Protein 9CSJ (pdb70)

Nearest PDB structures (foldseek):
  3zi1-assembly1_A  TM=9.817E-01  e=5.615E-55  Homo sapiens
  6bnz-assembly1_A  TM=8.229E-01  e=6.406E-22  Zea mays
  3ghj-assembly1_A-2  TM=7.816E-01  e=6.507E-08  uncultured bacterium
  4mtr-assembly1_B  TM=8.608E-01  e=1.188E-07  Pseudomonas aeruginosa PAO1
  3rri-assembly1_A  TM=7.477E-01  e=1.579E-06  Alicyclobacillus acidocaldarius subsp. acidocaldarius DSM 446

Radius of gyration: 31.57 Å; Cα contacts (8 Å, |Δi|>4): 2028; chains: 3; bounding box: 85×88×78 Å

B-factor: mean 51.47, std 21.89, range [19.71, 145.74]

GO terms:
  GO:0005739 mitochondrion (C, HTP)
  GO:0045296 cadherin binding (F, HDA)
  GO:0070062 extracellular exosome (C, HDA)

Sequence (868 aa):
MAARRALHFVFKVGNRFFQTARFYRDVLGMKVLRHEEFEEGCKAACNGPYDGKWSKTMVGFGPEDDHFVAELTYNYGVGDYKLGNDFMGITLASSQAVSNARKLEWPLTEVAEGVFETEAPGGYKFYLQNRSLPQSDPVLKVTLAVSDLQQKSLNYWCNLLGMKIYEKDEEKQRALLGYADNQCKLELQGVKGGVDHAAAFGRIAFSCPQKELPDLEDLMKRENQKILTPLVSLDTPGKATVQVVILADPDGHEICFVGDEAFRELSKMMDPEGSKLLDDAMAADKSDEWFAKHNKPKASGAARRALHFVFKVGNRFFQTARFYRDVLGMKVLRHEEFEEEGCKAACNGPYDGKWSKTMVGFGPEDDHFVAELTYNYGVGDYKLGNDFMGITLASSQAVSNARKLEWPLTEVAEGVFETEAPGGYKFYLQNRSLPQSDPVLKVTLAVSDLQKSLNYWCNLLGMKIYEKDEEKQRALLGYADNQCKLELQGVKGGVDHAAAFGRIAFSCPQKELPDLEDLMKRENQKILTPLVSLDTPGKATVQVVILADPDGHEICFVGDEAFRELSKMMDPEGSKLLDDAMAADKSDEWFAKHNKPKASGRRALHFVFKVGNRFQTARFYRDVLGMKVLRHEEFEWSKTMVGFGPEDDHFVAELTYNYGVGDYKLGNDFMGITLASSQAVSNARKLEWPLTEVAEGVFETEAPGGYKFYLQNRSLPQSDPVLKVTLAVSDLQKSLNYWCNLLGMKIYEKDEEKQRALLGYADNQCKLELQGVKGGVDHAAAFGRIAFSCPQKELPDLEDLMKRENQKILTPLVSLDTPGKATVQVVILADPDGHEICFVGDEAFRELSKMDPEGSKLLDDAMAADKWFAKHNK

Foldseek 3Di:
DFQKAFQEWEWEAQDLVQLQCCLCQQVVKAWQAKFWDAPDDPPHQDDPQRRIKMWTWIFRDFSVQEYTYTYIYRLQARAFQAWQFWVAWEFEDLPSVVSCVVVVQDWDCPDVQWTWGAGVRRHIYIYRNHHHDPGGRTAETEGEDQQLVLQCCCCCVQVNWDWPDDDVPQSWTWTHRDPSHHTYIYGHDPDATDRGGRQIETEMEGAPVCQQVSVVSCVVVVFAWPDHWDWDDTPPFFIWIWTWGARPSGRIYIYIHPVRVSRRRRRDPCRRVVSVVVSVVSCSVVVCVVVVHGRHYD/DLKAFQEKEWEAQDLVQLQCLLCQQVVKAWQAKFWDAPDDPPDDDDPQVRIKMWTWIFHDFSVQEYTYTYIYRLQARAEQAWPFWVAWEFEDLPSVVSCVVVVQDWDCPDVQWTWGAGPRRHIYIYRNHHHDPGGRTAETEGEDQQLVLQCCCCPVQVNWDWPDDDVPQSWTWTHPDPSHYTYIYGYDPDATDRGGRQIETEMEGAPVCQQVSVVSCVVVVFAWPDHWDWDDTPPFFIWIWTWGAGPSGRIYIYIHPVRVSRRRRRDPCRRVVSVVVSVVSCSVVVCVVVVHGRHYD/DAFQEKEWEAQDLVQLQCCLCQQVVWAWQAWFDPCWIWTWTFNDFSVQEYTYTYTYDLPHRAFDAFPFWPEWEFEQLPNVVSCVVVVQDWDCPDVQWTWGARPRRHIYIYRNHHPPPAGRTAETEGEDQQLVLQCCCCPVQVNWDWPDDDPPQSKTWTHPDPRHHIYIYGYDPDATDCGGRQIETEDEDAPVCLVVSVVSCVVVVFAWPDHWDWDDTPPFFIWIWTWGAGPRGRIYIYIHPVRVSRRRRRDPCRRVVSVVCSVVSDPCVVVVD

Solvent-accessible surface area: 40974 Å² total; per-residue (Å²): 190,36,57,41,24,9,3,10,6,10,2,48,5,18,80,16,118,52,6,6,100,3,3,61,65,3,2,38,10,102,8,0,0,9,9,73,19,127,118,39,40,227,82,101,74,110,26,71,34,60,20,56,55,0,34,3,0,2,0,42,4,64,3,39,112,40,5,4,3,13,10,35,7,52,20,15,24,33,80,30,157,57,19,60,4,13,60,1,5,12,0,0,1,39,95,0,1,55,11,0,135,146,87,157,58,109,43,83,93,78,58,168,25,31,16,31,2,86,5,30,50,21,8,73,0,47,0,40,64,114,86,90,43,195,85,20,8,8,56,49,0,14,3,0,0,69,71,8,90,118,0,6,65,3,0,16,80,31,1,44,5,30,12,35,81,75,41,101,170,146,76,52,0,24,0,0,18,18,89,139,26,8,29,2,13,0,41,16,32,195,88,38,33,88,39,39,16,2,67,11,75,4,1,1,0,0,20,89,105,37,0,60,73,4,37,77,44,0,150,168,87,139,54,123,38,68,48,79,61,58,65,90,107,11,87,86,63,29,63,11,63,7,0,16,0,8,6,39,26,33,10,33,0,14,0,4,2,22,83,29,8,88,50,6,3,73,52,32,120,99,0,47,112,66,3,64,72,15,32,76,78,28,116,0,96,90,51,24,70,169,90,141,91,118,26,61,79,58,71,59,42,24,8,2,9,6,12,2,46,5,18,68,12,83,64,6,5,140,2,2,60,69,3,1,38,11,106,9,0,1,9,8,74,18,128,119,30,40,226,82,96,84,115,30,73,34,52,21,67,59,0,31,3,0,2,0,43,4,65,2,33,113,38,5,3,2,16,10,32,6,51,22,15,24,32,84,28,159,58,18,64,5,12,60,0,5,11,0,0,1,39,94,0,1,56,11,0,137,144,85,158,61,108,43,84,95,80,57,174,23,33,17,31,2,83,4,23,50,22,7,74,0,47,0,40,62,112,87,89,43,195,85,20,8,8,57,49,0,15,4,0,0,67,72,7,98,120,1,6,65,4,0,21,116,31,0,48,7,116,73,66,80,92,44,103,167,140,66,49,0,23,0,0,10,16,74,142,26,10,29,2,14,0,44,17,27,194,88,36,32,86,39,42,16,3,65,11,74,3,1,2,0,0,34,88,159,37,0,60,87,3,38,75,45,0,149,168,83,139,52,125,37,71,48,79,62,58,65,89,108,10,88,90,66,28,64,10,61,7,0,15,0,7,6,39,27,32,10,33,0,13,0,5,2,20,84,29,8,84,66,6,2,22,57,28,105,114,0,48,134,72,2,59,72,15,28,74,77,12,112,0,83,94,54,24,70,166,89,140,108,117,26,62,83,61,166,23,8,4,12,6,1,1,43,6,22,70,8,96,74,10,5,98,0,2,66,62,0,1,39,10,98,8,0,6,8,10,64,26,210,100,0,32,2,2,4,0,49,3,60,4,76,94,31,4,3,1,8,10,13,20,43,77,59,60,62,126,34,153,60,21,47,6,8,43,0,4,11,0,0,11,40,116,0,1,57,11,0,134,142,52,159,40,106,30,15,25,45,58,105,28,31,16,18,2,76,3,58,50,15,11,53,0,37,0,29,66,114,78,54,107,191,63,25,19,7,45,44,0,12,2,0,0,56,68,5,115,58,0,11,67,0,0,20,113,22,13,47,5,147,92,82,80,69,43,107,106,135,75,49,0,20,0,0,45,32,119,143,30,9,28,2,14,0,36,21,28,167,80,23,34,81,110,28,41,3,63,8,60,3,0,1,2,3,45,63,165,83,0,57,90,20,31,92,35,0,164,185,68,133,50,133,55,83,49,86,60,56,58,86,108,16,87,88,63,33,62,8,44,7,0,26,0,4,2,36,34,41,14,45,0,13,2,4,0,23,89,29,7,94,95,12,6,132,68,30,120,114,0,46,138,80,3,61,73,15,27,95,73,32,183,192,92,84,178,81,142,193

Structure (mmCIF, N/CA/C/O backbone):
data_9CSJ
#
_entry.id   9CSJ
#
_cell.length_a   85.960
_cell.length_b   85.960
_cell.length_c   135.900
_cell.angle_alpha   90.00
_cell.angle_beta   90.00
_cell.angle_gamma   90.00
#
_symmetry.space_group_name_H-M   'P 41'
#
loop_
_entity.id
_entity.type
_entity.pdbx_description
1 polymer 'Isoform 2 of Glyoxalase domain-containing protein 4'
2 non-polymer 'MAGNESIUM ION'
3 non-polymer 'ZINC ION'
4 non-polymer 'CHLORIDE ION'
5 non-polymer DI(HYDROXYETHYL)ETHER
6 non-polymer '4-(2-HYDROXYETHYL)-1-PIPERAZINE ETHANESULFONIC ACID'
7 water water
#
loop_
_atom_site.group_PDB
_atom_site.id
_atom_site.type_symbol
_atom_site.label_atom_id
_atom_site.label_alt_id
_atom_site.label_comp_id
_atom_site.label_asym_id
_atom_site.label_entity_id
_atom_site.label_seq_id
_atom_site.pdbx_PDB_ins_code
_atom_site.Cartn_x
_atom_site.Cartn_y
_atom_site.Cartn_z
_atom_site.occupancy
_atom_site.B_iso_or_equiv
_atom_site.auth_seq_id
_atom_site.auth_comp_id
_atom_site.auth_asym_id
_atom_site.auth_atom_id
_atom_site.pdbx_PDB_model_num
ATOM 1 N N . MET A 1 2 ? 41.974 6.433 -38.024 1.00 90.93 1 MET A N 1
ATOM 2 C CA . MET A 1 2 ? 41.322 7.574 -38.754 1.00 91.27 1 MET A CA 1
ATOM 3 C C . MET A 1 2 ? 42.409 8.543 -39.247 1.00 89.10 1 MET A C 1
ATOM 4 O O . MET A 1 2 ? 43.572 8.099 -39.436 1.00 89.81 1 MET A O 1
ATOM 9 N N . ALA A 1 3 ? 42.034 9.803 -39.498 1.00 81.95 2 ALA A N 1
ATOM 10 C CA . ALA A 1 3 ? 42.946 10.967 -39.634 1.00 70.31 2 ALA A CA 1
ATOM 11 C C . ALA A 1 3 ? 42.478 12.067 -38.690 1.00 63.01 2 ALA A C 1
ATOM 12 O O . ALA A 1 3 ? 41.272 12.320 -38.624 1.00 70.51 2 ALA A O 1
ATOM 14 N N . ALA A 1 4 ? 43.395 12.693 -37.976 1.00 57.10 3 ALA A N 1
ATOM 15 C CA . ALA A 1 4 ? 43.173 14.040 -37.425 1.00 53.55 3 ALA A CA 1
ATOM 16 C C . ALA A 1 4 ? 42.495 14.883 -38.537 1.00 47.66 3 ALA A C 1
ATOM 17 O O . ALA A 1 4 ? 41.313 15.258 -38.381 1.00 49.74 3 ALA A O 1
ATOM 19 N N . ARG A 1 5 ? 43.140 15.110 -39.674 1.00 38.97 4 ARG A N 1
ATOM 20 C CA . ARG A 1 5 ? 42.737 16.251 -40.544 1.00 37.11 4 ARG A CA 1
ATOM 21 C C . ARG A 1 5 ? 41.778 15.796 -41.650 1.00 34.61 4 ARG A C 1
ATOM 22 O O . ARG A 1 5 ? 41.873 14.662 -42.122 1.00 33.84 4 ARG A O 1
ATOM 30 N N . ARG A 1 6 ? 40.776 16.619 -41.948 1.00 33.85 5 ARG A N 1
ATOM 31 C CA . ARG A 1 6 ? 39.650 16.224 -42.848 1.00 33.12 5 ARG A CA 1
ATOM 32 C C . ARG A 1 6 ? 39.336 17.337 -43.852 1.00 30.87 5 ARG A C 1
ATOM 33 O O . ARG A 1 6 ? 39.097 18.475 -43.418 1.00 29.36 5 ARG A O 1
ATOM 41 N N . ALA A 1 7 ? 39.363 17.020 -45.146 1.00 30.66 6 ALA A N 1
ATOM 42 C CA . ALA A 1 7 ? 38.871 17.901 -46.234 1.00 29.51 6 ALA A CA 1
ATOM 43 C C . ALA A 1 7 ? 37.364 18.146 -46.033 1.00 28.10 6 ALA A C 1
ATOM 44 O O . ALA A 1 7 ? 36.619 17.150 -45.988 1.00 27.83 6 ALA A O 1
ATOM 46 N N . LEU A 1 8 ? 36.943 19.408 -45.966 1.00 26.58 7 LEU A N 1
ATOM 47 C CA . LEU A 1 8 ? 35.539 19.812 -45.670 1.00 26.55 7 LEU A CA 1
ATOM 48 C C . LEU A 1 8 ? 34.844 20.340 -46.928 1.00 26.97 7 LEU A C 1
ATOM 49 O O . LEU A 1 8 ? 33.799 19.776 -47.323 1.00 26.98 7 LEU A O 1
ATOM 54 N N . HIS A 1 9 ? 35.329 21.451 -47.483 1.00 26.90 8 HIS A N 1
ATOM 55 C CA . HIS A 1 9 ? 34.601 22.144 -48.555 1.00 27.00 8 HIS A CA 1
ATOM 56 C C . HIS A 1 9 ? 35.507 23.064 -49.353 1.00 27.85 8 HIS A C 1
ATOM 57 O O . HIS A 1 9 ? 36.682 23.328 -48.955 1.00 25.95 8 HIS A O 1
ATOM 64 N N . PHE A 1 10 ? 34.956 23.484 -50.493 1.00 28.24 9 PHE A N 1
ATOM 65 C CA . PHE A 1 10 ? 35.521 24.543 -51.352 1.00 29.65 9 PHE A CA 1
ATOM 66 C C . PHE A 1 10 ? 34.557 25.737 -51.380 1.00 28.17 9 PHE A C 1
ATOM 67 O O . PHE A 1 10 ? 33.355 25.551 -51.587 1.00 27.37 9 PHE A O 1
ATOM 75 N N . VAL A 1 11 ? 35.090 26.926 -51.125 1.00 28.03 10 VAL A N 1
ATOM 76 C CA . VAL A 1 11 ? 34.326 28.204 -51.148 1.00 28.85 10 VAL A CA 1
ATOM 77 C C . VAL A 1 11 ? 34.214 28.645 -52.610 1.00 28.93 10 VAL A C 1
ATOM 78 O O . VAL A 1 11 ? 35.248 28.737 -53.293 1.00 31.66 10 VAL A O 1
ATOM 82 N N . PHE A 1 12 ? 32.986 28.839 -53.074 1.00 28.44 11 PHE A N 1
ATOM 83 C CA . PHE A 1 12 ? 32.649 29.373 -54.408 1.00 29.50 11 PHE A CA 1
ATOM 84 C C . PHE A 1 12 ? 32.021 30.759 -54.226 1.00 30.42 11 PHE A C 1
ATOM 85 O O . PHE A 1 12 ? 31.041 30.870 -53.453 1.00 29.47 11 PHE A O 1
ATOM 93 N N . LYS A 1 13 ? 32.601 31.791 -54.861 1.00 30.01 12 LYS A N 1
ATOM 94 C CA . LYS A 1 13 ? 32.028 33.160 -54.874 1.00 31.44 12 LYS A CA 1
ATOM 95 C C . LYS A 1 13 ? 30.878 33.163 -55.889 1.00 32.87 12 LYS A C 1
ATOM 96 O O . LYS A 1 13 ? 31.103 32.787 -57.077 1.00 33.42 12 LYS A O 1
ATOM 102 N N . VAL A 1 14 ? 29.678 33.506 -55.431 1.00 32.57 13 VAL A N 1
ATOM 103 C CA . VAL A 1 14 ? 28.417 33.397 -56.214 1.00 32.72 13 VAL A CA 1
ATOM 104 C C . VAL A 1 14 ? 27.915 34.789 -56.585 1.00 32.17 13 VAL A C 1
ATOM 105 O O . VAL A 1 14 ? 27.658 35.579 -55.668 1.00 32.54 13 VAL A O 1
ATOM 109 N N . GLY A 1 15 ? 27.831 35.084 -57.884 1.00 32.59 14 GLY A N 1
ATOM 110 C CA . GLY A 1 15 ? 27.243 36.335 -58.408 1.00 33.21 14 GLY A CA 1
ATOM 111 C C . GLY A 1 15 ? 25.731 36.248 -58.388 1.00 34.35 14 GLY A C 1
ATOM 112 O O . GLY A 1 15 ? 25.085 37.162 -57.825 1.00 38.11 14 GLY A O 1
ATOM 113 N N . ASN A 1 16 ? 25.199 35.174 -58.970 1.00 35.02 15 ASN A N 1
ATOM 114 C CA . ASN A 1 16 ? 23.758 34.909 -59.184 1.00 36.56 15 ASN A CA 1
ATOM 115 C C . ASN A 1 16 ? 23.397 33.635 -58.431 1.00 35.65 15 ASN A C 1
ATOM 116 O O . ASN A 1 16 ? 23.760 32.556 -58.893 1.00 36.14 15 ASN A O 1
ATOM 121 N N . ARG A 1 17 ? 22.704 33.800 -57.307 1.00 35.83 16 ARG A N 1
ATOM 122 C CA . ARG A 1 17 ? 22.370 32.739 -56.338 1.00 34.48 16 ARG A CA 1
ATOM 123 C C . ARG A 1 17 ? 21.280 31.837 -56.925 1.00 34.52 16 ARG A C 1
ATOM 124 O O . ARG A 1 17 ? 21.389 30.617 -56.764 1.00 32.99 16 ARG A O 1
ATOM 132 N N A PHE A 1 18 ? 20.258 32.410 -57.567 0.50 35.78 17 PHE A N 1
ATOM 133 N N B PHE A 1 18 ? 20.255 32.417 -57.562 0.50 34.60 17 PHE A N 1
ATOM 134 C CA A PHE A 1 18 ? 19.144 31.634 -58.169 0.50 38.27 17 PHE A CA 1
ATOM 135 C CA B PHE A 1 18 ? 19.127 31.675 -58.189 0.50 36.28 17 PHE A CA 1
ATOM 136 C C A PHE A 1 18 ? 19.730 30.619 -59.151 0.50 38.66 17 PHE A C 1
ATOM 137 C C B PHE A 1 18 ? 19.723 30.631 -59.149 0.50 37.47 17 PHE A C 1
ATOM 138 O O A PHE A 1 18 ? 19.491 29.406 -58.975 0.50 37.87 17 PHE A O 1
ATOM 139 O O B PHE A 1 18 ? 19.489 29.411 -58.969 0.50 36.77 17 PHE A O 1
ATOM 154 N N . GLN A 1 19 ? 20.515 31.112 -60.113 1.00 38.28 18 GLN A N 1
ATOM 155 C CA . GLN A 1 19 ? 21.123 30.291 -61.194 1.00 40.17 18 GLN A CA 1
ATOM 156 C C . GLN A 1 19 ? 22.114 29.305 -60.568 1.00 36.91 18 GLN A C 1
ATOM 157 O O . GLN A 1 19 ? 22.169 28.182 -61.020 1.00 35.13 18 GLN A O 1
ATOM 163 N N . THR A 1 20 ? 22.871 29.701 -59.539 1.00 35.08 19 THR A N 1
ATOM 164 C CA . THR A 1 20 ? 23.843 28.788 -58.885 1.00 33.32 19 THR A CA 1
ATOM 165 C C . THR A 1 20 ? 23.071 27.655 -58.204 1.00 31.45 19 THR A C 1
ATOM 166 O O . THR A 1 20 ? 23.406 26.514 -58.467 1.00 31.41 19 THR A O 1
ATOM 170 N N . ALA A 1 21 ? 22.038 27.962 -57.418 1.00 32.72 20 ALA A N 1
ATOM 171 C CA . ALA A 1 21 ? 21.211 26.973 -56.677 1.00 33.25 20 ALA A CA 1
ATOM 172 C C . ALA A 1 21 ? 20.619 25.960 -57.667 1.00 33.92 20 ALA A C 1
ATOM 173 O O . ALA A 1 21 ? 20.672 24.754 -57.422 1.00 32.80 20 ALA A O 1
ATOM 175 N N . ARG A 1 22 ? 20.109 26.456 -58.787 1.00 37.15 21 ARG A N 1
ATOM 176 C CA . ARG A 1 22 ? 19.477 25.627 -59.832 1.00 39.39 21 ARG A CA 1
ATOM 177 C C . ARG A 1 22 ? 20.521 24.679 -60.441 1.00 37.83 21 ARG A C 1
ATOM 178 O O . ARG A 1 22 ? 20.237 23.466 -60.572 1.00 39.19 21 ARG A O 1
ATOM 186 N N . PHE A 1 23 ? 21.725 25.150 -60.739 1.00 33.51 22 PHE A N 1
ATOM 187 C CA . PHE A 1 23 ? 22.766 24.275 -61.329 1.00 33.67 22 PHE A CA 1
ATOM 188 C C . PHE A 1 23 ? 23.086 23.145 -60.337 1.00 33.90 22 PHE A C 1
ATOM 189 O O . PHE A 1 23 ? 23.079 21.964 -60.752 1.00 33.37 22 PHE A O 1
ATOM 197 N N . TYR A 1 24 ? 23.348 23.494 -59.070 1.00 32.85 23 TYR A N 1
ATOM 198 C CA . TYR A 1 24 ? 23.762 22.513 -58.030 1.00 34.26 23 TYR A CA 1
ATOM 199 C C . TYR A 1 24 ? 22.635 21.508 -57.749 1.00 33.51 23 TYR A C 1
ATOM 200 O O . TYR A 1 24 ? 22.947 20.321 -57.569 1.00 33.96 23 TYR A O 1
ATOM 209 N N . ARG A 1 25 ? 21.373 21.949 -57.730 1.00 33.58 24 ARG A N 1
ATOM 210 C CA . ARG A 1 25 ? 20.210 21.050 -57.508 1.00 34.06 24 ARG A CA 1
ATOM 211 C C . ARG A 1 25 ? 19.890 20.256 -58.767 1.00 33.91 24 ARG A C 1
ATOM 212 O O . ARG A 1 25 ? 19.846 19.040 -58.680 1.00 37.20 24 ARG A O 1
ATOM 220 N N . ASP A 1 26 ? 19.702 20.919 -59.903 1.00 35.69 25 ASP A N 1
ATOM 221 C CA . ASP A 1 26 ? 19.013 20.348 -61.095 1.00 35.93 25 ASP A CA 1
ATOM 222 C C . ASP A 1 26 ? 20.020 19.706 -62.052 1.00 36.05 25 ASP A C 1
ATOM 223 O O . ASP A 1 26 ? 19.616 18.780 -62.803 1.00 37.43 25 ASP A O 1
ATOM 228 N N . VAL A 1 27 ? 21.281 20.132 -62.038 1.00 34.48 26 VAL A N 1
ATOM 229 C CA . VAL A 1 27 ? 22.305 19.463 -62.883 1.00 35.29 26 VAL A CA 1
ATOM 230 C C . VAL A 1 27 ? 23.111 18.486 -62.020 1.00 34.88 26 VAL A C 1
ATOM 231 O O . VAL A 1 27 ? 23.039 17.279 -62.303 1.00 38.34 26 VAL A O 1
ATOM 235 N N . LEU A 1 28 ? 23.815 18.956 -60.988 1.00 32.83 27 LEU A N 1
ATOM 236 C CA . LEU A 1 28 ? 24.759 18.085 -60.232 1.00 32.54 27 LEU A CA 1
ATOM 237 C C . LEU A 1 28 ? 23.968 17.093 -59.362 1.00 32.06 27 LEU A C 1
ATOM 238 O O . LEU A 1 28 ? 24.494 15.991 -59.089 1.00 30.73 27 LEU A O 1
ATOM 243 N N . GLY A 1 29 ? 22.728 17.436 -59.021 1.00 31.41 28 GLY A N 1
ATOM 244 C CA . GLY A 1 29 ? 21.853 16.587 -58.198 1.00 32.40 28 GLY A CA 1
ATOM 245 C C . GLY A 1 29 ? 22.254 16.638 -56.737 1.00 31.97 28 GLY A C 1
ATOM 246 O O . GLY A 1 29 ? 21.930 15.691 -56.002 1.00 30.51 28 GLY A O 1
ATOM 247 N N . MET A 1 30 ? 22.970 17.696 -56.334 1.00 32.37 29 MET A N 1
ATOM 248 C CA . MET A 1 30 ? 23.387 17.926 -54.930 1.00 31.44 29 MET A CA 1
ATOM 249 C C . MET A 1 30 ? 22.181 18.499 -54.169 1.00 31.97 29 MET A C 1
ATOM 250 O O . MET A 1 30 ? 21.175 18.815 -54.822 1.00 30.61 29 MET A O 1
ATOM 255 N N . LYS A 1 31 ? 22.258 18.614 -52.844 1.00 32.25 30 LYS A N 1
ATOM 256 C CA . LYS A 1 31 ? 21.150 19.192 -52.041 1.00 34.65 30 LYS A CA 1
ATOM 257 C C . LYS A 1 31 ? 21.695 20.305 -51.136 1.00 33.00 30 LYS A C 1
ATOM 258 O O . LYS A 1 31 ? 22.935 20.370 -50.912 1.00 31.22 30 LYS A O 1
ATOM 264 N N . VAL A 1 32 ? 20.795 21.162 -50.659 1.00 31.78 31 VAL A N 1
ATOM 265 C CA . VAL A 1 32 ? 21.112 22.152 -49.596 1.00 31.64 31 VAL A CA 1
ATOM 266 C C . VAL A 1 32 ? 21.248 21.428 -48.257 1.00 30.30 31 VAL A C 1
ATOM 267 O O . VAL A 1 32 ? 20.339 20.691 -47.903 1.00 29.89 31 VAL A O 1
ATOM 271 N N . LEU A 1 33 ? 22.384 21.629 -47.580 1.00 29.66 32 LEU A N 1
ATOM 272 C CA . LEU A 1 33 ? 22.710 21.029 -46.264 1.00 28.80 32 LEU A CA 1
ATOM 273 C C . LEU A 1 33 ? 22.454 22.059 -45.161 1.00 29.36 32 LEU A C 1
ATOM 274 O O . LEU A 1 33 ? 21.906 21.708 -44.088 1.00 31.49 32 LEU A O 1
ATOM 279 N N . ARG A 1 34 ? 22.877 23.280 -45.401 1.00 29.47 33 ARG A N 1
ATOM 280 C CA . ARG A 1 34 ? 22.719 24.421 -44.477 1.00 30.62 33 ARG A CA 1
ATOM 281 C C . ARG A 1 34 ? 22.526 25.690 -45.290 1.00 29.39 33 ARG A C 1
ATOM 282 O O . ARG A 1 34 ? 23.102 25.730 -46.386 1.00 30.17 33 ARG A O 1
ATOM 290 N N . HIS A 1 35 ? 21.793 26.660 -44.750 1.00 28.85 34 HIS A N 1
ATOM 291 C CA . HIS A 1 35 ? 21.681 28.020 -45.322 1.00 29.94 34 HIS A CA 1
ATOM 292 C C . HIS A 1 35 ? 21.685 29.056 -44.202 1.00 31.12 34 HIS A C 1
ATOM 293 O O . HIS A 1 35 ? 20.827 28.936 -43.300 1.00 33.56 34 HIS A O 1
ATOM 300 N N . GLU A 1 36 ? 22.590 30.037 -44.266 1.00 32.10 35 GLU A N 1
ATOM 301 C CA . GLU A 1 36 ? 22.810 31.036 -43.181 1.00 34.15 35 GLU A CA 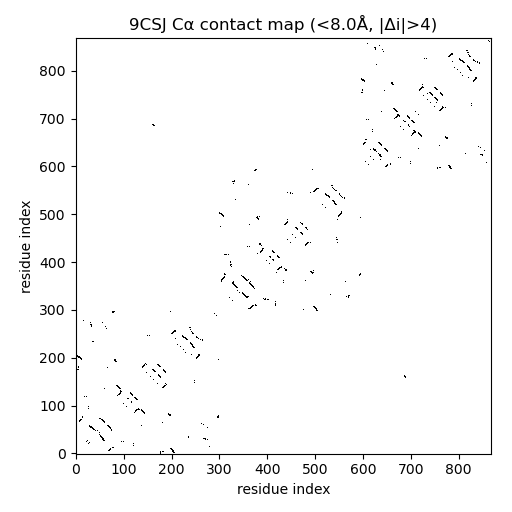1
ATOM 302 C C . GLU A 1 36 ? 22.833 32.442 -43.795 1.00 34.45 35 GLU A C 1
ATOM 303 O O . GLU A 1 36 ? 23.558 32.641 -44.755 1.00 34.94 35 GLU A O 1
ATOM 309 N N . GLU A 1 37 ? 22.048 33.376 -43.267 1.00 35.76 36 GLU A N 1
ATOM 310 C CA . GLU A 1 37 ? 22.004 34.798 -43.716 1.00 35.44 36 GLU A CA 1
ATOM 311 C C . GLU A 1 37 ? 22.805 35.621 -42.703 1.00 35.69 36 GLU A C 1
ATOM 312 O O . GLU A 1 37 ? 22.558 35.462 -41.526 1.00 35.15 36 GLU A O 1
ATOM 318 N N . PHE A 1 38 ? 23.764 36.423 -43.164 1.00 36.26 37 PHE A N 1
ATOM 319 C CA . PHE A 1 38 ? 24.695 37.211 -42.328 1.00 37.32 37 PHE A CA 1
ATOM 320 C C . PHE A 1 38 ? 24.494 38.704 -42.563 1.00 38.35 37 PHE A C 1
ATOM 321 O O . PHE A 1 38 ? 24.238 39.111 -43.689 1.00 35.86 37 PHE A O 1
ATOM 329 N N . GLU A 1 39 ? 24.694 39.488 -41.507 1.00 44.60 38 GLU A N 1
ATOM 330 C CA . GLU A 1 39 ? 24.694 40.973 -41.513 1.00 51.18 38 GLU A CA 1
ATOM 331 C C . GLU A 1 39 ? 25.936 41.441 -40.756 1.00 51.88 38 GLU A C 1
ATOM 332 O O . GLU A 1 39 ? 25.955 41.245 -39.543 1.00 54.81 38 GLU A O 1
ATOM 338 N N . GLU A 1 40 ? 26.919 42.022 -41.452 1.00 55.67 39 GLU A N 1
ATOM 339 C CA . GLU A 1 40 ? 28.220 42.475 -40.884 1.00 60.36 39 GLU A CA 1
ATOM 340 C C . GLU A 1 40 ? 28.125 43.895 -40.310 1.00 63.93 39 GLU A C 1
ATOM 341 O O . GLU A 1 40 ? 29.078 44.319 -39.645 1.00 64.76 39 GLU A O 1
ATOM 347 N N . GLY A 1 41 ? 27.057 44.631 -40.594 1.00 69.15 40 GLY A N 1
ATOM 348 C CA . GLY A 1 41 ? 27.050 46.086 -40.380 1.00 73.58 40 GLY A CA 1
ATOM 349 C C . GLY A 1 41 ? 28.111 46.753 -41.245 1.00 77.51 40 GLY A C 1
ATOM 350 O O . GLY A 1 41 ? 28.655 46.124 -42.178 1.00 73.45 40 GLY A O 1
ATOM 351 N N . CYS A 1 42 ? 28.416 48.005 -40.940 1.00 84.78 41 CYS A N 1
ATOM 352 C CA . CYS A 1 42 ? 29.177 48.916 -41.821 1.00 89.72 41 CYS A CA 1
ATOM 353 C C . CYS A 1 42 ? 30.220 49.622 -40.958 1.00 94.19 41 CYS A C 1
ATOM 354 O O . CYS A 1 42 ? 29.896 49.893 -39.787 1.00 101.69 41 CYS A O 1
ATOM 357 N N . LYS A 1 43 ? 31.429 49.850 -41.480 1.00 97.89 42 LYS A N 1
ATOM 358 C CA . LYS A 1 43 ? 32.480 50.646 -40.787 1.00 104.59 42 LYS A CA 1
ATOM 359 C C . LYS A 1 43 ? 31.923 52.068 -40.596 1.00 107.54 42 LYS A C 1
ATOM 360 O O . LYS A 1 43 ? 31.708 52.469 -39.431 1.00 109.18 42 LYS A O 1
ATOM 366 N N . ALA A 1 44 ? 31.637 52.769 -41.701 1.00 107.98 43 ALA A N 1
ATOM 367 C CA . ALA A 1 44 ? 30.904 54.062 -41.744 1.00 110.33 43 ALA A CA 1
ATOM 368 C C . ALA A 1 44 ? 29.426 53.795 -42.074 1.00 105.29 43 ALA A C 1
ATOM 369 O O . ALA A 1 44 ? 29.065 52.632 -42.268 1.00 107.75 43 ALA A O 1
ATOM 371 N N . ALA A 1 45 ? 28.604 54.844 -42.172 1.00 100.84 44 ALA A N 1
ATOM 372 C CA . ALA A 1 45 ? 27.134 54.763 -42.359 1.00 97.35 44 ALA A CA 1
ATOM 373 C C . ALA A 1 45 ? 26.790 53.736 -43.450 1.00 93.85 44 ALA A C 1
ATOM 374 O O . ALA A 1 45 ? 27.327 53.839 -44.574 1.00 92.92 44 ALA A O 1
ATOM 376 N N . CYS A 1 46 ? 25.930 52.768 -43.118 1.00 89.95 45 CYS A N 1
ATOM 377 C CA . CYS A 1 46 ? 25.477 51.680 -44.030 1.00 86.72 45 CYS A CA 1
ATOM 378 C C . CYS A 1 46 ? 24.870 52.271 -45.310 1.00 83.64 45 CYS A C 1
ATOM 379 O O . CYS A 1 46 ? 23.728 52.774 -45.250 1.00 83.97 45 CYS A O 1
ATOM 382 N N . ASN A 1 47 ? 25.607 52.164 -46.422 1.00 78.87 46 ASN A N 1
ATOM 383 C CA . ASN A 1 47 ? 25.237 52.649 -47.780 1.00 75.21 46 ASN A CA 1
ATOM 384 C C . ASN A 1 47 ? 24.396 51.601 -48.542 1.00 66.10 46 ASN A C 1
ATOM 385 O O . ASN A 1 47 ? 24.975 50.617 -49.052 1.00 68.52 46 ASN A O 1
ATOM 390 N N . GLY A 1 48 ? 23.081 51.815 -48.634 1.00 56.74 47 GLY A N 1
ATOM 391 C CA . GLY A 1 48 ? 22.099 50.883 -49.227 1.00 51.27 47 GLY A CA 1
ATOM 392 C C . GLY A 1 48 ? 21.717 49.765 -48.256 1.00 46.65 47 GLY A C 1
ATOM 393 O O . GLY A 1 48 ? 22.442 49.456 -47.315 1.00 44.17 47 GLY A O 1
ATOM 394 N N . PRO A 1 49 ? 20.576 49.089 -48.466 1.00 43.57 48 PRO A N 1
ATOM 395 C CA . PRO A 1 49 ? 20.117 48.050 -47.544 1.00 43.53 48 PRO A CA 1
ATOM 396 C C . PRO A 1 49 ? 20.850 46.706 -47.668 1.00 41.08 48 PRO A C 1
ATOM 397 O O . PRO A 1 49 ? 20.513 45.820 -46.914 1.00 42.70 48 PRO A O 1
ATOM 401 N N . TYR A 1 50 ? 21.840 46.606 -48.564 1.00 39.27 49 TYR A N 1
ATOM 402 C CA . TYR A 1 50 ? 22.590 45.368 -48.876 1.00 38.78 49 TYR A CA 1
ATOM 403 C C . TYR A 1 50 ? 24.031 45.465 -48.369 1.00 43.40 49 TYR A C 1
ATOM 404 O O . TYR A 1 50 ? 24.753 44.438 -48.451 1.00 45.46 49 TYR A O 1
ATOM 413 N N . ASP A 1 51 ? 24.460 46.620 -47.857 1.00 45.46 50 ASP A N 1
ATOM 414 C CA . ASP A 1 51 ? 25.855 46.775 -47.374 1.00 48.81 50 ASP A CA 1
ATOM 415 C C . ASP A 1 51 ? 26.078 45.842 -46.173 1.00 46.71 50 ASP A C 1
ATOM 416 O O . ASP A 1 51 ? 25.301 45.891 -45.204 1.00 45.54 50 ASP A O 1
ATOM 421 N N . GLY A 1 52 ? 27.107 45.000 -46.261 1.00 45.08 51 GLY A N 1
ATOM 422 C CA . GLY A 1 52 ? 27.484 44.026 -45.222 1.00 43.98 51 GLY A CA 1
ATOM 423 C C . GLY A 1 52 ? 26.574 42.806 -45.176 1.00 42.63 51 GLY A C 1
ATOM 424 O O . GLY A 1 52 ? 26.731 42.029 -44.239 1.00 44.09 51 GLY A O 1
ATOM 425 N N . LYS A 1 53 ? 25.641 42.633 -46.114 1.00 42.68 52 LYS A N 1
ATOM 426 C CA . LYS A 1 53 ? 24.657 41.512 -46.105 1.00 41.76 52 LYS A CA 1
ATOM 427 C C . LYS A 1 53 ? 25.148 40.413 -47.051 1.00 39.57 52 LYS A C 1
ATOM 428 O O . LYS A 1 53 ? 25.465 40.709 -48.221 1.00 39.39 52 LYS A O 1
ATOM 434 N N . TRP A 1 54 ? 25.239 39.191 -46.551 1.00 37.94 53 TRP A N 1
ATOM 435 C CA . TRP A 1 54 ? 25.757 38.045 -47.337 1.00 36.36 53 TRP A CA 1
ATOM 436 C C . TRP A 1 54 ? 25.183 36.725 -46.815 1.00 34.14 53 TRP A C 1
ATOM 437 O O . TRP A 1 54 ? 24.616 36.701 -45.720 1.00 33.62 53 TRP A O 1
ATOM 448 N N . SER A 1 55 ? 25.234 35.675 -47.624 1.00 33.53 54 SER A N 1
ATOM 449 C CA . SER A 1 55 ? 24.692 34.350 -47.227 1.00 32.86 54 SER A CA 1
ATOM 450 C C . SER A 1 55 ? 25.748 33.277 -47.476 1.00 32.86 54 SER A C 1
ATOM 451 O O . SER A 1 55 ? 26.644 33.467 -48.325 1.00 32.60 54 SER A O 1
ATOM 454 N N . LYS A 1 56 ? 25.611 32.174 -46.762 1.00 31.96 55 LYS A N 1
ATOM 455 C CA . LYS A 1 56 ? 26.447 30.985 -46.934 1.00 30.95 55 LYS A CA 1
ATOM 456 C C . LYS A 1 56 ? 25.492 29.819 -47.051 1.00 29.40 55 LYS A C 1
ATOM 457 O O . LYS A 1 56 ? 24.668 29.633 -46.113 1.00 28.60 55 LYS A O 1
ATOM 463 N N . THR A 1 57 ? 25.588 29.089 -48.171 1.00 28.26 56 THR A N 1
ATOM 464 C CA . THR A 1 57 ? 24.812 27.861 -48.399 1.00 28.19 56 THR A CA 1
ATOM 465 C C . THR A 1 57 ? 25.804 26.732 -48.627 1.00 28.28 56 THR A C 1
ATOM 466 O O . THR A 1 57 ? 26.598 26.823 -49.586 1.00 29.28 56 THR A O 1
ATOM 470 N N . MET A 1 58 ? 25.709 25.675 -47.829 1.00 27.99 57 MET A N 1
ATOM 471 C CA . MET A 1 58 ? 26.490 24.432 -48.026 1.00 27.95 57 MET A CA 1
ATOM 472 C C . MET A 1 58 ? 25.662 23.495 -48.896 1.00 28.57 57 MET A C 1
ATOM 473 O O . MET A 1 58 ? 24.493 23.195 -48.533 1.00 31.45 57 MET A O 1
ATOM 478 N N . VAL A 1 59 ? 26.223 23.070 -50.019 1.00 28.40 58 VAL A N 1
ATOM 479 C CA . VAL A 1 59 ? 25.555 22.149 -50.982 1.00 29.83 58 VAL A CA 1
ATOM 480 C C . VAL A 1 59 ? 26.497 20.983 -51.255 1.00 29.91 58 VAL A C 1
ATOM 481 O O . VAL A 1 59 ? 27.710 21.213 -51.380 1.00 28.29 58 VAL A O 1
ATOM 485 N N . GLY A 1 60 ? 25.948 19.770 -51.380 1.00 30.89 59 GLY A N 1
ATOM 486 C CA . GLY A 1 60 ? 26.724 18.529 -51.561 1.00 30.51 59 GLY A CA 1
ATOM 487 C C . GLY A 1 60 ? 25.793 17.351 -51.504 1.00 31.86 59 GLY A C 1
ATOM 488 O O . GLY A 1 60 ? 24.578 17.586 -51.490 1.00 31.05 59 GLY A O 1
ATOM 489 N N . PHE A 1 61 ? 26.326 16.134 -51.425 1.00 27.52 60 PHE A N 1
ATOM 490 C CA . PHE A 1 61 ? 25.517 14.896 -51.577 1.00 28.12 60 PHE A CA 1
ATOM 491 C C . PHE A 1 61 ? 25.109 14.329 -50.206 1.00 27.69 60 PHE A C 1
ATOM 492 O O . PHE A 1 61 ? 24.311 13.380 -50.176 1.00 28.63 60 PHE A O 1
ATOM 500 N N . GLY A 1 62 ? 25.587 14.898 -49.091 1.00 27.81 61 GLY A N 1
ATOM 501 C CA . GLY A 1 62 ? 25.188 14.423 -47.753 1.00 27.13 61 GLY A CA 1
ATOM 502 C C . GLY A 1 62 ? 25.814 15.241 -46.644 1.00 26.83 61 GLY A C 1
ATOM 503 O O . GLY A 1 62 ? 26.530 16.205 -46.917 1.00 26.89 61 GLY A O 1
ATOM 504 N N . PRO A 1 63 ? 25.539 14.874 -45.371 1.00 27.28 62 PRO A N 1
ATOM 505 C CA . PRO A 1 63 ? 26.043 15.599 -44.213 1.00 28.17 62 PRO A CA 1
ATOM 506 C C . PRO A 1 63 ? 27.553 15.865 -44.271 1.00 28.42 62 PRO A C 1
ATOM 507 O O . PRO A 1 63 ? 28.303 14.978 -44.663 1.00 28.37 62 PRO A O 1
ATOM 511 N N . GLU A 1 64 ? 27.943 17.067 -43.854 1.00 27.50 63 GLU A N 1
ATOM 512 C CA . GLU A 1 64 ? 29.326 17.570 -43.975 1.00 28.33 63 GLU A CA 1
ATOM 513 C C . GLU A 1 64 ? 30.299 16.665 -43.214 1.00 29.13 63 GLU A C 1
ATOM 514 O O . GLU A 1 64 ? 31.484 16.645 -43.599 1.00 28.87 63 GLU A O 1
ATOM 520 N N . ASP A 1 65 ? 29.831 15.937 -42.198 1.00 29.66 64 ASP A N 1
ATOM 521 C CA . ASP A 1 65 ? 30.682 14.976 -41.446 1.00 30.87 64 ASP A CA 1
ATOM 522 C C . ASP A 1 65 ? 31.354 13.975 -42.389 1.00 30.65 64 ASP A C 1
ATOM 523 O O . ASP A 1 65 ? 32.466 13.595 -42.068 1.00 32.07 64 ASP A O 1
ATOM 528 N N . ASP A 1 66 ? 30.716 13.564 -43.488 1.00 30.79 65 ASP A N 1
ATOM 529 C CA . ASP A 1 66 ? 31.126 12.376 -44.277 1.00 31.70 65 ASP A CA 1
ATOM 530 C C . ASP A 1 66 ? 31.154 12.683 -45.783 1.00 30.47 65 ASP A C 1
ATOM 531 O O . ASP A 1 66 ? 31.187 11.717 -46.580 1.00 30.75 65 ASP A O 1
ATOM 536 N N . HIS A 1 67 ? 31.182 13.961 -46.148 1.00 28.63 66 HIS A N 1
ATOM 537 C CA . HIS A 1 67 ? 31.097 14.462 -47.540 1.00 28.78 66 HIS A CA 1
ATOM 538 C C . HIS A 1 67 ? 31.979 15.703 -47.688 1.00 27.86 66 HIS A C 1
ATOM 539 O O . HIS A 1 67 ? 32.196 16.419 -46.672 1.00 27.77 66 HIS A O 1
ATOM 546 N N . PHE A 1 68 ? 32.459 15.936 -48.912 1.00 27.12 67 PHE A N 1
ATOM 547 C CA . PHE A 1 68 ? 33.128 17.195 -49.325 1.00 26.89 67 PHE A CA 1
ATOM 548 C C . PHE A 1 68 ? 32.101 17.965 -50.151 1.00 27.61 67 PHE A C 1
ATOM 549 O O . PHE A 1 68 ? 31.411 17.362 -51.044 1.00 27.81 67 PHE A O 1
ATOM 557 N N . VAL A 1 69 ? 31.922 19.248 -49.809 1.00 27.70 68 VAL A N 1
ATOM 558 C CA . VAL A 1 69 ? 30.728 20.028 -50.216 1.00 27.06 68 VAL A CA 1
ATOM 559 C C . VAL A 1 69 ? 31.176 21.396 -50.719 1.00 28.33 68 VAL A C 1
ATOM 560 O O . VAL A 1 69 ? 32.375 21.711 -50.644 1.00 27.40 68 VAL A O 1
ATOM 564 N N . ALA A 1 70 ? 30.227 22.157 -51.262 1.00 28.29 69 ALA A N 1
ATOM 565 C CA . ALA A 1 70 ? 30.467 23.499 -51.799 1.00 29.58 69 ALA A CA 1
ATOM 566 C C . ALA A 1 70 ? 29.926 24.513 -50.790 1.00 29.77 69 ALA A C 1
ATOM 567 O O . ALA A 1 70 ? 28.766 24.331 -50.387 1.00 28.30 69 ALA A O 1
ATOM 569 N N . GLU A 1 71 ? 30.765 25.488 -50.403 1.00 30.03 70 GLU A N 1
ATOM 570 C CA . GLU A 1 71 ? 30.411 26.675 -49.574 1.00 30.37 70 GLU A CA 1
ATOM 571 C C . GLU A 1 71 ? 30.096 27.833 -50.528 1.00 30.18 70 GLU A C 1
ATOM 572 O O . GLU A 1 71 ? 31.026 28.552 -50.943 1.00 29.30 70 GLU A O 1
ATOM 578 N N . LEU A 1 72 ? 28.812 27.985 -50.865 1.00 29.51 71 LEU A N 1
ATOM 579 C CA . LEU A 1 72 ? 28.308 29.024 -51.786 1.00 28.81 71 LEU A CA 1
ATOM 580 C C . LEU A 1 72 ? 28.218 30.322 -50.990 1.00 29.84 71 LEU A C 1
ATOM 581 O O . LEU A 1 72 ? 27.311 30.448 -50.131 1.00 29.78 71 LEU A O 1
ATOM 586 N N . THR A 1 73 ? 29.123 31.254 -51.296 1.00 30.39 72 THR A N 1
ATOM 587 C CA . THR A 1 73 ? 29.261 32.555 -50.616 1.00 32.36 72 THR A CA 1
ATOM 588 C C . THR A 1 73 ? 28.698 33.647 -51.523 1.00 31.94 72 THR A C 1
ATOM 589 O O . THR A 1 73 ? 29.286 33.875 -52.621 1.00 32.01 72 THR A O 1
ATOM 593 N N . TYR A 1 74 ? 27.598 34.258 -51.080 1.00 30.27 73 TYR A N 1
ATOM 594 C CA . TYR A 1 74 ? 26.816 35.252 -51.844 1.00 32.27 73 TYR A CA 1
ATOM 595 C C . TYR A 1 74 ? 26.818 36.573 -51.065 1.00 32.89 73 TYR A C 1
ATOM 596 O O . TYR A 1 74 ? 26.370 36.608 -49.885 1.00 35.19 73 TYR A O 1
ATOM 605 N N . ASN A 1 75 ? 27.310 37.623 -51.706 1.00 32.70 74 ASN A N 1
ATOM 606 C CA . ASN A 1 75 ? 27.266 39.005 -51.176 1.00 34.71 74 ASN A CA 1
ATOM 607 C C . ASN A 1 75 ? 26.202 39.731 -51.994 1.00 34.49 74 ASN A C 1
ATOM 608 O O . ASN A 1 75 ? 26.365 39.765 -53.233 1.00 38.92 74 ASN A O 1
ATOM 613 N N . TYR A 1 76 ? 25.131 40.207 -51.350 1.00 32.91 75 TYR A N 1
ATOM 614 C CA . TYR A 1 76 ? 23.922 40.782 -52.010 1.00 32.43 75 TYR A CA 1
ATOM 615 C C . TYR A 1 76 ? 24.300 41.994 -52.885 1.00 32.14 75 TYR A C 1
ATOM 616 O O . TYR A 1 76 ? 23.479 42.347 -53.772 1.00 31.74 75 TYR A O 1
ATOM 625 N N . GLY A 1 77 ? 25.464 42.613 -52.623 1.00 31.14 76 GLY A N 1
ATOM 626 C CA . GLY A 1 77 ? 25.969 43.804 -53.331 1.00 31.99 76 GLY A CA 1
ATOM 627 C C . GLY A 1 77 ? 27.042 43.475 -54.365 1.00 32.68 76 GLY A C 1
ATOM 628 O O . GLY A 1 77 ? 27.605 44.403 -54.904 1.00 31.88 76 GLY A O 1
ATOM 629 N N . VAL A 1 78 ? 27.309 42.190 -54.659 1.00 32.38 77 VAL A N 1
ATOM 630 C CA . VAL A 1 78 ? 28.385 41.788 -55.617 1.00 33.00 77 VAL A CA 1
ATOM 631 C C . VAL A 1 78 ? 27.823 40.789 -56.643 1.00 31.85 77 VAL A C 1
ATOM 632 O O . VAL A 1 78 ? 27.451 39.676 -56.249 1.00 32.11 77 VAL A O 1
ATOM 636 N N . GLY A 1 79 ? 27.804 41.172 -57.920 1.00 32.73 78 GLY A N 1
ATOM 637 C CA . GLY A 1 79 ? 27.089 40.457 -59.002 1.00 33.38 78 GLY A CA 1
ATOM 638 C C . GLY A 1 79 ? 27.991 39.668 -59.936 1.00 33.92 78 GLY A C 1
ATOM 639 O O . GLY A 1 79 ? 27.447 38.856 -60.670 1.00 35.95 78 GLY A O 1
ATOM 640 N N . ASP A 1 80 ? 29.307 39.856 -59.894 1.00 36.12 79 ASP A N 1
ATOM 641 C CA . ASP A 1 80 ? 30.258 39.205 -60.829 1.00 38.84 79 ASP A CA 1
ATOM 642 C C . ASP A 1 80 ? 31.637 39.020 -60.186 1.00 37.33 79 ASP A C 1
ATOM 643 O O . ASP A 1 80 ? 32.080 39.913 -59.435 1.00 36.24 79 ASP A O 1
ATOM 648 N N . TYR A 1 81 ? 32.289 37.901 -60.508 1.00 36.59 80 TYR A N 1
ATOM 649 C CA . TYR A 1 81 ? 33.688 37.564 -60.141 1.00 36.27 80 TYR A CA 1
ATOM 650 C C . TYR A 1 81 ? 34.410 37.032 -61.376 1.00 36.71 80 TYR A C 1
ATOM 651 O O . TYR A 1 81 ? 34.059 35.948 -61.864 1.00 36.46 80 TYR A O 1
ATOM 660 N N . LYS A 1 82 ? 35.421 37.750 -61.835 1.00 39.09 81 LYS A N 1
ATOM 661 C CA . LYS A 1 82 ? 36.303 37.289 -62.934 1.00 41.43 81 LYS A CA 1
ATOM 662 C C . LYS A 1 82 ? 37.059 36.043 -62.446 1.00 38.46 81 LYS A C 1
ATOM 663 O O . LYS A 1 82 ? 37.748 36.127 -61.421 1.00 36.85 81 LYS A O 1
ATOM 669 N N . LEU A 1 83 ? 36.933 34.934 -63.166 1.00 37.73 82 LEU A N 1
ATOM 670 C CA . LEU A 1 83 ? 37.554 33.627 -62.839 1.00 38.04 82 LEU A CA 1
ATOM 671 C C . LEU A 1 83 ? 38.958 33.598 -63.428 1.00 39.18 82 LEU A C 1
ATOM 672 O O . LEU A 1 83 ? 39.086 33.892 -64.607 1.00 39.67 82 LEU A O 1
ATOM 677 N N . GLY A 1 84 ? 39.971 33.320 -62.605 1.00 40.75 83 GLY A N 1
ATOM 678 C CA . GLY A 1 84 ? 41.360 33.146 -63.059 1.00 42.34 83 GLY A CA 1
ATOM 679 C C . GLY A 1 84 ? 41.581 31.708 -63.479 1.00 43.41 83 GLY A C 1
ATOM 680 O O . GLY A 1 84 ? 40.600 31.068 -63.889 1.00 43.93 83 GLY A O 1
ATOM 681 N N . ASN A 1 85 ? 42.804 31.204 -63.322 1.00 44.27 84 ASN A N 1
ATOM 682 C CA . ASN A 1 85 ? 43.163 29.813 -63.698 1.00 45.55 84 ASN A CA 1
ATOM 683 C C . ASN A 1 85 ? 43.588 29.045 -62.439 1.00 44.21 84 ASN A C 1
ATOM 684 O O . ASN A 1 85 ? 44.295 28.060 -62.566 1.00 45.58 84 ASN A O 1
ATOM 689 N N . ASP A 1 86 ? 43.172 29.486 -61.258 1.00 43.31 85 ASP A N 1
ATOM 690 C CA . ASP A 1 86 ? 43.709 28.932 -59.993 1.00 43.02 85 ASP A CA 1
ATOM 691 C C . ASP A 1 86 ? 42.936 27.655 -59.691 1.00 41.29 85 ASP A C 1
ATOM 692 O O . ASP A 1 86 ? 43.593 26.639 -59.447 1.00 43.92 85 ASP A O 1
ATOM 697 N N . PHE A 1 87 ? 41.606 27.705 -59.761 1.00 39.59 86 PHE A N 1
ATOM 698 C CA . PHE A 1 87 ? 40.702 26.554 -59.528 1.00 39.08 86 PHE A CA 1
ATOM 699 C C . PHE A 1 87 ? 40.430 25.828 -60.853 1.00 38.36 86 PHE A C 1
ATOM 700 O O . PHE A 1 87 ? 39.796 26.388 -61.723 1.00 38.13 86 PHE A O 1
ATOM 708 N N . MET A 1 88 ? 40.886 24.587 -60.979 1.00 39.36 87 MET A N 1
ATOM 709 C CA . MET A 1 88 ? 40.823 23.817 -62.248 1.00 39.72 87 MET A CA 1
ATOM 710 C C . MET A 1 88 ? 39.628 22.861 -62.221 1.00 38.40 87 MET A C 1
ATOM 711 O O . MET A 1 88 ? 39.376 22.263 -63.250 1.00 42.46 87 MET A O 1
ATOM 716 N N . GLY A 1 89 ? 38.933 22.706 -61.097 1.00 35.15 88 GLY A N 1
ATOM 717 C CA . GLY A 1 89 ? 37.656 21.981 -61.067 1.00 34.48 88 GLY A CA 1
ATOM 718 C C . GLY A 1 89 ? 37.532 20.963 -59.945 1.00 34.91 88 GLY A C 1
ATOM 719 O O . GLY A 1 89 ? 38.522 20.637 -59.270 1.00 36.93 88 GLY A O 1
ATOM 720 N N . ILE A 1 90 ? 36.305 20.489 -59.754 1.00 34.10 89 ILE A N 1
ATOM 721 C CA . ILE A 1 90 ? 35.937 19.346 -58.881 1.00 33.15 89 ILE A CA 1
ATOM 722 C C . ILE A 1 90 ? 35.529 18.185 -59.776 1.00 31.20 89 ILE A C 1
ATOM 723 O O . ILE A 1 90 ? 34.816 18.423 -60.756 1.00 32.33 89 ILE A O 1
ATOM 728 N N . THR A 1 91 ? 35.998 16.983 -59.464 1.00 30.87 90 THR A N 1
ATOM 729 C CA . THR A 1 91 ? 35.669 15.749 -60.208 1.00 31.02 90 THR A CA 1
ATOM 730 C C . THR A 1 91 ? 34.733 14.937 -59.332 1.00 31.28 90 THR A C 1
ATOM 731 O O . THR A 1 91 ? 35.010 14.838 -58.141 1.00 30.71 90 THR A O 1
ATOM 735 N N . LEU A 1 92 ? 33.636 14.440 -59.898 1.00 33.34 91 LEU A N 1
ATOM 736 C CA . LEU A 1 92 ? 32.655 13.628 -59.140 1.00 33.80 91 LEU A CA 1
ATOM 737 C C . LEU A 1 92 ? 32.081 12.551 -60.065 1.00 34.44 91 LEU A C 1
ATOM 738 O O . LEU A 1 92 ? 32.092 12.768 -61.286 1.00 33.70 91 LEU A O 1
ATOM 743 N N . ALA A 1 93 ? 31.674 11.418 -59.485 1.00 33.89 92 ALA A N 1
ATOM 744 C CA . ALA A 1 93 ? 31.111 10.243 -60.182 1.00 33.96 92 ALA A CA 1
ATOM 745 C C . ALA A 1 93 ? 29.580 10.289 -60.121 1.00 34.64 92 ALA A C 1
ATOM 746 O O . ALA A 1 93 ? 29.054 10.067 -59.002 1.00 34.67 92 ALA A O 1
ATOM 748 N N . SER A 1 94 ? 28.896 10.607 -61.235 1.00 33.82 93 SER A N 1
ATOM 749 C CA . SER A 1 94 ? 27.414 10.610 -61.311 1.00 35.56 93 SER A CA 1
ATOM 750 C C . SER A 1 94 ? 26.903 10.585 -62.763 1.00 36.76 93 SER A C 1
ATOM 751 O O . SER A 1 94 ? 26.866 11.663 -63.397 1.00 35.25 93 SER A O 1
ATOM 754 N N . SER A 1 95 ? 26.472 9.412 -63.243 1.00 35.25 94 SER A N 1
ATOM 755 C CA . SER A 1 95 ? 25.661 9.269 -64.475 1.00 37.31 94 SER A CA 1
ATOM 756 C C . SER A 1 95 ? 24.356 10.060 -64.330 1.00 37.37 94 SER A C 1
ATOM 757 O O . SER A 1 95 ? 23.847 10.542 -65.355 1.00 41.75 94 SER A O 1
ATOM 760 N N . GLN A 1 96 ? 23.842 10.230 -63.114 1.00 38.29 95 GLN A N 1
ATOM 761 C CA . GLN A 1 96 ? 22.616 11.038 -62.839 1.00 38.54 95 GLN A CA 1
ATOM 762 C C . GLN A 1 96 ? 22.865 12.502 -63.267 1.00 36.69 95 GLN A C 1
ATOM 763 O O . GLN A 1 96 ? 22.010 13.049 -64.015 1.00 37.57 95 GLN A O 1
ATOM 769 N N . ALA A 1 97 ? 23.994 13.089 -62.863 1.00 33.62 96 ALA A N 1
ATOM 770 C CA . ALA A 1 97 ? 24.395 14.470 -63.208 1.00 34.41 96 ALA A CA 1
ATOM 771 C C . ALA A 1 97 ? 24.541 14.607 -64.736 1.00 35.24 96 ALA A C 1
ATOM 772 O O . ALA A 1 97 ? 24.157 15.664 -65.312 1.00 32.51 96 ALA A O 1
ATOM 774 N N . VAL A 1 98 ? 25.099 13.576 -65.376 1.00 35.62 97 VAL A N 1
ATOM 775 C CA . VAL A 1 98 ? 25.312 13.564 -66.844 1.00 36.07 97 VAL A CA 1
ATOM 776 C C . VAL A 1 98 ? 23.941 13.628 -67.532 1.00 37.32 97 VAL A C 1
ATOM 777 O O . VAL A 1 98 ? 23.781 14.500 -68.394 1.00 36.09 97 VAL A O 1
ATOM 781 N N . SER A 1 99 ? 22.988 12.776 -67.132 1.00 39.35 98 SER A N 1
ATOM 782 C CA . SER A 1 99 ? 21.580 12.750 -67.636 1.00 39.56 98 SER A CA 1
ATOM 783 C C . SER A 1 99 ? 20.912 14.095 -67.417 1.00 38.74 98 SER A C 1
ATOM 784 O O . SER A 1 99 ? 20.203 14.550 -68.320 1.00 40.79 98 SER A O 1
ATOM 787 N N . ASN A 1 100 ? 21.047 14.640 -66.208 1.00 39.53 99 ASN A N 1
ATOM 788 C CA . ASN A 1 100 ? 20.438 15.946 -65.822 1.00 37.23 99 ASN A CA 1
ATOM 789 C C . ASN A 1 100 ? 20.912 17.007 -66.816 1.00 35.97 99 ASN A C 1
ATOM 790 O O . ASN A 1 100 ? 20.069 17.679 -67.408 1.00 36.49 99 ASN A O 1
ATOM 795 N N . ALA A 1 101 ? 22.228 17.122 -66.993 1.00 35.02 100 ALA A N 1
ATOM 796 C CA . ALA A 1 101 ? 22.835 18.076 -67.939 1.00 37.46 100 ALA A CA 1
ATOM 797 C C . ALA A 1 101 ? 22.170 17.882 -69.310 1.00 37.82 100 ALA A C 1
ATOM 798 O O . ALA A 1 101 ? 21.721 18.881 -69.899 1.00 36.89 100 ALA A O 1
ATOM 800 N N . ARG A 1 102 ? 22.089 16.636 -69.777 1.00 39.99 101 ARG A N 1
ATOM 801 C CA . ARG A 1 102 ? 21.572 16.289 -71.134 1.00 43.13 101 ARG A CA 1
ATOM 802 C C . ARG A 1 102 ? 20.102 16.692 -71.225 1.00 43.91 101 ARG A C 1
ATOM 803 O O . ARG A 1 102 ? 19.750 17.394 -72.175 1.00 45.93 101 ARG A O 1
ATOM 811 N N . LYS A 1 103 ? 19.292 16.309 -70.249 1.00 45.53 102 LYS A N 1
ATOM 812 C CA . LYS A 1 103 ? 17.833 16.576 -70.283 1.00 50.74 102 LYS A CA 1
ATOM 813 C C . LYS A 1 103 ? 17.599 18.085 -70.236 1.00 49.35 102 LYS A C 1
ATOM 814 O O . LYS A 1 103 ? 16.639 18.524 -70.894 1.00 50.81 102 LYS A O 1
ATOM 820 N N . LEU A 1 104 ? 18.464 18.845 -69.551 1.00 47.17 103 LEU A N 1
ATOM 821 C CA . LEU A 1 104 ? 18.308 20.311 -69.346 1.00 47.18 103 LEU A CA 1
ATOM 822 C C . LEU A 1 104 ? 19.087 21.089 -70.415 1.00 47.60 103 LEU A C 1
ATOM 823 O O . LEU A 1 104 ? 19.064 22.330 -70.387 1.00 46.15 103 LEU A O 1
ATOM 828 N N . GLU A 1 105 ? 19.761 20.384 -71.323 1.00 49.19 104 GLU A N 1
ATOM 829 C CA . GLU A 1 105 ? 20.542 20.982 -72.438 1.00 49.12 104 GLU A CA 1
ATOM 830 C C . GLU A 1 105 ? 21.547 21.953 -71.834 1.00 45.13 104 GLU A C 1
ATOM 831 O O . GLU A 1 105 ? 21.785 22.986 -72.437 1.00 48.37 104 GLU A O 1
ATOM 837 N N . TRP A 1 106 ? 22.100 21.612 -70.675 1.00 41.73 105 TRP A N 1
ATOM 838 C CA . TRP A 1 106 ? 23.246 22.321 -70.059 1.00 38.07 105 TRP A CA 1
ATOM 839 C C . TRP A 1 106 ? 24.505 21.774 -70.720 1.00 36.66 105 TRP A C 1
ATOM 840 O O . TRP A 1 106 ? 24.722 20.567 -70.698 1.00 35.77 105 TRP A O 1
ATOM 851 N N . PRO A 1 107 ? 25.336 22.608 -71.376 1.00 37.76 106 PRO A N 1
ATOM 852 C CA . PRO A 1 107 ? 26.418 22.100 -72.227 1.00 38.58 106 PRO A CA 1
ATOM 853 C C . PRO A 1 107 ? 27.383 21.186 -71.462 1.00 39.36 106 PRO A C 1
ATOM 854 O O . PRO A 1 107 ? 27.679 21.501 -70.336 1.00 40.55 106 PRO A O 1
ATOM 858 N N . LEU A 1 108 ? 27.794 20.087 -72.094 1.00 42.03 107 LEU A N 1
ATOM 859 C CA . LEU A 1 108 ? 28.720 19.030 -71.612 1.00 43.32 107 LEU A CA 1
ATOM 860 C C . LEU A 1 108 ? 29.754 18.778 -72.703 1.00 45.31 107 LEU A C 1
ATOM 861 O O . LEU A 1 108 ? 29.337 18.627 -73.872 1.00 48.37 107 LEU A O 1
ATOM 866 N N . THR A 1 109 ? 31.026 18.635 -72.348 1.00 45.27 108 THR A N 1
ATOM 867 C CA . THR A 1 109 ? 32.105 18.288 -73.302 1.00 46.15 108 THR A CA 1
ATOM 868 C C . THR A 1 109 ? 32.843 17.045 -72.789 1.00 47.72 108 THR A C 1
ATOM 869 O O . THR A 1 109 ? 33.476 17.142 -71.710 1.00 44.82 108 THR A O 1
ATOM 873 N N . GLU A 1 110 ? 32.805 15.942 -73.545 1.00 47.74 109 GLU A N 1
ATOM 874 C CA . GLU A 1 110 ? 33.543 14.707 -73.190 1.00 48.59 109 GLU A CA 1
ATOM 875 C C . GLU A 1 110 ? 35.030 14.947 -73.413 1.00 47.20 109 GLU A C 1
ATOM 876 O O . GLU A 1 110 ? 35.399 15.038 -74.551 1.00 48.74 109 GLU A O 1
ATOM 882 N N . VAL A 1 111 ? 35.819 15.028 -72.335 1.00 48.38 110 VAL A N 1
ATOM 883 C CA . VAL A 1 111 ? 37.275 15.372 -72.320 1.00 48.61 110 VAL A CA 1
ATOM 884 C C . VAL A 1 111 ? 38.129 14.106 -72.167 1.00 48.95 110 VAL A C 1
ATOM 885 O O . VAL A 1 111 ? 39.323 14.189 -72.441 1.00 50.41 110 VAL A O 1
ATOM 889 N N . ALA A 1 112 ? 37.563 13.002 -71.674 1.00 50.92 111 ALA A N 1
ATOM 890 C CA . ALA A 1 112 ? 38.125 11.629 -71.770 1.00 47.80 111 ALA A CA 1
ATOM 891 C C . ALA A 1 112 ? 36.959 10.649 -71.838 1.00 48.14 111 ALA A C 1
ATOM 892 O O . ALA A 1 112 ? 35.821 11.104 -71.736 1.00 47.92 111 ALA A O 1
ATOM 894 N N . GLU A 1 113 ? 37.226 9.370 -72.095 1.00 49.16 112 GLU A N 1
ATOM 895 C CA . GLU A 1 113 ? 36.192 8.315 -72.175 1.00 51.33 112 GLU A CA 1
ATOM 896 C C . GLU A 1 113 ? 35.354 8.391 -70.895 1.00 49.18 112 GLU A C 1
ATOM 897 O O . GLU A 1 113 ? 35.931 8.183 -69.809 1.00 45.54 112 GLU A O 1
ATOM 903 N N . GLY A 1 114 ? 34.064 8.701 -71.039 1.00 46.57 113 GLY A N 1
ATOM 904 C CA . GLY A 1 114 ? 33.063 8.758 -69.961 1.00 45.30 113 GLY A CA 1
ATOM 905 C C . GLY A 1 114 ? 33.328 9.852 -68.937 1.00 42.01 113 GLY A C 1
ATOM 906 O O . GLY A 1 114 ? 32.872 9.668 -67.801 1.00 39.69 113 GLY A O 1
ATOM 907 N N . VAL A 1 115 ? 34.036 10.927 -69.304 1.00 39.08 114 VAL A N 1
ATOM 908 C CA . VAL A 1 115 ? 34.273 12.094 -68.405 1.00 39.37 114 VAL A CA 1
ATOM 909 C C . VAL A 1 115 ? 33.862 13.365 -69.146 1.00 39.23 114 VAL A C 1
ATOM 910 O O . VAL A 1 115 ? 34.482 13.697 -70.163 1.00 39.84 114 VAL A O 1
ATOM 914 N N . PHE A 1 116 ? 32.889 14.069 -68.571 1.00 39.77 115 PHE A N 1
ATOM 915 C CA . PHE A 1 116 ? 32.190 15.227 -69.162 1.00 39.69 115 PHE A CA 1
ATOM 916 C C . PHE A 1 116 ? 32.514 16.480 -68.349 1.00 40.31 115 PHE A C 1
ATOM 917 O O . PHE A 1 116 ? 32.252 16.519 -67.126 1.00 41.80 115 PHE A O 1
ATOM 925 N N . GLU A 1 117 ? 33.145 17.456 -69.004 1.00 40.81 116 GLU A N 1
ATOM 926 C CA . GLU A 1 117 ? 33.440 18.790 -68.421 1.00 41.59 116 GLU A CA 1
ATOM 927 C C . GLU A 1 117 ? 32.161 19.611 -68.530 1.00 39.13 116 GLU A C 1
ATOM 928 O O . GLU A 1 117 ? 31.519 19.558 -69.591 1.00 36.76 116 GLU A O 1
ATOM 934 N N . THR A 1 118 ? 31.793 20.283 -67.438 1.00 37.14 117 THR A N 1
ATOM 935 C CA . THR A 1 118 ? 30.683 21.247 -67.397 1.00 36.26 117 THR A CA 1
ATOM 936 C C . THR A 1 118 ? 31.117 22.479 -66.590 1.00 36.66 117 THR A C 1
ATOM 937 O O . THR A 1 118 ? 32.097 22.380 -65.819 1.00 35.53 117 THR A O 1
ATOM 941 N N . GLU A 1 119 ? 30.394 23.586 -66.746 1.00 35.97 118 GLU A N 1
ATOM 942 C CA . GLU A 1 119 ? 30.673 24.855 -66.031 1.00 36.11 118 GLU A CA 1
ATOM 943 C C . GLU A 1 119 ? 29.448 25.244 -65.215 1.00 33.72 118 GLU A C 1
ATOM 944 O O . GLU A 1 119 ? 28.357 25.313 -65.793 1.00 34.22 118 GLU A O 1
ATOM 950 N N . ALA A 1 120 ? 29.633 25.497 -63.920 1.00 32.38 119 ALA A N 1
ATOM 951 C CA . ALA A 1 120 ? 28.616 26.161 -63.081 1.00 33.17 119 ALA A CA 1
ATOM 952 C C . ALA A 1 120 ? 28.516 27.604 -63.534 1.00 33.59 119 ALA A C 1
ATOM 953 O O . ALA A 1 120 ? 29.412 28.092 -64.228 1.00 31.97 119 ALA A O 1
ATOM 955 N N . PRO A 1 121 ? 27.442 28.320 -63.139 1.00 34.50 120 PRO A N 1
ATOM 956 C CA . PRO A 1 121 ? 27.419 29.779 -63.208 1.00 35.11 120 PRO A CA 1
ATOM 957 C C . PRO A 1 121 ? 28.685 30.322 -62.541 1.00 34.12 120 PRO A C 1
ATOM 958 O O . PRO A 1 121 ? 29.037 29.798 -61.507 1.00 32.98 120 PRO A O 1
ATOM 962 N N . GLY A 1 122 ? 29.355 31.275 -63.191 1.00 33.48 121 GLY A N 1
ATOM 963 C CA . GLY A 1 122 ? 30.646 31.829 -62.745 1.00 33.88 121 GLY A CA 1
ATOM 964 C C . GLY A 1 122 ? 31.818 31.207 -63.492 1.00 34.82 121 GLY A C 1
ATOM 965 O O . GLY A 1 122 ? 32.928 31.755 -63.408 1.00 33.89 121 GLY A O 1
ATOM 966 N N . GLY A 1 123 ? 31.603 30.090 -64.185 1.00 34.64 122 GLY A N 1
ATOM 967 C CA . GLY A 1 123 ? 32.630 29.434 -65.013 1.00 35.55 122 GLY A CA 1
ATOM 968 C C . GLY A 1 123 ? 33.377 28.352 -64.250 1.00 35.16 122 GLY A C 1
ATOM 969 O O . GLY A 1 123 ? 34.271 27.755 -64.864 1.00 35.66 122 GLY A O 1
ATOM 970 N N . TYR A 1 124 ? 33.020 28.076 -62.981 1.00 33.22 123 TYR A N 1
ATOM 971 C CA . TYR A 1 124 ? 33.696 27.038 -62.160 1.00 32.33 123 TYR A CA 1
ATOM 972 C C . TYR A 1 124 ? 33.494 25.664 -62.803 1.00 31.46 123 TYR A C 1
ATOM 973 O O . TYR A 1 124 ? 32.335 25.263 -63.062 1.00 29.87 123 TYR A O 1
ATOM 982 N N . LYS A 1 125 ? 34.579 24.928 -63.026 1.00 32.97 124 LYS A N 1
ATOM 983 C CA . LYS A 1 125 ? 34.501 23.645 -63.776 1.00 34.41 124 LYS A CA 1
ATOM 984 C C . LYS A 1 125 ? 34.162 22.468 -62.864 1.00 33.13 124 LYS A C 1
ATOM 985 O O . LYS A 1 125 ? 34.741 22.347 -61.775 1.00 32.32 124 LYS A O 1
ATOM 991 N N . PHE A 1 126 ? 33.254 21.614 -63.325 1.00 33.46 125 PHE A N 1
ATOM 992 C CA . PHE A 1 126 ? 32.956 20.294 -62.713 1.00 33.28 125 PHE A CA 1
ATOM 993 C C . PHE A 1 126 ? 33.185 19.195 -63.757 1.00 35.40 125 PHE A C 1
ATOM 994 O O . PHE A 1 126 ? 32.809 19.361 -64.945 1.00 39.05 125 PHE A O 1
ATOM 1002 N N . TYR A 1 127 ? 33.814 18.101 -63.321 1.00 34.45 126 TYR A N 1
ATOM 1003 C CA . TYR A 1 127 ? 34.153 16.934 -64.165 1.00 34.03 126 TYR A CA 1
ATOM 1004 C C . TYR A 1 127 ? 33.318 15.749 -63.702 1.00 33.26 126 TYR A C 1
ATOM 1005 O O . TYR A 1 127 ? 33.503 15.325 -62.552 1.00 35.13 126 TYR A O 1
ATOM 1014 N N . LEU A 1 128 ? 32.401 15.305 -64.564 1.00 33.13 127 LEU A N 1
ATOM 1015 C CA . LEU A 1 128 ? 31.363 14.287 -64.279 1.00 33.60 127 LEU A CA 1
ATOM 1016 C C . LEU A 1 128 ? 31.783 12.964 -64.918 1.00 35.21 127 LEU A C 1
ATOM 1017 O O . LEU A 1 128 ? 31.772 12.879 -66.171 1.00 36.82 127 LEU A O 1
ATOM 1022 N N . GLN A 1 129 ? 32.108 11.979 -64.087 1.00 33.79 128 GLN A N 1
ATOM 1023 C CA . GLN A 1 129 ? 32.339 10.580 -64.514 1.00 35.39 128 GLN A CA 1
ATOM 1024 C C . GLN A 1 129 ? 30.967 9.955 -64.783 1.00 36.15 128 GLN A C 1
ATOM 1025 O O . GLN A 1 129 ? 30.099 10.008 -63.865 1.00 35.59 128 GLN A O 1
ATOM 1031 N N . ASN A 1 130 ? 30.753 9.447 -65.999 1.00 36.20 129 ASN A N 1
ATOM 1032 C CA . ASN A 1 130 ? 29.456 8.842 -66.405 1.00 37.85 129 ASN A CA 1
ATOM 1033 C C . ASN A 1 130 ? 29.387 7.412 -65.860 1.00 40.30 129 ASN A C 1
ATOM 1034 O O . ASN A 1 130 ? 29.347 6.474 -66.672 1.00 42.17 129 ASN A O 1
ATOM 1039 N N . ARG A 1 131 ? 29.395 7.258 -64.532 1.00 41.62 130 ARG A N 1
ATOM 1040 C CA . ARG A 1 131 ? 29.190 5.952 -63.857 1.00 42.00 130 ARG A CA 1
ATOM 1041 C C . ARG A 1 131 ? 28.241 6.141 -62.674 1.00 42.63 130 ARG A C 1
ATOM 1042 O O . ARG A 1 131 ? 28.078 7.295 -62.223 1.00 43.81 130 ARG A O 1
ATOM 1050 N N . SER A 1 132 ? 27.582 5.064 -62.260 1.00 40.80 131 SER A N 1
ATOM 1051 C CA . SER A 1 132 ? 26.616 5.018 -61.140 1.00 40.96 131 SER A CA 1
ATOM 1052 C C . SER A 1 132 ? 27.176 5.797 -59.945 1.00 39.96 131 SER A C 1
ATOM 1053 O O . SER A 1 132 ? 28.377 5.636 -59.635 1.00 37.11 131 SER A O 1
ATOM 1056 N N . LEU A 1 133 ? 26.335 6.634 -59.335 1.00 39.14 132 LEU A N 1
ATOM 1057 C CA . LEU A 1 133 ? 26.542 7.168 -57.973 1.00 37.39 132 LEU A CA 1
ATOM 1058 C C . LEU A 1 133 ? 27.187 6.060 -57.154 1.00 38.45 132 LEU A C 1
ATOM 1059 O O . LEU A 1 133 ? 26.609 4.978 -57.009 1.00 37.94 132 LEU A O 1
ATOM 1064 N N . PRO A 1 134 ? 28.437 6.237 -56.675 1.00 37.45 133 PRO A N 1
ATOM 1065 C CA . PRO A 1 134 ? 29.084 5.219 -55.852 1.00 37.77 133 PRO A CA 1
ATOM 1066 C C . PRO A 1 134 ? 28.390 5.061 -54.489 1.00 39.17 133 PRO A C 1
ATOM 1067 O O . PRO A 1 134 ? 27.488 5.796 -54.161 1.00 37.98 133 PRO A O 1
ATOM 1071 N N . GLN A 1 135 ? 28.848 4.094 -53.718 1.00 41.24 134 GLN A N 1
ATOM 1072 C CA . GLN A 1 135 ? 28.275 3.773 -52.393 1.00 42.28 134 GLN A CA 1
ATOM 1073 C C . GLN A 1 135 ? 28.842 4.720 -51.339 1.00 41.10 134 GLN A C 1
ATOM 1074 O O . GLN A 1 135 ? 28.769 4.371 -50.153 1.00 48.57 134 GLN A O 1
ATOM 1080 N N . SER A 1 136 ? 29.370 5.875 -51.742 1.00 38.49 135 SER A N 1
ATOM 1081 C CA . SER A 1 136 ? 29.823 6.954 -50.832 1.00 37.05 135 SER A CA 1
ATOM 1082 C C . SER A 1 136 ? 29.831 8.276 -51.606 1.00 35.16 135 SER A C 1
ATOM 1083 O O . SER A 1 136 ? 29.176 8.346 -52.669 1.00 35.56 135 SER A O 1
ATOM 1086 N N . ASP A 1 137 ? 30.546 9.275 -51.096 1.00 32.46 136 ASP A N 1
ATOM 1087 C CA . ASP A 1 137 ? 30.484 10.671 -51.570 1.00 30.49 136 ASP A CA 1
ATOM 1088 C C . ASP A 1 137 ? 30.922 10.682 -53.027 1.00 30.25 136 ASP A C 1
ATOM 1089 O O . ASP A 1 137 ? 32.049 10.324 -53.327 1.00 29.53 136 ASP A O 1
ATOM 1094 N N . PRO A 1 138 ? 30.046 11.101 -53.967 1.00 29.82 137 PRO A N 1
ATOM 1095 C CA . PRO A 1 138 ? 30.420 11.193 -55.375 1.00 30.59 137 PRO A CA 1
ATOM 1096 C C . PRO A 1 138 ? 31.636 12.092 -55.653 1.00 31.72 137 PRO A C 1
ATOM 1097 O O . PRO A 1 138 ? 32.270 11.870 -56.672 1.00 29.94 137 PRO A O 1
ATOM 1101 N N . VAL A 1 139 ? 31.921 13.076 -54.776 1.00 31.74 138 VAL A N 1
ATOM 1102 C CA . VAL A 1 139 ? 33.056 14.029 -54.965 1.00 31.52 138 VAL A CA 1
ATOM 1103 C C . VAL A 1 139 ? 34.366 13.273 -54.726 1.00 32.15 138 VAL A C 1
ATOM 1104 O O . VAL A 1 139 ? 34.501 12.685 -53.637 1.00 34.59 138 VAL A O 1
ATOM 1108 N N . LEU A 1 140 ? 35.284 13.289 -55.699 1.00 32.00 139 LEU A N 1
ATOM 1109 C CA . LEU A 1 140 ? 36.573 12.544 -55.655 1.00 33.16 139 LEU A CA 1
ATOM 1110 C C . LEU A 1 140 ? 37.743 13.507 -55.409 1.00 32.20 139 LEU A C 1
ATOM 1111 O O . LEU A 1 140 ? 38.635 13.167 -54.620 1.00 35.22 139 LEU A O 1
ATOM 1116 N N . LYS A 1 141 ? 37.787 14.650 -56.086 1.00 31.21 140 LYS A N 1
ATOM 1117 C CA . LYS A 1 141 ? 38.928 15.574 -55.922 1.00 32.03 140 LYS A CA 1
ATOM 1118 C C . LYS A 1 141 ? 38.598 16.991 -56.367 1.00 31.36 140 LYS A C 1
ATOM 1119 O O . LYS A 1 141 ? 37.686 17.197 -57.172 1.00 31.85 140 LYS A O 1
ATOM 1125 N N . VAL A 1 142 ? 39.378 17.904 -55.823 1.00 33.22 141 VAL A N 1
ATOM 1126 C CA . VAL A 1 142 ? 39.546 19.320 -56.227 1.00 33.05 141 VAL A CA 1
ATOM 1127 C C . VAL A 1 142 ? 40.943 19.417 -56.831 1.00 32.86 141 VAL A C 1
ATOM 1128 O O . VAL A 1 142 ? 41.886 18.829 -56.266 1.00 33.21 141 VAL A O 1
ATOM 1132 N N . THR A 1 143 ? 41.052 20.103 -57.960 1.00 33.08 142 THR A N 1
ATOM 1133 C CA . THR A 1 143 ? 42.316 20.296 -58.694 1.00 33.44 142 THR A CA 1
ATOM 1134 C C . THR A 1 143 ? 42.624 21.784 -58.627 1.00 34.46 142 THR A C 1
ATOM 1135 O O . THR A 1 143 ? 41.716 22.584 -58.961 1.00 34.76 142 THR A O 1
ATOM 1139 N N . LEU A 1 144 ? 43.833 22.119 -58.173 1.00 34.30 143 LEU A N 1
ATOM 1140 C CA . LEU A 1 144 ? 44.363 23.497 -58.096 1.00 35.17 143 LEU A CA 1
ATOM 1141 C C . LEU A 1 144 ? 45.651 23.572 -58.925 1.00 35.32 143 LEU A C 1
ATOM 1142 O O . LEU A 1 144 ? 46.449 22.631 -58.903 1.00 36.38 143 LEU A O 1
ATOM 1147 N N . ALA A 1 145 ? 45.822 24.668 -59.649 1.00 38.15 144 ALA A N 1
ATOM 1148 C CA . ALA A 1 145 ? 47.015 25.023 -60.453 1.00 38.93 144 ALA A CA 1
ATOM 1149 C C . ALA A 1 145 ? 48.153 25.448 -59.526 1.00 38.41 144 ALA A C 1
ATOM 1150 O O . ALA A 1 145 ? 47.886 26.238 -58.625 1.00 37.61 144 ALA A O 1
ATOM 1152 N N . VAL A 1 146 ? 49.381 24.994 -59.781 1.00 39.71 145 VAL A N 1
ATOM 1153 C CA . VAL A 1 146 ? 50.592 25.446 -59.033 1.00 39.05 145 VAL A CA 1
ATOM 1154 C C . VAL A 1 146 ? 51.682 25.840 -60.034 1.00 42.12 145 VAL A C 1
ATOM 1155 O O . VAL A 1 146 ? 51.695 25.305 -61.166 1.00 41.78 145 VAL A O 1
ATOM 1159 N N . SER A 1 147 ? 52.561 26.760 -59.637 1.00 45.27 146 SER A N 1
ATOM 1160 C CA . SER A 1 147 ? 53.661 27.290 -60.482 1.00 46.71 146 SER A CA 1
ATOM 1161 C C . SER A 1 147 ? 54.879 26.373 -60.367 1.00 47.70 146 SER A C 1
ATOM 1162 O O . SER A 1 147 ? 55.562 26.189 -61.394 1.00 54.30 146 SER A O 1
ATOM 1165 N N . ASP A 1 148 ? 55.110 25.805 -59.174 1.00 49.37 147 ASP A N 1
ATOM 1166 C CA . ASP A 1 148 ? 56.327 25.030 -58.793 1.00 49.15 147 ASP A CA 1
ATOM 1167 C C . ASP A 1 148 ? 55.911 23.812 -57.968 1.00 47.39 147 ASP A C 1
ATOM 1168 O O . ASP A 1 148 ? 55.733 23.979 -56.732 1.00 52.50 147 ASP A O 1
ATOM 1173 N N . LEU A 1 149 ? 55.776 22.644 -58.602 1.00 42.76 148 LEU A N 1
ATOM 1174 C CA . LEU A 1 149 ? 55.223 21.435 -57.953 1.00 44.13 148 LEU A CA 1
ATOM 1175 C C . LEU A 1 149 ? 55.984 21.083 -56.655 1.00 44.65 148 LEU A C 1
ATOM 1176 O O . LEU A 1 149 ? 55.320 20.873 -55.629 1.00 38.36 148 LEU A O 1
ATOM 1181 N N A GLN A 1 150 ? 57.319 21.001 -56.694 0.50 44.72 149 GLN A N 1
ATOM 1182 N N B GLN A 1 150 ? 57.319 21.000 -56.693 0.50 45.44 149 GLN A N 1
ATOM 1183 C CA A GLN A 1 150 ? 58.126 20.574 -55.513 0.50 45.48 149 GLN A CA 1
ATOM 1184 C CA B GLN A 1 150 ? 58.123 20.568 -55.512 0.50 46.67 149 GLN A CA 1
ATOM 1185 C C A GLN A 1 150 ? 57.938 21.555 -54.348 0.50 45.35 149 GLN A C 1
ATOM 1186 C C B GLN A 1 150 ? 57.938 21.554 -54.349 0.50 46.04 149 GLN A C 1
ATOM 1187 O O A GLN A 1 150 ? 57.765 21.089 -53.195 0.50 44.74 149 GLN A O 1
ATOM 1188 O O B GLN A 1 150 ? 57.765 21.089 -53.195 0.50 45.38 149 GLN A O 1
ATOM 1199 N N . LYS A 1 151 ? 57.954 22.857 -54.629 1.00 45.85 150 LYS A N 1
ATOM 1200 C CA . LYS A 1 151 ? 57.637 23.899 -53.615 1.00 47.39 150 LYS A CA 1
ATOM 1201 C C . LYS A 1 151 ? 56.273 23.602 -52.975 1.00 46.52 150 LYS A C 1
ATOM 1202 O O . LYS A 1 151 ? 56.171 23.731 -51.721 1.00 48.15 150 LYS A O 1
ATOM 1208 N N . SER A 1 152 ? 55.266 23.207 -53.774 1.00 42.96 151 SER A N 1
ATOM 1209 C CA . SER A 1 152 ? 53.877 22.965 -53.300 1.00 41.16 151 SER A CA 1
ATOM 1210 C C . SER A 1 152 ? 53.825 21.687 -52.459 1.00 40.77 151 SER A C 1
ATOM 1211 O O . SER A 1 152 ? 53.152 21.702 -51.427 1.00 40.41 151 SER A O 1
ATOM 1214 N N . LEU A 1 153 ? 54.535 20.633 -52.853 1.00 40.35 152 LEU A N 1
ATOM 1215 C CA . LEU A 1 153 ? 54.580 19.356 -52.094 1.00 39.58 152 LEU A CA 1
ATOM 1216 C C . LEU A 1 153 ? 55.278 19.580 -50.747 1.00 39.61 152 LEU A C 1
ATOM 1217 O O . LEU A 1 153 ? 54.813 18.997 -49.745 1.00 38.28 152 LEU A O 1
ATOM 1222 N N . ASN A 1 154 ? 56.330 20.396 -50.707 1.00 40.01 153 ASN A N 1
ATOM 1223 C CA . ASN A 1 154 ? 57.046 20.716 -49.444 1.00 42.96 153 ASN A CA 1
ATOM 1224 C C . ASN A 1 154 ? 56.055 21.385 -48.480 1.00 41.35 153 ASN A C 1
ATOM 1225 O O . ASN A 1 154 ? 56.052 21.054 -47.287 1.00 43.22 153 ASN A O 1
ATOM 1230 N N . TYR A 1 155 ? 55.200 22.261 -48.988 1.00 39.37 154 TYR A N 1
ATOM 1231 C CA . TYR A 1 155 ? 54.187 22.966 -48.172 1.00 38.35 154 TYR A CA 1
ATOM 1232 C C . TYR A 1 155 ? 53.101 21.981 -47.727 1.00 38.55 154 TYR A C 1
ATOM 1233 O O . TYR A 1 155 ? 52.921 21.763 -46.518 1.00 37.59 154 TYR A O 1
ATOM 1242 N N . TRP A 1 156 ? 52.406 21.397 -48.700 1.00 39.43 155 TRP A N 1
ATOM 1243 C CA . TRP A 1 156 ? 51.174 20.588 -48.499 1.00 39.01 155 TRP A CA 1
ATOM 1244 C C . TRP A 1 156 ? 51.500 19.281 -47.771 1.00 39.85 155 TRP A C 1
ATOM 1245 O O . TRP A 1 156 ? 50.634 18.825 -47.003 1.00 39.20 155 TRP A O 1
ATOM 1256 N N . CYS A 1 157 ? 52.681 18.690 -48.010 1.00 41.34 156 CYS A N 1
ATOM 1257 C CA . CYS A 1 157 ? 53.085 17.380 -47.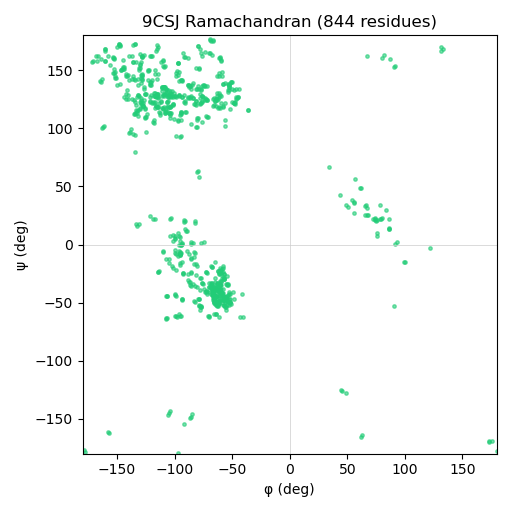409 1.00 42.56 156 CYS A CA 1
ATOM 1258 C C . CYS A 1 157 ? 53.930 17.582 -46.151 1.00 42.64 156 CYS A C 1
ATOM 1259 O O . CYS A 1 157 ? 53.477 17.161 -45.082 1.00 45.55 156 CYS A O 1
ATOM 1262 N N . ASN A 1 158 ? 55.082 18.248 -46.254 1.00 44.54 157 ASN A N 1
ATOM 1263 C CA . ASN A 1 158 ? 56.028 18.401 -45.118 1.00 46.95 157 ASN A CA 1
ATOM 1264 C C . ASN A 1 158 ? 55.432 19.300 -44.032 1.00 44.07 157 ASN A C 1
ATOM 1265 O O . ASN A 1 158 ? 55.677 18.992 -42.875 1.00 48.35 157 ASN A O 1
ATOM 1270 N N . LEU A 1 159 ? 54.681 20.350 -44.367 1.00 40.80 158 LEU A N 1
ATOM 1271 C CA . LEU A 1 159 ? 54.141 21.290 -43.343 1.00 39.60 158 LEU A CA 1
ATOM 1272 C C . LEU A 1 159 ? 52.736 20.852 -42.931 1.00 37.78 158 LEU A C 1
ATOM 1273 O O . LEU A 1 159 ? 52.499 20.789 -41.719 1.00 39.14 158 LEU A O 1
ATOM 1278 N N . LEU A 1 160 ? 51.842 20.541 -43.868 1.00 36.78 159 LEU A N 1
ATOM 1279 C CA . LEU A 1 160 ? 50.407 20.313 -43.528 1.00 35.65 159 LEU A CA 1
ATOM 1280 C C . LEU A 1 160 ? 50.130 18.811 -43.367 1.00 36.08 159 LEU A C 1
ATOM 1281 O O . LEU A 1 160 ? 49.003 18.472 -42.943 1.00 32.51 159 LEU A O 1
ATOM 1286 N N . GLY A 1 161 ? 51.084 17.943 -43.732 1.00 36.66 160 GLY A N 1
ATOM 1287 C CA . GLY A 1 161 ? 51.018 16.502 -43.420 1.00 37.01 160 GLY A CA 1
ATOM 1288 C C . GLY A 1 161 ? 50.118 15.720 -44.357 1.00 38.22 160 GLY A C 1
ATOM 1289 O O . GLY A 1 161 ? 49.693 14.606 -43.959 1.00 41.57 160 GLY A O 1
ATOM 1290 N N . MET A 1 162 ? 49.850 16.213 -45.566 1.00 38.56 161 MET A N 1
ATOM 1291 C CA . MET A 1 162 ? 49.051 15.441 -46.557 1.00 40.49 161 MET A CA 1
ATOM 1292 C C . MET A 1 162 ? 49.903 14.303 -47.133 1.00 40.69 161 MET A C 1
ATOM 1293 O O . MET A 1 162 ? 51.086 14.543 -47.454 1.00 40.79 161 MET A O 1
ATOM 1298 N N . LYS A 1 163 ? 49.307 13.121 -47.273 1.00 43.69 162 LYS A N 1
ATOM 1299 C CA . LYS A 1 163 ? 49.933 11.948 -47.934 1.00 44.20 162 LYS A CA 1
ATOM 1300 C C . LYS A 1 163 ? 49.852 12.104 -49.459 1.00 42.21 162 LYS A C 1
ATOM 1301 O O . LYS A 1 163 ? 48.898 12.734 -49.967 1.00 39.56 162 LYS A O 1
ATOM 1307 N N . ILE A 1 164 ? 50.826 11.523 -50.161 1.00 41.56 163 ILE A N 1
ATOM 1308 C CA . ILE A 1 164 ? 50.884 11.438 -51.644 1.00 42.05 163 ILE A CA 1
ATOM 1309 C C . ILE A 1 164 ? 50.289 10.090 -52.045 1.00 43.62 163 ILE A C 1
ATOM 1310 O O . ILE A 1 164 ? 50.905 9.069 -51.707 1.00 47.09 163 ILE A O 1
ATOM 1315 N N . TYR A 1 165 ? 49.136 10.102 -52.719 1.00 42.93 164 TYR A N 1
ATOM 1316 C CA . TYR A 1 165 ? 48.479 8.913 -53.325 1.00 42.27 164 TYR A CA 1
ATOM 1317 C C . TYR A 1 165 ? 49.030 8.693 -54.735 1.00 44.16 164 TYR A C 1
ATOM 1318 O O . TYR A 1 165 ? 49.082 7.531 -55.185 1.00 46.67 164 TYR A O 1
ATOM 1327 N N . GLU A 1 166 ? 49.398 9.772 -55.429 1.00 44.62 165 GLU A N 1
ATOM 1328 C CA . GLU A 1 166 ? 49.962 9.695 -56.802 1.00 45.76 165 GLU A CA 1
ATOM 1329 C C . GLU A 1 166 ? 50.921 10.861 -57.009 1.00 46.52 165 GLU A C 1
ATOM 1330 O O . GLU A 1 166 ? 50.614 11.968 -56.546 1.00 46.49 165 GLU A O 1
ATOM 1336 N N . LYS A 1 167 ? 52.071 10.614 -57.622 1.00 49.07 166 LYS A N 1
ATOM 1337 C CA . LYS A 1 167 ? 53.018 11.710 -57.947 1.00 52.47 166 LYS A CA 1
ATOM 1338 C C . LYS A 1 167 ? 53.623 11.435 -59.321 1.00 52.19 166 LYS A C 1
ATOM 1339 O O . LYS A 1 167 ? 54.051 10.293 -59.546 1.00 50.86 166 LYS A O 1
ATOM 1345 N N . ASP A 1 168 ? 53.574 12.420 -60.212 1.00 52.65 167 ASP A N 1
ATOM 1346 C CA . ASP A 1 168 ? 54.146 12.307 -61.578 1.00 52.77 167 ASP A CA 1
ATOM 1347 C C . ASP A 1 168 ? 54.932 13.589 -61.865 1.00 50.47 167 ASP A C 1
ATOM 1348 O O . ASP A 1 168 ? 54.296 14.586 -62.280 1.00 47.02 167 ASP A O 1
ATOM 1353 N N . GLU A 1 169 ? 56.245 13.560 -61.611 1.00 51.06 168 GLU A N 1
ATOM 1354 C CA . GLU A 1 169 ? 57.183 14.685 -61.889 1.00 57.50 168 GLU A CA 1
ATOM 1355 C C . GLU A 1 169 ? 57.057 15.092 -63.366 1.00 54.73 168 GLU A C 1
ATOM 1356 O O . GLU A 1 169 ? 56.951 16.300 -63.642 1.00 55.49 168 GLU A O 1
ATOM 1362 N N . GLU A 1 170 ? 57.012 14.115 -64.270 1.00 55.30 169 GLU A N 1
ATOM 1363 C CA . GLU A 1 170 ? 56.990 14.355 -65.740 1.00 55.93 169 GLU A CA 1
ATOM 1364 C C . GLU A 1 170 ? 55.691 15.061 -66.143 1.00 49.73 169 GLU A C 1
ATOM 1365 O O . GLU A 1 170 ? 55.766 15.954 -66.974 1.00 48.72 169 GLU A O 1
ATOM 1371 N N . LYS A 1 171 ? 54.549 14.691 -65.570 1.00 49.31 170 LYS A N 1
ATOM 1372 C CA . LYS A 1 171 ? 53.234 15.337 -65.875 1.00 51.70 170 LYS A CA 1
ATOM 1373 C C . LYS A 1 171 ? 52.989 16.535 -64.941 1.00 48.73 170 LYS A C 1
ATOM 1374 O O . LYS A 1 171 ? 51.977 17.263 -65.140 1.00 47.27 170 LYS A O 1
ATOM 1380 N N . GLN A 1 172 ? 53.872 16.756 -63.962 1.00 47.93 171 GLN A N 1
ATOM 1381 C CA . GLN A 1 172 ? 53.799 17.911 -63.030 1.00 45.72 171 GLN A CA 1
ATOM 1382 C C . GLN A 1 172 ? 52.493 17.844 -62.240 1.00 42.54 171 GLN A C 1
ATOM 1383 O O . GLN A 1 172 ? 51.831 18.874 -62.116 1.00 40.04 171 GLN A O 1
ATOM 1389 N N . ARG A 1 173 ? 52.170 16.687 -61.670 1.00 44.41 172 ARG A N 1
ATOM 1390 C CA . ARG A 1 173 ? 50.885 16.447 -60.960 1.00 44.79 172 ARG A CA 1
ATOM 1391 C C . ARG A 1 173 ? 51.132 15.568 -59.720 1.00 44.18 172 ARG A C 1
ATOM 1392 O O . ARG A 1 173 ? 52.073 14.697 -59.746 1.00 43.26 172 ARG A O 1
ATOM 1400 N N . ALA A 1 174 ? 50.370 15.822 -58.649 1.00 40.21 173 ALA A N 1
ATOM 1401 C CA . ALA A 1 174 ? 50.307 15.003 -57.416 1.00 39.14 173 ALA A CA 1
ATOM 1402 C C . ALA A 1 174 ? 48.859 14.913 -56.942 1.00 37.97 173 ALA A C 1
ATOM 1403 O O . ALA A 1 174 ? 48.118 15.897 -57.098 1.00 39.14 173 ALA A O 1
ATOM 1405 N N . LEU A 1 175 ? 48.459 13.753 -56.447 1.00 37.03 174 LEU A N 1
ATOM 1406 C CA . LEU A 1 175 ? 47.144 13.548 -55.784 1.00 39.21 174 LEU A CA 1
ATOM 1407 C C . LEU A 1 175 ? 47.444 13.362 -54.295 1.00 38.81 174 LEU A C 1
ATOM 1408 O O . LEU A 1 175 ? 48.183 12.411 -53.964 1.00 40.70 174 LEU A O 1
ATOM 1413 N N . LEU A 1 176 ? 46.983 14.309 -53.476 1.00 38.81 175 LEU A N 1
ATOM 1414 C CA . LEU A 1 176 ? 47.210 14.378 -52.006 1.00 38.79 175 LEU A CA 1
ATOM 1415 C C . LEU A 1 176 ? 45.893 14.090 -51.275 1.00 36.84 175 LEU A C 1
ATOM 1416 O O . LEU A 1 176 ? 44.779 14.344 -51.825 1.00 34.82 175 LEU A O 1
ATOM 1421 N N . GLY A 1 177 ? 46.008 13.593 -50.057 1.00 36.13 176 GLY A N 1
ATOM 1422 C CA . GLY A 1 177 ? 44.841 13.361 -49.199 1.00 35.50 176 GLY A CA 1
ATOM 1423 C C . GLY A 1 177 ? 45.276 13.073 -47.781 1.00 36.50 176 GLY A C 1
ATOM 1424 O O . GLY A 1 177 ? 46.457 12.774 -47.546 1.00 35.36 176 GLY A O 1
ATOM 1425 N N . TYR A 1 178 ? 44.335 13.206 -46.860 1.00 36.41 177 TYR A N 1
ATOM 1426 C CA . TYR A 1 178 ? 44.537 12.920 -45.429 1.00 35.71 177 TYR A CA 1
ATOM 1427 C C . TYR A 1 178 ? 44.063 11.490 -45.147 1.00 36.58 177 TYR A C 1
ATOM 1428 O O . TYR A 1 178 ? 44.443 10.973 -44.096 1.00 37.16 177 TYR A O 1
ATOM 1437 N N . ALA A 1 179 ? 43.286 10.877 -46.052 1.00 37.18 178 ALA A N 1
ATOM 1438 C CA . ALA A 1 179 ? 42.707 9.520 -45.881 1.00 37.19 178 ALA A CA 1
ATOM 1439 C C . ALA A 1 179 ? 42.045 9.028 -47.179 1.00 37.86 178 ALA A C 1
ATOM 1440 O O . ALA A 1 179 ? 41.614 9.865 -48.018 1.00 36.83 178 ALA A O 1
ATOM 1442 N N . ASP A 1 180 ? 41.914 7.712 -47.320 1.00 38.81 179 ASP A N 1
ATOM 1443 C CA . ASP A 1 180 ? 41.333 7.059 -48.524 1.00 40.29 179 ASP A CA 1
ATOM 1444 C C . ASP A 1 180 ? 39.893 7.542 -48.740 1.00 39.30 179 ASP A C 1
ATOM 1445 O O . ASP A 1 180 ? 39.505 7.791 -49.917 1.00 42.51 179 ASP A O 1
ATOM 1450 N N . ASN A 1 181 ? 39.139 7.721 -47.658 1.00 37.33 180 ASN A N 1
ATOM 1451 C CA . ASN A 1 181 ? 37.674 7.971 -47.698 1.00 36.95 180 ASN A CA 1
ATOM 1452 C C . ASN A 1 181 ? 37.366 9.474 -47.791 1.00 35.85 180 ASN A C 1
ATOM 1453 O O . ASN A 1 181 ? 36.188 9.829 -47.643 1.00 37.17 180 ASN A O 1
ATOM 1458 N N . GLN A 1 182 ? 38.361 10.320 -48.056 1.00 33.98 181 GLN A N 1
ATOM 1459 C CA . GLN A 1 182 ? 38.164 11.786 -48.177 1.00 33.97 181 GLN A CA 1
ATOM 1460 C C . GLN A 1 182 ? 38.347 12.239 -49.628 1.00 34.70 181 GLN A C 1
ATOM 1461 O O . GLN A 1 182 ? 39.080 11.571 -50.425 1.00 33.70 181 GLN A O 1
ATOM 1467 N N . CYS A 1 183 ? 37.784 13.402 -49.921 1.00 33.82 182 CYS A N 1
ATOM 1468 C CA . CYS A 1 183 ? 38.083 14.161 -51.149 1.00 33.92 182 CYS A CA 1
ATOM 1469 C C . CYS A 1 183 ? 39.596 14.341 -51.220 1.00 33.13 182 CYS A C 1
ATOM 1470 O O . CYS A 1 183 ? 40.183 14.584 -50.148 1.00 31.81 182 CYS A O 1
ATOM 1473 N N . LYS A 1 184 ? 40.191 14.180 -52.409 1.00 32.78 183 LYS A N 1
ATOM 1474 C CA . LYS A 1 184 ? 41.655 14.365 -52.598 1.00 34.32 183 LYS A CA 1
ATOM 1475 C C . LYS A 1 184 ? 41.899 15.781 -53.136 1.00 33.42 183 LYS A C 1
ATOM 1476 O O . LYS A 1 184 ? 40.969 16.366 -53.708 1.00 32.21 183 LYS A O 1
ATOM 1482 N N . LEU A 1 185 ? 43.102 16.311 -52.918 1.00 33.80 184 LEU A N 1
ATOM 1483 C CA . LEU A 1 185 ? 43.583 17.589 -53.494 1.00 34.08 184 LEU A CA 1
ATOM 1484 C C . LEU A 1 185 ? 44.550 17.225 -54.615 1.00 35.59 184 LEU A C 1
ATOM 1485 O O . LEU A 1 185 ? 45.548 16.528 -54.328 1.00 37.77 184 LEU A O 1
ATOM 1490 N N . GLU A 1 186 ? 44.242 17.614 -55.852 1.00 36.52 185 GLU A N 1
ATOM 1491 C CA . GLU A 1 186 ? 45.138 17.401 -57.013 1.00 36.89 185 GLU A CA 1
ATOM 1492 C C . GLU A 1 186 ? 45.848 18.716 -57.311 1.00 35.68 185 GLU A C 1
ATOM 1493 O O . GLU A 1 186 ? 45.165 19.705 -57.556 1.00 32.78 185 GLU A O 1
ATOM 1499 N N . LEU A 1 187 ? 47.173 18.703 -57.254 1.00 37.42 186 LEU A N 1
ATOM 1500 C CA . LEU A 1 187 ? 48.039 19.842 -57.664 1.00 38.07 186 LEU A CA 1
ATOM 1501 C C . LEU A 1 187 ? 48.502 19.593 -59.099 1.00 37.99 186 LEU A C 1
ATOM 1502 O O . LEU A 1 187 ? 48.970 18.499 -59.376 1.00 39.09 186 LEU A O 1
ATOM 1507 N N . GLN A 1 188 ? 48.306 20.569 -59.971 1.00 37.84 187 GLN A N 1
ATOM 1508 C CA . GLN A 1 188 ? 48.654 20.498 -61.412 1.00 37.83 187 GLN A CA 1
ATOM 1509 C C . GLN A 1 188 ? 49.546 21.705 -61.755 1.00 36.74 187 GLN A C 1
ATOM 1510 O O . GLN A 1 188 ? 49.058 22.850 -61.702 1.00 34.44 187 GLN A O 1
ATOM 1516 N N . GLY A 1 189 ? 50.832 21.457 -62.007 1.00 37.76 188 GLY A N 1
ATOM 1517 C CA . GLY A 1 189 ? 51.722 22.437 -62.661 1.00 41.77 188 GLY A CA 1
ATOM 1518 C C . GLY A 1 189 ? 51.062 23.009 -63.914 1.00 43.56 188 GLY A C 1
ATOM 1519 O O . GLY A 1 189 ? 50.695 22.184 -64.775 1.00 44.15 188 GLY A O 1
ATOM 1520 N N . VAL A 1 190 ? 50.875 24.329 -63.997 1.00 46.41 189 VAL A N 1
ATOM 1521 C CA . VAL A 1 190 ? 50.257 24.992 -65.181 1.00 54.02 189 VAL A CA 1
ATOM 1522 C C . VAL A 1 190 ? 51.236 25.931 -65.881 1.00 60.53 189 VAL A C 1
ATOM 1523 O O . VAL A 1 190 ? 52.236 26.341 -65.295 1.00 62.18 189 VAL A O 1
ATOM 1527 N N . LYS A 1 191 ? 50.832 26.324 -67.080 1.00 70.34 190 LYS A N 1
ATOM 1528 C CA . LYS A 1 191 ? 51.593 27.222 -67.980 1.00 75.08 190 LYS A CA 1
ATOM 1529 C C . LYS A 1 191 ? 51.263 28.682 -67.611 1.00 72.29 190 LYS A C 1
ATOM 1530 O O . LYS A 1 191 ? 50.065 28.983 -67.416 1.00 74.64 190 LYS A O 1
ATOM 1536 N N . GLY A 1 192 ? 52.277 29.543 -67.494 1.00 68.75 191 GLY A N 1
ATOM 1537 C CA . GLY A 1 192 ? 52.116 31.007 -67.526 1.00 69.69 191 GLY A CA 1
ATOM 1538 C C . GLY A 1 192 ? 51.798 31.626 -66.183 1.00 68.24 191 GLY A C 1
ATOM 1539 O O . GLY A 1 192 ? 51.290 32.746 -66.198 1.00 71.18 191 GLY A O 1
ATOM 1540 N N . GLY A 1 193 ? 52.109 30.973 -65.055 1.00 66.60 192 GLY A N 1
ATOM 1541 C CA . GLY A 1 193 ? 51.823 31.486 -63.696 1.00 63.93 192 GLY A CA 1
ATOM 1542 C C . GLY A 1 193 ? 50.397 31.224 -63.250 1.00 59.66 192 GLY A C 1
ATOM 1543 O O . GLY A 1 193 ? 49.557 30.932 -64.122 1.00 60.12 192 GLY A O 1
ATOM 1544 N N . VAL A 1 194 ? 50.145 31.331 -61.950 1.00 55.50 193 VAL A N 1
ATOM 1545 C CA . VAL A 1 194 ? 48.786 31.229 -61.338 1.00 52.13 193 VAL A CA 1
ATOM 1546 C C . VAL A 1 194 ? 48.209 32.645 -61.214 1.00 49.43 193 VAL A C 1
ATOM 1547 O O . VAL A 1 194 ? 48.888 33.499 -60.649 1.00 47.83 193 VAL A O 1
ATOM 1551 N N . ASP A 1 195 ? 47.002 32.865 -61.736 1.00 49.07 194 ASP A N 1
ATOM 1552 C CA . ASP A 1 195 ? 46.236 34.135 -61.628 1.00 48.32 194 ASP A CA 1
ATOM 1553 C C . ASP A 1 195 ? 44.943 33.854 -60.832 1.00 46.04 194 ASP A C 1
ATOM 1554 O O . ASP A 1 195 ? 44.114 33.031 -61.272 1.00 42.77 194 ASP A O 1
ATOM 1559 N N . HIS A 1 196 ? 44.767 34.520 -59.692 1.00 44.31 195 HIS A N 1
ATOM 1560 C CA . HIS A 1 196 ? 43.607 34.328 -58.784 1.00 41.78 195 HIS A CA 1
ATOM 1561 C C . HIS A 1 196 ? 42.446 35.215 -59.251 1.00 40.98 195 HIS A C 1
ATOM 1562 O O . HIS A 1 196 ? 41.284 34.871 -58.945 1.00 39.88 195 HIS A O 1
ATOM 1569 N N . ALA A 1 197 ? 42.745 36.307 -59.967 1.00 38.88 196 ALA A N 1
ATOM 1570 C CA . ALA A 1 197 ? 41.739 37.277 -60.463 1.00 37.56 196 ALA A CA 1
ATOM 1571 C C . ALA A 1 197 ? 40.819 37.654 -59.290 1.00 36.61 196 ALA A C 1
ATOM 1572 O O . ALA A 1 197 ? 41.348 38.015 -58.237 1.00 35.72 196 ALA A O 1
ATOM 1574 N N . ALA A 1 198 ? 39.493 37.547 -59.452 1.00 36.80 197 ALA A N 1
ATOM 1575 C CA . ALA A 1 198 ? 38.476 37.929 -58.444 1.00 34.48 197 ALA A CA 1
ATOM 1576 C C . ALA A 1 198 ? 37.692 36.708 -57.922 1.00 34.46 197 ALA A C 1
ATOM 1577 O O . ALA A 1 198 ? 37.193 36.814 -56.789 1.00 37.76 197 ALA A O 1
ATOM 1579 N N . ALA A 1 199 ? 37.592 35.591 -58.642 1.00 33.55 198 ALA A N 1
ATOM 1580 C CA . ALA A 1 199 ? 36.726 34.443 -58.256 1.00 34.79 198 ALA A CA 1
ATOM 1581 C C . ALA A 1 199 ? 37.451 33.481 -57.296 1.00 35.86 198 ALA A C 1
ATOM 1582 O O . ALA A 1 199 ? 36.818 32.466 -56.927 1.00 39.38 198 ALA A O 1
ATOM 1584 N N . PHE A 1 200 ? 38.705 33.766 -56.919 1.00 34.90 199 PHE A N 1
ATOM 1585 C CA . PHE A 1 200 ? 39.554 32.854 -56.111 1.00 34.47 199 PHE A CA 1
ATOM 1586 C C . PHE A 1 200 ? 38.766 32.460 -54.849 1.00 35.02 199 PHE A C 1
ATOM 1587 O O . PHE A 1 200 ? 38.136 33.335 -54.195 1.00 32.89 199 PHE A O 1
ATOM 1595 N N . GLY A 1 201 ? 38.758 31.162 -54.561 1.00 34.10 200 GLY A N 1
ATOM 1596 C CA . GLY A 1 201 ? 38.080 30.591 -53.392 1.00 34.84 200 GLY A CA 1
ATOM 1597 C C . GLY A 1 201 ? 39.081 30.213 -52.309 1.00 34.21 200 GLY A C 1
ATOM 1598 O O . GLY A 1 201 ? 40.101 30.922 -52.105 1.00 34.12 200 GLY A O 1
ATOM 1599 N N . ARG A 1 202 ? 38.783 29.112 -51.641 1.00 32.91 201 ARG A N 1
ATOM 1600 C CA . ARG A 1 202 ? 39.450 28.676 -50.402 1.00 31.66 201 ARG A CA 1
ATOM 1601 C C . ARG A 1 202 ? 39.072 27.223 -50.187 1.00 29.67 201 ARG A C 1
ATOM 1602 O O . ARG A 1 202 ? 37.934 26.877 -50.437 1.00 29.68 201 ARG A O 1
ATOM 1610 N N . ILE A 1 203 ? 40.021 26.423 -49.740 1.00 29.45 202 ILE A N 1
ATOM 1611 C CA . ILE A 1 203 ? 39.785 25.007 -49.361 1.00 29.37 202 ILE A CA 1
ATOM 1612 C C . ILE A 1 203 ? 39.862 24.941 -47.838 1.00 28.75 202 ILE A C 1
ATOM 1613 O O . ILE A 1 203 ? 40.790 25.504 -47.249 1.00 31.00 202 ILE A O 1
ATOM 1618 N N . ALA A 1 204 ? 38.865 24.326 -47.229 1.00 28.71 203 ALA A N 1
ATOM 1619 C CA . ALA A 1 204 ? 38.677 24.252 -45.771 1.00 28.81 203 ALA A CA 1
ATOM 1620 C C . ALA A 1 204 ? 39.033 22.837 -45.348 1.00 29.59 203 ALA A C 1
ATOM 1621 O O . ALA A 1 204 ? 38.500 21.888 -45.972 1.00 30.29 203 ALA A O 1
ATOM 1623 N N . PHE A 1 205 ? 39.838 22.719 -44.295 1.00 28.88 204 PHE A N 1
ATOM 1624 C CA . PHE A 1 205 ? 40.075 21.453 -43.570 1.00 28.90 204 PHE A CA 1
ATOM 1625 C C . PHE A 1 205 ? 39.711 21.661 -42.095 1.00 30.12 204 PHE A C 1
ATOM 1626 O O . PHE A 1 205 ? 39.849 22.806 -41.580 1.00 28.23 204 PHE A O 1
ATOM 1634 N N . SER A 1 206 ? 39.271 20.589 -41.428 1.00 29.64 205 SER A N 1
ATOM 1635 C CA . SER A 1 206 ? 39.215 20.474 -39.952 1.00 30.02 205 SER A CA 1
ATOM 1636 C C . SER A 1 206 ? 40.492 19.797 -39.422 1.00 30.73 205 SER A C 1
ATOM 1637 O O . SER A 1 206 ? 41.005 18.907 -40.100 1.00 30.80 205 SER A O 1
ATOM 1640 N N . CYS A 1 207 ? 40.996 20.266 -38.283 1.00 31.52 206 CYS A N 1
ATOM 1641 C CA . CYS A 1 207 ? 41.932 19.554 -37.374 1.00 33.72 206 CYS A CA 1
ATOM 1642 C C . CYS A 1 207 ? 41.362 19.585 -35.957 1.00 33.46 206 CYS A C 1
ATOM 1643 O O . CYS A 1 207 ? 40.492 20.398 -35.672 1.00 32.37 206 CYS A O 1
ATOM 1646 N N . PRO A 1 208 ? 41.832 18.712 -35.032 1.00 33.56 207 PRO A N 1
ATOM 1647 C CA . PRO A 1 208 ? 41.541 18.871 -33.609 1.00 33.87 207 PRO A CA 1
ATOM 1648 C C . PRO A 1 208 ? 41.938 20.296 -33.188 1.00 34.34 207 PRO A C 1
ATOM 1649 O O . PRO A 1 208 ? 42.961 20.770 -33.614 1.00 34.85 207 PRO A O 1
ATOM 1653 N N . GLN A 1 209 ? 41.086 20.969 -32.414 1.00 34.68 208 GLN A N 1
ATOM 1654 C CA . GLN A 1 209 ? 41.265 22.401 -32.072 1.00 34.79 208 GLN A CA 1
ATOM 1655 C C . GLN A 1 209 ? 42.628 22.608 -31.408 1.00 36.53 208 GLN A C 1
ATOM 1656 O O . GLN A 1 209 ? 43.170 23.714 -31.582 1.00 36.23 208 GLN A O 1
ATOM 1662 N N . LYS A 1 210 ? 43.167 21.618 -30.689 1.00 38.33 209 LYS A N 1
ATOM 1663 C CA . LYS A 1 210 ? 44.487 21.747 -30.009 1.00 42.09 209 LYS A CA 1
ATOM 1664 C C . LYS A 1 210 ? 45.595 22.007 -31.042 1.00 41.65 209 LYS A C 1
ATOM 1665 O O . LYS A 1 210 ? 46.623 22.561 -30.658 1.00 43.61 209 LYS A O 1
ATOM 1671 N N . GLU A 1 211 ? 45.409 21.604 -32.299 1.00 40.55 210 GLU A N 1
ATOM 1672 C CA . GLU A 1 211 ? 46.452 21.727 -33.353 1.00 38.86 210 GLU A CA 1
ATOM 1673 C C . GLU A 1 211 ? 46.455 23.156 -33.919 1.00 37.64 210 GLU A C 1
ATOM 1674 O O . GLU A 1 211 ? 47.441 23.511 -34.543 1.00 39.32 210 GLU A O 1
ATOM 1680 N N . LEU A 1 212 ? 45.408 23.956 -33.717 1.00 35.04 211 LEU A N 1
ATOM 1681 C CA . LEU A 1 212 ? 45.266 25.251 -34.413 1.00 34.86 211 LEU A CA 1
ATOM 1682 C C . LEU A 1 212 ? 46.396 26.198 -34.014 1.00 34.91 211 LEU A C 1
ATOM 1683 O O . LEU A 1 212 ? 47.035 26.763 -34.886 1.00 33.48 211 LEU A O 1
ATOM 1688 N N . PRO A 1 213 ? 46.666 26.444 -32.709 1.00 34.76 212 PRO A N 1
ATOM 1689 C CA . PRO A 1 213 ? 47.741 27.358 -32.325 1.00 35.08 212 PRO A CA 1
ATOM 1690 C C . PRO A 1 213 ? 49.134 26.881 -32.761 1.00 35.16 212 PRO A C 1
ATOM 1691 O O . PRO A 1 213 ? 49.955 27.746 -33.072 1.00 33.58 212 PRO A O 1
ATOM 1695 N N . ASP A 1 214 ? 49.364 25.564 -32.792 1.00 37.44 213 ASP A N 1
ATOM 1696 C CA . ASP A 1 214 ? 50.672 24.978 -33.195 1.00 40.62 213 ASP A CA 1
ATOM 1697 C C . ASP A 1 214 ? 50.794 25.062 -34.731 1.00 39.65 213 ASP A C 1
ATOM 1698 O O . ASP A 1 214 ? 51.920 25.267 -35.238 1.00 40.03 213 ASP A O 1
ATOM 1703 N N . LEU A 1 215 ? 49.682 24.946 -35.468 1.00 38.19 214 LEU A N 1
ATOM 1704 C CA . LEU A 1 215 ? 49.684 25.081 -36.945 1.00 37.67 214 LEU A CA 1
ATOM 1705 C C . LEU A 1 215 ? 50.056 26.528 -37.271 1.00 37.76 214 LEU A C 1
ATOM 1706 O O . LEU A 1 215 ? 50.960 26.749 -38.094 1.00 36.54 214 LEU A O 1
ATOM 1711 N N . GLU A 1 216 ? 49.438 27.484 -36.587 1.00 37.87 215 GLU A N 1
ATOM 1712 C CA . GLU A 1 216 ? 49.794 28.911 -36.752 1.00 38.68 215 GLU A CA 1
ATOM 1713 C C . GLU A 1 216 ? 51.283 29.118 -36.466 1.00 38.13 215 GLU A C 1
ATOM 1714 O O . GLU A 1 216 ? 51.918 29.835 -37.227 1.00 37.63 215 GLU A O 1
ATOM 1720 N N . ASP A 1 217 ? 51.811 28.545 -35.381 1.00 37.31 216 ASP A N 1
ATOM 1721 C CA . ASP A 1 217 ? 53.214 28.774 -34.954 1.00 37.57 216 ASP A CA 1
ATOM 1722 C C . ASP A 1 217 ? 54.169 28.173 -35.991 1.00 38.14 216 ASP A C 1
ATOM 1723 O O . ASP A 1 217 ? 55.149 28.854 -36.329 1.00 38.80 216 ASP A O 1
ATOM 1728 N N . LEU A 1 218 ? 53.891 26.963 -36.475 1.00 36.21 217 LEU A N 1
ATOM 1729 C CA . LEU A 1 218 ? 54.782 26.258 -37.420 1.00 36.92 217 LEU A CA 1
ATOM 1730 C C . LEU A 1 218 ? 54.952 27.142 -38.663 1.00 37.05 217 LEU A C 1
ATOM 1731 O O . LEU A 1 218 ? 56.104 27.364 -39.094 1.00 36.59 217 LEU A O 1
ATOM 1736 N N . MET A 1 219 ? 53.850 27.705 -39.153 1.00 36.09 218 MET A N 1
ATOM 1737 C CA . MET A 1 219 ? 53.837 28.536 -40.376 1.00 36.37 218 MET A CA 1
ATOM 1738 C C . MET A 1 219 ? 54.620 29.850 -40.158 1.00 34.72 218 MET A C 1
ATOM 1739 O O . MET A 1 219 ? 55.318 30.294 -41.108 1.00 31.70 218 MET A O 1
ATOM 1744 N N . LYS A 1 220 ? 54.562 30.426 -38.958 1.00 35.14 219 LYS A N 1
ATOM 1745 C CA . LYS A 1 220 ? 55.377 31.608 -38.587 1.00 37.51 219 LYS A CA 1
ATOM 1746 C C . LYS A 1 220 ? 56.859 31.215 -38.644 1.00 36.37 219 LYS A C 1
ATOM 1747 O O . LYS A 1 220 ? 57.630 31.878 -39.359 1.00 36.01 219 LYS A O 1
ATOM 1753 N N . ARG A 1 221 ? 57.211 30.105 -38.013 1.00 36.61 220 ARG A N 1
ATOM 1754 C CA . ARG A 1 221 ? 58.614 29.628 -37.866 1.00 38.59 220 ARG A CA 1
ATOM 1755 C C . ARG A 1 221 ? 59.236 29.381 -39.245 1.00 39.74 220 ARG A C 1
ATOM 1756 O O . ARG A 1 221 ? 60.456 29.613 -39.374 1.00 40.75 220 ARG A O 1
ATOM 1764 N N . GLU A 1 222 ? 58.413 28.904 -40.198 1.00 41.01 221 GLU A N 1
ATOM 1765 C CA . GLU A 1 222 ? 58.803 28.452 -41.564 1.00 40.27 221 GLU A CA 1
ATOM 1766 C C . GLU A 1 222 ? 58.647 29.607 -42.554 1.00 40.76 221 GLU A C 1
ATOM 1767 O O . GLU A 1 222 ? 58.879 29.383 -43.756 1.00 42.17 221 GLU A O 1
ATOM 1773 N N . ASN A 1 223 ? 58.236 30.785 -42.085 1.00 42.40 222 ASN A N 1
ATOM 1774 C CA . ASN A 1 223 ? 58.099 32.007 -42.933 1.00 43.65 222 ASN A CA 1
ATOM 1775 C C . ASN A 1 223 ? 57.004 31.839 -43.998 1.00 39.37 222 ASN A C 1
ATOM 1776 O O . ASN A 1 223 ? 57.126 32.444 -45.020 1.00 39.51 222 ASN A O 1
ATOM 1781 N N . GLN A 1 224 ? 55.929 31.109 -43.721 1.00 39.27 223 GLN A N 1
ATOM 1782 C CA . GLN A 1 224 ? 54.772 30.973 -44.643 1.00 39.01 223 GLN A CA 1
ATOM 1783 C C . GLN A 1 224 ? 53.736 32.067 -44.327 1.00 38.80 223 GLN A C 1
ATOM 1784 O O . GLN A 1 224 ? 53.782 32.656 -43.252 1.00 39.85 223 GLN A O 1
ATOM 1790 N N . LYS A 1 225 ? 52.841 32.340 -45.264 1.00 39.64 224 LYS A N 1
ATOM 1791 C CA . LYS A 1 225 ? 51.836 33.417 -45.160 1.00 40.37 224 LYS A CA 1
ATOM 1792 C C . LYS A 1 225 ? 50.714 32.979 -44.213 1.00 37.05 224 LYS A C 1
ATOM 1793 O O . LYS A 1 225 ? 50.126 31.898 -44.413 1.00 35.23 224 LYS A O 1
ATOM 1799 N N . ILE A 1 226 ? 50.425 33.829 -43.241 1.00 33.69 225 ILE A N 1
ATOM 1800 C CA . ILE A 1 226 ? 49.218 33.736 -42.397 1.00 34.84 225 ILE A CA 1
ATOM 1801 C C . ILE A 1 226 ? 48.284 34.878 -42.799 1.00 34.09 225 ILE A C 1
ATOM 1802 O O . ILE A 1 226 ? 48.649 36.031 -42.609 1.00 34.28 225 ILE A O 1
ATOM 1807 N N . LEU A 1 227 ? 47.139 34.551 -43.386 1.00 35.30 226 LEU A N 1
ATOM 1808 C CA . LEU A 1 227 ? 46.141 35.552 -43.833 1.00 37.05 226 LEU A CA 1
ATOM 1809 C C . LEU A 1 227 ? 45.330 36.013 -42.623 1.00 36.70 226 LEU A C 1
ATOM 1810 O O . LEU A 1 227 ? 45.134 37.205 -42.478 1.00 37.44 226 LEU A O 1
ATOM 1815 N N . THR A 1 228 ? 44.855 35.087 -41.801 1.00 38.24 227 THR A N 1
ATOM 1816 C CA . THR A 1 228 ? 44.061 35.396 -40.583 1.00 40.53 227 THR A CA 1
ATOM 1817 C C . THR A 1 228 ? 44.584 34.574 -39.421 1.00 40.81 227 THR A C 1
ATOM 1818 O O . THR A 1 228 ? 44.466 33.354 -39.428 1.00 40.53 227 THR A O 1
ATOM 1822 N N . PRO A 1 229 ? 45.189 35.218 -38.398 1.00 43.53 228 PRO A N 1
ATOM 1823 C CA . PRO A 1 229 ? 45.556 34.521 -37.162 1.00 43.91 228 PRO A CA 1
ATOM 1824 C C . PRO A 1 229 ? 44.327 33.925 -36.449 1.00 42.08 228 PRO A C 1
ATOM 1825 O O . PRO A 1 229 ? 43.226 34.350 -36.730 1.00 43.26 228 PRO A O 1
ATOM 1829 N N . LEU A 1 230 ? 44.546 32.966 -35.548 1.00 41.14 229 LEU A N 1
ATOM 1830 C CA . LEU A 1 230 ? 43.477 32.188 -34.855 1.00 43.20 229 LEU A CA 1
ATOM 1831 C C . LEU A 1 230 ? 42.390 33.149 -34.353 1.00 42.75 229 LEU A C 1
ATOM 1832 O O . LEU A 1 230 ? 42.721 34.102 -33.643 1.00 45.73 229 LEU A O 1
ATOM 1837 N N . VAL A 1 231 ? 41.134 32.902 -34.700 1.00 41.71 230 VAL A N 1
ATOM 1838 C CA . VAL A 1 231 ? 40.004 33.834 -34.413 1.00 41.95 230 VAL A CA 1
ATOM 1839 C C . VAL A 1 231 ? 38.720 33.018 -34.311 1.00 41.66 230 VAL A C 1
ATOM 1840 O O . VAL A 1 231 ? 38.593 31.986 -34.991 1.00 41.00 230 VAL A O 1
ATOM 1844 N N . SER A 1 232 ? 37.812 33.483 -33.461 1.00 42.77 231 SER A N 1
ATOM 1845 C CA . SER A 1 232 ? 36.459 32.923 -33.251 1.00 41.43 231 SER A CA 1
ATOM 1846 C C . SER A 1 232 ? 35.501 33.542 -34.259 1.00 42.25 231 SER A C 1
ATOM 1847 O O . SER A 1 232 ? 35.447 34.792 -34.336 1.00 45.55 231 SER A O 1
ATOM 1850 N N . LEU A 1 233 ? 34.783 32.706 -34.996 1.00 41.54 232 LEU A N 1
ATOM 1851 C CA . LEU A 1 233 ? 33.785 33.166 -35.992 1.00 44.40 232 LEU A CA 1
ATOM 1852 C C . LEU A 1 233 ? 32.405 32.675 -35.558 1.00 45.65 232 LEU A C 1
ATOM 1853 O O . LEU A 1 233 ? 32.247 31.485 -35.264 1.00 45.92 232 LEU A O 1
ATOM 1858 N N . ASP A 1 234 ? 31.447 33.593 -35.492 1.00 48.85 233 ASP A N 1
ATOM 1859 C CA . ASP A 1 234 ? 30.062 33.341 -35.030 1.00 48.45 233 ASP A CA 1
ATOM 1860 C C . ASP A 1 234 ? 29.172 33.128 -36.255 1.00 48.40 233 ASP A C 1
ATOM 1861 O O . ASP A 1 234 ? 29.464 33.692 -37.326 1.00 48.04 233 ASP A O 1
ATOM 1866 N N . THR A 1 235 ? 28.142 32.308 -36.085 1.00 46.82 234 THR A N 1
ATOM 1867 C CA . THR A 1 235 ? 27.067 32.030 -37.070 1.00 45.55 234 THR A CA 1
ATOM 1868 C C . THR A 1 235 ? 25.762 32.220 -36.306 1.00 44.58 234 THR A C 1
ATOM 1869 O O . THR A 1 235 ? 25.604 31.625 -35.243 1.00 43.68 234 THR A O 1
ATOM 1873 N N . PRO A 1 236 ? 24.812 33.063 -36.785 1.00 45.01 235 PRO A N 1
ATOM 1874 C CA . PRO A 1 236 ? 23.548 33.285 -36.071 1.00 43.93 235 PRO A CA 1
ATOM 1875 C C . PRO A 1 236 ? 22.859 31.973 -35.647 1.00 42.58 235 PRO A C 1
ATOM 1876 O O . PRO A 1 236 ? 22.600 31.134 -36.493 1.00 40.30 235 PRO A O 1
ATOM 1880 N N . GLY A 1 237 ? 22.626 31.828 -34.335 1.00 41.00 236 GLY A N 1
ATOM 1881 C CA . GLY A 1 237 ? 21.833 30.748 -33.727 1.00 40.42 236 GLY A CA 1
ATOM 1882 C C . GLY A 1 237 ? 22.559 29.408 -33.727 1.00 40.04 236 GLY A C 1
ATOM 1883 O O . GLY A 1 237 ? 21.883 28.367 -33.581 1.00 39.81 236 GLY A O 1
ATOM 1884 N N . LYS A 1 238 ? 23.890 29.411 -33.836 1.00 39.76 237 LYS A N 1
ATOM 1885 C CA . LYS A 1 238 ? 24.692 28.174 -34.056 1.00 39.32 237 LYS A CA 1
ATOM 1886 C C . LYS A 1 238 ? 26.072 28.316 -33.421 1.00 37.68 237 LYS A C 1
ATOM 1887 O O . LYS A 1 238 ? 26.434 29.422 -33.000 1.00 37.99 237 LYS A O 1
ATOM 1893 N N . ALA A 1 239 ? 26.806 27.213 -33.369 1.00 37.33 238 ALA A N 1
ATOM 1894 C CA . ALA A 1 239 ? 28.099 27.064 -32.663 1.00 37.45 238 ALA A CA 1
ATOM 1895 C C . ALA A 1 239 ? 29.162 28.012 -33.244 1.00 39.50 238 ALA A C 1
ATOM 1896 O O . ALA A 1 239 ? 29.201 28.260 -34.493 1.00 38.80 238 ALA A O 1
ATOM 1898 N N . THR A 1 240 ? 30.029 28.501 -32.353 1.00 39.47 239 THR A N 1
ATOM 1899 C CA . THR A 1 240 ? 31.211 29.321 -32.698 1.00 38.97 239 THR A CA 1
ATOM 1900 C C . THR A 1 240 ? 32.345 28.344 -32.963 1.00 37.23 239 THR A C 1
ATOM 1901 O O . THR A 1 240 ? 32.463 27.348 -32.216 1.00 37.14 239 THR A O 1
ATOM 1905 N N . VAL A 1 241 ? 33.115 28.606 -34.014 1.00 36.47 240 VAL A N 1
ATOM 1906 C CA . VAL A 1 241 ? 34.277 27.772 -34.403 1.00 35.22 240 VAL A CA 1
ATOM 1907 C C . VAL A 1 241 ? 35.494 28.673 -34.364 1.00 35.14 240 VAL A C 1
ATOM 1908 O O . VAL A 1 241 ? 35.313 29.910 -34.355 1.00 35.48 240 VAL A O 1
ATOM 1912 N N . GLN A 1 242 ? 36.672 28.054 -34.324 1.00 34.56 241 GLN A N 1
ATOM 1913 C CA . GLN A 1 242 ? 37.972 28.749 -34.449 1.00 34.76 241 GLN A CA 1
ATOM 1914 C C . GLN A 1 242 ? 38.586 28.395 -35.794 1.00 33.47 241 GLN A C 1
ATOM 1915 O O . GLN A 1 242 ? 38.603 27.185 -36.130 1.00 33.21 241 GLN A O 1
ATOM 1921 N N . VAL A 1 243 ? 39.112 29.412 -36.477 1.00 33.10 242 VAL A N 1
ATOM 1922 C CA . VAL A 1 243 ? 39.817 29.260 -37.778 1.00 33.89 242 VAL A CA 1
ATOM 1923 C C . VAL A 1 243 ? 41.183 29.951 -37.730 1.00 33.99 242 VAL A C 1
ATOM 1924 O O . VAL A 1 243 ? 41.334 30.993 -37.066 1.00 34.33 242 VAL A O 1
ATOM 1928 N N . VAL A 1 244 ? 42.119 29.356 -38.459 1.00 32.32 243 VAL A N 1
ATOM 1929 C CA . VAL A 1 244 ? 43.339 29.998 -39.005 1.00 31.70 243 VAL A CA 1
ATOM 1930 C C . VAL A 1 244 ? 43.210 29.961 -40.530 1.00 30.48 243 VAL A C 1
ATOM 1931 O O . VAL A 1 244 ? 42.879 28.883 -41.048 1.00 30.94 243 VAL A O 1
ATOM 1935 N N . ILE A 1 245 ? 43.391 31.086 -41.217 1.00 30.23 244 ILE A N 1
ATOM 1936 C CA . ILE A 1 245 ? 43.382 31.169 -42.711 1.00 31.05 244 ILE A CA 1
ATOM 1937 C C . ILE A 1 245 ? 44.832 31.381 -43.164 1.00 31.55 244 ILE A C 1
ATOM 1938 O O . ILE A 1 245 ? 45.476 32.339 -42.677 1.00 33.72 244 ILE A O 1
ATOM 1943 N N . LEU A 1 246 ? 45.325 30.480 -44.016 1.00 31.59 245 LEU A N 1
ATOM 1944 C CA . LEU A 1 246 ? 46.719 30.433 -44.545 1.00 32.82 245 LEU A CA 1
ATOM 1945 C C . LEU A 1 246 ? 46.708 30.670 -46.076 1.00 33.16 245 LEU A C 1
ATOM 1946 O O . LEU A 1 246 ? 45.622 30.618 -46.701 1.00 33.89 245 LEU A O 1
ATOM 1951 N N . ALA A 1 247 ? 47.885 30.833 -46.666 1.00 31.57 246 ALA A N 1
ATOM 1952 C CA . ALA A 1 247 ? 48.096 31.017 -48.111 1.00 32.57 246 ALA A CA 1
ATOM 1953 C C . ALA A 1 247 ? 49.236 30.091 -48.534 1.00 33.84 246 ALA A C 1
ATOM 1954 O O . ALA A 1 247 ? 50.340 30.215 -47.959 1.00 36.26 246 ALA A O 1
ATOM 1956 N N . ASP A 1 248 ? 48.972 29.166 -49.460 1.00 33.53 247 ASP A N 1
ATOM 1957 C CA . ASP A 1 248 ? 49.993 28.212 -49.955 1.00 33.22 247 ASP A CA 1
ATOM 1958 C C . ASP A 1 248 ? 50.991 29.023 -50.763 1.00 33.22 247 ASP A C 1
ATOM 1959 O O . ASP A 1 248 ? 50.842 30.238 -50.886 1.00 33.05 247 ASP A O 1
ATOM 1964 N N . PRO A 1 249 ? 52.080 28.398 -51.254 1.00 35.29 248 PRO A N 1
ATOM 1965 C CA . PRO A 1 249 ? 53.127 29.130 -51.977 1.00 36.18 248 PRO A CA 1
ATOM 1966 C C . PRO A 1 249 ? 52.682 29.873 -53.255 1.00 40.02 248 PRO A C 1
ATOM 1967 O O . PRO A 1 249 ? 53.371 30.793 -53.634 1.00 44.74 248 PRO A O 1
ATOM 1971 N N . ASP A 1 250 ? 51.571 29.482 -53.889 1.00 40.22 249 ASP A N 1
ATOM 1972 C CA . ASP A 1 250 ? 50.970 30.200 -55.049 1.00 40.35 249 ASP A CA 1
ATOM 1973 C C . ASP A 1 250 ? 49.792 31.078 -54.609 1.00 38.34 249 ASP A C 1
ATOM 1974 O O . ASP A 1 250 ? 49.125 31.650 -55.488 1.00 39.52 249 ASP A O 1
ATOM 1979 N N . GLY A 1 251 ? 49.548 31.208 -53.299 1.00 38.01 250 GLY A N 1
ATOM 1980 C CA . GLY A 1 251 ? 48.549 32.145 -52.740 1.00 34.50 250 GLY A CA 1
ATOM 1981 C C . GLY A 1 251 ? 47.144 31.568 -52.685 1.00 33.74 250 GLY A C 1
ATOM 1982 O O . GLY A 1 251 ? 46.203 32.363 -52.487 1.00 33.39 250 GLY A O 1
ATOM 1983 N N . HIS A 1 252 ? 46.972 30.247 -52.861 1.00 32.61 251 HIS A N 1
ATOM 1984 C CA . HIS A 1 252 ? 45.673 29.555 -52.661 1.00 31.99 251 HIS A CA 1
ATOM 1985 C C . HIS A 1 252 ? 45.308 29.715 -51.191 1.00 32.27 251 HIS A C 1
ATOM 1986 O O . HIS A 1 252 ? 46.172 29.403 -50.347 1.00 32.68 251 HIS A O 1
ATOM 1993 N N . GLU A 1 253 ? 44.086 30.146 -50.894 1.00 31.71 252 GLU A N 1
ATOM 1994 C CA . GLU A 1 253 ? 43.612 30.335 -49.499 1.00 31.34 252 GLU A CA 1
ATOM 1995 C C . GLU A 1 253 ? 43.218 28.986 -48.884 1.00 33.02 252 GLU A C 1
ATOM 1996 O O . GLU A 1 253 ? 42.501 28.197 -49.555 1.00 32.35 252 GLU A O 1
ATOM 2002 N N . ILE A 1 254 ? 43.669 28.738 -47.651 1.00 32.83 253 ILE A N 1
ATOM 2003 C CA . ILE A 1 254 ? 43.385 27.496 -46.889 1.00 31.86 253 ILE A CA 1
ATOM 2004 C C . ILE A 1 254 ? 42.782 27.907 -45.548 1.00 31.17 253 ILE A C 1
ATOM 2005 O O . ILE A 1 254 ? 43.360 28.760 -44.842 1.00 30.65 253 ILE A O 1
ATOM 2010 N N . CYS A 1 255 ? 41.658 27.318 -45.204 1.00 30.77 254 CYS A N 1
ATOM 2011 C CA . CYS A 1 255 ? 41.027 27.479 -43.879 1.00 31.33 254 CYS A CA 1
ATOM 2012 C C . CYS A 1 255 ? 41.266 26.199 -43.077 1.00 30.44 254 CYS A C 1
ATOM 2013 O O . CYS A 1 255 ? 40.958 25.100 -43.624 1.00 29.84 254 CYS A O 1
ATOM 2016 N N . PHE A 1 256 ? 41.812 26.340 -41.859 1.00 28.88 255 PHE A N 1
ATOM 2017 C CA . PHE A 1 256 ? 41.797 25.282 -40.830 1.00 29.11 255 PHE A CA 1
ATOM 2018 C C . PHE A 1 256 ? 40.841 25.722 -39.735 1.00 29.44 255 PHE A C 1
ATOM 2019 O O . PHE A 1 256 ? 40.928 26.868 -39.253 1.00 30.78 255 PHE A O 1
ATOM 2027 N N . VAL A 1 257 ? 39.930 24.823 -39.382 1.00 28.54 256 VAL A N 1
ATOM 2028 C CA . VAL A 1 257 ? 38.860 25.041 -38.373 1.00 28.87 256 VAL A CA 1
ATOM 2029 C C . VAL A 1 257 ? 38.901 23.879 -37.376 1.00 28.36 256 VAL A C 1
ATOM 2030 O O . VAL A 1 257 ? 39.199 22.743 -37.810 1.00 28.28 256 VAL A O 1
ATOM 2034 N N . GLY A 1 258 ? 38.646 24.151 -36.094 1.00 28.23 257 GLY A N 1
ATOM 2035 C CA . GLY A 1 258 ? 38.588 23.112 -35.057 1.00 27.19 257 GLY A CA 1
ATOM 2036 C C . GLY A 1 258 ? 37.402 22.188 -35.320 1.00 28.53 257 GLY A C 1
ATOM 2037 O O . GLY A 1 258 ? 36.230 22.670 -35.290 1.00 27.60 257 GLY A O 1
ATOM 2038 N N . ASP A 1 259 ? 37.694 20.894 -35.506 1.00 29.29 258 ASP A N 1
ATOM 2039 C CA . ASP A 1 259 ? 36.738 19.831 -35.897 1.00 30.09 258 ASP A CA 1
ATOM 2040 C C . ASP A 1 259 ? 35.626 19.655 -34.860 1.00 30.04 258 ASP A C 1
ATOM 2041 O O . ASP A 1 259 ? 34.479 19.385 -35.268 1.00 29.71 258 ASP A O 1
ATOM 2046 N N . GLU A 1 260 ? 35.938 19.758 -33.566 1.00 30.56 259 GLU A N 1
ATOM 2047 C CA . GLU A 1 260 ? 34.974 19.375 -32.496 1.00 31.40 259 GLU A CA 1
ATOM 2048 C C . GLU A 1 260 ? 33.800 20.356 -32.510 1.00 30.51 259 GLU A C 1
ATOM 2049 O O . GLU A 1 260 ? 32.663 19.891 -32.474 1.00 31.96 259 GLU A O 1
ATOM 2055 N N . ALA A 1 261 ? 34.057 21.658 -32.646 1.00 30.67 260 ALA A N 1
ATOM 2056 C CA . ALA A 1 261 ? 33.013 22.716 -32.678 1.00 29.82 260 ALA A CA 1
ATOM 2057 C C . ALA A 1 261 ? 32.445 22.810 -34.085 1.00 29.52 260 ALA A C 1
ATOM 2058 O O . ALA A 1 261 ? 31.240 23.085 -34.212 1.00 32.20 260 ALA A O 1
ATOM 2060 N N . PHE A 1 262 ? 33.270 22.615 -35.112 1.00 28.00 261 PHE A N 1
ATOM 2061 C CA . PHE A 1 262 ? 32.787 22.632 -36.510 1.00 28.38 261 PHE A CA 1
ATOM 2062 C C . PHE A 1 262 ? 31.697 21.556 -36.701 1.00 28.16 261 PHE A C 1
ATOM 2063 O O . PHE A 1 262 ? 30.740 21.820 -37.410 1.00 28.06 261 PHE A O 1
ATOM 2071 N N . ARG A 1 263 ? 31.875 20.360 -36.145 1.00 28.91 262 ARG A N 1
ATOM 2072 C CA . ARG A 1 263 ? 30.870 19.263 -36.198 1.00 29.31 262 ARG A CA 1
ATOM 2073 C C . ARG A 1 263 ? 29.557 19.726 -35.538 1.00 28.79 262 ARG A C 1
ATOM 2074 O O . ARG A 1 263 ? 28.504 19.317 -35.999 1.00 29.43 262 ARG A O 1
ATOM 2082 N N . GLU A 1 264 ? 29.584 20.598 -34.546 1.00 28.68 263 GLU A N 1
ATOM 2083 C CA . GLU A 1 264 ? 28.332 21.179 -33.972 1.00 30.42 263 GLU A CA 1
ATOM 2084 C C . GLU A 1 264 ? 27.735 22.207 -34.954 1.00 30.64 263 GLU A C 1
ATOM 2085 O O . GLU A 1 264 ? 26.513 22.215 -35.114 1.00 31.46 263 GLU A O 1
ATOM 2091 N N . LEU A 1 265 ? 28.550 23.043 -35.593 1.00 29.67 264 LEU A N 1
ATOM 2092 C CA . LEU A 1 265 ? 28.078 24.068 -36.572 1.00 29.98 264 LEU A CA 1
ATOM 2093 C C . LEU A 1 265 ? 27.450 23.371 -37.791 1.00 29.35 264 LEU A C 1
ATOM 2094 O O . LEU A 1 265 ? 26.357 23.803 -38.227 1.00 29.79 264 LEU A O 1
ATOM 2099 N N . SER A 1 266 ? 28.098 22.326 -38.301 1.00 30.18 265 SER A N 1
ATOM 2100 C CA . SER A 1 266 ? 27.836 21.724 -39.631 1.00 30.92 265 SER A CA 1
ATOM 2101 C C . SER A 1 266 ? 26.811 20.594 -39.570 1.00 32.34 265 SER A C 1
ATOM 2102 O O . SER A 1 266 ? 26.797 19.800 -40.517 1.00 34.27 265 SER A O 1
ATOM 2105 N N . LYS A 1 267 ? 25.985 20.511 -38.532 1.00 35.51 266 LYS A N 1
ATOM 2106 C CA . LYS A 1 267 ? 24.804 19.605 -38.514 1.00 38.92 266 LYS A CA 1
ATOM 2107 C C . LYS A 1 267 ? 23.966 19.928 -39.753 1.00 38.04 266 LYS A C 1
ATOM 2108 O O . LYS A 1 267 ? 23.631 21.109 -39.938 1.00 36.49 266 LYS A O 1
ATOM 2114 N N A MET A 1 268 ? 23.655 18.924 -40.576 0.50 38.30 267 MET A N 1
ATOM 2115 N N B MET A 1 268 ? 23.656 18.926 -40.576 0.50 38.17 267 MET A N 1
ATOM 2116 C CA A MET A 1 268 ? 22.708 19.071 -41.706 0.50 38.43 267 MET A CA 1
ATOM 2117 C CA B MET A 1 268 ? 22.709 19.071 -41.706 0.50 38.23 267 MET A CA 1
ATOM 2118 C C A MET A 1 268 ? 21.363 19.574 -41.157 0.50 38.42 267 MET A C 1
ATOM 2119 C C B MET A 1 268 ? 21.363 19.572 -41.159 0.50 38.30 267 MET A C 1
ATOM 2120 O O A MET A 1 268 ? 20.801 18.931 -40.254 0.50 39.10 267 MET A O 1
ATOM 2121 O O B MET A 1 268 ? 20.801 18.929 -40.256 0.50 38.99 267 MET A O 1
ATOM 2130 N N . ASP A 1 269 ? 20.910 20.722 -41.661 1.00 38.55 268 ASP A N 1
ATOM 2131 C CA . ASP A 1 269 ? 19.661 21.400 -41.255 1.00 38.31 268 ASP A CA 1
ATOM 2132 C C . ASP A 1 269 ? 18.541 21.014 -42.224 1.00 40.08 268 ASP A C 1
ATOM 2133 O O . ASP A 1 269 ? 18.544 21.420 -43.380 1.00 41.13 268 ASP A O 1
ATOM 2138 N N . PRO A 1 270 ? 17.510 20.265 -41.785 1.00 41.00 269 PRO A N 1
ATOM 2139 C CA . PRO A 1 270 ? 16.431 19.852 -42.692 1.00 40.78 269 PRO A CA 1
ATOM 2140 C C . PRO A 1 270 ? 15.630 21.018 -43.289 1.00 39.88 269 PRO A C 1
ATOM 2141 O O . PRO A 1 270 ? 15.019 20.820 -44.305 1.00 38.56 269 PRO A O 1
ATOM 2145 N N . GLU A 1 271 ? 15.633 22.180 -42.625 1.00 42.18 270 GLU A N 1
ATOM 2146 C CA . GLU A 1 271 ? 14.971 23.435 -43.085 1.00 42.86 270 GLU A CA 1
ATOM 2147 C C . GLU A 1 271 ? 15.830 24.221 -44.087 1.00 39.22 270 GLU A C 1
ATOM 2148 O O . GLU A 1 271 ? 15.330 25.236 -44.585 1.00 39.70 270 GLU A O 1
ATOM 2154 N N . GLY A 1 272 ? 17.078 23.813 -44.331 1.00 38.27 271 GLY A N 1
ATOM 2155 C CA . GLY A 1 272 ? 18.074 24.568 -45.125 1.00 36.81 271 GLY A CA 1
ATOM 2156 C C . GLY A 1 272 ? 17.552 24.930 -46.510 1.00 36.89 271 GLY A C 1
ATOM 2157 O O . GLY A 1 272 ? 17.653 26.084 -46.942 1.00 35.12 271 GLY A O 1
ATOM 2158 N N . SER A 1 273 ? 16.995 23.947 -47.190 1.00 38.30 272 SER A N 1
ATOM 2159 C CA . SER A 1 273 ? 16.453 24.066 -48.561 1.00 39.49 272 SER A CA 1
ATOM 2160 C C . SER A 1 273 ? 15.373 25.163 -48.589 1.00 39.58 272 SER A C 1
ATOM 2161 O O . SER A 1 273 ? 15.433 26.050 -49.462 1.00 36.91 272 SER A O 1
ATOM 2164 N N . LYS A 1 274 ? 14.444 25.125 -47.638 1.00 39.73 273 LYS A N 1
ATOM 2165 C CA . LYS A 1 274 ? 13.316 26.079 -47.537 1.00 41.65 273 LYS A CA 1
ATOM 2166 C C . LYS A 1 274 ? 13.826 27.476 -47.120 1.00 38.27 273 LYS A C 1
ATOM 2167 O O . LYS A 1 274 ? 13.262 28.497 -47.619 1.00 39.06 273 LYS A O 1
ATOM 2173 N N . LEU A 1 275 ? 14.835 27.536 -46.244 1.00 33.98 274 LEU A N 1
ATOM 2174 C CA . LEU A 1 275 ? 15.460 28.817 -45.828 1.00 34.06 274 LEU A CA 1
ATOM 2175 C C . LEU A 1 275 ? 16.121 29.479 -47.055 1.00 34.88 274 LEU A C 1
ATOM 2176 O O . LEU A 1 275 ? 16.007 30.712 -47.203 1.00 34.86 274 LEU A O 1
ATOM 2181 N N . LEU A 1 276 ? 16.761 28.692 -47.925 1.00 34.07 275 LEU A N 1
ATOM 2182 C CA . LEU A 1 276 ? 17.369 29.200 -49.172 1.00 33.93 275 LEU A CA 1
ATOM 2183 C C . LEU A 1 276 ? 16.266 29.742 -50.073 1.00 34.45 275 LEU A C 1
ATOM 2184 O O . LEU A 1 276 ? 16.420 30.882 -50.537 1.00 34.87 275 LEU A O 1
ATOM 2189 N N . ASP A 1 277 ? 15.223 28.950 -50.325 1.00 34.17 276 ASP A N 1
ATOM 2190 C CA . ASP A 1 277 ? 14.141 29.310 -51.279 1.00 36.89 276 ASP A CA 1
ATOM 2191 C C . ASP A 1 277 ? 13.450 30.582 -50.782 1.00 35.05 276 ASP A C 1
ATOM 2192 O O . ASP A 1 277 ? 13.218 31.439 -51.613 1.00 36.39 276 ASP A O 1
ATOM 2197 N N . ASP A 1 278 ? 13.214 30.715 -49.474 1.00 35.55 277 ASP A N 1
ATOM 2198 C CA . ASP A 1 278 ? 12.557 31.902 -48.858 1.00 35.31 277 ASP A CA 1
ATOM 2199 C C . ASP A 1 278 ? 13.473 33.117 -49.021 1.00 33.85 277 ASP A C 1
ATOM 2200 O O . ASP A 1 278 ? 12.976 34.200 -49.300 1.00 34.44 277 ASP A O 1
ATOM 2205 N N . ALA A 1 279 ? 14.781 32.959 -48.817 1.00 32.40 278 ALA A N 1
ATOM 2206 C CA . ALA A 1 279 ? 15.744 34.072 -48.927 1.00 31.82 278 ALA A CA 1
ATOM 2207 C C . ALA A 1 279 ? 15.830 34.516 -50.397 1.00 32.37 278 ALA A C 1
ATOM 2208 O O . ALA A 1 279 ? 15.834 35.745 -50.650 1.00 32.48 278 ALA A O 1
ATOM 2210 N N . MET A 1 280 ? 15.806 33.575 -51.345 1.00 31.32 279 MET A N 1
ATOM 2211 C CA . MET A 1 280 ? 15.842 33.894 -52.790 1.00 31.68 279 MET A CA 1
ATOM 2212 C C . MET A 1 280 ? 14.534 34.613 -53.173 1.00 33.01 279 MET A C 1
ATOM 2213 O O . MET A 1 280 ? 14.611 35.702 -53.802 1.00 31.66 279 MET A O 1
ATOM 2218 N N . ALA A 1 281 ? 13.377 34.093 -52.754 1.00 32.60 280 ALA A N 1
ATOM 2219 C CA . ALA A 1 281 ? 12.067 34.747 -52.977 1.00 34.28 280 ALA A CA 1
ATOM 2220 C C . ALA A 1 281 ? 12.097 36.193 -52.445 1.00 35.47 280 ALA A C 1
ATOM 2221 O O . ALA A 1 281 ? 11.474 37.049 -53.082 1.00 38.31 280 ALA A O 1
ATOM 2223 N N . ALA A 1 282 ? 12.829 36.471 -51.357 1.00 33.77 281 ALA A N 1
ATOM 2224 C CA . ALA A 1 282 ? 12.838 37.775 -50.658 1.00 33.91 281 ALA A CA 1
ATOM 2225 C C . ALA A 1 282 ? 13.990 38.679 -51.127 1.00 33.67 281 ALA A C 1
ATOM 2226 O O . ALA A 1 282 ? 14.064 39.840 -50.686 1.00 33.02 281 ALA A O 1
ATOM 2228 N N . ASP A 1 283 ? 14.917 38.170 -51.930 1.00 33.87 282 ASP A N 1
ATOM 2229 C CA . ASP A 1 283 ? 16.097 38.944 -52.395 1.00 32.48 282 ASP A CA 1
ATOM 2230 C C . ASP A 1 283 ? 15.676 39.848 -53.564 1.00 32.49 282 ASP A C 1
ATOM 2231 O O . ASP A 1 283 ? 15.527 39.357 -54.698 1.00 32.00 282 ASP A O 1
ATOM 2236 N N . LYS A 1 284 ? 15.466 41.132 -53.315 1.00 31.40 283 LYS A N 1
ATOM 2237 C CA . LYS A 1 284 ? 15.112 42.094 -54.387 1.00 30.40 283 LYS A CA 1
ATOM 2238 C C . LYS A 1 284 ? 16.330 42.953 -54.728 1.00 29.52 283 LYS A C 1
ATOM 2239 O O . LYS A 1 284 ? 16.119 44.046 -55.230 1.00 31.69 283 LYS A O 1
ATOM 2245 N N . SER A 1 285 ? 17.553 42.502 -54.439 1.00 28.66 284 SER A N 1
ATOM 2246 C CA . SER A 1 285 ? 18.804 43.263 -54.687 1.00 28.43 284 SER A CA 1
ATOM 2247 C C . SER A 1 285 ? 18.891 43.684 -56.153 1.00 28.61 284 SER A C 1
ATOM 2248 O O . SER A 1 285 ? 19.149 44.863 -56.391 1.00 30.31 284 SER A O 1
ATOM 2251 N N . ASP A 1 286 ? 18.638 42.783 -57.095 1.00 29.88 285 ASP A N 1
ATOM 2252 C CA . ASP A 1 286 ? 18.722 43.086 -58.562 1.00 30.98 285 ASP A CA 1
ATOM 2253 C C . ASP A 1 286 ? 17.790 44.266 -58.906 1.00 30.79 285 ASP A C 1
ATOM 2254 O O . ASP A 1 286 ? 18.228 45.167 -59.620 1.00 31.37 285 ASP A O 1
ATOM 2259 N N . GLU A 1 287 ? 16.547 44.249 -58.441 1.00 30.70 286 GLU A N 1
ATOM 2260 C CA . GLU A 1 287 ? 15.562 45.338 -58.642 1.00 32.90 286 GLU A CA 1
ATOM 2261 C C . GLU A 1 287 ? 16.087 46.617 -57.954 1.00 31.60 286 GLU A C 1
ATOM 2262 O O . GLU A 1 287 ? 15.902 47.691 -58.513 1.00 31.16 286 GLU A O 1
ATOM 2268 N N . TRP A 1 288 ? 16.753 46.506 -56.801 1.00 30.28 287 TRP A N 1
ATOM 2269 C CA . TRP A 1 288 ? 17.281 47.678 -56.064 1.00 30.90 287 TRP A CA 1
ATOM 2270 C C . TRP A 1 288 ? 18.359 48.386 -56.899 1.00 29.72 287 TRP A C 1
ATOM 2271 O O . TRP A 1 288 ? 18.206 49.564 -57.160 1.00 28.23 287 TRP A O 1
ATOM 2282 N N . PHE A 1 289 ? 19.437 47.696 -57.253 1.00 29.62 288 PHE A N 1
ATOM 2283 C CA . PHE A 1 289 ? 20.519 48.230 -58.121 1.00 30.31 288 PHE A CA 1
ATOM 2284 C C . PHE A 1 289 ? 19.941 48.793 -59.431 1.00 30.04 288 PHE A C 1
ATOM 2285 O O . PHE A 1 289 ? 20.413 49.895 -59.853 1.00 28.92 288 PHE A O 1
ATOM 2293 N N . ALA A 1 290 ? 18.960 48.119 -60.044 1.00 29.24 289 ALA A N 1
ATOM 2294 C CA . ALA A 1 290 ? 18.331 48.580 -61.310 1.00 30.37 289 ALA A CA 1
ATOM 2295 C C . ALA A 1 290 ? 17.743 49.991 -61.123 1.00 30.51 289 ALA A C 1
ATOM 2296 O O . ALA A 1 290 ? 18.097 50.897 -61.920 1.00 28.75 289 ALA A O 1
ATOM 2298 N N . LYS A 1 291 ? 16.918 50.187 -60.080 1.00 31.26 290 LYS A N 1
ATOM 2299 C CA . LYS A 1 291 ? 16.256 51.480 -59.778 1.00 32.09 290 LYS A CA 1
ATOM 2300 C C . LYS A 1 291 ? 17.282 52.532 -59.351 1.00 30.80 290 LYS A C 1
ATOM 2301 O O . LYS A 1 291 ? 16.952 53.728 -59.430 1.00 31.62 290 LYS A O 1
ATOM 2307 N N . HIS A 1 292 ? 18.475 52.120 -58.929 1.00 30.04 291 HIS A N 1
ATOM 2308 C CA . HIS A 1 292 ? 19.579 53.047 -58.567 1.00 31.00 291 HIS A CA 1
ATOM 2309 C C . HIS A 1 292 ? 20.542 53.237 -59.761 1.00 31.62 291 HIS A C 1
ATOM 2310 O O . HIS A 1 292 ? 21.542 53.959 -59.613 1.00 29.92 291 HIS A O 1
ATOM 2317 N N . ASN A 1 293 ? 20.187 52.697 -60.937 1.00 31.46 292 ASN A N 1
ATOM 2318 C CA . ASN A 1 293 ? 20.910 52.855 -62.230 1.00 32.76 292 ASN A CA 1
ATOM 2319 C C . ASN A 1 293 ? 22.406 52.541 -62.077 1.00 33.13 292 ASN A C 1
ATOM 2320 O O . ASN A 1 293 ? 23.194 53.141 -62.790 1.00 33.27 292 ASN A O 1
ATOM 2325 N N . LYS A 1 294 ? 22.795 51.631 -61.194 1.00 33.69 293 LYS A N 1
ATOM 2326 C CA . LYS A 1 294 ? 24.225 51.305 -60.960 1.00 35.51 293 LYS A CA 1
ATOM 2327 C C . LYS A 1 294 ? 24.345 49.794 -60.765 1.00 34.00 293 LYS A C 1
ATOM 2328 O O . LYS A 1 294 ? 23.418 49.151 -60.280 1.00 31.55 293 LYS A O 1
ATOM 2334 N N . PRO A 1 295 ? 25.456 49.181 -61.224 1.00 33.00 294 PRO A N 1
ATOM 2335 C CA . PRO A 1 295 ? 25.636 47.738 -61.110 1.00 32.66 294 PRO A CA 1
ATOM 2336 C C . PRO A 1 295 ? 26.002 47.305 -59.690 1.00 32.30 294 PRO A C 1
ATOM 2337 O O . PRO A 1 295 ? 26.380 48.127 -58.955 1.00 31.64 294 PRO A O 1
ATOM 2341 N N . LYS A 1 296 ? 25.839 46.017 -59.368 1.00 33.10 295 LYS A N 1
ATOM 2342 C CA . LYS A 1 296 ? 26.516 45.380 -58.210 1.00 33.03 295 LYS A CA 1
ATOM 2343 C C . LYS A 1 296 ? 28.028 45.534 -58.426 1.00 33.38 295 LYS A C 1
ATOM 2344 O O . LYS A 1 296 ? 28.458 45.619 -59.551 1.00 32.63 295 LYS A O 1
ATOM 2350 N N . ALA A 1 297 ? 28.825 45.660 -57.385 1.00 34.71 296 ALA A N 1
ATOM 2351 C CA . ALA A 1 297 ? 30.300 45.692 -57.538 1.00 36.14 296 ALA A CA 1
ATOM 2352 C C . ALA A 1 297 ? 30.748 44.385 -58.203 1.00 36.94 296 ALA A C 1
ATOM 2353 O O . ALA A 1 297 ? 29.959 43.391 -58.173 1.00 37.29 296 ALA A O 1
ATOM 2355 N N . SER A 1 298 ? 31.935 44.399 -58.802 1.00 38.76 297 SER A N 1
ATOM 2356 C CA . SER A 1 298 ? 32.675 43.202 -59.278 1.00 41.76 297 SER A CA 1
ATOM 2357 C C . SER A 1 298 ? 33.729 42.828 -58.231 1.00 43.94 297 SER A C 1
ATOM 2358 O O . SER A 1 298 ? 34.312 43.748 -57.624 1.00 46.16 297 SER A O 1
ATOM 2361 N N . GLY A 1 299 ? 33.989 41.532 -58.040 1.00 46.31 298 GLY A N 1
ATOM 2362 C CA . GLY A 1 299 ? 35.024 41.029 -57.111 1.00 48.81 298 GLY A CA 1
ATOM 2363 C C . GLY A 1 299 ? 36.399 41.643 -57.371 1.00 51.63 298 GLY A C 1
ATOM 2364 O O . GLY A 1 299 ? 36.599 42.487 -58.265 1.00 53.11 298 GLY A O 1
ATOM 2365 N N . ALA B 1 3 ? 33.157 0.951 -28.827 1.00 69.89 2 ALA B N 1
ATOM 2366 C CA . ALA B 1 3 ? 31.985 0.014 -28.811 1.00 64.58 2 ALA B CA 1
ATOM 2367 C C . ALA B 1 3 ? 30.894 0.545 -29.732 1.00 60.52 2 ALA B C 1
ATOM 2368 O O . ALA B 1 3 ? 30.634 1.760 -29.721 1.00 65.49 2 ALA B O 1
ATOM 2370 N N . ALA B 1 4 ? 30.305 -0.338 -30.520 1.00 56.52 3 ALA B N 1
ATOM 2371 C CA . ALA B 1 4 ? 28.977 -0.120 -31.118 1.00 55.02 3 ALA B CA 1
ATOM 2372 C C . ALA B 1 4 ? 28.096 0.534 -30.027 1.00 48.35 3 ALA B C 1
ATOM 2373 O O . ALA B 1 4 ? 27.729 1.704 -30.174 1.00 51.88 3 ALA B O 1
ATOM 2375 N N . ARG B 1 5 ? 27.851 -0.134 -28.912 1.00 40.19 4 ARG B N 1
ATOM 2376 C CA . ARG B 1 5 ? 26.726 0.242 -28.023 1.00 37.79 4 ARG B CA 1
ATOM 2377 C C . ARG B 1 5 ? 27.207 1.195 -26.924 1.00 34.97 4 ARG B C 1
ATOM 2378 O O . ARG B 1 5 ? 28.357 1.087 -26.466 1.00 33.97 4 ARG B O 1
ATOM 2386 N N . ARG B 1 6 ? 26.381 2.186 -26.600 1.00 34.03 5 ARG B N 1
ATOM 2387 C CA . ARG B 1 6 ? 26.788 3.313 -25.707 1.00 33.46 5 ARG B CA 1
ATOM 2388 C C . ARG B 1 6 ? 25.675 3.636 -24.707 1.00 32.78 5 ARG B C 1
ATOM 2389 O O . ARG B 1 6 ? 24.521 3.872 -25.144 1.00 32.90 5 ARG B O 1
ATOM 2397 N N . ALA B 1 7 ? 25.993 3.621 -23.406 1.00 32.74 6 ALA B N 1
ATOM 2398 C CA . ALA B 1 7 ? 25.095 4.085 -22.321 1.00 31.07 6 ALA B CA 1
ATOM 2399 C C . ALA B 1 7 ? 24.849 5.587 -22.502 1.00 29.32 6 ALA B C 1
ATOM 2400 O O . ALA B 1 7 ? 25.855 6.332 -22.553 1.00 27.43 6 ALA B O 1
ATOM 2402 N N . LEU B 1 8 ? 23.576 6.012 -22.582 1.00 28.23 7 LEU B N 1
ATOM 2403 C CA . LEU B 1 8 ? 23.183 7.414 -22.875 1.00 27.46 7 LEU B CA 1
ATOM 2404 C C . LEU B 1 8 ? 22.650 8.099 -21.614 1.00 28.48 7 LEU B C 1
ATOM 2405 O O . LEU B 1 8 ? 23.204 9.139 -21.236 1.00 27.53 7 LEU B O 1
ATOM 2410 N N . HIS B 1 9 ? 21.538 7.612 -21.054 1.00 28.72 8 HIS B N 1
ATOM 2411 C CA . HIS B 1 9 ? 20.832 8.352 -19.988 1.00 28.52 8 HIS B CA 1
ATOM 2412 C C . HIS B 1 9 ? 19.911 7.451 -19.185 1.00 28.19 8 HIS B C 1
ATOM 2413 O O . HIS B 1 9 ? 19.654 6.279 -19.587 1.00 26.88 8 HIS B O 1
ATOM 2420 N N . PHE B 1 10 ? 19.454 8.010 -18.069 1.00 28.46 9 PHE B N 1
ATOM 2421 C CA . PHE B 1 10 ? 18.390 7.448 -17.218 1.00 29.10 9 PHE B CA 1
ATOM 2422 C C . PHE B 1 10 ? 17.201 8.416 -17.190 1.00 29.55 9 PHE B C 1
ATOM 2423 O O . PHE B 1 10 ? 17.395 9.629 -16.968 1.00 30.10 9 PHE B O 1
ATOM 2431 N N . VAL B 1 11 ? 16.004 7.880 -17.427 1.00 29.05 10 VAL B N 1
ATOM 2432 C CA . VAL B 1 11 ? 14.728 8.640 -17.409 1.00 29.66 10 VAL B CA 1
ATOM 2433 C C . VAL B 1 11 ? 14.302 8.770 -15.940 1.00 30.01 10 VAL B C 1
ATOM 2434 O O . VAL B 1 11 ? 14.206 7.728 -15.239 1.00 31.94 10 VAL B O 1
ATOM 2438 N N . PHE B 1 12 ? 14.108 10.007 -15.490 1.00 28.73 11 PHE B N 1
ATOM 2439 C CA . PHE B 1 12 ? 13.580 10.347 -14.158 1.00 29.89 11 PHE B CA 1
ATOM 2440 C C . PHE B 1 12 ? 12.193 10.974 -14.322 1.00 29.22 11 PHE B C 1
ATOM 2441 O O . PHE B 1 12 ? 12.099 11.962 -15.067 1.00 28.33 11 PHE B O 1
ATOM 2449 N N . LYS B 1 13 ? 11.166 10.384 -13.690 1.00 29.37 12 LYS B N 1
ATOM 2450 C CA . LYS B 1 13 ? 9.793 10.952 -13.684 1.00 31.10 12 LYS B CA 1
ATOM 2451 C C . LYS B 1 13 ? 9.769 12.091 -12.660 1.00 32.77 12 LYS B C 1
ATOM 2452 O O . LYS B 1 13 ? 10.125 11.843 -11.469 1.00 36.70 12 LYS B O 1
ATOM 2458 N N . VAL B 1 14 ? 9.442 13.299 -13.114 1.00 32.46 13 VAL B N 1
ATOM 2459 C CA . VAL B 1 14 ? 9.588 14.554 -12.332 1.00 32.94 13 VAL B CA 1
ATOM 2460 C C . VAL B 1 14 ? 8.199 15.085 -11.985 1.00 32.39 13 VAL B C 1
ATOM 2461 O O . VAL B 1 14 ? 7.429 15.376 -12.914 1.00 32.46 13 VAL B O 1
ATOM 2465 N N . GLY B 1 15 ? 7.886 15.155 -10.688 1.00 31.82 14 GLY B N 1
ATOM 2466 C CA . GLY B 1 15 ? 6.638 15.735 -10.172 1.00 32.58 14 GLY B CA 1
ATOM 2467 C C . GLY B 1 15 ? 6.720 17.248 -10.199 1.00 34.55 14 GLY B C 1
ATOM 2468 O O . GLY B 1 15 ? 5.804 17.891 -10.762 1.00 33.93 14 GLY B O 1
ATOM 2469 N N . ASN B 1 16 ? 7.797 17.775 -9.598 1.00 37.16 15 ASN B N 1
ATOM 2470 C CA . ASN B 1 16 ? 8.063 19.214 -9.371 1.00 37.37 15 ASN B CA 1
ATOM 2471 C C . ASN B 1 16 ? 9.337 19.575 -10.131 1.00 35.01 15 ASN B C 1
ATOM 2472 O O . ASN B 1 16 ? 10.423 19.223 -9.658 1.00 34.91 15 ASN B O 1
ATOM 2477 N N . ARG B 1 17 ? 9.169 20.263 -11.253 1.00 34.51 16 ARG B N 1
ATOM 2478 C CA . ARG B 1 17 ? 10.233 20.592 -12.228 1.00 34.58 16 ARG B CA 1
ATOM 2479 C C . ARG B 1 17 ? 11.128 21.691 -11.653 1.00 34.95 16 ARG B C 1
ATOM 2480 O O . ARG B 1 17 ? 12.343 21.586 -11.811 1.00 35.88 16 ARG B O 1
ATOM 2488 N N A PHE B 1 18 ? 10.543 22.712 -11.013 0.50 35.33 17 PHE B N 1
ATOM 2489 N N B PHE B 1 18 ? 10.553 22.710 -11.008 0.50 36.76 17 PHE B N 1
ATOM 2490 C CA A PHE B 1 18 ? 11.288 23.835 -10.378 0.50 36.49 17 PHE B CA 1
ATOM 2491 C CA B PHE B 1 18 ? 11.343 23.819 -10.411 0.50 38.87 17 PHE B CA 1
ATOM 2492 C C A PHE B 1 18 ? 12.333 23.243 -9.419 0.50 37.36 17 PHE B C 1
ATOM 2493 C C B PHE B 1 18 ? 12.348 23.233 -9.419 0.50 38.75 17 PHE B C 1
ATOM 2494 O O A PHE B 1 18 ? 13.552 23.483 -9.600 0.50 37.65 17 PHE B O 1
ATOM 2495 O O B PHE B 1 18 ? 13.557 23.477 -9.591 0.50 38.99 17 PHE B O 1
ATOM 2510 N N . GLN B 1 19 ? 11.856 22.450 -8.458 1.00 37.95 18 GLN B N 1
ATOM 2511 C CA . GLN B 1 19 ? 12.680 21.862 -7.369 1.00 39.96 18 GLN B CA 1
ATOM 2512 C C . GLN B 1 19 ? 13.669 20.868 -7.987 1.00 35.35 18 GLN B C 1
ATOM 2513 O O . GLN B 1 19 ? 14.804 20.817 -7.528 1.00 33.35 18 GLN B O 1
ATOM 2519 N N . THR B 1 20 ? 13.272 20.116 -9.007 1.00 32.59 19 THR B N 1
ATOM 2520 C CA . THR B 1 20 ? 14.188 19.137 -9.653 1.00 31.38 19 THR B CA 1
ATOM 2521 C C . THR B 1 20 ? 15.320 19.911 -10.340 1.00 29.91 19 THR B C 1
ATOM 2522 O O . THR B 1 20 ? 16.472 19.574 -10.086 1.00 30.30 19 THR B O 1
ATOM 2526 N N . ALA B 1 21 ? 15.008 20.935 -11.132 1.00 31.01 20 ALA B N 1
ATOM 2527 C CA . ALA B 1 21 ? 15.997 21.751 -11.878 1.00 32.29 20 ALA B CA 1
ATOM 2528 C C . ALA B 1 21 ? 17.008 22.344 -10.888 1.00 33.46 20 ALA B C 1
ATOM 2529 O O . ALA B 1 21 ? 18.229 22.267 -11.149 1.00 32.36 20 ALA B O 1
ATOM 2531 N N . ARG B 1 22 ? 16.512 22.885 -9.773 1.00 35.37 21 ARG B N 1
ATOM 2532 C CA . ARG B 1 22 ? 17.347 23.520 -8.728 1.00 37.19 21 ARG B CA 1
ATOM 2533 C C . ARG B 1 22 ? 18.317 22.470 -8.148 1.00 34.13 21 ARG B C 1
ATOM 2534 O O . ARG B 1 22 ? 19.527 22.761 -8.036 1.00 32.26 21 ARG B O 1
ATOM 2542 N N . PHE B 1 23 ? 17.850 21.265 -7.829 1.00 31.09 22 PHE B N 1
ATOM 2543 C CA . PHE B 1 23 ? 18.718 20.230 -7.225 1.00 30.75 22 PHE B CA 1
ATOM 2544 C C . PHE B 1 23 ? 19.841 19.900 -8.211 1.00 31.66 22 PHE B C 1
ATOM 2545 O O . PHE B 1 23 ? 21.017 19.917 -7.796 1.00 29.71 22 PHE B O 1
ATOM 2553 N N . TYR B 1 24 ? 19.488 19.613 -9.478 1.00 31.05 23 TYR B N 1
ATOM 2554 C CA . TYR B 1 24 ? 20.475 19.183 -10.509 1.00 32.80 23 TYR B CA 1
ATOM 2555 C C . TYR B 1 24 ? 21.473 20.314 -10.820 1.00 33.27 23 TYR B C 1
ATOM 2556 O O . TYR B 1 24 ? 22.666 20.013 -10.995 1.00 34.15 23 TYR B O 1
ATOM 2565 N N . ARG B 1 25 ? 21.034 21.575 -10.846 1.00 33.19 24 ARG B N 1
ATOM 2566 C CA . ARG B 1 25 ? 21.937 22.738 -11.072 1.00 33.85 24 ARG B CA 1
ATOM 2567 C C . ARG B 1 25 ? 22.729 23.064 -9.808 1.00 33.38 24 ARG B C 1
ATOM 2568 O O . ARG B 1 25 ? 23.949 23.115 -9.892 1.00 34.33 24 ARG B O 1
ATOM 2576 N N . ASP B 1 26 ? 22.064 23.266 -8.676 1.00 34.89 25 ASP B N 1
ATOM 2577 C CA . ASP B 1 26 ? 22.644 23.963 -7.491 1.00 36.42 25 ASP B CA 1
ATOM 2578 C C . ASP B 1 26 ? 23.278 22.966 -6.515 1.00 36.59 25 ASP B C 1
ATOM 2579 O O . ASP B 1 26 ? 24.204 23.373 -5.772 1.00 39.39 25 ASP B O 1
ATOM 2584 N N . VAL B 1 27 ? 22.856 21.708 -6.520 1.00 34.68 26 VAL B N 1
ATOM 2585 C CA . VAL B 1 27 ? 23.530 20.678 -5.683 1.00 34.19 26 VAL B CA 1
ATOM 2586 C C . VAL B 1 27 ? 24.505 19.882 -6.554 1.00 34.21 26 VAL B C 1
ATOM 2587 O O . VAL B 1 27 ? 25.710 19.946 -6.262 1.00 35.28 26 VAL B O 1
ATOM 2591 N N . LEU B 1 28 ? 24.032 19.188 -7.591 1.00 32.64 27 LEU B N 1
ATOM 2592 C CA . LEU B 1 28 ? 24.892 18.242 -8.345 1.00 32.16 27 LEU B CA 1
ATOM 2593 C C . LEU B 1 28 ? 25.893 19.029 -9.207 1.00 32.30 27 LEU B C 1
ATOM 2594 O O . LEU B 1 28 ? 27.002 18.487 -9.498 1.00 31.17 27 LEU B O 1
ATOM 2599 N N . GLY B 1 29 ? 25.563 20.279 -9.540 1.00 31.88 28 GLY B N 1
ATOM 2600 C CA . GLY B 1 29 ? 26.404 21.149 -10.379 1.00 31.91 28 GLY B CA 1
ATOM 2601 C C . GLY B 1 29 ? 26.349 20.720 -11.839 1.00 33.11 28 GLY B C 1
ATOM 2602 O O . GLY B 1 29 ? 27.303 21.016 -12.595 1.00 32.91 28 GLY B O 1
ATOM 2603 N N . MET B 1 30 ? 25.283 20.015 -12.234 1.00 32.82 29 MET B N 1
ATOM 2604 C CA . MET B 1 30 ? 25.059 19.612 -13.642 1.00 33.20 29 MET B CA 1
ATOM 2605 C C . MET B 1 30 ? 24.492 20.819 -14.396 1.00 33.91 29 MET B C 1
ATOM 2606 O O . MET B 1 30 ? 24.177 21.813 -13.745 1.00 34.53 29 MET B O 1
ATOM 2611 N N . LYS B 1 31 ? 24.376 20.750 -15.722 1.00 35.73 30 LYS B N 1
ATOM 2612 C CA . LYS B 1 31 ? 23.794 21.861 -16.526 1.00 36.56 30 LYS B CA 1
ATOM 2613 C C . LYS B 1 31 ? 22.691 21.309 -17.427 1.00 34.64 30 LYS B C 1
ATOM 2614 O O . LYS B 1 31 ? 22.623 20.072 -17.634 1.00 34.46 30 LYS B O 1
ATOM 2620 N N . VAL B 1 32 ? 21.835 22.201 -17.919 1.00 33.34 31 VAL B N 1
ATOM 2621 C CA . VAL B 1 32 ? 20.833 21.850 -18.962 1.00 33.05 31 VAL B CA 1
ATOM 2622 C C . VAL B 1 32 ? 21.556 21.727 -20.297 1.00 31.06 31 VAL B C 1
ATOM 2623 O O . VAL B 1 32 ? 22.264 22.653 -20.652 1.00 30.21 31 VAL B O 1
ATOM 2627 N N . LEU B 1 33 ? 21.375 20.591 -20.974 1.00 30.60 32 LEU B N 1
ATOM 2628 C CA . LEU B 1 33 ? 21.968 20.286 -22.299 1.00 30.10 32 LEU B CA 1
ATOM 2629 C C . LEU B 1 33 ? 20.929 20.538 -23.394 1.00 30.26 32 LEU B C 1
ATOM 2630 O O . LEU B 1 33 ? 21.289 21.109 -24.449 1.00 31.36 32 LEU B O 1
ATOM 2635 N N . ARG B 1 34 ? 19.694 20.100 -23.179 1.00 29.88 33 ARG B N 1
ATOM 2636 C CA . ARG B 1 34 ? 18.579 20.475 -24.094 1.00 30.88 33 ARG B CA 1
ATOM 2637 C C . ARG B 1 34 ? 17.280 20.443 -23.300 1.00 29.78 33 ARG B C 1
ATOM 2638 O O . ARG B 1 34 ? 17.263 19.872 -22.171 1.00 30.40 33 ARG B O 1
ATOM 2646 N N . HIS B 1 35 ? 16.285 21.147 -23.827 1.00 29.23 34 HIS B N 1
ATOM 2647 C CA . HIS B 1 35 ? 14.933 21.260 -23.226 1.00 31.74 34 HIS B CA 1
ATOM 2648 C C . HIS B 1 35 ? 13.893 21.269 -24.340 1.00 32.72 34 HIS B C 1
ATOM 2649 O O . HIS B 1 35 ? 14.009 22.129 -25.228 1.00 36.83 34 HIS B O 1
ATOM 2656 N N . GLU B 1 36 ? 12.915 20.365 -24.275 1.00 33.29 35 GLU B N 1
ATOM 2657 C CA . GLU B 1 36 ? 11.919 20.140 -25.360 1.00 35.04 35 GLU B CA 1
ATOM 2658 C C . GLU B 1 36 ? 10.519 20.132 -24.739 1.00 34.90 35 GLU B C 1
ATOM 2659 O O . GLU B 1 36 ? 10.312 19.409 -23.782 1.00 34.81 35 GLU B O 1
ATOM 2665 N N . GLU B 1 37 ? 9.600 20.934 -25.267 1.00 35.61 36 GLU B N 1
ATOM 2666 C CA . GLU B 1 37 ? 8.173 20.981 -24.854 1.00 33.96 36 GLU B CA 1
ATOM 2667 C C . GLU B 1 37 ? 7.362 20.169 -25.866 1.00 34.35 36 GLU B C 1
ATOM 2668 O O . GLU B 1 37 ? 7.521 20.401 -27.045 1.00 34.56 36 GLU B O 1
ATOM 2674 N N . PHE B 1 38 ? 6.555 19.220 -25.402 1.00 36.82 37 PHE B N 1
ATOM 2675 C CA . PHE B 1 38 ? 5.763 18.278 -26.233 1.00 38.79 37 PHE B CA 1
ATOM 2676 C C . PHE B 1 38 ? 4.276 18.491 -25.994 1.00 40.74 37 PHE B C 1
ATOM 2677 O O . PHE B 1 38 ? 3.871 18.743 -24.858 1.00 39.16 37 PHE B O 1
ATOM 2685 N N A GLU B 1 39 ? 3.492 18.389 -27.066 0.50 44.24 38 GLU B N 1
ATOM 2686 N N B GLU B 1 39 ? 3.490 18.361 -27.063 0.50 45.00 38 GLU B N 1
ATOM 2687 C CA A GLU B 1 39 ? 2.004 18.412 -27.039 0.50 47.76 38 GLU B CA 1
ATOM 2688 C CA B GLU B 1 39 ? 2.003 18.418 -27.050 0.50 49.11 38 GLU B CA 1
ATOM 2689 C C A GLU B 1 39 ? 1.513 17.205 -27.835 0.50 51.05 38 GLU B C 1
ATOM 2690 C C B GLU B 1 39 ? 1.488 17.217 -27.844 0.50 51.91 38 GLU B C 1
ATOM 2691 O O A GLU B 1 39 ? 1.684 17.229 -29.067 0.50 51.22 38 GLU B O 1
ATOM 2692 O O B GLU B 1 39 ? 1.619 17.248 -29.082 0.50 52.09 38 GLU B O 1
ATOM 2703 N N . GLU B 1 40 ? 0.959 16.201 -27.150 1.00 56.57 39 GLU B N 1
ATOM 2704 C CA . GLU B 1 40 ? 0.465 14.938 -27.766 1.00 62.72 39 GLU B CA 1
ATOM 2705 C C . GLU B 1 40 ? -0.965 15.089 -28.307 1.00 67.17 39 GLU B C 1
ATOM 2706 O O . GLU B 1 40 ? -1.405 14.188 -29.019 1.00 69.75 39 GLU B O 1
ATOM 2712 N N . GLY B 1 41 ? -1.695 16.146 -27.947 1.00 74.37 40 GLY B N 1
ATOM 2713 C CA . GLY B 1 41 ? -3.158 16.176 -28.147 1.00 81.28 40 GLY B CA 1
ATOM 2714 C C . GLY B 1 41 ? -3.819 15.081 -27.325 1.00 86.39 40 GLY B C 1
ATOM 2715 O O . GLY B 1 41 ? -3.154 14.541 -26.406 1.00 89.01 40 GLY B O 1
ATOM 2716 N N . CYS B 1 42 ? -5.072 14.746 -27.613 1.00 89.02 41 CYS B N 1
ATOM 2717 C CA . CYS B 1 42 ? -5.870 13.860 -26.727 1.00 92.41 41 CYS B CA 1
ATOM 2718 C C . CYS B 1 42 ? -6.575 12.773 -27.539 1.00 90.85 41 CYS B C 1
ATOM 2719 O O . CYS B 1 42 ? -7.285 13.109 -28.506 1.00 89.87 41 CYS B O 1
ATOM 2722 N N . LYS B 1 43 ? -6.374 11.512 -27.150 1.00 92.96 42 LYS B N 1
ATOM 2723 C CA . LYS B 1 43 ? -7.104 10.358 -27.740 1.00 98.88 42 LYS B CA 1
ATOM 2724 C C . LYS B 1 43 ? -8.580 10.533 -27.354 1.00 96.83 42 LYS B C 1
ATOM 2725 O O . LYS B 1 43 ? -9.399 10.702 -28.280 1.00 89.92 42 LYS B O 1
ATOM 2731 N N . ALA B 1 44 ? -8.875 10.571 -26.044 1.00 97.14 43 ALA B N 1
ATOM 2732 C CA . ALA B 1 44 ? -10.187 10.931 -25.441 1.00 98.32 43 ALA B CA 1
ATOM 2733 C C . ALA B 1 44 ? -10.265 12.452 -25.223 1.00 97.68 43 ALA B C 1
ATOM 2734 O O . ALA B 1 44 ? -9.200 13.091 -25.224 1.00 99.09 43 ALA B O 1
ATOM 2736 N N . ALA B 1 45 ? -11.475 13.005 -25.067 1.00 97.41 44 ALA B N 1
ATOM 2737 C CA . ALA B 1 45 ? -11.758 14.464 -25.092 1.00 93.29 44 ALA B CA 1
ATOM 2738 C C . ALA B 1 45 ? -10.740 15.215 -24.219 1.00 90.30 44 ALA B C 1
ATOM 2739 O O . ALA B 1 45 ? -10.598 14.863 -23.026 1.00 86.37 44 ALA B O 1
ATOM 2741 N N . CYS B 1 46 ? -10.049 16.208 -24.794 1.00 87.68 45 CYS B N 1
ATOM 2742 C CA . CYS B 1 46 ? -9.004 17.028 -24.115 1.00 83.96 45 CYS B CA 1
ATOM 2743 C C . CYS B 1 46 ? -9.591 17.683 -22.850 1.00 78.36 45 CYS B C 1
ATOM 2744 O O . CYS B 1 46 ? -10.309 18.683 -22.981 1.00 73.74 45 CYS B O 1
ATOM 2747 N N . ASN B 1 47 ? -9.303 17.135 -21.663 1.00 73.25 46 ASN B N 1
ATOM 2748 C CA . ASN B 1 47 ? -9.726 17.730 -20.361 1.00 70.60 46 ASN B CA 1
ATOM 2749 C C . ASN B 1 47 ? -8.589 18.600 -19.811 1.00 61.77 46 ASN B C 1
ATOM 2750 O O . ASN B 1 47 ? -7.574 18.049 -19.334 1.00 65.42 46 ASN B O 1
ATOM 2755 N N . GLY B 1 48 ? -8.778 19.917 -19.868 1.00 53.84 47 GLY B N 1
ATOM 2756 C CA . GLY B 1 48 ? -7.846 20.915 -19.320 1.00 48.78 47 GLY B CA 1
ATOM 2757 C C . GLY B 1 48 ? -6.771 21.290 -20.332 1.00 43.60 47 GLY B C 1
ATOM 2758 O O . GLY B 1 48 ? -6.479 20.552 -21.257 1.00 40.87 47 GLY B O 1
ATOM 2759 N N . PRO B 1 49 ? -6.115 22.450 -20.155 1.00 41.47 48 PRO B N 1
ATOM 2760 C CA . PRO B 1 49 ? -5.056 22.881 -21.065 1.00 42.31 48 PRO B CA 1
ATOM 2761 C C . PRO B 1 49 ? -3.719 22.132 -20.901 1.00 41.65 48 PRO B C 1
ATOM 2762 O O . PRO B 1 49 ? -2.818 22.471 -21.627 1.00 42.30 48 PRO B O 1
ATOM 2766 N N . TYR B 1 50 ? -3.638 21.136 -20.004 1.00 40.12 49 TYR B N 1
ATOM 2767 C CA . TYR B 1 50 ? -2.411 20.368 -19.675 1.00 39.61 49 TYR B CA 1
ATOM 2768 C C . TYR B 1 50 ? -2.503 18.928 -20.183 1.00 43.56 49 TYR B C 1
ATOM 2769 O O . TYR B 1 50 ? -1.485 18.189 -20.100 1.00 47.07 49 TYR B O 1
ATOM 2778 N N . ASP B 1 51 ? -3.645 18.518 -20.722 1.00 45.76 50 ASP B N 1
ATOM 2779 C CA . ASP B 1 51 ? -3.810 17.112 -21.173 1.00 48.58 50 ASP B CA 1
ATOM 2780 C C . ASP B 1 51 ? -2.868 16.856 -22.362 1.00 46.20 50 ASP B C 1
ATOM 2781 O O . ASP B 1 51 ? -2.909 17.626 -23.352 1.00 44.53 50 ASP B O 1
ATOM 2786 N N . GLY B 1 52 ? -2.024 15.825 -22.261 1.00 43.24 51 GLY B N 1
ATOM 2787 C CA . GLY B 1 52 ? -1.040 15.449 -23.300 1.00 41.29 51 GLY B CA 1
ATOM 2788 C C . GLY B 1 52 ? 0.183 16.368 -23.362 1.00 39.47 51 GLY B C 1
ATOM 2789 O O . GLY B 1 52 ? 0.958 16.244 -24.330 1.00 40.57 51 GLY B O 1
ATOM 2790 N N . LYS B 1 53 ? 0.371 17.271 -22.396 1.00 39.20 52 LYS B N 1
ATOM 2791 C CA . LYS B 1 53 ? 1.476 18.273 -22.434 1.00 39.11 52 LYS B CA 1
ATOM 2792 C C . LYS B 1 53 ? 2.594 17.806 -21.508 1.00 35.30 52 LYS B C 1
ATOM 2793 O O . LYS B 1 53 ? 2.317 17.509 -20.353 1.00 35.50 52 LYS B O 1
ATOM 2799 N N . TRP B 1 54 ? 3.807 17.721 -22.014 1.00 33.45 53 TRP B N 1
ATOM 2800 C CA . TRP B 1 54 ? 4.957 17.205 -21.240 1.00 33.45 53 TRP B CA 1
ATOM 2801 C C . TRP B 1 54 ? 6.274 17.784 -21.762 1.00 32.66 53 TRP B C 1
ATOM 2802 O O . TRP B 1 54 ? 6.302 18.359 -22.843 1.00 31.28 53 TRP B O 1
ATOM 2813 N N . SER B 1 55 ? 7.321 17.733 -20.950 1.00 32.93 54 SER B N 1
ATOM 2814 C CA . SER B 1 55 ? 8.643 18.284 -21.324 1.00 32.20 54 SER B CA 1
ATOM 2815 C C . SER B 1 55 ? 9.715 17.238 -21.059 1.00 31.23 54 SER B C 1
ATOM 2816 O O . SER B 1 55 ? 9.524 16.359 -20.224 1.00 33.04 54 SER B O 1
ATOM 2819 N N . LYS B 1 56 ? 10.806 17.356 -21.790 1.00 30.93 55 LYS B N 1
ATOM 2820 C CA . LYS B 1 56 ? 12.011 16.534 -21.610 1.00 30.37 55 LYS B CA 1
ATOM 2821 C C . LYS B 1 56 ? 13.173 17.501 -21.494 1.00 28.94 55 LYS B C 1
ATOM 2822 O O . LYS B 1 56 ? 13.360 18.301 -22.435 1.00 29.35 55 LYS B O 1
ATOM 2828 N N . THR B 1 57 ? 13.885 17.438 -20.367 1.00 27.68 56 THR B N 1
ATOM 2829 C CA . THR B 1 57 ? 15.118 18.209 -20.132 1.00 27.90 56 THR B CA 1
ATOM 2830 C C . THR B 1 57 ? 16.252 17.217 -19.902 1.00 27.40 56 THR B C 1
ATOM 2831 O O . THR B 1 57 ? 16.148 16.425 -18.973 1.00 29.47 56 THR B O 1
ATOM 2835 N N . MET B 1 58 ? 17.303 17.303 -20.703 1.00 28.64 57 MET B N 1
ATOM 2836 C CA . MET B 1 58 ? 18.529 16.500 -20.535 1.00 28.38 57 MET B CA 1
ATOM 2837 C C . MET B 1 58 ? 19.489 17.315 -19.672 1.00 28.45 57 MET B C 1
ATOM 2838 O O . MET B 1 58 ? 19.815 18.478 -20.051 1.00 31.12 57 MET B O 1
ATOM 2843 N N . VAL B 1 59 ? 19.919 16.757 -18.549 1.00 27.22 58 VAL B N 1
ATOM 2844 C CA . VAL B 1 59 ? 20.837 17.447 -17.596 1.00 28.54 58 VAL B CA 1
ATOM 2845 C C . VAL B 1 59 ? 22.008 16.510 -17.311 1.00 28.82 58 VAL B C 1
ATOM 2846 O O . VAL B 1 59 ? 21.790 15.280 -17.162 1.00 27.28 58 VAL B O 1
ATOM 2850 N N . GLY B 1 60 ? 23.207 17.083 -17.188 1.00 29.52 59 GLY B N 1
ATOM 2851 C CA . GLY B 1 60 ? 24.451 16.307 -17.033 1.00 29.47 59 GLY B CA 1
ATOM 2852 C C . GLY B 1 60 ? 25.635 17.217 -17.087 1.00 29.69 59 GLY B C 1
ATOM 2853 O O . GLY B 1 60 ? 25.423 18.436 -17.097 1.00 30.08 59 GLY B O 1
ATOM 2854 N N . PHE B 1 61 ? 26.835 16.653 -17.173 1.00 27.71 60 PHE B N 1
ATOM 2855 C CA . PHE B 1 61 ? 28.094 17.419 -17.027 1.00 29.20 60 PHE B CA 1
ATOM 2856 C C . PHE B 1 61 ? 28.658 17.857 -18.387 1.00 28.30 60 PHE B C 1
ATOM 2857 O O . PHE B 1 61 ? 29.615 18.666 -18.392 1.00 29.02 60 PHE B O 1
ATOM 2865 N N . GLY B 1 62 ? 28.086 17.394 -19.494 1.00 27.56 61 GLY B N 1
ATOM 2866 C CA . GLY B 1 62 ? 28.557 17.785 -20.838 1.00 27.75 61 GLY B CA 1
ATOM 2867 C C . GLY B 1 62 ? 27.723 17.162 -21.948 1.00 27.21 61 GLY B C 1
ATOM 2868 O O . GLY B 1 62 ? 26.747 16.460 -21.671 1.00 26.13 61 GLY B O 1
ATOM 2869 N N . PRO B 1 63 ? 28.108 17.403 -23.227 1.00 27.86 62 PRO B N 1
ATOM 2870 C CA . PRO B 1 63 ? 27.363 16.902 -24.381 1.00 27.51 62 PRO B CA 1
ATOM 2871 C C . PRO B 1 63 ? 27.086 15.400 -24.297 1.00 27.77 62 PRO B C 1
ATOM 2872 O O . PRO B 1 63 ? 27.954 14.646 -23.898 1.00 27.28 62 PRO B O 1
ATOM 2876 N N . GLU B 1 64 ? 25.879 15.012 -24.698 1.00 27.71 63 GLU B N 1
ATOM 2877 C CA . GLU B 1 64 ? 25.389 13.625 -24.578 1.00 28.53 63 GLU B CA 1
ATOM 2878 C C . GLU B 1 64 ? 26.285 12.663 -25.367 1.00 28.83 63 GLU B C 1
ATOM 2879 O O . GLU B 1 64 ? 26.294 11.483 -25.011 1.00 29.74 63 GLU B O 1
ATOM 2885 N N . ASP B 1 65 ? 27.034 13.138 -26.362 1.00 30.02 64 ASP B N 1
ATOM 2886 C CA . ASP B 1 65 ? 27.997 12.282 -27.116 1.00 31.70 64 ASP B CA 1
ATOM 2887 C C . ASP B 1 65 ? 28.978 11.596 -26.166 1.00 31.60 64 ASP B C 1
ATOM 2888 O O . ASP B 1 65 ? 29.361 10.495 -26.486 1.00 32.63 64 ASP B O 1
ATOM 2893 N N . ASP B 1 66 ? 29.390 12.237 -25.065 1.00 32.22 65 ASP B N 1
ATOM 2894 C CA . ASP B 1 66 ? 30.579 11.827 -24.274 1.00 32.32 65 ASP B CA 1
ATOM 2895 C C . ASP B 1 66 ? 30.256 11.787 -22.779 1.00 31.60 65 ASP B C 1
ATOM 2896 O O . ASP B 1 66 ? 31.206 11.734 -21.973 1.00 33.92 65 ASP B O 1
ATOM 2901 N N . HIS B 1 67 ? 28.970 11.782 -22.425 1.00 29.14 66 HIS B N 1
ATOM 2902 C CA . HIS B 1 67 ? 28.468 11.867 -21.033 1.00 28.38 66 HIS B CA 1
ATOM 2903 C C . HIS B 1 67 ? 27.228 10.996 -20.898 1.00 27.73 66 HIS B C 1
ATOM 2904 O O . HIS B 1 67 ? 26.517 10.785 -21.923 1.00 28.20 66 HIS B O 1
ATOM 2911 N N . PHE B 1 68 ? 27.001 10.511 -19.682 1.00 26.68 67 PHE B N 1
ATOM 2912 C CA . PHE B 1 68 ? 25.746 9.844 -19.259 1.00 26.99 67 PHE B CA 1
ATOM 2913 C C . PHE B 1 68 ? 24.985 10.880 -18.429 1.00 26.95 67 PHE B C 1
ATOM 2914 O O . PHE B 1 68 ? 25.586 11.556 -17.530 1.00 27.99 67 PHE B O 1
ATOM 2922 N N . VAL B 1 69 ? 23.714 11.069 -18.767 1.00 26.20 68 VAL B N 1
ATOM 2923 C CA . VAL B 1 69 ? 22.934 12.267 -18.370 1.00 26.22 68 VAL B CA 1
ATOM 2924 C C . VAL B 1 69 ? 21.563 11.826 -17.868 1.00 27.16 68 VAL B C 1
ATOM 2925 O O . VAL B 1 69 ? 21.240 10.612 -17.942 1.00 26.73 68 VAL B O 1
ATOM 2929 N N . ALA B 1 70 ? 20.814 12.782 -17.332 1.00 26.96 69 ALA B N 1
ATOM 2930 C CA . ALA B 1 70 ? 19.477 12.539 -16.768 1.00 28.27 69 ALA B CA 1
ATOM 2931 C C . ALA B 1 70 ? 18.458 13.070 -17.769 1.00 28.36 69 ALA B C 1
ATOM 2932 O O . ALA B 1 70 ? 18.637 14.237 -18.169 1.00 26.25 69 ALA B O 1
ATOM 2934 N N . GLU B 1 71 ? 17.480 12.231 -18.130 1.00 30.16 70 GLU B N 1
ATOM 2935 C CA . GLU B 1 71 ? 16.299 12.575 -18.973 1.00 32.30 70 GLU B CA 1
ATOM 2936 C C . GLU B 1 71 ? 15.141 12.905 -18.029 1.00 32.33 70 GLU B C 1
ATOM 2937 O O . GLU B 1 71 ? 14.415 11.957 -17.614 1.00 30.93 70 GLU B O 1
ATOM 2943 N N . LEU B 1 72 ? 14.996 14.198 -17.700 1.00 31.62 71 LEU B N 1
ATOM 2944 C CA . LEU B 1 72 ? 13.961 14.696 -16.765 1.00 30.49 71 LEU B CA 1
ATOM 2945 C C . LEU B 1 72 ? 12.659 14.794 -17.554 1.00 30.56 71 LEU B C 1
ATOM 2946 O O . LEU B 1 72 ? 12.525 15.711 -18.401 1.00 29.64 71 LEU B O 1
ATOM 2951 N N . THR B 1 73 ? 11.734 13.894 -17.247 1.00 30.41 72 THR B N 1
ATOM 2952 C CA . THR B 1 73 ? 10.427 13.756 -17.928 1.00 32.07 72 THR B CA 1
ATOM 2953 C C . THR B 1 73 ? 9.337 14.312 -17.017 1.00 31.11 72 THR B C 1
ATOM 2954 O O . THR B 1 73 ? 9.104 13.720 -15.918 1.00 29.35 72 THR B O 1
ATOM 2958 N N . TYR B 1 74 ? 8.732 15.415 -17.456 1.00 30.37 73 TYR B N 1
ATOM 2959 C CA . TYR B 1 74 ? 7.713 16.183 -16.712 1.00 31.01 73 TYR B CA 1
ATOM 2960 C C . TYR B 1 74 ? 6.399 16.171 -17.499 1.00 31.65 73 TYR B C 1
ATOM 2961 O O . TYR B 1 74 ? 6.364 16.616 -18.676 1.00 33.26 73 TYR B O 1
ATOM 2970 N N . ASN B 1 75 ? 5.354 15.665 -16.872 1.00 31.75 74 ASN B N 1
ATOM 2971 C CA . ASN B 1 75 ? 3.969 15.706 -17.404 1.00 33.33 74 ASN B CA 1
ATOM 2972 C C . ASN B 1 75 ? 3.233 16.759 -16.576 1.00 32.69 74 ASN B C 1
ATOM 2973 O O . ASN B 1 75 ? 3.193 16.575 -15.323 1.00 34.51 74 ASN B O 1
ATOM 2978 N N . TYR B 1 76 ? 2.770 17.842 -17.214 1.00 31.42 75 TYR B N 1
ATOM 2979 C CA . TYR B 1 76 ? 2.199 19.049 -16.552 1.00 31.72 75 TYR B CA 1
ATOM 2980 C C . TYR B 1 76 ? 0.998 18.681 -15.665 1.00 31.82 75 TYR B C 1
ATOM 2981 O O . TYR B 1 76 ? 0.642 19.510 -14.807 1.00 32.02 75 TYR B O 1
ATOM 2990 N N . GLY B 1 77 ? 0.385 17.516 -15.897 1.00 31.68 76 GLY B N 1
ATOM 2991 C CA . GLY B 1 77 ? -0.819 17.036 -15.196 1.00 32.97 76 GLY B CA 1
ATOM 2992 C C . GLY B 1 77 ? -0.508 15.957 -14.174 1.00 33.84 76 GLY B C 1
ATOM 2993 O O . GLY B 1 77 ? -1.462 15.404 -13.634 1.00 35.60 76 GLY B O 1
ATOM 2994 N N . VAL B 1 78 ? 0.762 15.660 -13.890 1.00 34.27 77 VAL B N 1
ATOM 2995 C CA . VAL B 1 78 ? 1.157 14.576 -12.937 1.00 34.35 77 VAL B CA 1
ATOM 2996 C C . VAL B 1 78 ? 2.182 15.127 -11.921 1.00 33.97 77 VAL B C 1
ATOM 2997 O O . VAL B 1 78 ? 3.316 15.492 -12.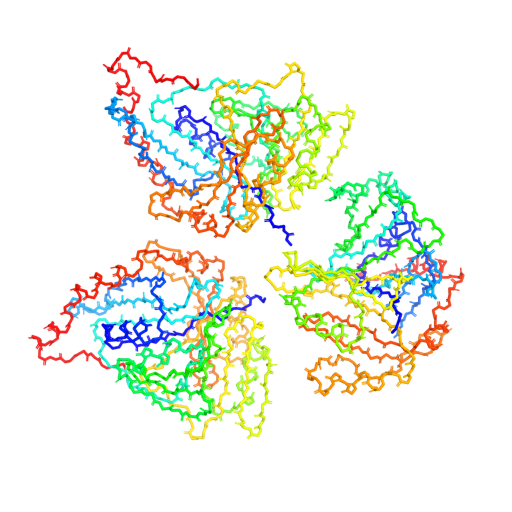332 1.00 33.63 77 VAL B O 1
ATOM 3001 N N . GLY B 1 79 ? 1.822 15.138 -10.636 1.00 33.10 78 GLY B N 1
ATOM 3002 C CA . GLY B 1 79 ? 2.538 15.880 -9.576 1.00 33.28 78 GLY B CA 1
ATOM 3003 C C . GLY B 1 79 ? 3.333 15.000 -8.635 1.00 33.21 78 GLY B C 1
ATOM 3004 O O . GLY B 1 79 ? 4.141 15.559 -7.893 1.00 35.58 78 GLY B O 1
ATOM 3005 N N . ASP B 1 80 ? 3.133 13.686 -8.655 1.00 34.46 79 ASP B N 1
ATOM 3006 C CA . ASP B 1 80 ? 3.795 12.742 -7.729 1.00 35.98 79 ASP B CA 1
ATOM 3007 C C . ASP B 1 80 ? 3.978 11.355 -8.361 1.00 34.35 79 ASP B C 1
ATOM 3008 O O . ASP B 1 80 ? 3.079 10.916 -9.094 1.00 32.76 79 ASP B O 1
ATOM 3013 N N . TYR B 1 81 ? 5.110 10.704 -8.060 1.00 33.50 80 TYR B N 1
ATOM 3014 C CA . TYR B 1 81 ? 5.426 9.302 -8.430 1.00 33.88 80 TYR B CA 1
ATOM 3015 C C . TYR B 1 81 ? 5.965 8.563 -7.205 1.00 34.92 80 TYR B C 1
ATOM 3016 O O . TYR B 1 81 ? 7.069 8.882 -6.759 1.00 34.37 80 TYR B O 1
ATOM 3025 N N . LYS B 1 82 ? 5.223 7.558 -6.741 1.00 37.60 81 LYS B N 1
ATOM 3026 C CA . LYS B 1 82 ? 5.664 6.678 -5.632 1.00 40.74 81 LYS B CA 1
ATOM 3027 C C . LYS B 1 82 ? 6.903 5.896 -6.099 1.00 38.91 81 LYS B C 1
ATOM 3028 O O . LYS B 1 82 ? 6.824 5.212 -7.148 1.00 36.04 81 LYS B O 1
ATOM 3034 N N . LEU B 1 83 ? 8.004 6.005 -5.363 1.00 37.01 82 LEU B N 1
ATOM 3035 C CA . LEU B 1 83 ? 9.306 5.375 -5.699 1.00 37.73 82 LEU B CA 1
ATOM 3036 C C . LEU B 1 83 ? 9.330 3.974 -5.089 1.00 38.37 82 LEU B C 1
ATOM 3037 O O . LEU B 1 83 ? 9.045 3.859 -3.929 1.00 40.70 82 LEU B O 1
ATOM 3042 N N . GLY B 1 84 ? 9.590 2.947 -5.891 1.00 39.29 83 GLY B N 1
ATOM 3043 C CA . GLY B 1 84 ? 9.807 1.566 -5.433 1.00 39.57 83 GLY B CA 1
ATOM 3044 C C . GLY B 1 84 ? 11.266 1.372 -5.060 1.00 40.23 83 GLY B C 1
ATOM 3045 O O . GLY B 1 84 ? 11.879 2.353 -4.647 1.00 43.05 83 GLY B O 1
ATOM 3046 N N . ASN B 1 85 ? 11.806 0.169 -5.233 1.00 40.50 84 ASN B N 1
ATOM 3047 C CA . ASN B 1 85 ? 13.198 -0.180 -4.852 1.00 42.16 84 ASN B CA 1
ATOM 3048 C C . ASN B 1 85 ? 13.962 -0.604 -6.116 1.00 41.99 84 ASN B C 1
ATOM 3049 O O . ASN B 1 85 ? 14.953 -1.315 -5.993 1.00 45.94 84 ASN B O 1
ATOM 3054 N N . ASP B 1 86 ? 13.516 -0.199 -7.298 1.00 41.39 85 ASP B N 1
ATOM 3055 C CA . ASP B 1 86 ? 14.066 -0.738 -8.567 1.00 41.55 85 ASP B CA 1
ATOM 3056 C C . ASP B 1 86 ? 15.350 0.019 -8.877 1.00 40.68 85 ASP B C 1
ATOM 3057 O O . ASP B 1 86 ? 16.366 -0.653 -9.125 1.00 40.82 85 ASP B O 1
ATOM 3062 N N . PHE B 1 87 ? 15.305 1.350 -8.818 1.00 39.12 86 PHE B N 1
ATOM 3063 C CA . PHE B 1 87 ? 16.453 2.256 -9.059 1.00 39.66 86 PHE B CA 1
ATOM 3064 C C . PHE B 1 87 ? 17.173 2.519 -7.724 1.00 39.30 86 PHE B C 1
ATOM 3065 O O . PHE B 1 87 ? 16.610 3.151 -6.835 1.00 40.91 86 PHE B O 1
ATOM 3073 N N . MET B 1 88 ? 18.412 2.063 -7.594 1.00 39.87 87 MET B N 1
ATOM 3074 C CA . MET B 1 88 ? 19.181 2.128 -6.319 1.00 40.41 87 MET B CA 1
ATOM 3075 C C . MET B 1 88 ? 20.141 3.320 -6.348 1.00 38.66 87 MET B C 1
ATOM 3076 O O . MET B 1 88 ? 20.723 3.608 -5.315 1.00 43.71 87 MET B O 1
ATOM 3081 N N . GLY B 1 89 ? 20.280 4.015 -7.478 1.00 36.62 88 GLY B N 1
ATOM 3082 C CA . GLY B 1 89 ? 20.984 5.309 -7.509 1.00 35.54 88 GLY B CA 1
ATOM 3083 C C . GLY B 1 89 ? 22.021 5.436 -8.611 1.00 33.49 88 GLY B C 1
ATOM 3084 O O . GLY B 1 89 ? 22.362 4.440 -9.277 1.00 33.01 88 GLY B O 1
ATOM 3085 N N . ILE B 1 90 ? 22.498 6.661 -8.774 1.00 32.29 89 ILE B N 1
ATOM 3086 C CA . ILE B 1 90 ? 23.629 7.039 -9.657 1.00 31.76 89 ILE B CA 1
ATOM 3087 C C . ILE B 1 90 ? 24.788 7.438 -8.759 1.00 31.36 89 ILE B C 1
ATOM 3088 O O . ILE B 1 90 ? 24.551 8.149 -7.773 1.00 31.18 89 ILE B O 1
ATOM 3093 N N . THR B 1 91 ? 25.990 6.964 -9.088 1.00 31.91 90 THR B N 1
ATOM 3094 C CA . THR B 1 91 ? 27.224 7.307 -8.350 1.00 32.33 90 THR B CA 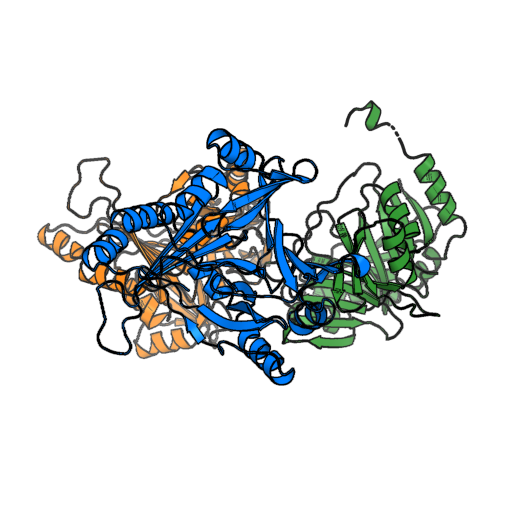1
ATOM 3095 C C . THR B 1 91 ? 28.026 8.243 -9.237 1.00 30.84 90 THR B C 1
ATOM 3096 O O . THR B 1 91 ? 28.114 7.968 -10.430 1.00 31.80 90 THR B O 1
ATOM 3100 N N . LEU B 1 92 ? 28.532 9.328 -8.675 1.00 31.47 91 LEU B N 1
ATOM 3101 C CA . LEU B 1 92 ? 29.342 10.311 -9.421 1.00 32.92 91 LEU B CA 1
ATOM 3102 C C . LEU B 1 92 ? 30.418 10.878 -8.487 1.00 33.80 91 LEU B C 1
ATOM 3103 O O . LEU B 1 92 ? 30.218 10.858 -7.273 1.00 30.96 91 LEU B O 1
ATOM 3108 N N . ALA B 1 93 ? 31.553 11.279 -9.063 1.00 34.26 92 ALA B N 1
ATOM 3109 C CA . ALA B 1 93 ? 32.721 11.855 -8.360 1.00 33.79 92 ALA B CA 1
ATOM 3110 C C . ALA B 1 93 ? 32.661 13.382 -8.428 1.00 33.10 92 ALA B C 1
ATOM 3111 O O . ALA B 1 93 ? 32.866 13.907 -9.549 1.00 32.08 92 ALA B O 1
ATOM 3113 N N . SER B 1 94 ? 32.340 14.060 -7.314 1.00 32.85 93 SER B N 1
ATOM 3114 C CA . SER B 1 94 ? 32.332 15.544 -7.223 1.00 32.56 93 SER B CA 1
ATOM 3115 C C . SER B 1 94 ? 32.347 16.046 -5.769 1.00 33.06 93 SER B C 1
ATOM 3116 O O . SER B 1 94 ? 31.273 16.101 -5.145 1.00 32.30 93 SER B O 1
ATOM 3119 N N . SER B 1 95 ? 33.518 16.450 -5.271 1.00 32.84 94 SER B N 1
ATOM 3120 C CA . SER B 1 95 ? 33.672 17.282 -4.056 1.00 33.92 94 SER B CA 1
ATOM 3121 C C . SER B 1 95 ? 32.896 18.598 -4.210 1.00 34.39 94 SER B C 1
ATOM 3122 O O . SER B 1 95 ? 32.428 19.120 -3.184 1.00 40.01 94 SER B O 1
ATOM 3125 N N . GLN B 1 96 ? 32.715 19.111 -5.423 1.00 36.10 95 GLN B N 1
ATOM 3126 C CA . GLN B 1 96 ? 31.916 20.345 -5.700 1.00 36.57 95 GLN B CA 1
ATOM 3127 C C . GLN B 1 96 ? 30.458 20.096 -5.266 1.00 35.36 95 GLN B C 1
ATOM 3128 O O . GLN B 1 96 ? 29.909 20.944 -4.525 1.00 35.70 95 GLN B O 1
ATOM 3134 N N . ALA B 1 97 ? 29.865 18.965 -5.664 1.00 33.64 96 ALA B N 1
ATOM 3135 C CA . ALA B 1 97 ? 28.480 18.571 -5.321 1.00 33.63 96 ALA B CA 1
ATOM 3136 C C . ALA B 1 97 ? 28.356 18.419 -3.795 1.00 34.59 96 ALA B C 1
ATOM 3137 O O . ALA B 1 97 ? 27.299 18.791 -3.219 1.00 31.73 96 ALA B O 1
ATOM 3139 N N . VAL B 1 98 ? 29.393 17.865 -3.158 1.00 34.37 97 VAL B N 1
ATOM 3140 C CA . VAL B 1 98 ? 29.402 17.653 -1.690 1.00 36.45 97 VAL B CA 1
ATOM 3141 C C . VAL B 1 98 ? 29.344 19.025 -0.996 1.00 37.84 97 VAL B C 1
ATOM 3142 O O . VAL B 1 98 ? 28.471 19.196 -0.143 1.00 36.66 97 VAL B O 1
ATOM 3146 N N . SER B 1 99 ? 30.196 19.979 -1.400 1.00 38.72 98 SER B N 1
ATOM 3147 C CA . SER B 1 99 ? 30.219 21.385 -0.900 1.00 37.48 98 SER B CA 1
ATOM 3148 C C . SER B 1 99 ? 28.872 22.046 -1.126 1.00 35.83 98 SER B C 1
ATOM 3149 O O . SER B 1 99 ? 28.428 22.749 -0.240 1.00 39.64 98 SER B O 1
ATOM 3152 N N . ASN B 1 100 ? 28.323 21.916 -2.325 1.00 36.64 99 ASN B N 1
ATOM 3153 C CA . ASN B 1 100 ? 27.032 22.523 -2.722 1.00 36.06 99 ASN B CA 1
ATOM 3154 C C . ASN B 1 100 ? 25.966 22.053 -1.741 1.00 36.32 99 ASN B C 1
ATOM 3155 O O . ASN B 1 100 ? 25.285 22.910 -1.144 1.00 36.17 99 ASN B O 1
ATOM 3160 N N . ALA B 1 101 ? 25.849 20.737 -1.563 1.00 35.24 100 ALA B N 1
ATOM 3161 C CA . ALA B 1 101 ? 24.891 20.143 -0.609 1.00 36.95 100 ALA B CA 1
ATOM 3162 C C . ALA B 1 101 ? 25.091 20.821 0.752 1.00 38.95 100 ALA B C 1
ATOM 3163 O O . ALA B 1 101 ? 24.095 21.295 1.322 1.00 40.44 100 ALA B O 1
ATOM 3165 N N . ARG B 1 102 ? 26.334 20.890 1.234 1.00 41.55 101 ARG B N 1
ATOM 3166 C CA . ARG B 1 102 ? 26.683 21.423 2.588 1.00 43.72 101 ARG B CA 1
ATOM 3167 C C . ARG B 1 102 ? 26.296 22.900 2.662 1.00 44.10 101 ARG B C 1
ATOM 3168 O O . ARG B 1 102 ? 25.585 23.271 3.607 1.00 42.95 101 ARG B O 1
ATOM 3176 N N . LYS B 1 103 ? 26.698 23.693 1.673 1.00 44.44 102 LYS B N 1
ATOM 3177 C CA . LYS B 1 103 ? 26.426 25.157 1.649 1.00 50.02 102 LYS B CA 1
ATOM 3178 C C . LYS B 1 103 ? 24.909 25.391 1.646 1.00 47.35 102 LYS B C 1
ATOM 3179 O O . LYS B 1 103 ? 24.499 26.380 2.255 1.00 48.74 102 LYS B O 1
ATOM 3185 N N . LEU B 1 104 ? 24.131 24.526 0.986 1.00 44.70 103 LEU B N 1
ATOM 3186 C CA . LEU B 1 104 ? 22.669 24.705 0.778 1.00 46.36 103 LEU B CA 1
ATOM 3187 C C . LEU B 1 104 ? 21.896 23.937 1.855 1.00 47.58 103 LEU B C 1
ATOM 3188 O O . LEU B 1 104 ? 20.640 23.987 1.841 1.00 47.30 103 LEU B O 1
ATOM 3193 N N . GLU B 1 105 ? 22.602 23.253 2.763 1.00 49.49 104 GLU B N 1
ATOM 3194 C CA . GLU B 1 105 ? 21.991 22.453 3.860 1.00 50.22 104 GLU B CA 1
ATOM 3195 C C . GLU B 1 105 ? 21.010 21.465 3.231 1.00 46.63 104 GLU B C 1
ATOM 3196 O O . GLU B 1 105 ? 19.935 21.248 3.795 1.00 48.37 104 GLU B O 1
ATOM 3202 N N . TRP B 1 106 ? 21.372 20.905 2.080 1.00 43.59 105 TRP B N 1
ATOM 3203 C CA . TRP B 1 106 ? 20.686 19.741 1.475 1.00 39.51 105 TRP B CA 1
ATOM 3204 C C . TRP B 1 106 ? 21.222 18.490 2.154 1.00 39.32 105 TRP B C 1
ATOM 3205 O O . TRP B 1 106 ? 22.425 18.262 2.127 1.00 41.50 105 TRP B O 1
ATOM 3216 N N . PRO B 1 107 ? 20.379 17.668 2.817 1.00 38.82 106 PRO B N 1
ATOM 3217 C CA . PRO B 1 107 ? 20.884 16.583 3.662 1.00 39.24 106 PRO B CA 1
ATOM 3218 C C . PRO B 1 107 ? 21.784 15.601 2.901 1.00 39.33 106 PRO B C 1
ATOM 3219 O O . PRO B 1 107 ? 21.450 15.293 1.799 1.00 39.86 106 PRO B O 1
ATOM 3223 N N . LEU B 1 108 ? 22.892 15.186 3.525 1.00 41.10 107 LEU B N 1
ATOM 3224 C CA . LEU B 1 108 ? 23.919 14.224 3.059 1.00 43.98 107 LEU B CA 1
ATOM 3225 C C . LEU B 1 108 ? 24.144 13.189 4.156 1.00 45.39 107 LEU B C 1
ATOM 3226 O O . LEU B 1 108 ? 24.294 13.602 5.298 1.00 48.44 107 LEU B O 1
ATOM 3231 N N . THR B 1 109 ? 24.295 11.914 3.813 1.00 46.93 108 THR B N 1
ATOM 3232 C CA . THR B 1 109 ? 24.670 10.840 4.769 1.00 47.28 108 THR B CA 1
ATOM 3233 C C . THR B 1 109 ? 25.902 10.097 4.248 1.00 48.43 108 THR B C 1
ATOM 3234 O O . THR B 1 109 ? 25.793 9.456 3.192 1.00 48.79 108 THR B O 1
ATOM 3238 N N . GLU B 1 110 ? 27.021 10.161 4.976 1.00 50.79 109 GLU B N 1
ATOM 3239 C CA . GLU B 1 110 ? 28.258 9.427 4.626 1.00 49.37 109 GLU B CA 1
ATOM 3240 C C . GLU B 1 110 ? 28.030 7.940 4.873 1.00 48.56 109 GLU B C 1
ATOM 3241 O O . GLU B 1 110 ? 27.931 7.580 6.022 1.00 50.98 109 GLU B O 1
ATOM 3247 N N . VAL B 1 111 ? 27.953 7.139 3.802 1.00 50.56 110 VAL B N 1
ATOM 3248 C CA . VAL B 1 111 ? 27.617 5.681 3.798 1.00 50.38 110 VAL B CA 1
ATOM 3249 C C . VAL B 1 111 ? 28.885 4.832 3.626 1.00 49.56 110 VAL B C 1
ATOM 3250 O O . VAL B 1 111 ? 28.804 3.621 3.871 1.00 53.45 110 VAL B O 1
ATOM 3254 N N . ALA B 1 112 ? 29.988 5.408 3.141 1.00 48.06 111 ALA B N 1
ATOM 3255 C CA . ALA B 1 112 ? 31.362 4.843 3.240 1.00 46.15 111 ALA B CA 1
ATOM 3256 C C . ALA B 1 112 ? 32.345 6.008 3.333 1.00 46.56 111 ALA B C 1
ATOM 3257 O O . ALA B 1 112 ? 31.880 7.152 3.217 1.00 48.07 111 ALA B O 1
ATOM 3259 N N . GLU B 1 113 ? 33.626 5.747 3.588 1.00 48.63 112 GLU B N 1
ATOM 3260 C CA . GLU B 1 113 ? 34.616 6.841 3.719 1.00 50.94 112 GLU B CA 1
ATOM 3261 C C . GLU B 1 113 ? 34.593 7.644 2.414 1.00 49.63 112 GLU B C 1
ATOM 3262 O O . GLU B 1 113 ? 34.852 7.043 1.351 1.00 49.13 112 GLU B O 1
ATOM 3268 N N . GLY B 1 114 ? 34.248 8.932 2.517 1.00 46.39 113 GLY B N 1
ATOM 3269 C CA . GLY B 1 114 ? 34.208 9.907 1.415 1.00 46.33 113 GLY B CA 1
ATOM 3270 C C . GLY B 1 114 ? 33.128 9.603 0.379 1.00 43.62 113 GLY B C 1
ATOM 3271 O O . GLY B 1 114 ? 33.315 10.032 -0.763 1.00 41.66 113 GLY B O 1
ATOM 3272 N N . VAL B 1 115 ? 32.054 8.897 0.753 1.00 40.67 114 VAL B N 1
ATOM 3273 C CA . VAL B 1 115 ? 30.879 8.661 -0.131 1.00 40.81 114 VAL B CA 1
ATOM 3274 C C . VAL B 1 115 ? 29.608 9.086 0.606 1.00 39.40 114 VAL B C 1
ATOM 3275 O O . VAL B 1 115 ? 29.263 8.461 1.621 1.00 36.17 114 VAL B O 1
ATOM 3279 N N . PHE B 1 116 ? 28.901 10.056 0.024 1.00 38.63 115 PHE B N 1
ATOM 3280 C CA . PHE B 1 116 ? 27.739 10.752 0.619 1.00 40.24 115 PHE B CA 1
ATOM 3281 C C . PHE B 1 116 ? 26.476 10.432 -0.185 1.00 41.37 115 PHE B C 1
ATOM 3282 O O . PHE B 1 116 ? 26.433 10.710 -1.412 1.00 45.14 115 PHE B O 1
ATOM 3290 N N . GLU B 1 117 ? 25.504 9.802 0.474 1.00 41.72 116 GLU B N 1
ATOM 3291 C CA . GLU B 1 117 ? 24.169 9.497 -0.102 1.00 42.07 116 GLU B CA 1
ATOM 3292 C C . GLU B 1 117 ? 23.331 10.768 0.013 1.00 40.39 116 GLU B C 1
ATOM 3293 O O . GLU B 1 117 ? 23.381 11.424 1.067 1.00 39.55 116 GLU B O 1
ATOM 3299 N N . THR B 1 118 ? 22.643 11.129 -1.061 1.00 38.49 117 THR B N 1
ATOM 3300 C CA . THR B 1 118 ? 21.698 12.262 -1.100 1.00 37.24 117 THR B CA 1
ATOM 3301 C C . THR B 1 118 ? 20.480 11.851 -1.922 1.00 37.47 117 THR B C 1
ATOM 3302 O O . THR B 1 118 ? 20.574 10.883 -2.713 1.00 35.74 117 THR B O 1
ATOM 3306 N N . GLU B 1 119 ? 19.376 12.582 -1.768 1.00 37.82 118 GLU B N 1
ATOM 3307 C CA . GLU B 1 119 ? 18.109 12.304 -2.486 1.00 37.59 118 GLU B CA 1
ATOM 3308 C C . GLU B 1 119 ? 17.743 13.528 -3.319 1.00 35.87 118 GLU B C 1
ATOM 3309 O O . GLU B 1 119 ? 17.697 14.627 -2.762 1.00 38.04 118 GLU B O 1
ATOM 3315 N N . ALA B 1 120 ? 17.476 13.340 -4.607 1.00 33.26 119 ALA B N 1
ATOM 3316 C CA . ALA B 1 120 ? 16.814 14.370 -5.432 1.00 32.63 119 ALA B CA 1
ATOM 3317 C C . ALA B 1 120 ? 15.368 14.459 -4.964 1.00 32.34 119 ALA B C 1
ATOM 3318 O O . ALA B 1 120 ? 14.881 13.541 -4.291 1.00 30.03 119 ALA B O 1
ATOM 3320 N N . PRO B 1 121 ? 14.656 15.545 -5.347 1.00 33.46 120 PRO B N 1
ATOM 3321 C CA . PRO B 1 121 ? 13.189 15.557 -5.343 1.00 34.55 120 PRO B CA 1
ATOM 3322 C C . PRO B 1 121 ? 12.660 14.293 -6.036 1.00 33.41 120 PRO B C 1
ATOM 3323 O O . PRO B 1 121 ? 13.204 13.924 -7.035 1.00 31.90 120 PRO B O 1
ATOM 3327 N N . GLY B 1 122 ? 11.693 13.625 -5.416 1.00 34.93 121 GLY B N 1
ATOM 3328 C CA . GLY B 1 122 ? 11.164 12.325 -5.873 1.00 35.53 121 GLY B CA 1
ATOM 3329 C C . GLY B 1 122 ? 11.742 11.162 -5.084 1.00 35.79 121 GLY B C 1
ATOM 3330 O O . GLY B 1 122 ? 11.186 10.052 -5.183 1.00 38.42 121 GLY B O 1
ATOM 3331 N N . GLY B 1 123 ? 12.829 11.368 -4.340 1.00 36.93 122 GLY B N 1
ATOM 3332 C CA . GLY B 1 123 ? 13.478 10.310 -3.540 1.00 35.51 122 GLY B CA 1
ATOM 3333 C C . GLY B 1 123 ? 14.574 9.577 -4.298 1.00 34.34 122 GLY B C 1
ATOM 3334 O O . GLY B 1 123 ? 15.189 8.725 -3.675 1.00 33.58 122 GLY B O 1
ATOM 3335 N N . TYR B 1 124 ? 14.859 9.932 -5.565 1.00 34.25 123 TYR B N 1
ATOM 3336 C CA . TYR B 1 124 ? 15.916 9.277 -6.387 1.00 32.87 123 TYR B CA 1
ATOM 3337 C C . TYR B 1 124 ? 17.281 9.472 -5.718 1.00 32.00 123 TYR B C 1
ATOM 3338 O O . TYR B 1 124 ? 17.680 10.635 -5.451 1.00 31.10 123 TYR B O 1
ATOM 3347 N N . LYS B 1 125 ? 18.016 8.384 -5.492 1.00 33.34 124 LYS B N 1
ATOM 3348 C CA . LYS B 1 125 ? 19.298 8.466 -4.741 1.00 34.98 124 LYS B CA 1
ATOM 3349 C C . LYS B 1 125 ? 20.479 8.797 -5.647 1.00 33.07 124 LYS B C 1
ATOM 3350 O O . LYS B 1 125 ? 20.618 8.211 -6.726 1.00 31.54 124 LYS B O 1
ATOM 3356 N N . PHE B 1 126 ? 21.332 9.708 -5.181 1.00 34.30 125 PHE B N 1
ATOM 3357 C CA . PHE B 1 126 ? 22.657 9.997 -5.791 1.00 33.66 125 PHE B CA 1
ATOM 3358 C C . PHE B 1 126 ? 23.761 9.764 -4.752 1.00 35.39 125 PHE B C 1
ATOM 3359 O O . PHE B 1 126 ? 23.591 10.137 -3.568 1.00 37.72 125 PHE B O 1
ATOM 3367 N N . TYR B 1 127 ? 24.860 9.150 -5.195 1.00 33.83 126 TYR B N 1
ATOM 3368 C CA . TYR B 1 127 ? 26.032 8.823 -4.359 1.00 32.53 126 TYR B CA 1
ATOM 3369 C C . TYR B 1 127 ? 27.200 9.663 -4.846 1.00 32.82 126 TYR B C 1
ATOM 3370 O O . TYR B 1 127 ? 27.641 9.471 -6.004 1.00 34.58 126 TYR B O 1
ATOM 3379 N N . LEU B 1 128 ? 27.648 10.578 -3.981 1.00 32.88 127 LEU B N 1
ATOM 3380 C CA . LEU B 1 128 ? 28.683 11.597 -4.272 1.00 32.55 127 LEU B CA 1
ATOM 3381 C C . LEU B 1 128 ? 30.002 11.153 -3.636 1.00 32.69 127 LEU B C 1
ATOM 3382 O O . LEU B 1 128 ? 30.092 11.143 -2.381 1.00 33.75 127 LEU B O 1
ATOM 3387 N N . GLN B 1 129 ? 30.986 10.841 -4.466 1.00 32.42 128 GLN B N 1
ATOM 3388 C CA . GLN B 1 129 ? 32.390 10.611 -4.048 1.00 33.86 128 GLN B CA 1
ATOM 3389 C C . GLN B 1 129 ? 33.003 11.982 -3.770 1.00 35.46 128 GLN B C 1
ATOM 3390 O O . GLN B 1 129 ? 32.943 12.856 -4.669 1.00 36.14 128 GLN B O 1
ATOM 3396 N N . ASN B 1 130 ? 33.521 12.180 -2.561 1.00 37.06 129 ASN B N 1
ATOM 3397 C CA . ASN B 1 130 ? 34.127 13.473 -2.144 1.00 39.89 129 ASN B CA 1
ATOM 3398 C C . ASN B 1 130 ? 35.552 13.550 -2.694 1.00 41.56 129 ASN B C 1
ATOM 3399 O O . ASN B 1 130 ? 36.480 13.645 -1.888 1.00 44.46 129 ASN B O 1
ATOM 3404 N N . ARG B 1 131 ? 35.707 13.533 -4.022 1.00 43.28 130 ARG B N 1
ATOM 3405 C CA . ARG B 1 131 ? 37.011 13.749 -4.700 1.00 42.29 130 ARG B CA 1
ATOM 3406 C C . ARG B 1 131 ? 36.817 14.694 -5.884 1.00 41.77 130 ARG B C 1
ATOM 3407 O O . ARG B 1 131 ? 35.662 14.855 -6.327 1.00 44.13 130 ARG B O 1
ATOM 3415 N N . SER B 1 132 ? 37.896 15.350 -6.299 1.00 40.47 131 SER B N 1
ATOM 3416 C CA . SER B 1 132 ? 37.940 16.330 -7.410 1.00 39.95 131 SER B CA 1
ATOM 3417 C C . SER B 1 132 ? 37.203 15.761 -8.621 1.00 38.10 131 SER B C 1
ATOM 3418 O O . SER B 1 132 ? 37.370 14.560 -8.926 1.00 36.48 131 SER B O 1
ATOM 3421 N N . LEU B 1 133 ? 36.356 16.587 -9.226 1.00 37.15 132 LEU B N 1
ATOM 3422 C CA . LEU B 1 133 ? 35.819 16.375 -10.581 1.00 36.35 132 LEU B CA 1
ATOM 3423 C C . LEU B 1 133 ? 36.941 15.743 -11.407 1.00 38.95 132 LEU B C 1
ATOM 3424 O O . LEU B 1 133 ? 38.029 16.314 -11.561 1.00 36.69 132 LEU B O 1
ATOM 3429 N N . PRO B 1 134 ? 36.764 14.488 -11.879 1.00 39.92 133 PRO B N 1
ATOM 3430 C CA . PRO B 1 134 ? 37.762 13.851 -12.736 1.00 40.60 133 PRO B CA 1
ATOM 3431 C C . PRO B 1 134 ? 37.879 14.547 -14.102 1.00 40.62 133 PRO B C 1
ATOM 3432 O O . PRO B 1 134 ? 37.126 15.443 -14.416 1.00 38.91 133 PRO B O 1
ATOM 3436 N N . GLN B 1 135 ? 38.823 14.087 -14.900 1.00 42.97 134 GLN B N 1
ATOM 3437 C CA . GLN B 1 135 ? 39.133 14.677 -16.225 1.00 44.13 134 GLN B CA 1
ATOM 3438 C C . GLN B 1 135 ? 38.173 14.142 -17.286 1.00 42.01 134 GLN B C 1
ATOM 3439 O O . GLN B 1 135 ? 38.495 14.252 -18.481 1.00 47.08 134 GLN B O 1
ATOM 3445 N N . SER B 1 136 ? 37.041 13.580 -16.876 1.00 39.22 135 SER B N 1
ATOM 3446 C CA . SER B 1 136 ? 35.954 13.135 -17.776 1.00 38.17 135 SER B CA 1
ATOM 3447 C C . SER B 1 136 ? 34.655 13.089 -16.970 1.00 36.65 135 SER B C 1
ATOM 3448 O O . SER B 1 136 ? 34.590 13.735 -15.922 1.00 37.00 135 SER B O 1
ATOM 3451 N N . ASP B 1 137 ? 33.654 12.374 -17.476 1.00 34.52 136 ASP B N 1
ATOM 3452 C CA . ASP B 1 137 ? 32.264 12.428 -16.999 1.00 32.79 136 ASP B CA 1
ATOM 3453 C C . ASP B 1 137 ? 32.260 12.010 -15.538 1.00 32.82 136 ASP B C 1
ATOM 3454 O O . ASP B 1 137 ? 32.626 10.881 -15.230 1.00 31.29 136 ASP B O 1
ATOM 3459 N N . PRO B 1 138 ? 31.845 12.901 -14.609 1.00 31.79 137 PRO B N 1
ATOM 3460 C CA . PRO B 1 138 ? 31.751 12.549 -13.192 1.00 31.32 137 PRO B CA 1
ATOM 3461 C C . PRO B 1 138 ? 30.841 11.345 -12.903 1.00 31.71 137 PRO B C 1
ATOM 3462 O O . PRO B 1 138 ? 31.072 10.711 -11.894 1.00 31.21 137 PRO B O 1
ATOM 3466 N N . VAL B 1 139 ? 29.856 11.057 -13.773 1.00 30.82 138 VAL B N 1
ATOM 3467 C CA . VAL B 1 139 ? 28.909 9.919 -13.587 1.00 30.01 138 VAL B CA 1
ATOM 3468 C C . VAL B 1 139 ? 29.670 8.609 -13.834 1.00 30.98 138 VAL B C 1
ATOM 3469 O O . VAL B 1 139 ? 30.250 8.465 -14.907 1.00 32.86 138 VAL B O 1
ATOM 3473 N N . LEU B 1 140 ? 29.655 7.683 -12.873 1.00 31.61 139 LEU B N 1
ATOM 3474 C CA . LEU B 1 140 ? 30.406 6.397 -12.929 1.00 32.44 139 LEU B CA 1
ATOM 3475 C C . LEU B 1 140 ? 29.449 5.228 -13.186 1.00 30.81 139 LEU B C 1
ATOM 3476 O O . LEU B 1 140 ? 29.800 4.350 -13.984 1.00 30.65 139 LEU B O 1
ATOM 3481 N N . LYS B 1 141 ? 28.309 5.182 -12.505 1.00 30.14 140 LYS B N 1
ATOM 3482 C CA . LYS B 1 141 ? 27.390 4.040 -12.664 1.00 31.79 140 LYS B CA 1
ATOM 3483 C C . LYS B 1 141 ? 25.977 4.377 -12.205 1.00 31.47 140 LYS B C 1
ATOM 3484 O O . LYS B 1 141 ? 25.777 5.279 -11.373 1.00 30.78 140 LYS B O 1
ATOM 3490 N N . VAL B 1 142 ? 25.063 3.592 -12.741 1.00 32.98 141 VAL B N 1
ATOM 3491 C CA . VAL B 1 142 ? 23.652 3.427 -12.333 1.00 34.13 141 VAL B CA 1
ATOM 3492 C C . VAL B 1 142 ? 23.550 2.026 -11.739 1.00 34.19 141 VAL B C 1
ATOM 3493 O O . VAL B 1 142 ? 24.132 1.083 -12.305 1.00 34.18 141 VAL B O 1
ATOM 3497 N N . THR B 1 143 ? 22.864 1.912 -10.612 1.00 35.36 142 THR B N 1
ATOM 3498 C CA . THR B 1 143 ? 22.695 0.651 -9.867 1.00 35.33 142 THR B CA 1
ATOM 3499 C C . THR B 1 143 ? 21.213 0.323 -9.938 1.00 35.87 142 THR B C 1
ATOM 3500 O O . THR B 1 143 ? 20.412 1.233 -9.602 1.00 37.32 142 THR B O 1
ATOM 3504 N N . LEU B 1 144 ? 20.886 -0.890 -10.394 1.00 34.68 143 LEU B N 1
ATOM 3505 C CA . LEU B 1 144 ? 19.509 -1.427 -10.462 1.00 34.90 143 LEU B CA 1
ATOM 3506 C C . LEU B 1 144 ? 19.429 -2.704 -9.619 1.00 33.84 143 LEU B C 1
ATOM 3507 O O . LEU B 1 144 ? 20.368 -3.504 -9.654 1.00 31.90 143 LEU B O 1
ATOM 3512 N N . ALA B 1 145 ? 18.330 -2.865 -8.897 1.00 34.98 144 ALA B N 1
ATOM 3513 C CA . ALA B 1 145 ? 17.960 -4.055 -8.096 1.00 37.68 144 ALA B CA 1
ATOM 3514 C C . ALA B 1 145 ? 17.544 -5.189 -9.033 1.00 37.87 144 ALA B C 1
ATOM 3515 O O . ALA B 1 145 ? 16.737 -4.928 -9.940 1.00 36.73 144 ALA B O 1
ATOM 3517 N N . VAL B 1 146 ? 18.002 -6.415 -8.767 1.00 39.38 145 VAL B N 1
ATOM 3518 C CA . VAL B 1 146 ? 17.556 -7.625 -9.515 1.00 39.74 145 VAL B CA 1
ATOM 3519 C C . VAL B 1 146 ? 17.165 -8.717 -8.514 1.00 41.31 145 VAL B C 1
ATOM 3520 O O . VAL B 1 146 ? 17.713 -8.733 -7.403 1.00 41.72 145 VAL B O 1
ATOM 3524 N N . SER B 1 147 ? 16.245 -9.594 -8.904 1.00 43.27 146 SER B N 1
ATOM 3525 C CA . SER B 1 147 ? 15.703 -10.684 -8.055 1.00 45.73 146 SER B CA 1
ATOM 3526 C C . SER B 1 147 ? 16.602 -11.916 -8.169 1.00 47.03 146 SER B C 1
ATOM 3527 O O . SER B 1 147 ? 16.772 -12.601 -7.155 1.00 54.04 146 SER B O 1
ATOM 3530 N N . ASP B 1 148 ? 17.167 -12.153 -9.358 1.00 48.33 147 ASP B N 1
ATOM 3531 C CA . ASP B 1 148 ? 17.948 -13.361 -9.741 1.00 48.05 147 ASP B CA 1
ATOM 3532 C C . ASP B 1 148 ? 19.155 -12.929 -10.580 1.00 45.11 147 ASP B C 1
ATOM 3533 O O . ASP B 1 148 ? 18.997 -12.777 -11.804 1.00 43.04 147 ASP B O 1
ATOM 3538 N N . LEU B 1 149 ? 20.315 -12.761 -9.949 1.00 42.38 148 LEU B N 1
ATOM 3539 C CA . LEU B 1 149 ? 21.542 -12.232 -10.583 1.00 44.72 148 LEU B CA 1
ATOM 3540 C C . LEU B 1 149 ? 21.887 -13.009 -11.869 1.00 45.86 148 LEU B C 1
ATOM 3541 O O . LEU B 1 149 ? 22.108 -12.336 -12.901 1.00 41.30 148 LEU B O 1
ATOM 3546 N N . GLN B 1 150 ? 21.968 -14.342 -11.828 1.00 46.10 149 GLN B N 1
ATOM 3547 C CA . GLN B 1 150 ? 22.417 -15.132 -13.011 1.00 50.12 149 GLN B CA 1
ATOM 3548 C C . GLN B 1 150 ? 21.436 -14.957 -14.180 1.00 48.48 149 GLN B C 1
ATOM 3549 O O . GLN B 1 150 ? 21.914 -14.769 -15.338 1.00 46.13 149 GLN B O 1
ATOM 3555 N N . LYS B 1 151 ? 20.131 -14.994 -13.906 1.00 47.08 150 LYS B N 1
ATOM 3556 C CA . LYS B 1 151 ? 19.091 -14.675 -14.916 1.00 48.05 150 LYS B CA 1
ATOM 3557 C C . LYS B 1 151 ? 19.383 -13.305 -15.557 1.00 46.70 150 LYS B C 1
ATOM 3558 O O . LYS B 1 151 ? 19.257 -13.201 -16.822 1.00 52.50 150 LYS B O 1
ATOM 3564 N N . SER B 1 152 ? 19.766 -12.302 -14.762 1.00 42.71 151 SER B N 1
ATOM 3565 C CA . SER B 1 152 ? 20.001 -10.912 -15.238 1.00 41.33 151 SER B CA 1
ATOM 3566 C C . SER B 1 152 ? 21.282 -10.850 -16.079 1.00 40.71 151 SER B C 1
ATOM 3567 O O . SER B 1 152 ? 21.268 -10.172 -17.114 1.00 38.23 151 SER B O 1
ATOM 3570 N N . LEU B 1 153 ? 22.344 -11.544 -15.673 1.00 38.29 152 LEU B N 1
ATOM 3571 C CA . LEU B 1 153 ? 23.613 -11.570 -16.441 1.00 38.70 152 LEU B CA 1
ATOM 3572 C C . LEU B 1 153 ? 23.401 -12.292 -17.780 1.00 38.57 152 LEU B C 1
ATOM 3573 O O . LEU B 1 153 ? 23.986 -11.847 -18.772 1.00 41.50 152 LEU B O 1
ATOM 3578 N N . ASN B 1 154 ? 22.591 -13.347 -17.826 1.00 38.54 153 ASN B N 1
ATOM 3579 C CA . ASN B 1 154 ? 22.280 -14.069 -19.087 1.00 40.06 153 ASN B CA 1
ATOM 3580 C C . ASN B 1 154 ? 21.618 -13.080 -20.054 1.00 39.70 153 ASN B C 1
ATOM 3581 O O . ASN B 1 154 ? 21.947 -13.093 -21.251 1.00 39.33 153 ASN B O 1
ATOM 3586 N N . TYR B 1 155 ? 20.729 -12.225 -19.553 1.00 37.90 154 TYR B N 1
ATOM 3587 C CA . TYR B 1 155 ? 20.026 -11.221 -20.381 1.00 36.43 154 TYR B CA 1
ATOM 3588 C C . TYR B 1 155 ? 21.011 -10.136 -20.814 1.00 37.19 154 TYR B C 1
ATOM 3589 O O . TYR B 1 155 ? 21.231 -9.975 -22.026 1.00 36.88 154 TYR B O 1
ATOM 3598 N N . TRP B 1 156 ? 21.586 -9.430 -19.840 1.00 35.82 155 TRP B N 1
ATOM 3599 C CA . TRP B 1 156 ? 22.401 -8.205 -20.038 1.00 35.24 155 TRP B CA 1
ATOM 3600 C C . TRP B 1 156 ? 23.711 -8.537 -20.750 1.00 36.97 155 TRP B C 1
ATOM 3601 O O . TRP B 1 156 ? 24.184 -7.667 -21.503 1.00 36.95 155 TRP B O 1
ATOM 3612 N N . CYS B 1 157 ? 24.291 -9.718 -20.515 1.00 39.78 156 CYS B N 1
ATOM 3613 C CA . CYS B 1 157 ? 25.600 -10.134 -21.117 1.00 43.39 156 CYS B CA 1
ATOM 3614 C C . CYS B 1 157 ? 25.385 -10.966 -22.384 1.00 43.45 156 CYS B C 1
ATOM 3615 O O . CYS B 1 157 ? 25.813 -10.514 -23.447 1.00 46.90 156 CYS B O 1
ATOM 3618 N N . ASN B 1 158 ? 24.735 -12.125 -22.285 1.00 46.47 157 ASN B N 1
ATOM 3619 C CA . ASN B 1 158 ? 24.600 -13.073 -23.424 1.00 47.98 157 ASN B CA 1
ATOM 3620 C C . ASN B 1 158 ? 23.698 -12.474 -24.510 1.00 45.90 157 ASN B C 1
ATOM 3621 O O . ASN B 1 158 ? 24.008 -12.716 -25.678 1.00 47.82 157 ASN B O 1
ATOM 3626 N N . LEU B 1 159 ? 22.637 -11.730 -24.169 1.00 41.66 158 LEU B N 1
ATOM 3627 C CA . LEU B 1 159 ? 21.709 -11.180 -25.197 1.00 39.57 158 LEU B CA 1
ATOM 3628 C C . LEU B 1 159 ? 22.134 -9.758 -25.588 1.00 38.15 158 LEU B C 1
ATOM 3629 O O . LEU B 1 159 ? 22.198 -9.502 -26.785 1.00 39.24 158 LEU B O 1
ATOM 3634 N N . LEU B 1 160 ? 22.435 -8.869 -24.643 1.00 36.45 159 LEU B N 1
ATOM 3635 C CA . LEU B 1 160 ? 22.679 -7.433 -24.969 1.00 35.67 159 LEU B CA 1
ATOM 3636 C C . LEU B 1 160 ? 24.175 -7.157 -25.143 1.00 35.79 159 LEU B C 1
ATOM 3637 O O . LEU B 1 160 ? 24.510 -6.041 -25.586 1.00 34.25 159 LEU B O 1
ATOM 3642 N N . GLY B 1 161 ? 25.044 -8.118 -24.808 1.00 35.87 160 GLY B N 1
ATOM 3643 C CA . GLY B 1 161 ? 26.480 -8.061 -25.132 1.00 36.57 160 GLY B CA 1
ATOM 3644 C C . GLY B 1 161 ? 27.269 -7.166 -24.191 1.00 39.80 160 GLY B C 1
ATOM 3645 O O . GLY B 1 161 ? 28.391 -6.744 -24.591 1.00 41.60 160 GLY B O 1
ATOM 3646 N N . MET B 1 162 ? 26.774 -6.898 -22.974 1.00 40.46 161 MET B N 1
ATOM 3647 C CA . MET B 1 162 ? 27.540 -6.086 -21.994 1.00 42.55 161 MET B CA 1
ATOM 3648 C C . MET B 1 162 ? 28.660 -6.940 -21.399 1.00 44.18 161 MET B C 1
ATOM 3649 O O . MET B 1 162 ? 28.409 -8.119 -21.076 1.00 46.44 161 MET B O 1
ATOM 3654 N N . LYS B 1 163 ? 29.845 -6.352 -21.270 1.00 44.83 162 LYS B N 1
ATOM 3655 C CA . LYS B 1 163 ? 31.009 -6.991 -20.613 1.00 47.52 162 LYS B CA 1
ATOM 3656 C C . LYS B 1 163 ? 30.851 -6.904 -19.085 1.00 46.28 162 LYS B C 1
ATOM 3657 O O . LYS B 1 163 ? 30.242 -5.937 -18.584 1.00 42.20 162 LYS B O 1
ATOM 3663 N N . ILE B 1 164 ? 31.440 -7.874 -18.387 1.00 46.40 163 ILE B N 1
ATOM 3664 C CA . ILE B 1 164 ? 31.545 -7.922 -16.903 1.00 46.29 163 ILE B CA 1
ATOM 3665 C C . ILE B 1 164 ? 32.897 -7.326 -16.520 1.00 44.29 163 ILE B C 1
ATOM 3666 O O . ILE B 1 164 ? 33.914 -7.930 -16.871 1.00 43.27 163 ILE B O 1
ATOM 3671 N N . TYR B 1 165 ? 32.889 -6.176 -15.843 1.00 41.92 164 TYR B N 1
ATOM 3672 C CA . TYR B 1 165 ? 34.079 -5.526 -15.238 1.00 40.45 164 TYR B CA 1
ATOM 3673 C C . TYR B 1 165 ? 34.286 -6.072 -13.826 1.00 43.47 164 TYR B C 1
ATOM 3674 O O . TYR B 1 165 ? 35.443 -6.158 -13.353 1.00 44.56 164 TYR B O 1
ATOM 3683 N N . GLU B 1 166 ? 33.192 -6.413 -13.139 1.00 45.24 165 GLU B N 1
ATOM 3684 C CA . GLU B 1 166 ? 33.266 -6.967 -11.756 1.00 47.76 165 GLU B CA 1
ATOM 3685 C C . GLU B 1 166 ? 32.118 -7.941 -11.564 1.00 47.84 165 GLU B C 1
ATOM 3686 O O . GLU B 1 166 ? 31.028 -7.644 -12.049 1.00 49.41 165 GLU B O 1
ATOM 3692 N N . LYS B 1 167 ? 32.369 -9.077 -10.925 1.00 48.34 166 LYS B N 1
ATOM 3693 C CA . LYS B 1 167 ? 31.282 -10.027 -10.583 1.00 50.68 166 LYS B CA 1
ATOM 3694 C C . LYS B 1 167 ? 31.582 -10.622 -9.214 1.00 51.49 166 LYS B C 1
ATOM 3695 O O . LYS B 1 167 ? 32.738 -11.017 -8.998 1.00 53.01 166 LYS B O 1
ATOM 3701 N N . ASP B 1 168 ? 30.601 -10.591 -8.318 1.00 52.06 167 ASP B N 1
ATOM 3702 C CA . ASP B 1 168 ? 30.728 -11.146 -6.947 1.00 56.17 167 ASP B CA 1
ATOM 3703 C C . ASP B 1 168 ? 29.448 -11.928 -6.652 1.00 54.82 167 ASP B C 1
ATOM 3704 O O . ASP B 1 168 ? 28.447 -11.292 -6.248 1.00 52.16 167 ASP B O 1
ATOM 3709 N N . GLU B 1 169 ? 29.493 -13.245 -6.885 1.00 56.44 168 GLU B N 1
ATOM 3710 C CA . GLU B 1 169 ? 28.400 -14.217 -6.597 1.00 60.62 168 GLU B CA 1
ATOM 3711 C C . GLU B 1 169 ? 27.952 -14.042 -5.135 1.00 57.60 168 GLU B C 1
ATOM 3712 O O . GLU B 1 169 ? 26.746 -13.949 -4.879 1.00 55.81 168 GLU B O 1
ATOM 3718 N N . GLU B 1 170 ? 28.908 -13.968 -4.212 1.00 57.51 169 GLU B N 1
ATOM 3719 C CA . GLU B 1 170 ? 28.654 -13.957 -2.749 1.00 58.35 169 GLU B CA 1
ATOM 3720 C C . GLU B 1 170 ? 27.936 -12.658 -2.366 1.00 55.19 169 GLU B C 1
ATOM 3721 O O . GLU B 1 170 ? 27.019 -12.737 -1.546 1.00 52.64 169 GLU B O 1
ATOM 3727 N N . LYS B 1 171 ? 28.303 -11.516 -2.952 1.00 54.95 170 LYS B N 1
ATOM 3728 C CA . LYS B 1 171 ? 27.638 -10.200 -2.678 1.00 55.91 170 LYS B CA 1
ATOM 3729 C C . LYS B 1 171 ? 26.431 -9.996 -3.610 1.00 52.60 170 LYS B C 1
ATOM 3730 O O . LYS B 1 171 ? 25.675 -9.026 -3.396 1.00 48.60 170 LYS B O 1
ATOM 3736 N N . GLN B 1 172 ? 26.240 -10.878 -4.598 1.00 50.65 171 GLN B N 1
ATOM 3737 C CA . GLN B 1 172 ? 25.105 -10.834 -5.554 1.00 48.24 171 GLN B CA 1
ATOM 3738 C C . GLN B 1 172 ? 25.175 -9.522 -6.342 1.00 44.84 171 GLN B C 1
ATOM 3739 O O . GLN B 1 172 ? 24.138 -8.849 -6.480 1.00 42.71 171 GLN B O 1
ATOM 3745 N N . ARG B 1 173 ? 26.337 -9.185 -6.886 1.00 44.07 172 ARG B N 1
ATOM 3746 C CA . ARG B 1 173 ? 26.543 -7.913 -7.627 1.00 44.49 172 ARG B CA 1
ATOM 3747 C C . ARG B 1 173 ? 27.449 -8.149 -8.846 1.00 45.00 172 ARG B C 1
ATOM 3748 O O . ARG B 1 173 ? 28.377 -9.007 -8.772 1.00 43.94 172 ARG B O 1
ATOM 3756 N N . ALA B 1 174 ? 27.165 -7.424 -9.935 1.00 43.88 173 ALA B N 1
ATOM 3757 C CA . ALA B 1 174 ? 28.010 -7.335 -11.151 1.00 41.94 173 ALA B CA 1
ATOM 3758 C C . ALA B 1 174 ? 28.097 -5.877 -11.594 1.00 41.39 173 ALA B C 1
ATOM 3759 O O . ALA B 1 174 ? 27.102 -5.139 -11.434 1.00 43.31 173 ALA B O 1
ATOM 3761 N N . LEU B 1 175 ? 29.258 -5.463 -12.079 1.00 40.29 174 LEU B N 1
ATOM 3762 C CA . LEU B 1 175 ? 29.446 -4.160 -12.775 1.00 39.95 174 LEU B CA 1
ATOM 3763 C C . LEU B 1 175 ? 29.628 -4.478 -14.267 1.00 37.99 174 LEU B C 1
ATOM 3764 O O . LEU B 1 175 ? 30.572 -5.200 -14.600 1.00 37.19 174 LEU B O 1
ATOM 3769 N N . LEU B 1 176 ? 28.681 -4.034 -15.082 1.00 37.11 175 LEU B N 1
ATOM 3770 C CA . LEU B 1 176 ? 28.602 -4.250 -16.558 1.00 36.56 175 LEU B CA 1
ATOM 3771 C C . LEU B 1 176 ? 28.889 -2.933 -17.290 1.00 35.09 175 LEU B C 1
ATOM 3772 O O . LEU B 1 176 ? 28.641 -1.825 -16.748 1.00 33.88 175 LEU B O 1
ATOM 3777 N N . GLY B 1 177 ? 29.403 -3.047 -18.498 1.00 35.60 176 GLY B N 1
ATOM 3778 C CA . GLY B 1 177 ? 29.637 -1.874 -19.356 1.00 36.01 176 GLY B CA 1
ATOM 3779 C C . GLY B 1 177 ? 29.908 -2.304 -20.778 1.00 36.31 176 GLY B C 1
ATOM 3780 O O . GLY B 1 177 ? 30.209 -3.495 -21.005 1.00 35.33 176 GLY B O 1
ATOM 3781 N N . TYR B 1 178 ? 29.775 -1.360 -21.702 1.00 36.47 177 TYR B N 1
ATOM 3782 C CA . TYR B 1 178 ? 30.072 -1.588 -23.131 1.00 36.60 177 TYR B CA 1
ATOM 3783 C C . TYR B 1 178 ? 31.503 -1.127 -23.422 1.00 37.49 177 TYR B C 1
ATOM 3784 O O . TYR B 1 178 ? 32.043 -1.549 -24.457 1.00 36.87 177 TYR B O 1
ATOM 3793 N N . ALA B 1 179 ? 32.088 -0.304 -22.545 1.00 38.56 178 ALA B N 1
ATOM 3794 C CA . ALA B 1 179 ? 33.461 0.241 -22.701 1.00 39.11 178 ALA B CA 1
ATOM 3795 C C . ALA B 1 179 ? 33.947 0.896 -21.401 1.00 40.96 178 ALA B C 1
ATOM 3796 O O . ALA B 1 179 ? 33.102 1.325 -20.566 1.00 45.60 178 ALA B O 1
ATOM 3798 N N . ASP B 1 180 ? 35.263 1.008 -21.247 1.00 41.89 179 ASP B N 1
ATOM 3799 C CA . ASP B 1 180 ? 35.911 1.595 -20.044 1.00 44.27 179 ASP B CA 1
ATOM 3800 C C . ASP B 1 180 ? 35.425 3.035 -19.828 1.00 41.34 179 ASP B C 1
ATOM 3801 O O . ASP B 1 180 ? 35.194 3.404 -18.651 1.00 41.82 179 ASP B O 1
ATOM 3806 N N . ASN B 1 181 ? 35.245 3.793 -20.910 1.00 38.78 180 ASN B N 1
ATOM 3807 C CA . ASN B 1 181 ? 35.005 5.260 -20.866 1.00 38.87 180 ASN B CA 1
ATOM 3808 C C . ASN B 1 181 ? 33.506 5.573 -20.775 1.00 36.81 180 ASN B C 1
ATOM 3809 O O . ASN B 1 181 ? 33.146 6.753 -20.930 1.00 38.95 180 ASN B O 1
ATOM 3814 N N . GLN B 1 182 ? 32.661 4.580 -20.512 1.00 35.17 181 GLN B N 1
ATOM 3815 C CA . GLN B 1 182 ? 31.188 4.777 -20.396 1.00 34.95 181 GLN B CA 1
ATOM 3816 C C . GLN B 1 182 ? 30.736 4.593 -18.948 1.00 33.54 181 GLN B C 1
ATOM 3817 O O . GLN B 1 182 ? 31.401 3.853 -18.157 1.00 32.62 181 GLN B O 1
ATOM 3823 N N . CYS B 1 183 ? 29.588 5.176 -18.647 1.00 33.42 182 CYS B N 1
ATOM 3824 C CA . CYS B 1 183 ? 28.816 4.881 -17.429 1.00 34.00 182 CYS B CA 1
ATOM 3825 C C . CYS B 1 183 ? 28.621 3.365 -17.364 1.00 34.52 182 CYS B C 1
ATOM 3826 O O . CYS B 1 183 ? 28.385 2.768 -18.433 1.00 34.27 182 CYS B O 1
ATOM 3829 N N . LYS B 1 184 ? 28.780 2.766 -16.182 1.00 34.41 183 LYS B N 1
ATOM 3830 C CA . LYS B 1 184 ? 28.599 1.301 -15.992 1.00 35.20 183 LYS B CA 1
ATOM 3831 C C . LYS B 1 184 ? 27.185 1.067 -15.455 1.00 34.41 183 LYS B C 1
ATOM 3832 O O . LYS B 1 184 ? 26.603 2.004 -14.860 1.00 31.41 183 LYS B O 1
ATOM 3838 N N . LEU B 1 185 ? 26.661 -0.138 -15.671 1.00 34.27 184 LEU B N 1
ATOM 3839 C CA . LEU B 1 185 ? 25.399 -0.628 -15.075 1.00 35.30 184 LEU B CA 1
ATOM 3840 C C . LEU B 1 185 ? 25.786 -1.576 -13.943 1.00 37.07 184 LEU B C 1
ATOM 3841 O O . LEU B 1 185 ? 26.491 -2.575 -14.214 1.00 36.69 184 LEU B O 1
ATOM 3846 N N . GLU B 1 186 ? 25.384 -1.262 -12.713 1.00 39.43 185 GLU B N 1
ATOM 3847 C CA . GLU B 1 186 ? 25.599 -2.157 -11.548 1.00 38.35 185 GLU B CA 1
ATOM 3848 C C . GLU B 1 186 ? 24.290 -2.868 -11.249 1.00 36.29 185 GLU B C 1
ATOM 3849 O O . GLU B 1 186 ? 23.309 -2.186 -10.998 1.00 32.87 185 GLU B O 1
ATOM 3855 N N . LEU B 1 187 ? 24.295 -4.198 -11.305 1.00 38.58 186 LEU B N 1
ATOM 3856 C CA . LEU B 1 187 ? 23.157 -5.051 -10.865 1.00 36.87 186 LEU B CA 1
ATOM 3857 C C . LEU B 1 187 ? 23.427 -5.496 -9.431 1.00 37.89 186 LEU B C 1
ATOM 3858 O O . LEU B 1 187 ? 24.516 -5.958 -9.173 1.00 38.47 186 LEU B O 1
ATOM 3863 N N . GLN B 1 188 ? 22.455 -5.290 -8.545 1.00 39.39 187 GLN B N 1
ATOM 3864 C CA . GLN B 1 188 ? 22.512 -5.655 -7.109 1.00 40.00 187 GLN B CA 1
ATOM 3865 C C . GLN B 1 188 ? 21.305 -6.552 -6.786 1.00 38.16 187 GLN B C 1
ATOM 3866 O O . GLN B 1 188 ? 20.152 -6.065 -6.828 1.00 39.10 187 GLN B O 1
ATOM 3872 N N . GLY B 1 189 ? 21.557 -7.833 -6.535 1.00 38.33 188 GLY B N 1
ATOM 3873 C CA . GLY B 1 189 ? 20.586 -8.736 -5.898 1.00 42.80 188 GLY B CA 1
ATOM 3874 C C . GLY B 1 189 ? 19.999 -8.094 -4.646 1.00 45.33 188 GLY B C 1
ATOM 3875 O O . GLY B 1 189 ? 20.783 -7.711 -3.758 1.00 47.01 188 GLY B O 1
ATOM 3876 N N . VAL B 1 190 ? 18.675 -7.933 -4.601 1.00 49.23 189 VAL B N 1
ATOM 3877 C CA . VAL B 1 190 ? 17.906 -7.490 -3.403 1.00 54.34 189 VAL B CA 1
ATOM 3878 C C . VAL B 1 190 ? 17.001 -8.655 -2.969 1.00 59.36 189 VAL B C 1
ATOM 3879 O O . VAL B 1 190 ? 16.572 -9.476 -3.839 1.00 64.35 189 VAL B O 1
ATOM 3883 N N . LYS B 1 191 ? 16.760 -8.795 -1.667 1.00 65.59 190 LYS B N 1
ATOM 3884 C CA . LYS B 1 191 ? 15.926 -9.904 -1.124 1.00 69.84 190 LYS B CA 1
ATOM 3885 C C . LYS B 1 191 ? 14.457 -9.483 -1.128 1.00 63.33 190 LYS B C 1
ATOM 3886 O O . LYS B 1 191 ? 14.184 -8.315 -0.805 1.00 56.98 190 LYS B O 1
ATOM 3892 N N . GLY B 1 192 ? 13.562 -10.394 -1.531 1.00 61.58 191 GLY B N 1
ATOM 3893 C CA . GLY B 1 192 ? 12.100 -10.199 -1.445 1.00 62.62 191 GLY B CA 1
ATOM 3894 C C . GLY B 1 192 ? 11.531 -9.317 -2.555 1.00 61.30 191 GLY B C 1
ATOM 3895 O O . GLY B 1 192 ? 10.567 -8.586 -2.286 1.00 60.32 191 GLY B O 1
ATOM 3896 N N . GLY B 1 193 ? 12.110 -9.387 -3.752 1.00 60.62 192 GLY B N 1
ATOM 3897 C CA . GLY B 1 193 ? 11.451 -8.939 -4.993 1.00 59.28 192 GLY B CA 1
ATOM 3898 C C . GLY B 1 193 ? 11.750 -7.487 -5.334 1.00 56.61 192 GLY B C 1
ATOM 3899 O O . GLY B 1 193 ? 12.032 -6.656 -4.415 1.00 56.19 192 GLY B O 1
ATOM 3900 N N . VAL B 1 194 ? 11.665 -7.190 -6.630 1.00 52.28 193 VAL B N 1
ATOM 3901 C CA . VAL B 1 194 ? 11.768 -5.823 -7.210 1.00 49.61 193 VAL B CA 1
ATOM 3902 C C . VAL B 1 194 ? 10.349 -5.241 -7.310 1.00 48.05 193 VAL B C 1
ATOM 3903 O O . VAL B 1 194 ? 9.473 -5.908 -7.862 1.00 46.92 193 VAL B O 1
ATOM 3907 N N . ASP B 1 195 ? 10.149 -4.037 -6.780 1.00 47.51 194 ASP B N 1
ATOM 3908 C CA . ASP B 1 195 ? 8.887 -3.255 -6.867 1.00 48.51 194 ASP B CA 1
ATOM 3909 C C . ASP B 1 195 ? 9.156 -1.970 -7.682 1.00 46.01 194 ASP B C 1
ATOM 3910 O O . ASP B 1 195 ? 9.999 -1.158 -7.291 1.00 43.47 194 ASP B O 1
ATOM 3915 N N . HIS B 1 196 ? 8.477 -1.805 -8.816 1.00 44.40 195 HIS B N 1
ATOM 3916 C CA . HIS B 1 196 ? 8.664 -0.651 -9.735 1.00 41.77 195 HIS B CA 1
ATOM 3917 C C . HIS B 1 196 ? 7.783 0.517 -9.270 1.00 40.19 195 HIS B C 1
ATOM 3918 O O . HIS B 1 196 ? 8.107 1.668 -9.610 1.00 38.63 195 HIS B O 1
ATOM 3925 N N . ALA B 1 197 ? 6.708 0.231 -8.527 1.00 39.20 196 ALA B N 1
ATOM 3926 C CA . ALA B 1 197 ? 5.702 1.217 -8.072 1.00 38.47 196 ALA B CA 1
ATOM 3927 C C . ALA B 1 197 ? 5.337 2.129 -9.251 1.00 38.79 196 ALA B C 1
ATOM 3928 O O . ALA B 1 197 ? 4.994 1.593 -10.310 1.00 40.24 196 ALA B O 1
ATOM 3930 N N . ALA B 1 198 ? 5.438 3.454 -9.100 1.00 38.94 197 ALA B N 1
ATOM 3931 C CA . ALA B 1 198 ? 5.039 4.460 -10.114 1.00 37.93 197 ALA B CA 1
ATOM 3932 C C . ALA B 1 198 ? 6.251 5.254 -10.647 1.00 37.36 197 ALA B C 1
ATOM 3933 O O . ALA B 1 198 ? 6.134 5.776 -11.766 1.00 38.65 197 ALA B O 1
ATOM 3935 N N . ALA B 1 199 ? 7.370 5.362 -9.914 1.00 36.90 198 ALA B N 1
ATOM 3936 C CA . ALA B 1 199 ? 8.526 6.215 -10.301 1.00 36.61 198 ALA B CA 1
ATOM 3937 C C . ALA B 1 199 ? 9.487 5.484 -11.252 1.00 35.27 198 ALA B C 1
ATOM 3938 O O . ALA B 1 199 ? 10.525 6.083 -11.580 1.00 35.41 198 ALA B O 1
ATOM 3940 N N . PHE B 1 200 ? 9.186 4.248 -11.651 1.00 34.34 199 PHE B N 1
ATOM 3941 C CA . PHE B 1 200 ? 10.095 3.380 -12.447 1.00 34.60 199 PHE B CA 1
ATOM 3942 C C . PHE B 1 200 ? 10.528 4.166 -13.692 1.00 34.29 199 PHE B C 1
ATOM 3943 O O . PHE B 1 200 ? 9.665 4.824 -14.359 1.00 35.07 199 PHE B O 1
ATOM 3951 N N . GLY B 1 201 ? 11.824 4.139 -13.963 1.00 32.82 200 GLY B N 1
ATOM 3952 C CA . GLY B 1 201 ? 12.410 4.827 -15.121 1.00 34.58 200 GLY B CA 1
ATOM 3953 C C . GLY B 1 201 ? 12.775 3.854 -16.228 1.00 33.85 200 GLY B C 1
ATOM 3954 O O . GLY B 1 201 ? 12.081 2.865 -16.438 1.00 33.98 200 GLY B O 1
ATOM 3955 N N . ARG B 1 202 ? 13.860 4.163 -16.906 1.00 34.53 201 ARG B N 1
ATOM 3956 C CA . ARG B 1 202 ? 14.300 3.495 -18.145 1.00 33.67 201 ARG B CA 1
ATOM 3957 C C . ARG B 1 202 ? 15.757 3.873 -18.359 1.00 32.36 201 ARG B C 1
ATOM 3958 O O . ARG B 1 202 ? 16.087 5.030 -18.119 1.00 32.20 201 ARG B O 1
ATOM 3966 N N . ILE B 1 203 ? 16.572 2.925 -18.788 1.00 31.70 202 ILE B N 1
ATOM 3967 C CA . ILE B 1 203 ? 17.981 3.185 -19.186 1.00 30.65 202 ILE B CA 1
ATOM 3968 C C . ILE B 1 203 ? 18.057 3.099 -20.715 1.00 30.19 202 ILE B C 1
ATOM 3969 O O . ILE B 1 203 ? 17.500 2.157 -21.303 1.00 32.27 202 ILE B O 1
ATOM 3974 N N . ALA B 1 204 ? 18.620 4.128 -21.336 1.00 29.35 203 ALA B N 1
ATOM 3975 C CA . ALA B 1 204 ? 18.714 4.308 -22.794 1.00 29.28 203 ALA B CA 1
ATOM 3976 C C . ALA B 1 204 ? 20.133 3.962 -23.231 1.00 29.79 203 ALA B C 1
ATOM 3977 O O . ALA B 1 204 ? 21.080 4.474 -22.609 1.00 31.06 203 ALA B O 1
ATOM 3979 N N . PHE B 1 205 ? 20.255 3.147 -24.268 1.00 29.54 204 PHE B N 1
ATOM 3980 C CA . PHE B 1 205 ? 21.520 2.898 -24.994 1.00 30.25 204 PHE B CA 1
ATOM 3981 C C . PHE B 1 205 ? 21.326 3.258 -26.471 1.00 30.30 204 PHE B C 1
ATOM 3982 O O . PHE B 1 205 ? 20.184 3.132 -26.979 1.00 28.61 204 PHE B O 1
ATOM 3990 N N . SER B 1 206 ? 22.406 3.689 -27.128 1.00 30.70 205 SER B N 1
ATOM 3991 C CA . SER B 1 206 ? 22.514 3.756 -28.609 1.00 33.13 205 SER B CA 1
ATOM 3992 C C . SER B 1 206 ? 23.181 2.479 -29.137 1.00 33.17 205 SER B C 1
ATOM 3993 O O . SER B 1 206 ? 24.103 1.965 -28.465 1.00 32.20 205 SER B O 1
ATOM 3996 N N . CYS B 1 207 ? 22.693 1.988 -30.283 1.00 32.83 206 CYS B N 1
ATOM 3997 C CA . CYS B 1 207 ? 23.405 1.053 -31.188 1.00 33.09 206 CYS B CA 1
ATOM 3998 C C . CYS B 1 207 ? 23.368 1.621 -32.594 1.00 33.91 206 CYS B C 1
ATOM 3999 O O . CYS B 1 207 ? 22.539 2.484 -32.882 1.00 34.03 206 CYS B O 1
ATOM 4002 N N . PRO B 1 208 ? 24.253 1.164 -33.514 1.00 33.97 207 PRO B N 1
ATOM 4003 C CA . PRO B 1 208 ? 24.101 1.475 -34.938 1.00 33.50 207 PRO B CA 1
ATOM 4004 C C . PRO B 1 208 ? 22.683 1.073 -35.377 1.00 33.19 207 PRO B C 1
ATOM 4005 O O . PRO B 1 208 ? 22.208 0.041 -34.950 1.00 33.84 207 PRO B O 1
ATOM 4009 N N . GLN B 1 209 ? 22.006 1.927 -36.146 1.00 33.42 208 GLN B N 1
ATOM 4010 C CA . GLN B 1 209 ? 20.568 1.736 -36.478 1.00 33.80 208 GLN B CA 1
ATOM 4011 C C . GLN B 1 209 ? 20.356 0.375 -37.144 1.00 35.13 208 GLN B C 1
ATOM 4012 O O . GLN B 1 209 ? 19.265 -0.169 -36.980 1.00 33.74 208 GLN B O 1
ATOM 4018 N N . LYS B 1 210 ? 21.340 -0.166 -37.869 1.00 37.65 209 LYS B N 1
ATOM 4019 C CA . LYS B 1 210 ? 21.183 -1.483 -38.548 1.00 40.61 209 LYS B CA 1
ATOM 4020 C C . LYS B 1 210 ? 20.957 -2.591 -37.505 1.00 41.07 209 LYS B C 1
ATOM 4021 O O . LYS B 1 210 ? 20.423 -3.627 -37.880 1.00 43.68 209 LYS B O 1
ATOM 4027 N N . GLU B 1 211 ? 21.367 -2.399 -36.251 1.00 40.30 210 GLU B N 1
ATOM 4028 C CA . GLU B 1 211 ? 21.248 -3.438 -35.195 1.00 39.62 210 GLU B CA 1
ATOM 4029 C C . GLU B 1 211 ? 19.823 -3.467 -34.625 1.00 37.46 210 GLU B C 1
ATOM 4030 O O . GLU B 1 211 ? 19.474 -4.464 -34.012 1.00 38.43 210 GLU B O 1
ATOM 4036 N N . LEU B 1 212 ? 19.029 -2.415 -34.812 1.00 36.46 211 LEU B N 1
ATOM 4037 C CA . LEU B 1 212 ? 17.725 -2.272 -34.134 1.00 36.07 211 LEU B CA 1
ATOM 4038 C C . LEU B 1 212 ? 16.783 -3.406 -34.537 1.00 36.98 211 LEU B C 1
ATOM 4039 O O . LEU B 1 212 ? 16.212 -4.050 -33.669 1.00 35.02 211 LEU B O 1
ATOM 4044 N N . PRO B 1 213 ? 16.537 -3.676 -35.844 1.00 36.70 212 PRO B N 1
ATOM 4045 C CA . PRO B 1 213 ? 15.622 -4.751 -36.233 1.00 37.95 212 PRO B CA 1
ATOM 4046 C C . PRO B 1 213 ? 16.080 -6.150 -35.777 1.00 37.95 212 PRO B C 1
ATOM 4047 O O . PRO B 1 213 ? 15.227 -6.946 -35.457 1.00 35.30 212 PRO B O 1
ATOM 4051 N N . ASP B 1 214 ? 17.396 -6.392 -35.732 1.00 39.48 213 ASP B N 1
ATOM 4052 C CA . ASP B 1 214 ? 17.980 -7.692 -35.323 1.00 41.45 213 ASP B CA 1
ATOM 4053 C C . ASP B 1 214 ? 17.893 -7.797 -33.791 1.00 42.94 213 ASP B C 1
ATOM 4054 O O . ASP B 1 214 ? 17.677 -8.913 -33.286 1.00 42.14 213 ASP B O 1
ATOM 4059 N N . LEU B 1 215 ? 18.011 -6.681 -33.056 1.00 42.57 214 LEU B N 1
ATOM 4060 C CA . LEU B 1 215 ? 17.859 -6.680 -31.575 1.00 41.76 214 LEU B CA 1
ATOM 4061 C C . LEU B 1 215 ? 16.408 -7.049 -31.252 1.00 42.35 214 LEU B C 1
ATOM 4062 O O . LEU B 1 215 ? 16.181 -7.952 -30.426 1.00 41.97 214 LEU B O 1
ATOM 4067 N N . GLU B 1 216 ? 15.455 -6.436 -31.942 1.00 40.92 215 GLU B N 1
ATOM 4068 C CA . GLU B 1 216 ? 14.030 -6.794 -31.777 1.00 40.34 215 GLU B CA 1
ATOM 4069 C C . GLU B 1 216 ? 13.832 -8.290 -32.063 1.00 38.05 215 GLU B C 1
ATOM 4070 O O . GLU B 1 216 ? 13.102 -8.933 -31.312 1.00 36.17 215 GLU B O 1
ATOM 4076 N N . ASP B 1 217 ? 14.412 -8.812 -33.146 1.00 35.60 216 ASP B N 1
ATOM 4077 C CA . ASP B 1 217 ? 14.189 -10.216 -33.584 1.00 36.32 216 ASP B CA 1
ATOM 4078 C C . ASP B 1 217 ? 14.791 -11.174 -32.545 1.00 36.46 216 ASP B C 1
ATOM 4079 O O . ASP B 1 217 ? 14.123 -12.155 -32.198 1.00 37.41 216 ASP B O 1
ATOM 4084 N N . LEU B 1 218 ? 15.998 -10.893 -32.059 1.00 35.45 217 LEU B N 1
ATOM 4085 C CA . LEU B 1 218 ? 16.709 -11.782 -31.117 1.00 37.08 217 LEU B CA 1
ATOM 4086 C C . LEU B 1 218 ? 15.831 -11.938 -29.869 1.00 37.22 217 LEU B C 1
ATOM 4087 O O . LEU B 1 218 ? 15.626 -13.066 -29.430 1.00 37.90 217 LEU B O 1
ATOM 4092 N N . MET B 1 219 ? 15.254 -10.843 -29.377 1.00 36.63 218 MET B N 1
ATOM 4093 C CA . MET B 1 219 ? 14.428 -10.836 -28.147 1.00 37.06 218 MET B CA 1
ATOM 4094 C C . MET B 1 219 ? 13.119 -11.621 -28.371 1.00 35.94 218 MET B C 1
ATOM 4095 O O . MET B 1 219 ? 12.689 -12.321 -27.433 1.00 32.91 218 MET B O 1
ATOM 4100 N N . LYS B 1 220 ? 12.533 -11.576 -29.573 1.00 36.44 219 LYS B N 1
ATOM 4101 C CA . LYS B 1 220 ? 11.363 -12.421 -29.931 1.00 38.12 219 LYS B CA 1
ATOM 4102 C C . LYS B 1 220 ? 11.795 -13.897 -29.887 1.00 37.18 219 LYS B C 1
ATOM 4103 O O . LYS B 1 220 ? 11.157 -14.674 -29.197 1.00 35.60 219 LYS B O 1
ATOM 4109 N N . ARG B 1 221 ? 12.916 -14.236 -30.523 1.00 36.88 220 ARG B N 1
ATOM 4110 C CA . ARG B 1 221 ? 13.425 -15.626 -30.665 1.00 39.60 220 ARG B CA 1
ATOM 4111 C C . ARG B 1 221 ? 13.675 -16.245 -29.289 1.00 41.11 220 ARG B C 1
ATOM 4112 O O . ARG B 1 221 ? 13.480 -17.472 -29.146 1.00 41.14 220 ARG B O 1
ATOM 4120 N N . GLU B 1 222 ? 14.124 -15.408 -28.340 1.00 42.13 221 GLU B N 1
ATOM 4121 C CA . GLU B 1 222 ? 14.567 -15.788 -26.969 1.00 41.33 221 GLU B CA 1
ATOM 4122 C C . GLU B 1 222 ? 13.405 -15.655 -25.985 1.00 42.97 221 GLU B C 1
ATOM 4123 O O . GLU B 1 222 ? 13.621 -15.911 -24.793 1.00 44.28 221 GLU B O 1
ATOM 4129 N N . ASN B 1 223 ? 12.228 -15.248 -26.459 1.00 44.17 222 ASN B N 1
ATOM 4130 C CA . ASN B 1 223 ? 11.000 -15.126 -25.628 1.00 45.93 222 ASN B CA 1
ATOM 4131 C C . ASN B 1 223 ? 11.151 -14.024 -24.567 1.00 42.83 222 ASN B C 1
ATOM 4132 O O . ASN B 1 223 ? 10.560 -14.163 -23.519 1.00 44.64 222 ASN B O 1
ATOM 4137 N N . GLN B 1 224 ? 11.865 -12.938 -24.850 1.00 40.53 223 GLN B N 1
ATOM 4138 C CA . GLN B 1 224 ? 12.007 -11.784 -23.920 1.00 40.95 223 GLN B CA 1
ATOM 4139 C C . GLN B 1 224 ? 10.910 -10.751 -24.212 1.00 41.74 223 GLN B C 1
ATOM 4140 O O . GLN B 1 224 ? 10.287 -10.816 -25.264 1.00 46.10 223 GLN B O 1
ATOM 4146 N N . LYS B 1 225 ? 10.639 -9.861 -23.267 1.00 42.69 224 LYS B N 1
ATOM 4147 C CA . LYS B 1 225 ? 9.548 -8.865 -23.365 1.00 43.83 224 LYS B CA 1
ATOM 4148 C C . LYS B 1 225 ? 9.980 -7.740 -24.308 1.00 40.54 224 LYS B C 1
ATOM 4149 O O . LYS B 1 225 ? 11.071 -7.151 -24.116 1.00 35.34 224 LYS B O 1
ATOM 4155 N N . ILE B 1 226 ? 9.130 -7.452 -25.280 1.00 37.04 225 ILE B N 1
ATOM 4156 C CA . ILE B 1 226 ? 9.234 -6.239 -26.120 1.00 37.14 225 ILE B CA 1
ATOM 4157 C C . ILE B 1 226 ? 8.096 -5.306 -25.711 1.00 35.25 225 ILE B C 1
ATOM 4158 O O . ILE B 1 226 ? 6.939 -5.664 -25.939 1.00 34.64 225 ILE B O 1
ATOM 4163 N N . LEU B 1 227 ? 8.432 -4.158 -25.120 1.00 35.43 226 LEU B N 1
ATOM 4164 C CA . LEU B 1 227 ? 7.427 -3.157 -24.682 1.00 36.10 226 LEU B CA 1
ATOM 4165 C C . LEU B 1 227 ? 6.951 -2.358 -25.898 1.00 36.29 226 LEU B C 1
ATOM 4166 O O . LEU B 1 227 ? 5.758 -2.163 -26.036 1.00 34.66 226 LEU B O 1
ATOM 4171 N N . THR B 1 228 ? 7.871 -1.887 -26.732 1.00 38.42 227 THR B N 1
ATOM 4172 C CA . THR B 1 228 ? 7.564 -1.087 -27.947 1.00 39.94 227 THR B CA 1
ATOM 4173 C C . THR B 1 228 ? 8.390 -1.612 -29.113 1.00 39.41 227 THR B C 1
ATOM 4174 O O . THR B 1 228 ? 9.615 -1.484 -29.114 1.00 36.15 227 THR B O 1
ATOM 4178 N N . PRO B 1 229 ? 7.744 -2.216 -30.134 1.00 40.52 228 PRO B N 1
ATOM 4179 C CA . PRO B 1 229 ? 8.449 -2.579 -31.370 1.00 41.47 228 PRO B CA 1
ATOM 4180 C C . PRO B 1 229 ? 9.024 -1.341 -32.095 1.00 40.20 228 PRO B C 1
ATOM 4181 O O . PRO B 1 229 ? 8.569 -0.235 -31.831 1.00 39.89 228 PRO B O 1
ATOM 4185 N N . LEU B 1 230 ? 10.005 -1.550 -32.977 1.00 39.75 229 LEU B N 1
ATOM 4186 C CA . LEU B 1 230 ? 10.775 -0.484 -33.681 1.00 41.70 229 LEU B CA 1
ATOM 4187 C C . LEU B 1 230 ? 9.816 0.602 -34.191 1.00 41.67 229 LEU B C 1
ATOM 4188 O O . LEU B 1 230 ? 8.858 0.263 -34.899 1.00 42.32 229 LEU B O 1
ATOM 4193 N N . VAL B 1 231 ? 10.068 1.862 -33.850 1.00 41.88 230 VAL B N 1
ATOM 4194 C CA . VAL B 1 231 ? 9.142 2.993 -34.154 1.00 42.20 230 VAL B CA 1
ATOM 4195 C C . VAL B 1 231 ? 9.959 4.283 -34.249 1.00 44.28 230 VAL B C 1
ATOM 4196 O O . VAL B 1 231 ? 10.992 4.414 -33.536 1.00 43.37 230 VAL B O 1
ATOM 4200 N N . SER B 1 232 ? 9.505 5.190 -35.108 1.00 46.14 231 SER B N 1
ATOM 4201 C CA . SER B 1 232 ? 10.096 6.527 -35.350 1.00 45.31 231 SER B CA 1
ATOM 4202 C C . SER B 1 232 ? 9.473 7.515 -34.373 1.00 46.44 231 SER B C 1
ATOM 4203 O O . SER B 1 232 ? 8.224 7.588 -34.309 1.00 49.91 231 SER B O 1
ATOM 4206 N N . LEU B 1 233 ? 10.305 8.237 -33.631 1.00 44.93 232 LEU B N 1
ATOM 4207 C CA . LEU B 1 233 ? 9.835 9.214 -32.624 1.00 47.42 232 LEU B CA 1
ATOM 4208 C C . LEU B 1 233 ? 10.309 10.603 -33.048 1.00 46.45 232 LEU B C 1
ATOM 4209 O O . LEU B 1 233 ? 11.511 10.761 -33.336 1.00 48.39 232 LEU B O 1
ATOM 4214 N N . ASP B 1 234 ? 9.380 11.554 -33.104 1.00 46.28 233 ASP B N 1
ATOM 4215 C CA . ASP B 1 234 ? 9.644 12.946 -33.535 1.00 47.32 233 ASP B CA 1
ATOM 4216 C C . ASP B 1 234 ? 9.865 13.810 -32.298 1.00 46.20 233 ASP B C 1
ATOM 4217 O O . ASP B 1 234 ? 9.294 13.509 -31.243 1.00 49.43 233 ASP B O 1
ATOM 4222 N N . THR B 1 235 ? 10.699 14.827 -32.448 1.00 44.63 234 THR B N 1
ATOM 4223 C CA . THR B 1 235 ? 10.971 15.897 -31.455 1.00 43.93 234 THR B CA 1
ATOM 4224 C C . THR B 1 235 ? 10.799 17.210 -32.207 1.00 42.60 234 THR B C 1
ATOM 4225 O O . THR B 1 235 ? 11.393 17.361 -33.270 1.00 40.36 234 THR B O 1
ATOM 4229 N N . PRO B 1 236 ? 9.936 18.151 -31.753 1.00 43.62 235 PRO B N 1
ATOM 4230 C CA . PRO B 1 236 ? 9.682 19.390 -32.499 1.00 43.12 235 PRO B CA 1
ATOM 4231 C C . PRO B 1 236 ? 10.977 20.119 -32.909 1.00 43.56 235 PRO B C 1
ATOM 4232 O O . PRO B 1 236 ? 11.809 20.408 -32.054 1.00 45.28 235 PRO B O 1
ATOM 4236 N N . GLY B 1 237 ? 11.136 20.343 -34.218 1.00 41.38 236 GLY B N 1
ATOM 4237 C CA . GLY B 1 237 ? 12.224 21.127 -34.826 1.00 40.56 236 GLY B CA 1
ATOM 4238 C C . GLY B 1 237 ? 13.572 20.421 -34.792 1.00 39.78 236 GLY B C 1
ATOM 4239 O O . GLY B 1 237 ? 14.603 21.120 -34.910 1.00 40.48 236 GLY B O 1
ATOM 4240 N N . LYS B 1 238 ? 13.582 19.092 -34.662 1.00 39.23 237 LYS B N 1
ATOM 4241 C CA . LYS B 1 238 ? 14.818 18.290 -34.444 1.00 38.53 237 LYS B CA 1
ATOM 4242 C C . LYS B 1 238 ? 14.691 16.913 -35.103 1.00 37.65 237 LYS B C 1
ATOM 4243 O O . LYS B 1 238 ? 13.593 16.553 -35.543 1.00 37.27 237 LYS B O 1
ATOM 4249 N N . ALA B 1 239 ? 15.800 16.175 -35.151 1.00 37.80 238 ALA B N 1
ATOM 4250 C CA . ALA B 1 239 ? 15.967 14.896 -35.889 1.00 37.73 238 ALA B CA 1
ATOM 4251 C C . ALA B 1 239 ? 15.026 13.824 -35.333 1.00 37.35 238 ALA B C 1
ATOM 4252 O O . ALA B 1 239 ? 14.808 13.775 -34.100 1.00 38.12 238 ALA B O 1
ATOM 4254 N N . THR B 1 240 ? 14.526 12.964 -36.222 1.00 37.26 239 THR B N 1
ATOM 4255 C CA . THR B 1 240 ? 13.690 11.793 -35.884 1.00 35.74 239 THR B CA 1
ATOM 4256 C C . THR B 1 240 ? 14.641 10.642 -35.631 1.00 33.66 239 THR B C 1
ATOM 4257 O O . THR B 1 240 ? 15.604 10.502 -36.385 1.00 34.42 239 THR B O 1
ATOM 4261 N N . VAL B 1 241 ? 14.381 9.867 -34.590 1.00 33.56 240 VAL B N 1
ATOM 4262 C CA . VAL B 1 241 ? 15.237 8.723 -34.183 1.00 33.97 240 VAL B CA 1
ATOM 4263 C C . VAL B 1 241 ? 14.355 7.492 -34.213 1.00 33.78 240 VAL B C 1
ATOM 4264 O O . VAL B 1 241 ? 13.102 7.679 -34.247 1.00 36.30 240 VAL B O 1
ATOM 4268 N N . GLN B 1 242 ? 14.977 6.317 -34.238 1.00 32.76 241 GLN B N 1
ATOM 4269 C CA . GLN B 1 242 ? 14.256 5.022 -34.112 1.00 34.02 241 GLN B CA 1
ATOM 4270 C C . GLN B 1 242 ? 14.593 4.384 -32.776 1.00 34.71 241 GLN B C 1
ATOM 4271 O O . GLN B 1 242 ? 15.803 4.356 -32.444 1.00 36.10 241 GLN B O 1
ATOM 4277 N N . VAL B 1 243 ? 13.567 3.861 -32.091 1.00 34.66 242 VAL B N 1
ATOM 4278 C CA . VAL B 1 243 ? 13.714 3.155 -30.792 1.00 33.78 242 VAL B CA 1
ATOM 4279 C C . VAL B 1 243 ? 13.029 1.784 -30.834 1.00 32.93 242 VAL B C 1
ATOM 4280 O O . VAL B 1 243 ? 11.996 1.630 -31.487 1.00 33.37 242 VAL B O 1
ATOM 4284 N N . VAL B 1 244 ? 13.635 0.848 -30.112 1.00 32.61 243 VAL B N 1
ATOM 4285 C CA . VAL B 1 244 ? 12.993 -0.371 -29.554 1.00 33.32 243 VAL B CA 1
ATOM 4286 C C . VAL B 1 244 ? 13.025 -0.234 -28.029 1.00 32.94 243 VAL B C 1
ATOM 4287 O O . VAL B 1 244 ? 14.111 0.103 -27.509 1.00 33.08 243 VAL B O 1
ATOM 4291 N N . ILE B 1 245 ? 11.892 -0.416 -27.346 1.00 33.65 244 ILE B N 1
ATOM 4292 C CA . ILE B 1 245 ? 11.809 -0.401 -25.852 1.00 34.60 244 ILE B CA 1
ATOM 4293 C C . ILE B 1 245 ? 11.600 -1.848 -25.399 1.00 34.46 244 ILE B C 1
ATOM 4294 O O . ILE B 1 245 ? 10.625 -2.480 -25.872 1.00 35.48 244 ILE B O 1
ATOM 4299 N N . LEU B 1 246 ? 12.510 -2.344 -24.541 1.00 33.54 245 LEU B N 1
ATOM 4300 C CA . LEU B 1 246 ? 12.531 -3.734 -24.002 1.00 34.44 245 LEU B CA 1
ATOM 4301 C C . LEU B 1 246 ? 12.279 -3.741 -22.484 1.00 36.83 245 LEU B C 1
ATOM 4302 O O . LEU B 1 246 ? 12.359 -2.665 -21.851 1.00 39.06 245 LEU B O 1
ATOM 4307 N N . ALA B 1 247 ? 12.065 -4.930 -21.909 1.00 36.44 246 ALA B N 1
ATOM 4308 C CA . ALA B 1 247 ? 11.932 -5.155 -20.453 1.00 35.91 246 ALA B CA 1
ATOM 4309 C C . ALA B 1 247 ? 12.878 -6.283 -20.032 1.00 35.41 246 ALA B C 1
ATOM 4310 O O . ALA B 1 247 ? 12.760 -7.370 -20.591 1.00 36.07 246 ALA B O 1
ATOM 4312 N N . ASP B 1 248 ? 13.804 -6.013 -19.110 1.00 34.27 247 ASP B N 1
ATOM 4313 C CA . ASP B 1 248 ? 14.768 -7.023 -18.611 1.00 33.86 247 ASP B CA 1
ATOM 4314 C C . ASP B 1 248 ? 13.974 -8.031 -17.804 1.00 33.49 247 ASP B C 1
ATOM 4315 O O . ASP B 1 248 ? 12.764 -7.907 -17.695 1.00 32.54 247 ASP B O 1
ATOM 4320 N N . PRO B 1 249 ? 14.606 -9.114 -17.313 1.00 35.56 248 PRO B N 1
ATOM 4321 C CA . PRO B 1 249 ? 13.881 -10.160 -16.586 1.00 35.54 248 PRO B CA 1
ATOM 4322 C C . PRO B 1 249 ? 13.164 -9.723 -15.294 1.00 39.83 248 PRO B C 1
ATOM 4323 O O . PRO B 1 249 ? 12.265 -10.437 -14.894 1.00 41.75 248 PRO B O 1
ATOM 4327 N N . ASP B 1 250 ? 13.540 -8.591 -14.668 1.00 40.76 249 ASP B N 1
ATOM 4328 C CA . ASP B 1 250 ? 12.793 -8.000 -13.515 1.00 39.76 249 ASP B CA 1
ATOM 4329 C C . ASP B 1 250 ? 11.885 -6.848 -13.976 1.00 38.45 249 ASP B C 1
ATOM 4330 O O . ASP B 1 250 ? 11.261 -6.189 -13.108 1.00 39.01 249 ASP B O 1
ATOM 4335 N N . GLY B 1 251 ? 11.786 -6.607 -15.284 1.00 36.24 250 GLY B N 1
ATOM 4336 C CA . GLY B 1 251 ? 10.848 -5.613 -15.859 1.00 34.67 250 GLY B CA 1
ATOM 4337 C C . GLY B 1 251 ? 11.415 -4.198 -15.891 1.00 33.42 250 GLY B C 1
ATOM 4338 O O . GLY B 1 251 ? 10.614 -3.269 -16.068 1.00 31.27 250 GLY B O 1
ATOM 4339 N N . HIS B 1 252 ? 12.733 -4.022 -15.689 1.00 33.82 251 HIS B N 1
ATOM 4340 C CA . HIS B 1 252 ? 13.427 -2.728 -15.906 1.00 34.90 251 HIS B CA 1
ATOM 4341 C C . HIS B 1 252 ? 13.256 -2.362 -17.380 1.00 35.72 251 HIS B C 1
ATOM 4342 O O . HIS B 1 252 ? 13.581 -3.220 -18.213 1.00 37.19 251 HIS B O 1
ATOM 4349 N N . GLU B 1 253 ? 12.804 -1.148 -17.681 1.00 33.83 252 GLU B N 1
ATOM 4350 C CA . GLU B 1 253 ? 12.638 -0.653 -19.067 1.00 33.60 252 GLU B CA 1
ATOM 4351 C C . GLU B 1 253 ? 13.995 -0.265 -19.663 1.00 32.78 252 GLU B C 1
ATOM 4352 O O . GLU B 1 253 ? 14.777 0.446 -18.995 1.00 31.81 252 GLU B O 1
ATOM 4358 N N . ILE B 1 254 ? 14.247 -0.712 -20.894 1.00 31.91 253 ILE B N 1
ATOM 4359 C CA . ILE B 1 254 ? 15.486 -0.424 -21.660 1.00 30.81 253 ILE B CA 1
ATOM 4360 C C . ILE B 1 254 ? 15.077 0.182 -23.001 1.00 30.36 253 ILE B C 1
ATOM 4361 O O . ILE B 1 254 ? 14.210 -0.384 -23.707 1.00 28.37 253 ILE B O 1
ATOM 4366 N N . CYS B 1 255 ? 15.680 1.306 -23.346 1.00 31.36 254 CYS B N 1
ATOM 4367 C CA . CYS B 1 255 ? 15.514 1.938 -24.678 1.00 30.85 254 CYS B CA 1
ATOM 4368 C C . CYS B 1 255 ? 16.790 1.702 -25.481 1.00 30.63 254 CYS B C 1
ATOM 4369 O O . CYS B 1 255 ? 17.885 2.008 -24.940 1.00 30.58 254 CYS B O 1
ATOM 4372 N N . PHE B 1 256 ? 16.653 1.158 -26.697 1.00 30.40 255 PHE B N 1
ATOM 4373 C CA . PHE B 1 256 ? 17.701 1.190 -27.744 1.00 29.78 255 PHE B CA 1
ATOM 4374 C C . PHE B 1 256 ? 17.252 2.155 -28.828 1.00 29.96 255 PHE B C 1
ATOM 4375 O O . PHE B 1 256 ? 16.117 2.063 -29.302 1.00 31.53 255 PHE B O 1
ATOM 4383 N N . VAL B 1 257 ? 18.145 3.074 -29.175 1.00 30.13 256 VAL B N 1
ATOM 4384 C CA . VAL B 1 257 ? 17.930 4.141 -30.188 1.00 30.92 256 VAL B CA 1
ATOM 4385 C C . VAL B 1 257 ? 19.093 4.102 -31.191 1.00 31.04 256 VAL B C 1
ATOM 4386 O O . VAL B 1 257 ? 20.232 3.788 -30.765 1.00 32.50 256 VAL B O 1
ATOM 4390 N N . GLY B 1 258 ? 18.818 4.386 -32.467 1.00 30.03 257 GLY B N 1
ATOM 4391 C CA . GLY B 1 258 ? 19.839 4.443 -33.515 1.00 29.16 257 GLY B CA 1
ATOM 4392 C C . GLY B 1 258 ? 20.781 5.597 -33.264 1.00 30.78 257 GLY B C 1
ATOM 4393 O O . GLY B 1 258 ? 20.308 6.767 -33.287 1.00 31.04 257 GLY B O 1
ATOM 4394 N N . ASP B 1 259 ? 22.074 5.287 -33.076 1.00 31.05 258 ASP B N 1
ATOM 4395 C CA . ASP B 1 259 ? 23.140 6.236 -32.660 1.00 30.19 258 ASP B CA 1
ATOM 4396 C C . ASP B 1 259 ? 23.335 7.358 -33.696 1.00 30.17 258 ASP B C 1
ATOM 4397 O O . ASP B 1 259 ? 23.600 8.500 -33.291 1.00 29.99 258 ASP B O 1
ATOM 4402 N N . GLU B 1 260 ? 23.261 7.053 -34.989 1.00 29.15 259 GLU B N 1
ATOM 4403 C CA . GLU B 1 260 ? 23.661 8.026 -36.040 1.00 29.61 259 GLU B CA 1
ATOM 4404 C C . GLU B 1 260 ? 22.653 9.186 -36.043 1.00 28.93 259 GLU B C 1
ATOM 4405 O O . GLU B 1 260 ? 23.115 10.333 -36.079 1.00 30.54 259 GLU B O 1
ATOM 4411 N N . ALA B 1 261 ? 21.347 8.929 -35.932 1.00 28.73 260 ALA B N 1
ATOM 4412 C CA . ALA B 1 261 ? 20.294 9.985 -35.871 1.00 29.11 260 ALA B CA 1
ATOM 4413 C C . ALA B 1 261 ? 20.204 10.561 -34.461 1.00 29.27 260 ALA B C 1
ATOM 4414 O O . ALA B 1 261 ? 19.952 11.762 -34.322 1.00 30.21 260 ALA B O 1
ATOM 4416 N N . PHE B 1 262 ? 20.389 9.731 -33.440 1.00 29.30 261 PHE B N 1
ATOM 4417 C CA . PHE B 1 262 ? 20.370 10.202 -32.036 1.00 29.75 261 PHE B CA 1
ATOM 4418 C C . PHE B 1 262 ? 21.450 11.284 -31.830 1.00 29.45 261 PHE B C 1
ATOM 4419 O O . PHE B 1 262 ? 21.182 12.244 -31.110 1.00 28.03 261 PHE B O 1
ATOM 4427 N N . ARG B 1 263 ? 22.647 11.105 -32.389 1.00 29.83 262 ARG B N 1
ATOM 4428 C CA . ARG B 1 263 ? 23.742 12.108 -32.322 1.00 30.44 262 ARG B CA 1
ATOM 4429 C C . ARG B 1 263 ? 23.289 13.428 -32.977 1.00 31.25 262 ARG B C 1
ATOM 4430 O O . ARG B 1 263 ? 23.690 14.484 -32.483 1.00 33.45 262 ARG B O 1
ATOM 4438 N N . GLU B 1 264 ? 22.431 13.413 -33.994 1.00 30.67 263 GLU B N 1
ATOM 4439 C CA . GLU B 1 264 ? 21.859 14.680 -34.549 1.00 30.67 263 GLU B CA 1
ATOM 4440 C C . GLU B 1 264 ? 20.822 15.274 -33.559 1.00 30.28 263 GLU B C 1
ATOM 4441 O O . GLU B 1 264 ? 20.843 16.504 -33.368 1.00 30.05 263 GLU B O 1
ATOM 4447 N N . LEU B 1 265 ? 19.983 14.448 -32.923 1.00 28.98 264 LEU B N 1
ATOM 4448 C CA . LEU B 1 265 ? 18.953 14.901 -31.951 1.00 29.43 264 LEU B CA 1
ATOM 4449 C C . LEU B 1 265 ? 19.625 15.512 -30.717 1.00 30.44 264 LEU B C 1
ATOM 4450 O O . LEU B 1 265 ? 19.172 16.590 -30.261 1.00 32.80 264 LEU B O 1
ATOM 4455 N N . SER B 1 266 ? 20.667 14.865 -30.199 1.00 30.93 265 SER B N 1
ATOM 4456 C CA . SER B 1 266 ? 21.258 15.120 -28.854 1.00 31.15 265 SER B CA 1
ATOM 4457 C C . SER B 1 266 ? 22.393 16.139 -28.917 1.00 32.63 265 SER B C 1
ATOM 4458 O O . SER B 1 266 ? 23.213 16.160 -28.006 1.00 35.06 265 SER B O 1
ATOM 4461 N N . LYS B 1 267 ? 22.454 16.961 -29.947 1.00 36.31 266 LYS B N 1
ATOM 4462 C CA . LYS B 1 267 ? 23.379 18.118 -29.984 1.00 38.54 266 LYS B CA 1
ATOM 4463 C C . LYS B 1 267 ? 23.027 19.002 -28.801 1.00 35.90 266 LYS B C 1
ATOM 4464 O O . LYS B 1 267 ? 21.858 19.338 -28.638 1.00 33.32 266 LYS B O 1
ATOM 4470 N N A MET B 1 268 ? 24.029 19.335 -27.993 0.50 35.29 267 MET B N 1
ATOM 4471 N N B MET B 1 268 ? 24.028 19.333 -27.988 0.50 35.13 267 MET B N 1
ATOM 4472 C CA A MET B 1 268 ? 23.884 20.275 -26.856 0.50 34.81 267 MET B CA 1
ATOM 4473 C CA B MET B 1 268 ? 23.907 20.296 -26.868 0.50 34.57 267 MET B CA 1
ATOM 4474 C C A MET B 1 268 ? 23.377 21.609 -27.414 0.50 34.41 267 MET B C 1
ATOM 4475 C C B MET B 1 268 ? 23.370 21.614 -27.430 0.50 34.26 267 MET B C 1
ATOM 4476 O O A MET B 1 268 ? 24.034 22.163 -28.308 0.50 33.60 267 MET B O 1
ATOM 4477 O O B MET B 1 268 ? 24.011 22.169 -28.336 0.50 33.47 267 MET B O 1
ATOM 4486 N N . ASP B 1 269 ? 22.225 22.067 -26.915 1.00 34.30 268 ASP B N 1
ATOM 4487 C CA . ASP B 1 269 ? 21.544 23.304 -27.335 1.00 36.29 268 ASP B CA 1
ATOM 4488 C C . ASP B 1 269 ? 21.930 24.439 -26.389 1.00 38.46 268 ASP B C 1
ATOM 4489 O O . ASP B 1 269 ? 21.531 24.441 -25.236 1.00 39.58 268 ASP B O 1
ATOM 4494 N N . PRO B 1 270 ? 22.680 25.466 -26.838 1.00 39.86 269 PRO B N 1
ATOM 4495 C CA . PRO B 1 270 ? 23.083 26.561 -25.952 1.00 40.11 269 PRO B CA 1
ATOM 4496 C C . PRO B 1 270 ? 21.910 27.344 -25.335 1.00 39.78 269 PRO B C 1
ATOM 4497 O O . PRO B 1 270 ? 22.110 27.956 -24.309 1.00 38.30 269 PRO B O 1
ATOM 4501 N N . GLU B 1 271 ? 20.745 27.344 -25.995 1.00 41.01 270 GLU B N 1
ATOM 4502 C CA . GLU B 1 271 ? 19.496 28.005 -25.514 1.00 41.23 270 GLU B CA 1
ATOM 4503 C C . GLU B 1 271 ? 18.710 27.131 -24.521 1.00 38.28 270 GLU B C 1
ATOM 4504 O O . GLU B 1 271 ? 17.693 27.628 -24.013 1.00 39.10 270 GLU B O 1
ATOM 4510 N N . GLY B 1 272 ? 19.124 25.881 -24.293 1.00 35.64 271 GLY B N 1
ATOM 4511 C CA . GLY B 1 272 ? 18.412 24.887 -23.459 1.00 35.63 271 GLY B CA 1
ATOM 4512 C C . GLY B 1 272 ? 18.061 25.407 -22.077 1.00 34.38 271 GLY B C 1
ATOM 4513 O O . GLY B 1 272 ? 16.910 25.291 -21.634 1.00 31.94 271 GLY B O 1
ATOM 4514 N N . SER B 1 273 ? 19.047 25.973 -21.409 1.00 36.17 272 SER B N 1
ATOM 4515 C CA . SER B 1 273 ? 18.925 26.500 -20.029 1.00 38.14 272 SER B CA 1
ATOM 4516 C C . SER B 1 273 ? 17.824 27.576 -19.994 1.00 38.18 272 SER B C 1
ATOM 4517 O O . SER B 1 273 ? 16.945 27.496 -19.126 1.00 37.04 272 SER B O 1
ATOM 4520 N N . LYS B 1 274 ? 17.846 28.510 -20.943 1.00 37.66 273 LYS B N 1
ATOM 4521 C CA . LYS B 1 274 ? 16.871 29.622 -21.043 1.00 38.56 273 LYS B CA 1
ATOM 4522 C C . LYS B 1 274 ? 15.483 29.096 -21.455 1.00 35.23 273 LYS B C 1
ATOM 4523 O O . LYS B 1 274 ? 14.458 29.656 -20.987 1.00 36.60 273 LYS B O 1
ATOM 4529 N N . LEU B 1 275 ? 15.426 28.088 -22.325 1.00 32.65 274 LEU B N 1
ATOM 4530 C CA . LEU B 1 275 ? 14.145 27.441 -22.723 1.00 32.63 274 LEU B CA 1
ATOM 4531 C C . LEU B 1 275 ? 13.500 26.792 -21.485 1.00 32.90 274 LEU B C 1
ATOM 4532 O O . LEU B 1 275 ? 12.261 26.906 -21.336 1.00 33.14 274 LEU B O 1
ATOM 4537 N N . LEU B 1 276 ? 14.301 26.176 -20.608 1.00 31.61 275 LEU B N 1
ATOM 4538 C CA . LEU B 1 276 ? 13.798 25.565 -19.358 1.00 32.99 275 LEU B CA 1
ATOM 4539 C C . LEU B 1 276 ? 13.239 26.669 -18.469 1.00 33.72 275 LEU B C 1
ATOM 4540 O O . LEU B 1 276 ? 12.084 26.499 -18.003 1.00 32.16 275 LEU B O 1
ATOM 4545 N N . ASP B 1 277 ? 14.036 27.725 -18.239 1.00 34.98 276 ASP B N 1
ATOM 4546 C CA . ASP B 1 277 ? 13.688 28.834 -17.318 1.00 37.63 276 ASP B CA 1
ATOM 4547 C C . ASP B 1 277 ? 12.386 29.482 -17.800 1.00 36.46 276 ASP B C 1
ATOM 4548 O O . ASP B 1 277 ? 11.534 29.722 -16.952 1.00 37.05 276 ASP B O 1
ATOM 4553 N N . ASP B 1 278 ? 12.237 29.697 -19.110 1.00 36.83 277 ASP B N 1
ATOM 4554 C CA . ASP B 1 278 ? 11.063 30.365 -19.724 1.00 37.17 277 ASP B CA 1
ATOM 4555 C C . ASP B 1 278 ? 9.845 29.461 -19.550 1.00 36.77 277 ASP B C 1
ATOM 4556 O O . ASP B 1 278 ? 8.759 29.975 -19.266 1.00 36.32 277 ASP B O 1
ATOM 4561 N N . ALA B 1 279 ? 10.004 28.152 -19.746 1.00 35.95 278 ALA B N 1
ATOM 4562 C CA . ALA B 1 279 ? 8.883 27.202 -19.623 1.00 34.69 278 ALA B CA 1
ATOM 4563 C C . ALA B 1 279 ? 8.448 27.135 -18.147 1.00 35.09 278 ALA B C 1
ATOM 4564 O O . ALA B 1 279 ? 7.231 27.145 -17.897 1.00 35.04 278 ALA B O 1
ATOM 4566 N N . MET B 1 280 ? 9.393 27.157 -17.198 1.00 34.64 279 MET B N 1
ATOM 4567 C CA . MET B 1 280 ? 9.067 27.139 -15.748 1.00 34.62 279 MET B CA 1
ATOM 4568 C C . MET B 1 280 ? 8.356 28.455 -15.369 1.00 35.24 279 MET B C 1
ATOM 4569 O O . MET B 1 280 ? 7.280 28.380 -14.740 1.00 34.76 279 MET B O 1
ATOM 4574 N N . ALA B 1 281 ? 8.867 29.605 -15.819 1.00 33.99 280 ALA B N 1
ATOM 4575 C CA . ALA B 1 281 ? 8.229 30.919 -15.594 1.00 34.69 280 ALA B CA 1
ATOM 4576 C C . ALA B 1 281 ? 6.781 30.888 -16.111 1.00 34.78 280 ALA B C 1
ATOM 4577 O O . ALA B 1 281 ? 5.918 31.518 -15.471 1.00 35.98 280 ALA B O 1
ATOM 4579 N N . ALA B 1 282 ? 6.506 30.154 -17.197 1.00 33.00 281 ALA B N 1
ATOM 4580 C CA . ALA B 1 282 ? 5.203 30.144 -17.896 1.00 32.38 281 ALA B CA 1
ATOM 4581 C C . ALA B 1 282 ? 4.310 28.992 -17.424 1.00 31.17 281 ALA B C 1
ATOM 4582 O O . ALA B 1 282 ? 3.160 28.939 -17.849 1.00 31.52 281 ALA B O 1
ATOM 4584 N N . ASP B 1 283 ? 4.814 28.071 -16.616 1.00 31.26 282 ASP B N 1
ATOM 4585 C CA . ASP B 1 283 ? 4.032 26.891 -16.160 1.00 30.75 282 ASP B CA 1
ATOM 4586 C C . ASP B 1 283 ? 3.126 27.306 -14.984 1.00 31.35 282 ASP B C 1
ATOM 4587 O O . ASP B 1 283 ? 3.604 27.435 -13.852 1.00 31.91 282 ASP B O 1
ATOM 4592 N N . LYS B 1 284 ? 1.851 27.538 -15.229 1.00 31.69 283 LYS B N 1
ATOM 4593 C CA . LYS B 1 284 ? 0.885 27.883 -14.154 1.00 31.43 283 LYS B CA 1
ATOM 4594 C C . LYS B 1 284 ? 0.020 26.666 -13.825 1.00 30.00 283 LYS B C 1
ATOM 4595 O O . LYS B 1 284 ? -1.065 26.884 -13.331 1.00 31.74 283 LYS B O 1
ATOM 4601 N N . SER B 1 285 ? 0.471 25.437 -14.109 1.00 30.11 284 SER B N 1
ATOM 4602 C CA . SER B 1 285 ? -0.298 24.180 -13.869 1.00 28.87 284 SER B CA 1
ATOM 4603 C C . SER B 1 285 ? -0.705 24.096 -12.404 1.00 28.98 284 SER B C 1
ATOM 4604 O O . SER B 1 285 ? -1.879 23.838 -12.155 1.00 28.90 284 SER B O 1
ATOM 4607 N N . ASP B 1 286 ? 0.207 24.380 -11.477 1.00 29.71 285 ASP B N 1
ATOM 4608 C CA . ASP B 1 286 ? -0.081 24.354 -10.009 1.00 30.52 285 ASP B CA 1
ATOM 4609 C C . ASP B 1 286 ? -1.278 25.259 -9.672 1.00 30.25 285 ASP B C 1
ATOM 4610 O O . ASP B 1 286 ? -2.172 24.777 -8.934 1.00 30.74 285 ASP B O 1
ATOM 4615 N N . GLU B 1 287 ? -1.299 26.497 -10.164 1.00 30.43 286 GLU B N 1
ATOM 4616 C CA . GLU B 1 287 ? -2.422 27.441 -9.949 1.00 32.45 286 GLU B CA 1
ATOM 4617 C C . GLU B 1 287 ? -3.679 26.886 -10.616 1.00 31.28 286 GLU B C 1
ATOM 4618 O O . GLU B 1 287 ? -4.756 27.071 -10.038 1.00 29.84 286 GLU B O 1
ATOM 4624 N N . TRP B 1 288 ? -3.545 26.221 -11.771 1.00 29.38 287 TRP B N 1
ATOM 4625 C CA . TRP B 1 288 ? -4.714 25.684 -12.499 1.00 29.99 287 TRP B CA 1
ATOM 4626 C C . TRP B 1 288 ? -5.408 24.606 -11.656 1.00 29.25 287 TRP B C 1
ATOM 4627 O O . TRP B 1 288 ? -6.594 24.757 -11.388 1.00 29.29 287 TRP B O 1
ATOM 4638 N N . PHE B 1 289 ? -4.705 23.534 -11.297 1.00 29.50 288 PHE B N 1
ATOM 4639 C CA . PHE B 1 289 ? -5.215 22.450 -10.416 1.00 29.81 288 PHE B CA 1
ATOM 4640 C C . PHE B 1 289 ? -5.789 23.020 -9.110 1.00 30.39 288 PHE B C 1
ATOM 4641 O O . PHE B 1 289 ? -6.891 22.545 -8.708 1.00 29.87 288 PHE B O 1
ATOM 4649 N N . ALA B 1 290 ? -5.117 24.008 -8.491 1.00 29.68 289 ALA B N 1
ATOM 4650 C CA . ALA B 1 290 ? -5.581 24.624 -7.224 1.00 29.36 289 ALA B CA 1
ATOM 4651 C C . ALA B 1 290 ? -7.000 25.204 -7.414 1.00 29.14 289 ALA B C 1
ATOM 4652 O O . ALA B 1 290 ? -7.899 24.839 -6.625 1.00 28.09 289 ALA B O 1
ATOM 4654 N N . LYS B 1 291 ? -7.210 26.034 -8.448 1.00 29.23 290 LYS B N 1
ATOM 4655 C CA . LYS B 1 291 ? -8.514 26.682 -8.751 1.00 30.19 290 LYS B CA 1
ATOM 4656 C C . LYS B 1 291 ? -9.553 25.641 -9.193 1.00 29.02 290 LYS B C 1
ATOM 4657 O O . LYS B 1 291 ? -10.755 25.950 -9.124 1.00 30.12 290 LYS B O 1
ATOM 4663 N N . HIS B 1 292 ? -9.128 24.462 -9.628 1.00 27.96 291 HIS B N 1
ATOM 4664 C CA . HIS B 1 292 ? -10.051 23.347 -9.986 1.00 28.59 291 HIS B CA 1
ATOM 4665 C C . HIS B 1 292 ? -10.236 22.383 -8.789 1.00 28.70 291 HIS B C 1
ATOM 4666 O O . HIS B 1 292 ? -10.952 21.390 -8.932 1.00 26.60 291 HIS B O 1
ATOM 4673 N N . ASN B 1 293 ? -9.693 22.742 -7.621 1.00 29.86 292 ASN B N 1
ATOM 4674 C CA . ASN B 1 293 ? -9.835 22.034 -6.318 1.00 31.04 292 ASN B CA 1
ATOM 4675 C C . ASN B 1 293 ? -9.549 20.532 -6.465 1.00 32.02 292 ASN B C 1
ATOM 4676 O O . ASN B 1 293 ? -10.191 19.729 -5.765 1.00 31.43 292 ASN B O 1
ATOM 4681 N N . LYS B 1 294 ? -8.638 20.136 -7.345 1.00 32.39 293 LYS B N 1
ATOM 4682 C CA . LYS B 1 294 ? -8.300 18.703 -7.543 1.00 33.00 293 LYS B CA 1
ATOM 4683 C C . LYS B 1 294 ? -6.797 18.610 -7.773 1.00 30.81 293 LYS B C 1
ATOM 4684 O O . LYS B 1 294 ? -6.184 19.542 -8.291 1.00 29.06 293 LYS B O 1
ATOM 4690 N N . PRO B 1 295 ? -6.152 17.520 -7.325 1.00 31.27 294 PRO B N 1
ATOM 4691 C CA . PRO B 1 295 ? -4.698 17.385 -7.431 1.00 31.98 294 PRO B CA 1
ATOM 4692 C C . PRO B 1 295 ? -4.256 17.017 -8.846 1.00 31.52 294 PRO B C 1
ATOM 4693 O O . PRO B 1 295 ? -5.085 16.605 -9.591 1.00 31.71 294 PRO B O 1
ATOM 4697 N N . LYS B 1 296 ? -2.967 17.166 -9.152 1.00 31.64 295 LYS B N 1
ATOM 4698 C CA . LYS B 1 296 ? -2.359 16.498 -10.331 1.00 32.26 295 LYS B CA 1
ATOM 4699 C C . LYS B 1 296 ? -2.493 14.985 -10.113 1.00 32.99 295 LYS B C 1
ATOM 4700 O O . LYS B 1 296 ? -2.524 14.560 -8.978 1.00 32.84 295 LYS B O 1
ATOM 4706 N N . ALA B 1 297 ? -2.660 14.189 -11.158 1.00 34.17 296 ALA B N 1
ATOM 4707 C CA . ALA B 1 297 ? -2.726 12.720 -10.996 1.00 35.97 296 ALA B CA 1
ATOM 4708 C C . ALA B 1 297 ? -1.394 12.250 -10.381 1.00 35.36 296 ALA B C 1
ATOM 4709 O O . ALA B 1 297 ? -0.412 13.015 -10.392 1.00 33.81 296 ALA B O 1
ATOM 4711 N N . SER B 1 298 ? -1.401 11.062 -9.804 1.00 36.61 297 SER B N 1
ATOM 4712 C CA . SER B 1 298 ? -0.215 10.313 -9.326 1.00 39.17 297 SER B CA 1
ATOM 4713 C C . SER B 1 298 ? 0.151 9.272 -10.398 1.00 42.72 297 SER B C 1
ATOM 4714 O O . SER B 1 298 ? -0.797 8.722 -11.044 1.00 44.56 297 SER B O 1
ATOM 4717 N N . GLY B 1 299 ? 1.440 8.952 -10.563 1.00 45.11 298 GLY B N 1
ATOM 4718 C CA . GLY B 1 299 ? 1.931 8.040 -11.616 1.00 48.02 298 GLY B CA 1
ATOM 4719 C C . GLY B 1 299 ? 1.076 6.782 -11.785 1.00 53.03 298 GLY B C 1
ATOM 4720 O O . GLY B 1 299 ? 0.825 5.952 -10.895 1.00 54.75 298 GLY B O 1
ATOM 4721 N N . ARG C 1 5 ? 60.851 -12.232 -23.868 1.00 72.74 4 ARG C N 1
ATOM 4722 C CA . ARG C 1 5 ? 62.180 -11.586 -24.075 1.00 68.83 4 ARG C CA 1
ATOM 4723 C C . ARG C 1 5 ? 62.530 -11.364 -25.551 1.00 59.83 4 ARG C C 1
ATOM 4724 O O . ARG C 1 5 ? 63.361 -10.475 -25.729 1.00 60.84 4 ARG C O 1
ATOM 4732 N N . ARG C 1 6 ? 61.953 -12.047 -26.543 1.00 56.66 5 ARG C N 1
ATOM 4733 C CA . ARG C 1 6 ? 62.283 -11.778 -27.986 1.00 61.80 5 ARG C CA 1
ATOM 4734 C C . ARG C 1 6 ? 61.012 -11.698 -28.844 1.00 58.43 5 ARG C C 1
ATOM 4735 O O . ARG C 1 6 ? 60.220 -12.647 -28.806 1.00 60.73 5 ARG C O 1
ATOM 4743 N N . ALA C 1 7 ? 60.802 -10.575 -29.543 1.00 59.12 6 ALA C N 1
ATOM 4744 C CA . ALA C 1 7 ? 59.736 -10.401 -30.561 1.00 59.69 6 ALA C CA 1
ATOM 4745 C C . ALA C 1 7 ? 59.991 -11.379 -31.713 1.00 64.43 6 ALA C C 1
ATOM 4746 O O . ALA C 1 7 ? 61.108 -11.325 -32.284 1.00 64.94 6 ALA C O 1
ATOM 4748 N N . LEU C 1 8 ? 59.003 -12.224 -32.052 1.00 67.62 7 LEU C N 1
ATOM 4749 C CA . LEU C 1 8 ? 59.148 -13.319 -33.056 1.00 64.79 7 LEU C CA 1
ATOM 4750 C C . LEU C 1 8 ? 58.400 -12.971 -34.337 1.00 65.02 7 LEU C C 1
ATOM 4751 O O . LEU C 1 8 ? 59.056 -12.945 -35.395 1.00 62.00 7 LEU C O 1
ATOM 4756 N N . HIS C 1 9 ? 57.068 -12.831 -34.267 1.00 67.25 8 HIS C N 1
ATOM 4757 C CA . HIS C 1 9 ? 56.237 -12.721 -35.488 1.00 65.99 8 HIS C CA 1
ATOM 4758 C C . HIS C 1 9 ? 54.864 -12.101 -35.225 1.00 62.31 8 HIS C C 1
ATOM 4759 O O . HIS C 1 9 ? 54.489 -11.932 -34.051 1.00 54.55 8 HIS C O 1
ATOM 4766 N N . PHE C 1 10 ? 54.189 -11.751 -36.325 1.00 63.88 9 PHE C N 1
ATOM 4767 C CA . PHE C 1 10 ? 52.763 -11.347 -36.367 1.00 64.33 9 PHE C CA 1
ATOM 4768 C C . PHE C 1 10 ? 51.967 -12.349 -37.225 1.00 66.79 9 PHE C C 1
ATOM 4769 O O . PHE C 1 10 ? 52.377 -12.684 -38.361 1.00 68.77 9 PHE C O 1
ATOM 4777 N N . VAL C 1 11 ? 50.844 -12.835 -36.683 1.00 68.49 10 VAL C N 1
ATOM 4778 C CA . VAL C 1 11 ? 49.941 -13.801 -37.375 1.00 70.50 10 VAL C CA 1
ATOM 4779 C C . VAL C 1 11 ? 48.997 -13.006 -38.282 1.00 74.45 10 VAL C C 1
ATOM 4780 O O . VAL C 1 11 ? 48.339 -12.065 -37.783 1.00 71.66 10 VAL C O 1
ATOM 4784 N N . PHE C 1 12 ? 48.953 -13.361 -39.564 1.00 77.29 11 PHE C N 1
ATOM 4785 C CA . PHE C 1 12 ? 48.029 -12.792 -40.582 1.00 77.68 11 PHE C CA 1
ATOM 4786 C C . PHE C 1 12 ? 47.050 -13.881 -41.053 1.00 74.34 11 PHE C C 1
ATOM 4787 O O . PHE C 1 12 ? 47.530 -14.936 -41.517 1.00 67.18 11 PHE C O 1
ATOM 4795 N N . LYS C 1 13 ? 45.739 -13.660 -40.908 1.00 73.09 12 LYS C N 1
ATOM 4796 C CA . LYS C 1 13 ? 44.684 -14.575 -41.425 1.00 70.70 12 LYS C CA 1
ATOM 4797 C C . LYS C 1 13 ? 44.552 -14.353 -42.933 1.00 67.75 12 LYS C C 1
ATOM 4798 O O . LYS C 1 13 ? 44.300 -13.215 -43.345 1.00 63.97 12 LYS C O 1
ATOM 4804 N N . VAL C 1 14 ? 44.751 -15.415 -43.708 1.00 69.25 13 VAL C N 1
ATOM 4805 C CA . VAL C 1 14 ? 44.894 -15.388 -45.192 1.00 71.93 13 VAL C CA 1
ATOM 4806 C C . VAL C 1 14 ? 43.661 -16.032 -45.831 1.00 76.23 13 VAL C C 1
ATOM 4807 O O . VAL C 1 14 ? 43.400 -17.227 -45.564 1.00 72.38 13 VAL C O 1
ATOM 4811 N N . GLY C 1 15 ? 42.917 -15.243 -46.611 1.00 80.20 14 GLY C N 1
ATOM 4812 C CA . GLY C 1 15 ? 41.774 -15.726 -47.402 1.00 83.21 14 GLY C CA 1
ATOM 4813 C C . GLY C 1 15 ? 42.243 -16.437 -48.657 1.00 82.63 14 GLY C C 1
ATOM 4814 O O . GLY C 1 15 ? 41.793 -17.575 -48.889 1.00 82.73 14 GLY C O 1
ATOM 4815 N N . ASN C 1 16 ? 43.098 -15.761 -49.430 1.00 81.43 15 ASN C N 1
ATOM 4816 C CA . ASN C 1 16 ? 43.625 -16.199 -50.751 1.00 80.45 15 ASN C CA 1
ATOM 4817 C C . ASN C 1 16 ? 45.142 -16.338 -50.617 1.00 78.31 15 ASN C C 1
ATOM 4818 O O . ASN C 1 16 ? 45.825 -15.297 -50.549 1.00 74.34 15 ASN C O 1
ATOM 4823 N N . ARG C 1 17 ? 45.616 -17.581 -50.585 1.00 79.01 16 ARG C N 1
ATOM 4824 C CA . ARG C 1 17 ? 47.027 -17.959 -50.325 1.00 83.37 16 ARG C CA 1
ATOM 4825 C C . ARG C 1 17 ? 47.898 -17.587 -51.534 1.00 87.79 16 ARG C C 1
ATOM 4826 O O . ARG C 1 17 ? 49.008 -17.066 -51.320 1.00 89.43 16 ARG C O 1
ATOM 4834 N N . PHE C 1 18 ? 47.422 -17.849 -52.757 1.00 89.39 17 PHE C N 1
ATOM 4835 C CA . PHE C 1 18 ? 48.166 -17.547 -54.009 1.00 93.46 17 PHE C CA 1
ATOM 4836 C C . PHE C 1 18 ? 48.521 -16.052 -54.006 1.00 91.19 17 PHE C C 1
ATOM 4837 O O . PHE C 1 18 ? 49.714 -15.706 -54.092 1.00 88.77 17 PHE C O 1
ATOM 4845 N N . GLN C 1 19 ? 47.500 -15.206 -53.883 1.00 94.80 18 GLN C N 1
ATOM 4846 C CA . GLN C 1 19 ? 47.620 -13.724 -53.940 1.00 97.70 18 GLN C CA 1
ATOM 4847 C C . GLN C 1 19 ? 48.459 -13.235 -52.756 1.00 94.85 18 GLN C C 1
ATOM 4848 O O . GLN C 1 19 ? 49.274 -12.310 -52.951 1.00 93.93 18 GLN C O 1
ATOM 4854 N N . THR C 1 20 ? 48.312 -13.844 -51.579 1.00 95.35 19 THR C N 1
ATOM 4855 C CA . THR C 1 20 ? 49.104 -13.442 -50.390 1.00 92.14 19 THR C CA 1
ATOM 4856 C C . THR C 1 20 ? 50.579 -13.756 -50.650 1.00 86.24 19 THR C C 1
ATOM 4857 O O . THR C 1 20 ? 51.397 -12.833 -50.489 1.00 81.73 19 THR C O 1
ATOM 4861 N N . ALA C 1 21 ? 50.895 -14.981 -51.086 1.00 82.37 20 ALA C N 1
ATOM 4862 C CA . ALA C 1 21 ? 52.277 -15.449 -51.363 1.00 76.43 20 ALA C CA 1
ATOM 4863 C C . ALA C 1 21 ? 52.935 -14.501 -52.367 1.00 74.27 20 ALA C C 1
ATOM 4864 O O . ALA C 1 21 ? 54.084 -14.106 -52.131 1.00 70.61 20 ALA C O 1
ATOM 4866 N N . ARG C 1 22 ? 52.215 -14.142 -53.432 1.00 72.52 21 ARG C N 1
ATOM 4867 C CA . ARG C 1 22 ? 52.702 -13.238 -54.509 1.00 73.65 21 ARG C CA 1
ATOM 4868 C C . ARG C 1 22 ? 53.081 -11.869 -53.899 1.00 72.86 21 ARG C C 1
ATOM 4869 O O . ARG C 1 22 ? 54.188 -11.373 -54.176 1.00 68.65 21 ARG C O 1
ATOM 4877 N N . PHE C 1 23 ? 52.238 -11.281 -53.054 1.00 73.93 22 PHE C N 1
ATOM 4878 C CA . PHE C 1 23 ? 52.538 -9.950 -52.462 1.00 75.48 22 PHE C CA 1
ATOM 4879 C C . PHE C 1 23 ? 53.841 -10.045 -51.645 1.00 73.27 22 PHE C C 1
ATOM 4880 O O . PHE C 1 23 ? 54.752 -9.223 -51.848 1.00 70.35 22 PHE C O 1
ATOM 4888 N N . TYR C 1 24 ? 53.938 -11.034 -50.758 1.00 71.79 23 TYR C N 1
ATOM 4889 C CA . TYR C 1 24 ? 55.068 -11.195 -49.800 1.00 70.26 23 TYR C CA 1
ATOM 4890 C C . TYR C 1 24 ? 56.373 -11.499 -50.560 1.00 65.19 23 TYR C C 1
ATOM 4891 O O . TYR C 1 24 ? 57.434 -10.972 -50.184 1.00 55.50 23 TYR C O 1
ATOM 4900 N N . ARG C 1 25 ? 56.302 -12.301 -51.627 1.00 67.10 24 ARG C N 1
ATOM 4901 C CA . ARG C 1 25 ? 57.491 -12.649 -52.458 1.00 67.51 24 ARG C CA 1
ATOM 4902 C C . ARG C 1 25 ? 57.820 -11.499 -53.409 1.00 65.50 24 ARG C C 1
ATOM 4903 O O . ARG C 1 25 ? 58.958 -11.059 -53.388 1.00 62.06 24 ARG C O 1
ATOM 4911 N N . ASP C 1 26 ? 56.855 -11.032 -54.195 1.00 70.07 25 ASP C N 1
ATOM 4912 C CA . ASP C 1 26 ? 57.111 -10.198 -55.407 1.00 74.05 25 ASP C CA 1
ATOM 4913 C C . ASP C 1 26 ? 57.070 -8.698 -55.073 1.00 70.70 25 ASP C C 1
ATOM 4914 O O . ASP C 1 26 ? 57.724 -7.913 -55.793 1.00 63.69 25 ASP C O 1
ATOM 4919 N N . VAL C 1 27 ? 56.370 -8.293 -54.017 1.00 64.74 26 VAL C N 1
ATOM 4920 C CA . VAL C 1 27 ? 56.401 -6.869 -53.575 1.00 65.55 26 VAL C CA 1
ATOM 4921 C C . VAL C 1 27 ? 57.398 -6.721 -52.426 1.00 65.98 26 VAL C C 1
ATOM 4922 O O . VAL C 1 27 ? 58.386 -5.985 -52.620 1.00 66.41 26 VAL C O 1
ATOM 4926 N N . LEU C 1 28 ? 57.181 -7.378 -51.288 1.00 67.82 27 LEU C N 1
ATOM 4927 C CA . LEU C 1 28 ? 58.004 -7.113 -50.074 1.00 66.78 27 LEU C CA 1
ATOM 4928 C C . LEU C 1 28 ? 59.413 -7.693 -50.289 1.00 69.45 27 LEU C C 1
ATOM 4929 O O . LEU C 1 28 ? 60.383 -7.145 -49.705 1.00 66.08 27 LEU C O 1
ATOM 4934 N N . GLY C 1 29 ? 59.537 -8.705 -51.163 1.00 71.67 28 GLY C N 1
ATOM 4935 C CA . GLY C 1 29 ? 60.818 -9.382 -51.439 1.00 71.92 28 GLY C CA 1
ATOM 4936 C C . GLY C 1 29 ? 61.218 -10.286 -50.283 1.00 70.33 28 GLY C C 1
ATOM 4937 O O . GLY C 1 29 ? 62.427 -10.573 -50.137 1.00 64.80 28 GLY C O 1
ATOM 4938 N N . MET C 1 30 ? 60.239 -10.700 -49.470 1.00 73.41 29 MET C N 1
ATOM 4939 C CA . MET C 1 30 ? 60.452 -11.652 -48.349 1.00 77.81 29 MET C CA 1
ATOM 4940 C C . MET C 1 30 ? 60.545 -13.062 -48.950 1.00 81.35 29 MET C C 1
ATOM 4941 O O . MET C 1 30 ? 60.259 -13.216 -50.165 1.00 84.46 29 MET C O 1
ATOM 4946 N N . LYS C 1 31 ? 60.970 -14.057 -48.167 1.00 80.75 30 LYS C N 1
ATOM 4947 C CA . LYS C 1 31 ? 61.019 -15.463 -48.652 1.00 80.16 30 LYS C CA 1
ATOM 4948 C C . LYS C 1 31 ? 60.264 -16.370 -47.683 1.00 75.28 30 LYS C C 1
ATOM 4949 O O . LYS C 1 31 ? 59.985 -15.945 -46.552 1.00 63.00 30 LYS C O 1
ATOM 4955 N N . VAL C 1 32 ? 59.932 -17.569 -48.150 1.00 78.91 31 VAL C N 1
ATOM 4956 C CA . VAL C 1 32 ? 59.369 -18.660 -47.309 1.00 78.02 31 VAL C CA 1
ATOM 4957 C C . VAL C 1 32 ? 60.500 -19.223 -46.447 1.00 74.79 31 VAL C C 1
ATOM 4958 O O . VAL C 1 32 ? 61.533 -19.614 -47.013 1.00 73.42 31 VAL C O 1
ATOM 4962 N N . LEU C 1 33 ? 60.302 -19.235 -45.128 1.00 74.31 32 LEU C N 1
ATOM 4963 C CA . LEU C 1 33 ? 61.249 -19.794 -44.121 1.00 74.11 32 LEU C CA 1
ATOM 4964 C C . LEU C 1 33 ? 60.770 -21.193 -43.715 1.00 71.84 32 LEU C C 1
ATOM 4965 O O . LEU C 1 33 ? 61.617 -22.098 -43.591 1.00 71.13 32 LEU C O 1
ATOM 4970 N N . ARG C 1 34 ? 59.464 -21.382 -43.505 1.00 69.56 33 ARG C N 1
ATOM 4971 C CA . ARG C 1 34 ? 58.887 -22.749 -43.350 1.00 69.20 33 ARG C CA 1
ATOM 4972 C C . ARG C 1 34 ? 57.425 -22.732 -43.796 1.00 72.02 33 ARG C C 1
ATOM 4973 O O . ARG C 1 34 ? 56.872 -21.637 -43.961 1.00 71.89 33 ARG C O 1
ATOM 4981 N N . HIS C 1 35 ? 56.886 -23.908 -44.099 1.00 74.28 34 HIS C N 1
ATOM 4982 C CA . HIS C 1 35 ? 55.492 -24.138 -44.550 1.00 76.81 34 HIS C CA 1
ATOM 4983 C C . HIS C 1 35 ? 54.993 -25.465 -43.958 1.00 79.13 34 HIS C C 1
ATOM 4984 O O . HIS C 1 35 ? 55.670 -26.493 -44.159 1.00 83.84 34 HIS C O 1
ATOM 4991 N N . GLU C 1 36 ? 53.847 -25.444 -43.274 1.00 77.69 35 GLU C N 1
ATOM 4992 C CA . GLU C 1 36 ? 53.302 -26.595 -42.507 1.00 79.75 35 GLU C CA 1
ATOM 4993 C C . GLU C 1 36 ? 51.830 -26.790 -42.874 1.00 76.88 35 GLU C C 1
ATOM 4994 O O . GLU C 1 36 ? 51.094 -25.815 -42.823 1.00 69.63 35 GLU C O 1
ATOM 5000 N N . GLU C 1 37 ? 51.443 -28.013 -43.244 1.00 82.66 36 GLU C N 1
ATOM 5001 C CA . GLU C 1 37 ? 50.037 -28.395 -43.543 1.00 87.57 36 GLU C CA 1
ATOM 5002 C C . GLU C 1 37 ? 49.479 -29.108 -42.307 1.00 90.49 36 GLU C C 1
ATOM 5003 O O . GLU C 1 37 ? 50.142 -30.029 -41.819 1.00 87.43 36 GLU C O 1
ATOM 5009 N N . PHE C 1 38 ? 48.320 -28.666 -41.808 1.00 94.82 37 PHE C N 1
ATOM 5010 C CA . PHE C 1 38 ? 47.660 -29.192 -40.584 1.00 93.58 37 PHE C CA 1
ATOM 5011 C C . PHE C 1 38 ? 46.314 -29.842 -40.939 1.00 96.06 37 PHE C C 1
ATOM 5012 O O . PHE C 1 38 ? 45.606 -29.311 -41.832 1.00 90.61 37 PHE C O 1
ATOM 5020 N N . GLU C 1 39 ? 45.986 -30.951 -40.250 1.00 97.15 38 GLU C N 1
ATOM 5021 C CA . GLU C 1 39 ? 44.632 -31.577 -40.160 1.00 97.36 38 GLU C CA 1
ATOM 5022 C C . GLU C 1 39 ? 44.354 -31.932 -38.691 1.00 91.47 38 GLU C C 1
ATOM 5023 O O . GLU C 1 39 ? 43.203 -32.318 -38.388 1.00 86.15 38 GLU C O 1
ATOM 5029 N N . TRP C 1 54 ? 44.232 -26.764 -42.642 1.00 71.07 53 TRP C N 1
ATOM 5030 C CA . TRP C 1 54 ? 44.779 -25.378 -42.651 1.00 73.69 53 TRP C CA 1
ATOM 5031 C C . TRP C 1 54 ? 46.313 -25.415 -42.771 1.00 73.64 53 TRP C C 1
ATOM 5032 O O . TRP C 1 54 ? 46.914 -26.493 -42.581 1.00 66.67 53 TRP C O 1
ATOM 5043 N N . SER C 1 55 ? 46.930 -24.294 -43.151 1.00 71.48 54 SER C N 1
ATOM 5044 C CA . SER C 1 55 ? 48.398 -24.220 -43.355 1.00 69.55 54 SER C CA 1
ATOM 5045 C C . SER C 1 55 ? 48.972 -23.018 -42.602 1.00 68.18 54 SER C C 1
ATOM 5046 O O . SER C 1 55 ? 48.262 -22.064 -42.345 1.00 61.10 54 SER C O 1
ATOM 5049 N N . LYS C 1 56 ? 50.248 -23.102 -42.266 1.00 69.57 55 LYS C N 1
ATOM 5050 C CA . LYS C 1 56 ? 51.030 -22.002 -41.669 1.00 68.81 55 LYS C CA 1
ATOM 5051 C C . LYS C 1 56 ? 52.300 -21.851 -42.489 1.00 68.04 55 LYS C C 1
ATOM 5052 O O . LYS C 1 56 ? 53.003 -22.858 -42.624 1.00 68.76 55 LYS C O 1
ATOM 5058 N N . THR C 1 57 ? 52.545 -20.664 -43.033 1.00 63.48 56 THR C N 1
ATOM 5059 C CA . THR C 1 57 ? 53.776 -20.315 -43.775 1.00 63.87 56 THR C CA 1
ATOM 5060 C C . THR C 1 57 ? 54.432 -19.131 -43.071 1.00 62.53 56 THR C C 1
ATOM 5061 O O . THR C 1 57 ? 53.778 -18.078 -42.981 1.00 68.59 56 THR C O 1
ATOM 5065 N N . MET C 1 58 ? 55.680 -19.270 -42.643 1.00 63.80 57 MET C N 1
ATOM 5066 C CA . MET C 1 58 ? 56.491 -18.161 -42.079 1.00 64.08 57 MET C CA 1
ATOM 5067 C C . MET C 1 58 ? 57.262 -17.498 -43.219 1.00 60.44 57 MET C C 1
ATOM 5068 O O . MET C 1 58 ? 58.023 -18.186 -43.901 1.00 59.58 57 MET C O 1
ATOM 5073 N N . VAL C 1 59 ? 57.045 -16.204 -43.413 1.00 65.76 58 VAL C N 1
ATOM 5074 C CA . VAL C 1 59 ? 57.714 -15.382 -44.458 1.00 68.12 58 VAL C CA 1
ATOM 5075 C C . VAL C 1 59 ? 58.420 -14.204 -43.770 1.00 70.26 58 VAL C C 1
ATOM 5076 O O . VAL C 1 59 ? 57.870 -13.633 -42.802 1.00 70.57 58 VAL C O 1
ATOM 5080 N N . GLY C 1 60 ? 59.595 -13.855 -44.271 1.00 72.93 59 GLY C N 1
ATOM 5081 C CA . GLY C 1 60 ? 60.434 -12.789 -43.701 1.00 73.63 59 GLY C CA 1
ATOM 5082 C C . GLY C 1 60 ? 61.734 -12.726 -44.453 1.00 75.65 59 GLY C C 1
ATOM 5083 O O . GLY C 1 60 ? 61.866 -13.428 -45.495 1.00 78.38 59 GLY C O 1
ATOM 5084 N N . PHE C 1 61 ? 62.681 -11.964 -43.916 1.00 74.64 60 PHE C N 1
ATOM 5085 C CA . PHE C 1 61 ? 63.941 -11.627 -44.623 1.00 73.82 60 PHE C CA 1
ATOM 5086 C C . PHE C 1 61 ? 65.082 -12.578 -44.231 1.00 71.34 60 PHE C C 1
ATOM 5087 O O . PHE C 1 61 ? 66.157 -12.480 -44.841 1.00 65.99 60 PHE C O 1
ATOM 5095 N N . GLY C 1 62 ? 64.879 -13.472 -43.258 1.00 72.75 61 GLY C N 1
ATOM 5096 C CA . GLY C 1 62 ? 65.921 -14.443 -42.849 1.00 74.29 61 GLY C CA 1
ATOM 5097 C C . GLY C 1 62 ? 65.457 -15.352 -41.717 1.00 70.92 61 GLY C C 1
ATOM 5098 O O . GLY C 1 62 ? 64.306 -15.246 -41.289 1.00 72.93 61 GLY C O 1
ATOM 5099 N N . PRO C 1 63 ? 66.336 -16.252 -41.214 1.00 66.94 62 PRO C N 1
ATOM 5100 C CA . PRO C 1 63 ? 65.974 -17.198 -40.152 1.00 64.36 62 PRO C CA 1
ATOM 5101 C C . PRO C 1 63 ? 65.324 -16.521 -38.938 1.00 61.48 62 PRO C C 1
ATOM 5102 O O . PRO C 1 63 ? 65.763 -15.450 -38.531 1.00 64.98 62 PRO C O 1
ATOM 5106 N N . GLU C 1 64 ? 64.305 -17.168 -38.391 1.00 54.31 63 GLU C N 1
ATOM 5107 C CA . GLU C 1 64 ? 63.460 -16.606 -37.311 1.00 54.11 63 GLU C CA 1
ATOM 5108 C C . GLU C 1 64 ? 64.301 -16.297 -36.065 1.00 56.86 63 GLU C C 1
ATOM 5109 O O . GLU C 1 64 ? 63.846 -15.432 -35.299 1.00 52.82 63 GLU C O 1
ATOM 5115 N N . ASP C 1 65 ? 65.469 -16.942 -35.878 1.00 57.16 64 ASP C N 1
ATOM 5116 C CA . ASP C 1 65 ? 66.425 -16.608 -34.779 1.00 59.91 64 ASP C CA 1
ATOM 5117 C C . ASP C 1 65 ? 66.709 -15.103 -34.713 1.00 61.64 64 ASP C C 1
ATOM 5118 O O . ASP C 1 65 ? 66.824 -14.585 -33.593 1.00 61.92 64 ASP C O 1
ATOM 5123 N N . ASP C 1 66 ? 66.865 -14.448 -35.867 1.00 62.94 65 ASP C N 1
ATOM 5124 C CA . ASP C 1 66 ? 67.515 -13.114 -35.961 1.00 67.59 65 ASP C CA 1
ATOM 5125 C C . ASP C 1 66 ? 66.651 -12.150 -36.786 1.00 67.65 65 ASP C C 1
ATOM 5126 O O . ASP C 1 66 ? 67.175 -11.110 -37.197 1.00 67.89 65 ASP C O 1
ATOM 5131 N N . HIS C 1 67 ? 65.367 -12.476 -36.966 1.00 71.75 66 HIS C N 1
ATOM 5132 C CA . HIS C 1 67 ? 64.393 -11.733 -37.808 1.00 72.32 66 HIS C CA 1
ATOM 5133 C C . HIS C 1 67 ? 63.015 -11.768 -37.135 1.00 72.78 66 HIS C C 1
ATOM 5134 O O . HIS C 1 67 ? 62.728 -12.714 -36.378 1.00 72.98 66 HIS C O 1
ATOM 5141 N N . PHE C 1 68 ? 62.220 -10.728 -37.377 1.00 69.84 67 PHE C N 1
ATOM 5142 C CA . PHE C 1 68 ? 60.768 -10.661 -37.081 1.00 66.82 67 PHE C CA 1
ATOM 5143 C C . PHE C 1 68 ? 60.038 -10.921 -38.411 1.00 61.94 67 PHE C C 1
ATOM 5144 O O . PHE C 1 68 ? 60.416 -10.310 -39.466 1.00 52.15 67 PHE C O 1
ATOM 5152 N N . VAL C 1 69 ? 59.073 -11.845 -38.381 1.00 58.56 68 VAL C N 1
ATOM 5153 C CA . VAL C 1 69 ? 58.537 -12.500 -39.614 1.00 58.32 68 VAL C CA 1
ATOM 5154 C C . VAL C 1 69 ? 57.010 -12.568 -39.539 1.00 53.98 68 VAL C C 1
ATOM 5155 O O . VAL C 1 69 ? 56.424 -12.201 -38.493 1.00 50.68 68 VAL C O 1
ATOM 5159 N N . ALA C 1 70 ? 56.395 -12.976 -40.638 1.00 53.95 69 ALA C N 1
ATOM 5160 C CA . ALA C 1 70 ? 54.928 -12.967 -40.817 1.00 52.01 69 ALA C CA 1
ATOM 5161 C C . ALA C 1 70 ? 54.476 -14.418 -40.826 1.00 52.85 69 ALA C C 1
ATOM 5162 O O . ALA C 1 70 ? 55.105 -15.216 -41.543 1.00 50.97 69 ALA C O 1
ATOM 5164 N N . GLU C 1 71 ? 53.480 -14.734 -39.993 1.00 56.14 70 GLU C N 1
ATOM 5165 C CA . GLU C 1 71 ? 52.882 -16.088 -39.834 1.00 59.75 70 GLU C CA 1
ATOM 5166 C C . GLU C 1 71 ? 51.594 -16.113 -40.672 1.00 63.26 70 GLU C C 1
ATOM 5167 O O . GLU C 1 71 ? 50.546 -15.675 -40.141 1.00 63.82 70 GLU C O 1
ATOM 5173 N N . LEU C 1 72 ? 51.689 -16.573 -41.925 1.00 61.01 71 LEU C N 1
ATOM 5174 C CA . LEU C 1 72 ? 50.546 -16.631 -42.872 1.00 59.11 71 LEU C CA 1
ATOM 5175 C C . LEU C 1 72 ? 49.705 -17.875 -42.554 1.00 58.35 71 LEU C C 1
ATOM 5176 O O . LEU C 1 72 ? 50.138 -19.001 -42.872 1.00 50.09 71 LEU C O 1
ATOM 5181 N N . THR C 1 73 ? 48.537 -17.655 -41.963 1.00 59.86 72 THR C N 1
ATOM 5182 C CA . THR C 1 73 ? 47.596 -18.693 -41.484 1.00 62.60 72 THR C CA 1
ATOM 5183 C C . THR C 1 73 ? 46.424 -18.788 -42.455 1.00 65.58 72 THR C C 1
ATOM 5184 O O . THR C 1 73 ? 45.645 -17.840 -42.526 1.00 63.27 72 THR C O 1
ATOM 5188 N N . TYR C 1 74 ? 46.320 -19.915 -43.149 1.00 73.60 73 TYR C N 1
ATOM 5189 C CA . TYR C 1 74 ? 45.332 -20.214 -44.215 1.00 83.06 73 TYR C CA 1
ATOM 5190 C C . TYR C 1 74 ? 44.443 -21.389 -43.792 1.00 89.22 73 TYR C C 1
ATOM 5191 O O . TYR C 1 74 ? 44.962 -22.487 -43.493 1.00 85.97 73 TYR C O 1
ATOM 5200 N N . ASN C 1 75 ? 43.135 -21.159 -43.761 1.00 95.14 74 ASN C N 1
ATOM 5201 C CA . ASN C 1 75 ? 42.119 -22.224 -43.568 1.00 95.95 74 ASN C CA 1
ATOM 5202 C C . ASN C 1 75 ? 41.464 -22.442 -44.928 1.00 95.82 74 ASN C C 1
ATOM 5203 O O . ASN C 1 75 ? 40.891 -21.477 -45.450 1.00 95.83 74 ASN C O 1
ATOM 5208 N N . TYR C 1 76 ? 41.580 -23.657 -45.472 1.00 98.08 75 TYR C N 1
ATOM 5209 C CA . TYR C 1 76 ? 41.075 -24.067 -46.814 1.00 97.07 75 TYR C CA 1
ATOM 5210 C C . TYR C 1 76 ? 39.556 -23.832 -46.918 1.00 97.18 75 TYR C C 1
ATOM 5211 O O . TYR C 1 76 ? 39.045 -23.811 -48.060 1.00 96.76 75 TYR C O 1
ATOM 5220 N N . GLY C 1 77 ? 38.854 -23.689 -45.782 1.00 96.52 76 GLY C N 1
ATOM 5221 C CA . GLY C 1 77 ? 37.395 -23.480 -45.710 1.00 98.60 76 GLY C CA 1
ATOM 5222 C C . GLY C 1 77 ? 36.992 -22.034 -45.464 1.00 9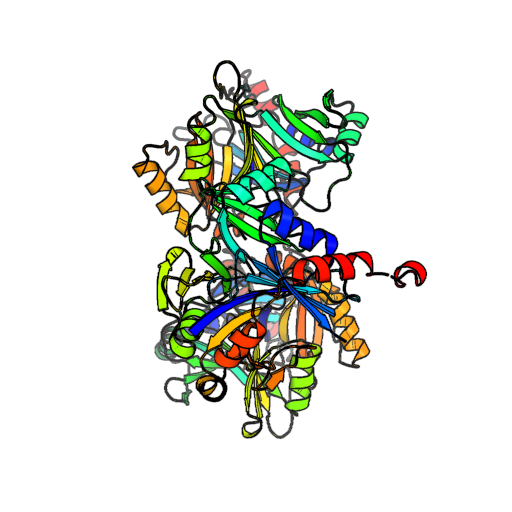7.55 76 GLY C C 1
ATOM 5223 O O . GLY C 1 77 ? 35.787 -21.796 -45.326 1.00 94.95 76 GLY C O 1
ATOM 5224 N N . VAL C 1 78 ? 37.939 -21.092 -45.393 1.00 100.83 77 VAL C N 1
ATOM 5225 C CA . VAL C 1 78 ? 37.649 -19.679 -44.984 1.00 102.43 77 VAL C CA 1
ATOM 5226 C C . VAL C 1 78 ? 38.301 -18.704 -45.976 1.00 105.74 77 VAL C C 1
ATOM 5227 O O . VAL C 1 78 ? 39.551 -18.655 -46.020 1.00 105.43 77 VAL C O 1
ATOM 5231 N N . GLY C 1 79 ? 37.487 -17.921 -46.697 1.00 108.04 78 GLY C N 1
ATOM 5232 C CA . GLY C 1 79 ? 37.901 -17.172 -47.904 1.00 107.32 78 GLY C CA 1
ATOM 5233 C C . GLY C 1 79 ? 38.071 -15.675 -47.687 1.00 106.70 78 GLY C C 1
ATOM 5234 O O . GLY C 1 79 ? 38.676 -15.030 -48.566 1.00 102.64 78 GLY C O 1
ATOM 5235 N N . ASP C 1 80 ? 37.545 -15.113 -46.591 1.00 108.34 79 ASP C N 1
ATOM 5236 C CA . ASP C 1 80 ? 37.704 -13.664 -46.266 1.00 103.25 79 ASP C CA 1
ATOM 5237 C C . ASP C 1 80 ? 37.624 -13.435 -44.742 1.00 98.23 79 ASP C C 1
ATOM 5238 O O . ASP C 1 80 ? 36.982 -14.229 -43.999 1.00 99.83 79 ASP C O 1
ATOM 5243 N N . TYR C 1 81 ? 38.317 -12.389 -44.291 1.00 91.55 80 TYR C N 1
ATOM 5244 C CA . TYR C 1 81 ? 38.332 -11.865 -42.901 1.00 86.88 80 TYR C CA 1
ATOM 5245 C C . TYR C 1 81 ? 38.153 -10.349 -42.952 1.00 88.96 80 TYR C C 1
ATOM 5246 O O . TYR C 1 81 ? 39.054 -9.654 -43.465 1.00 91.25 80 TYR C O 1
ATOM 5255 N N . LYS C 1 82 ? 37.023 -9.852 -42.447 1.00 92.41 81 LYS C N 1
ATOM 5256 C CA . LYS C 1 82 ? 36.743 -8.400 -42.288 1.00 86.20 81 LYS C CA 1
ATOM 5257 C C . LYS C 1 82 ? 37.822 -7.796 -41.373 1.00 85.03 81 LYS C C 1
ATOM 5258 O O . LYS C 1 82 ? 37.970 -8.271 -40.216 1.00 83.56 81 LYS C O 1
ATOM 5264 N N . LEU C 1 83 ? 38.545 -6.791 -41.879 1.00 80.43 82 LEU C N 1
ATOM 5265 C CA . LEU C 1 83 ? 39.599 -6.066 -41.132 1.00 76.33 82 LEU C CA 1
ATOM 5266 C C . LEU C 1 83 ? 38.934 -4.973 -40.286 1.00 77.35 82 LEU C C 1
ATOM 5267 O O . LEU C 1 83 ? 38.160 -4.195 -40.846 1.00 85.05 82 LEU C O 1
ATOM 5272 N N . GLY C 1 84 ? 39.194 -4.961 -38.975 1.00 72.32 83 GLY C N 1
ATOM 5273 C CA . GLY C 1 84 ? 38.852 -3.856 -38.078 1.00 67.66 83 GLY C CA 1
ATOM 5274 C C . GLY C 1 84 ? 39.961 -2.826 -38.128 1.00 69.26 83 GLY C C 1
ATOM 5275 O O . GLY C 1 84 ? 40.590 -2.656 -39.200 1.00 69.22 83 GLY C O 1
ATOM 5276 N N . ASN C 1 85 ? 40.239 -2.172 -37.006 1.00 72.24 84 ASN C N 1
ATOM 5277 C CA . ASN C 1 85 ? 41.242 -1.074 -36.923 1.00 72.94 84 ASN C CA 1
ATOM 5278 C C . ASN C 1 85 ? 42.314 -1.465 -35.903 1.00 68.17 84 ASN C C 1
ATOM 5279 O O . ASN C 1 85 ? 42.950 -0.562 -35.331 1.00 68.85 84 ASN C O 1
ATOM 5284 N N . ASP C 1 86 ? 42.503 -2.762 -35.674 1.00 69.21 85 ASP C N 1
ATOM 5285 C CA . ASP C 1 86 ? 43.317 -3.277 -34.537 1.00 70.02 85 ASP C CA 1
ATOM 5286 C C . ASP C 1 86 ? 44.797 -3.123 -34.907 1.00 66.50 85 ASP C C 1
ATOM 5287 O O . ASP C 1 86 ? 45.584 -2.475 -34.158 1.00 59.53 85 ASP C O 1
ATOM 5292 N N . PHE C 1 87 ? 45.138 -3.726 -36.045 1.00 68.19 86 PHE C N 1
ATOM 5293 C CA . PHE C 1 87 ? 46.518 -3.856 -36.572 1.00 68.95 86 PHE C CA 1
ATOM 5294 C C . PHE C 1 87 ? 46.758 -2.687 -37.533 1.00 63.90 86 PHE C C 1
ATOM 5295 O O . PHE C 1 87 ? 46.133 -2.626 -38.602 1.00 59.79 86 PHE C O 1
ATOM 5303 N N . MET C 1 88 ? 47.668 -1.791 -37.169 1.00 67.59 87 MET C N 1
ATOM 5304 C CA . MET C 1 88 ? 47.869 -0.506 -37.885 1.00 72.29 87 MET C CA 1
ATOM 5305 C C . MET C 1 88 ? 49.064 -0.610 -38.831 1.00 69.20 87 MET C C 1
ATOM 5306 O O . MET C 1 88 ? 49.289 0.344 -39.555 1.00 67.87 87 MET C O 1
ATOM 5311 N N . GLY C 1 89 ? 49.790 -1.733 -38.827 1.00 63.36 88 GLY C N 1
ATOM 5312 C CA . GLY C 1 89 ? 50.789 -2.007 -39.867 1.00 57.20 88 GLY C CA 1
ATOM 5313 C C . GLY C 1 89 ? 52.136 -2.440 -39.331 1.00 53.88 88 GLY C C 1
ATOM 5314 O O . GLY C 1 89 ? 52.431 -2.293 -38.116 1.00 56.49 88 GLY C O 1
ATOM 5315 N N . ILE C 1 90 ? 52.947 -2.961 -40.239 1.00 50.49 89 ILE C N 1
ATOM 5316 C CA . ILE C 1 90 ? 54.373 -3.311 -40.008 1.00 52.20 89 ILE C CA 1
ATOM 5317 C C . ILE C 1 90 ? 55.188 -2.315 -40.825 1.00 58.51 89 ILE C C 1
ATOM 5318 O O . ILE C 1 90 ? 54.800 -2.039 -41.988 1.00 62.49 89 ILE C O 1
ATOM 5323 N N . THR C 1 91 ? 56.238 -1.765 -40.230 1.00 63.21 90 THR C N 1
ATOM 5324 C CA . THR C 1 91 ? 57.133 -0.791 -40.896 1.00 66.69 90 THR C CA 1
ATOM 5325 C C . THR C 1 91 ? 58.439 -1.523 -41.187 1.00 67.95 90 THR C C 1
ATOM 5326 O O . THR C 1 91 ? 58.923 -2.228 -40.291 1.00 67.70 90 THR C O 1
ATOM 5330 N N . LEU C 1 92 ? 58.966 -1.385 -42.403 1.00 67.95 91 LEU C N 1
ATOM 5331 C CA . LEU C 1 92 ? 60.227 -2.060 -42.803 1.00 62.24 91 LEU C CA 1
ATOM 5332 C C . LEU C 1 92 ? 60.973 -1.149 -43.778 1.00 65.61 91 LEU C C 1
ATOM 5333 O O . LEU C 1 92 ? 60.319 -0.338 -44.447 1.00 61.05 91 LEU C O 1
ATOM 5338 N N . ALA C 1 93 ? 62.302 -1.240 -43.782 1.00 68.50 92 ALA C N 1
ATOM 5339 C CA . ALA C 1 93 ? 63.215 -0.420 -44.605 1.00 73.32 92 ALA C CA 1
ATOM 5340 C C . ALA C 1 93 ? 63.647 -1.267 -45.804 1.00 75.77 92 ALA C C 1
ATOM 5341 O O . ALA C 1 93 ? 64.440 -2.183 -45.620 1.00 80.46 92 ALA C O 1
ATOM 5343 N N . SER C 1 94 ? 63.144 -0.953 -46.997 1.00 76.91 93 SER C N 1
ATOM 5344 C CA . SER C 1 94 ? 63.533 -1.616 -48.267 1.00 76.08 93 SER C CA 1
ATOM 5345 C C . SER C 1 94 ? 63.143 -0.756 -49.476 1.00 77.39 93 SER C C 1
ATOM 5346 O O . SER C 1 94 ? 61.947 -0.779 -49.869 1.00 80.72 93 SER C O 1
ATOM 5349 N N . SER C 1 95 ? 64.123 -0.060 -50.065 1.00 75.15 94 SER C N 1
ATOM 5350 C CA . SER C 1 95 ? 64.018 0.549 -51.418 1.00 72.28 94 SER C CA 1
ATOM 5351 C C . SER C 1 95 ? 63.671 -0.537 -52.452 1.00 71.55 94 SER C C 1
ATOM 5352 O O . SER C 1 95 ? 62.991 -0.216 -53.446 1.00 77.17 94 SER C O 1
ATOM 5355 N N . GLN C 1 96 ? 64.094 -1.787 -52.227 1.00 73.75 95 GLN C N 1
ATOM 5356 C CA . GLN C 1 96 ? 63.797 -2.930 -53.127 1.00 76.83 95 GLN C CA 1
ATOM 5357 C C . GLN C 1 96 ? 62.273 -3.142 -53.177 1.00 74.96 95 GLN C C 1
ATOM 5358 O O . GLN C 1 96 ? 61.718 -3.220 -54.311 1.00 73.05 95 GLN C O 1
ATOM 5364 N N . ALA C 1 97 ? 61.616 -3.199 -52.010 1.00 67.51 96 ALA C N 1
ATOM 5365 C CA . ALA C 1 97 ? 60.144 -3.359 -51.878 1.00 65.88 96 ALA C CA 1
ATOM 5366 C C . ALA C 1 97 ? 59.420 -2.188 -52.561 1.00 63.29 96 ALA C C 1
ATOM 5367 O O . ALA C 1 97 ? 58.367 -2.414 -53.182 1.00 59.61 96 ALA C O 1
ATOM 5369 N N . VAL C 1 98 ? 59.960 -0.971 -52.433 1.00 62.78 97 VAL C N 1
ATOM 5370 C CA . VAL C 1 98 ? 59.369 0.256 -53.044 1.00 62.32 97 VAL C CA 1
ATOM 5371 C C . VAL C 1 98 ? 59.386 0.093 -54.570 1.00 61.92 97 VAL C C 1
ATOM 5372 O O . VAL C 1 98 ? 58.314 0.275 -55.173 1.00 60.05 97 VAL C O 1
ATOM 5376 N N . SER C 1 99 ? 60.534 -0.279 -55.155 1.00 65.52 98 SER C N 1
ATOM 5377 C CA . SER C 1 99 ? 60.704 -0.551 -56.613 1.00 69.30 98 SER C CA 1
ATOM 5378 C C . SER C 1 99 ? 59.734 -1.651 -57.060 1.00 70.59 98 SER C C 1
ATOM 5379 O O . SER C 1 99 ? 59.131 -1.509 -58.138 1.00 69.11 98 SER C O 1
ATOM 5382 N N . ASN C 1 100 ? 59.679 -2.742 -56.297 1.00 68.76 99 ASN C N 1
ATOM 5383 C CA . ASN C 1 100 ? 58.823 -3.912 -56.601 1.00 76.68 99 ASN C CA 1
ATOM 5384 C C . ASN C 1 100 ? 57.370 -3.445 -56.716 1.00 78.72 99 ASN C C 1
ATOM 5385 O O . ASN C 1 100 ? 56.724 -3.719 -57.750 1.00 77.86 99 ASN C O 1
ATOM 5390 N N . ALA C 1 101 ? 56.890 -2.731 -55.703 1.00 77.69 100 ALA C N 1
ATOM 5391 C CA . ALA C 1 101 ? 55.529 -2.157 -55.691 1.00 80.73 100 ALA C CA 1
ATOM 5392 C C . ALA C 1 101 ? 55.318 -1.382 -56.993 1.00 76.53 100 ALA C C 1
ATOM 5393 O O . ALA C 1 101 ? 54.315 -1.651 -57.686 1.00 78.08 100 ALA C O 1
ATOM 5395 N N . ARG C 1 102 ? 56.255 -0.483 -57.320 1.00 79.77 101 ARG C N 1
ATOM 5396 C CA . ARG C 1 102 ? 56.150 0.442 -58.483 1.00 84.55 101 ARG C CA 1
ATOM 5397 C C . ARG C 1 102 ? 56.105 -0.380 -59.772 1.00 80.66 101 ARG C C 1
ATOM 5398 O O . ARG C 1 102 ? 55.172 -0.173 -60.571 1.00 71.24 101 ARG C O 1
ATOM 5406 N N . LYS C 1 103 ? 57.047 -1.310 -59.936 1.00 81.22 102 LYS C N 1
ATOM 5407 C CA . LYS C 1 103 ? 57.160 -2.106 -61.179 1.00 85.60 102 LYS C CA 1
ATOM 5408 C C . LYS C 1 103 ? 55.891 -2.953 -61.349 1.00 90.74 102 LYS C C 1
ATOM 5409 O O . LYS C 1 103 ? 55.473 -3.118 -62.517 1.00 91.68 102 LYS C O 1
ATOM 5415 N N . LEU C 1 104 ? 55.278 -3.421 -60.249 1.00 89.01 103 LEU C N 1
ATOM 5416 C CA . LEU C 1 104 ? 54.101 -4.337 -60.273 1.00 85.56 103 LEU C CA 1
ATOM 5417 C C . LEU C 1 104 ? 52.793 -3.548 -60.155 1.00 82.55 103 LEU C C 1
ATOM 5418 O O . LEU C 1 104 ? 51.708 -4.189 -60.121 1.00 78.91 103 LEU C O 1
ATOM 5423 N N . GLU C 1 105 ? 52.885 -2.216 -60.115 1.00 81.82 104 GLU C N 1
ATOM 5424 C CA . GLU C 1 105 ? 51.711 -1.305 -60.063 1.00 86.28 104 GLU C CA 1
ATOM 5425 C C . GLU C 1 105 ? 50.858 -1.710 -58.858 1.00 84.40 104 GLU C C 1
ATOM 5426 O O . GLU C 1 105 ? 49.623 -1.666 -58.956 1.00 77.50 104 GLU C O 1
ATOM 5432 N N . TRP C 1 106 ? 51.510 -2.133 -57.773 1.00 86.74 105 TRP C N 1
ATOM 5433 C CA . TRP C 1 106 ? 50.862 -2.422 -56.473 1.00 85.80 105 TRP C CA 1
ATOM 5434 C C . TRP C 1 106 ? 50.734 -1.094 -55.740 1.00 87.25 105 TRP C C 1
ATOM 5435 O O . TRP C 1 106 ? 51.750 -0.443 -55.535 1.00 81.35 105 TRP C O 1
ATOM 5446 N N . PRO C 1 107 ? 49.511 -0.636 -55.372 1.00 92.77 106 PRO C N 1
ATOM 5447 C CA . PRO C 1 107 ? 49.284 0.740 -54.928 1.00 92.17 106 PRO C CA 1
ATOM 5448 C C . PRO C 1 107 ? 50.219 1.190 -53.798 1.00 85.05 106 PRO C C 1
ATOM 5449 O O . PRO C 1 107 ? 50.451 0.391 -52.894 1.00 80.10 106 PRO C O 1
ATOM 5453 N N . LEU C 1 108 ? 50.732 2.424 -53.921 1.00 80.30 107 LEU C N 1
ATOM 5454 C CA . LEU C 1 108 ? 51.665 3.097 -52.972 1.00 77.98 107 LEU C CA 1
ATOM 5455 C C . LEU C 1 108 ? 51.092 4.454 -52.579 1.00 72.73 107 LEU C C 1
ATOM 5456 O O . LEU C 1 108 ? 50.700 5.178 -53.478 1.00 72.67 107 LEU C O 1
ATOM 5461 N N . THR C 1 109 ? 51.096 4.782 -51.289 1.00 65.06 108 THR C N 1
ATOM 5462 C CA . THR C 1 109 ? 50.744 6.129 -50.779 1.00 62.83 108 THR C CA 1
ATOM 5463 C C . THR C 1 109 ? 51.907 6.657 -49.937 1.00 63.05 108 THR C C 1
ATOM 5464 O O . THR C 1 109 ? 52.143 6.085 -48.869 1.00 64.26 108 THR C O 1
ATOM 5468 N N . GLU C 1 110 ? 52.608 7.699 -50.388 1.00 61.28 109 GLU C N 1
ATOM 5469 C CA . GLU C 1 110 ? 53.700 8.321 -49.592 1.00 61.95 109 GLU C CA 1
ATOM 5470 C C . GLU C 1 110 ? 53.065 9.099 -48.428 1.00 60.19 109 GLU C C 1
ATOM 5471 O O . GLU C 1 110 ? 52.450 10.116 -48.724 1.00 56.12 109 GLU C O 1
ATOM 5477 N N . VAL C 1 111 ? 53.243 8.625 -47.182 1.00 59.63 110 VAL C N 1
ATOM 5478 C CA . VAL C 1 111 ? 52.610 9.151 -45.934 1.00 61.21 110 VAL C CA 1
ATOM 5479 C C . VAL C 1 111 ? 53.579 10.074 -45.171 1.00 63.35 110 VAL C C 1
ATOM 5480 O O . VAL C 1 111 ? 53.098 10.874 -44.348 1.00 61.72 110 VAL C O 1
ATOM 5484 N N . ALA C 1 112 ? 54.888 9.941 -45.399 1.00 67.29 111 ALA C N 1
ATOM 5485 C CA . ALA C 1 112 ? 55.927 10.926 -45.013 1.00 72.94 111 ALA C CA 1
ATOM 5486 C C . ALA C 1 112 ? 57.042 10.857 -46.059 1.00 76.21 111 ALA C C 1
ATOM 5487 O O . ALA C 1 112 ? 56.949 9.984 -46.944 1.00 78.18 111 ALA C O 1
ATOM 5489 N N . GLU C 1 113 ? 58.021 11.761 -46.004 1.00 82.39 112 GLU C N 1
ATOM 5490 C CA . GLU C 1 113 ? 59.108 11.790 -47.015 1.00 83.51 112 GLU C CA 1
ATOM 5491 C C . GLU C 1 113 ? 59.791 10.422 -46.997 1.00 79.65 112 GLU C C 1
ATOM 5492 O O . GLU C 1 113 ? 60.290 10.024 -45.926 1.00 77.71 112 GLU C O 1
ATOM 5498 N N . GLY C 1 114 ? 59.732 9.720 -48.133 1.00 78.33 113 GLY C N 1
ATOM 5499 C CA . GLY C 1 114 ? 60.366 8.410 -48.370 1.00 75.80 113 GLY C CA 1
ATOM 5500 C C . GLY C 1 114 ? 59.753 7.279 -47.553 1.00 72.96 113 GLY C C 1
ATOM 5501 O O . GLY C 1 114 ? 60.476 6.302 -47.318 1.00 69.69 113 GLY C O 1
ATOM 5502 N N . VAL C 1 115 ? 58.482 7.387 -47.136 1.00 70.79 114 VAL C N 1
ATOM 5503 C CA . VAL C 1 115 ? 57.747 6.274 -46.453 1.00 70.92 114 VAL C CA 1
ATOM 5504 C C . VAL C 1 115 ? 56.417 6.038 -47.175 1.00 71.30 114 VAL C C 1
ATOM 5505 O O . VAL C 1 115 ? 55.567 6.961 -47.190 1.00 65.74 114 VAL C O 1
ATOM 5509 N N . PHE C 1 116 ? 56.237 4.828 -47.700 1.00 70.37 115 PHE C N 1
ATOM 5510 C CA . PHE C 1 116 ? 55.132 4.453 -48.616 1.00 69.79 115 PHE C CA 1
ATOM 5511 C C . PHE C 1 116 ? 54.247 3.399 -47.945 1.00 71.51 115 PHE C C 1
ATOM 5512 O O . PHE C 1 116 ? 54.757 2.313 -47.581 1.00 70.99 115 PHE C O 1
ATOM 5520 N N . GLU C 1 117 ? 52.968 3.732 -47.757 1.00 71.92 116 GLU C N 1
ATOM 5521 C CA . GLU C 1 117 ? 51.919 2.793 -47.288 1.00 73.37 116 GLU C CA 1
ATOM 5522 C C . GLU C 1 117 ? 51.507 1.898 -48.455 1.00 74.00 116 GLU C C 1
ATOM 5523 O O . GLU C 1 117 ? 51.318 2.412 -49.563 1.00 71.06 116 GLU C O 1
ATOM 5529 N N . THR C 1 118 ? 51.423 0.598 -48.190 1.00 75.73 117 THR C N 1
ATOM 5530 C CA . THR C 1 118 ? 50.961 -0.461 -49.118 1.00 79.15 117 THR C CA 1
ATOM 5531 C C . THR C 1 118 ? 49.971 -1.341 -48.338 1.00 82.08 117 THR C C 1
ATOM 5532 O O . THR C 1 118 ? 50.062 -1.369 -47.072 1.00 87.05 117 THR C O 1
ATOM 5536 N N . GLU C 1 119 ? 49.075 -2.045 -49.033 1.00 80.06 118 GLU C N 1
ATOM 5537 C CA . GLU C 1 119 ? 48.180 -3.039 -48.394 1.00 77.95 118 GLU C CA 1
ATOM 5538 C C . GLU C 1 119 ? 48.471 -4.429 -48.969 1.00 74.93 118 GLU C C 1
ATOM 5539 O O . GLU C 1 119 ? 48.471 -4.576 -50.189 1.00 71.14 118 GLU C O 1
ATOM 5545 N N . ALA C 1 120 ? 48.707 -5.408 -48.099 1.00 70.02 119 ALA C N 1
ATOM 5546 C CA . ALA C 1 120 ? 48.685 -6.841 -48.456 1.00 70.10 119 ALA C CA 1
ATOM 5547 C C . ALA C 1 120 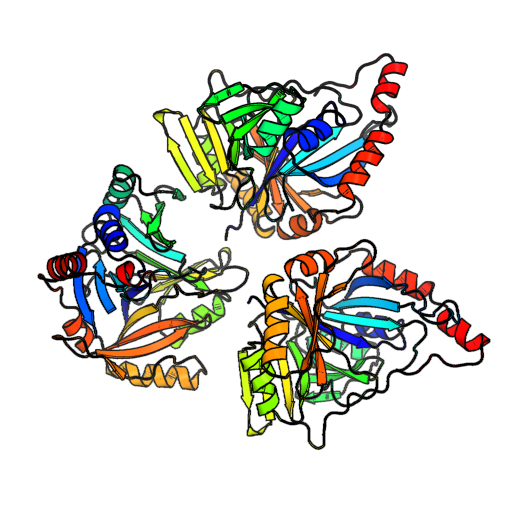? 47.239 -7.201 -48.798 1.00 67.00 119 ALA C C 1
ATOM 5548 O O . ALA C 1 120 ? 46.316 -6.452 -48.468 1.00 62.13 119 ALA C O 1
ATOM 5550 N N . PRO C 1 121 ? 46.984 -8.334 -49.484 1.00 66.45 120 PRO C N 1
ATOM 5551 C CA . PRO C 1 121 ? 45.681 -8.544 -50.120 1.00 70.06 120 PRO C CA 1
ATOM 5552 C C . PRO C 1 121 ? 44.471 -8.659 -49.175 1.00 73.11 120 PRO C C 1
ATOM 5553 O O . PRO C 1 121 ? 43.366 -8.566 -49.691 1.00 73.82 120 PRO C O 1
ATOM 5557 N N . GLY C 1 122 ? 44.659 -8.865 -47.860 1.00 71.45 121 GLY C N 1
ATOM 5558 C CA . GLY C 1 122 ? 43.555 -8.855 -46.871 1.00 69.97 121 GLY C CA 1
ATOM 5559 C C . GLY C 1 122 ? 43.086 -7.441 -46.527 1.00 66.06 121 GLY C C 1
ATOM 5560 O O . GLY C 1 122 ? 41.882 -7.223 -46.301 1.00 66.69 121 GLY C O 1
ATOM 5561 N N . GLY C 1 123 ? 43.993 -6.479 -46.621 1.00 63.47 122 GLY C N 1
ATOM 5562 C CA . GLY C 1 123 ? 43.812 -5.107 -46.100 1.00 65.59 122 GLY C CA 1
ATOM 5563 C C . GLY C 1 123 ? 44.900 -4.739 -45.086 1.00 65.89 122 GLY C C 1
ATOM 5564 O O . GLY C 1 123 ? 44.947 -3.582 -44.596 1.00 62.15 122 GLY C O 1
ATOM 5565 N N . TYR C 1 124 ? 45.791 -5.679 -44.774 1.00 66.81 123 TYR C N 1
ATOM 5566 C CA . TYR C 1 124 ? 46.883 -5.505 -43.778 1.00 67.28 123 TYR C CA 1
ATOM 5567 C C . TYR C 1 124 ? 47.871 -4.443 -44.277 1.00 67.25 123 TYR C C 1
ATOM 5568 O O . TYR C 1 124 ? 48.381 -4.578 -45.393 1.00 60.90 123 TYR C O 1
ATOM 5577 N N . LYS C 1 125 ? 48.165 -3.417 -43.481 1.00 65.47 124 LYS C N 1
ATOM 5578 C CA . LYS C 1 125 ? 49.023 -2.292 -43.970 1.00 67.56 124 LYS C CA 1
ATOM 5579 C C . LYS C 1 125 ? 50.513 -2.600 -43.747 1.00 66.32 124 LYS C C 1
ATOM 5580 O O . LYS C 1 125 ? 50.884 -3.064 -42.649 1.00 72.34 124 LYS C O 1
ATOM 5586 N N . PHE C 1 126 ? 51.355 -2.326 -44.744 1.00 60.56 125 PHE C N 1
ATOM 5587 C CA . PHE C 1 126 ? 52.837 -2.339 -44.626 1.00 59.57 125 PHE C CA 1
ATOM 5588 C C . PHE C 1 126 ? 53.394 -0.958 -44.983 1.00 61.46 125 PHE C C 1
ATOM 5589 O O . PHE C 1 126 ? 52.914 -0.343 -45.953 1.00 62.54 125 PHE C O 1
ATOM 5597 N N . TYR C 1 127 ? 54.362 -0.475 -44.209 1.00 60.83 126 TYR C N 1
ATOM 5598 C CA . TYR C 1 127 ? 54.997 0.856 -44.387 1.00 63.34 126 TYR C CA 1
ATOM 5599 C C . TYR C 1 127 ? 56.451 0.647 -44.816 1.00 64.83 126 TYR C C 1
ATOM 5600 O O . TYR C 1 127 ? 57.227 0.124 -43.996 1.00 60.11 126 TYR C O 1
ATOM 5609 N N . LEU C 1 128 ? 56.759 1.015 -46.066 1.00 64.25 127 LEU C N 1
ATOM 5610 C CA . LEU C 1 128 ? 58.041 0.740 -46.774 1.00 66.75 127 LEU C CA 1
ATOM 5611 C C . LEU C 1 128 ? 58.875 2.024 -46.811 1.00 64.93 127 LEU C C 1
ATOM 5612 O O . LEU C 1 128 ? 58.488 2.989 -47.510 1.00 64.39 127 LEU C O 1
ATOM 5617 N N . GLN C 1 129 ? 59.950 2.055 -46.031 1.00 66.90 128 GLN C N 1
ATOM 5618 C CA . GLN C 1 129 ? 60.933 3.164 -46.011 1.00 70.87 128 GLN C CA 1
ATOM 5619 C C . GLN C 1 129 ? 61.818 2.991 -47.246 1.00 74.35 128 GLN C C 1
ATOM 5620 O O . GLN C 1 129 ? 62.344 1.880 -47.450 1.00 73.00 128 GLN C O 1
ATOM 5626 N N . ASN C 1 130 ? 61.927 4.030 -48.072 1.00 76.11 129 ASN C N 1
ATOM 5627 C CA . ASN C 1 130 ? 62.730 3.990 -49.325 1.00 78.91 129 ASN C CA 1
ATOM 5628 C C . ASN C 1 130 ? 64.226 4.150 -49.012 1.00 83.20 129 ASN C C 1
ATOM 5629 O O . ASN C 1 130 ? 64.838 5.090 -49.525 1.00 80.63 129 ASN C O 1
ATOM 5634 N N . ARG C 1 131 ? 64.782 3.252 -48.193 1.00 87.89 130 ARG C N 1
ATOM 5635 C CA . ARG C 1 131 ? 66.223 3.143 -47.822 1.00 91.76 130 ARG C CA 1
ATOM 5636 C C . ARG C 1 131 ? 66.525 1.643 -47.671 1.00 93.60 130 ARG C C 1
ATOM 5637 O O . ARG C 1 131 ? 65.570 0.865 -47.467 1.00 94.28 130 ARG C O 1
ATOM 5645 N N . SER C 1 132 ? 67.793 1.226 -47.761 1.00 99.86 131 SER C N 1
ATOM 5646 C CA . SER C 1 132 ? 68.175 -0.211 -47.900 1.00 105.02 131 SER C CA 1
ATOM 5647 C C . SER C 1 132 ? 68.344 -0.905 -46.539 1.00 111.37 131 SER C C 1
ATOM 5648 O O . SER C 1 132 ? 68.216 -2.148 -46.497 1.00 114.48 131 SER C O 1
ATOM 5651 N N . LEU C 1 133 ? 68.664 -0.150 -45.480 1.00 114.19 132 LEU C N 1
ATOM 5652 C CA . LEU C 1 133 ? 69.007 -0.645 -44.108 1.00 115.68 132 LEU C CA 1
ATOM 5653 C C . LEU C 1 133 ? 69.760 -1.977 -44.155 1.00 118.43 132 LEU C C 1
ATOM 5654 O O . LEU C 1 133 ? 69.260 -2.989 -43.662 1.00 119.78 132 LEU C O 1
ATOM 5659 N N . PRO C 1 134 ? 71.006 -2.005 -44.680 1.00 122.15 133 PRO C N 1
ATOM 5660 C CA . PRO C 1 134 ? 71.674 -3.269 -44.978 1.00 121.08 133 PRO C CA 1
ATOM 5661 C C . PRO C 1 134 ? 72.156 -4.024 -43.732 1.00 116.67 133 PRO C C 1
ATOM 5662 O O . PRO C 1 134 ? 72.160 -3.469 -42.641 1.00 113.05 133 PRO C O 1
ATOM 5666 N N . GLN C 1 135 ? 72.497 -5.302 -43.948 1.00 113.07 134 GLN C N 1
ATOM 5667 C CA . GLN C 1 135 ? 73.123 -6.258 -42.995 1.00 112.82 134 GLN C CA 1
ATOM 5668 C C . GLN C 1 135 ? 72.300 -6.398 -41.701 1.00 109.46 134 GLN C C 1
ATOM 5669 O O . GLN C 1 135 ? 72.893 -6.675 -40.642 1.00 115.75 134 GLN C O 1
ATOM 5675 N N . SER C 1 136 ? 70.990 -6.177 -41.763 1.00 101.02 135 SER C N 1
ATOM 5676 C CA . SER C 1 136 ? 70.092 -6.261 -40.580 1.00 94.19 135 SER C CA 1
ATOM 5677 C C . SER C 1 136 ? 68.658 -6.510 -41.044 1.00 89.23 135 SER C C 1
ATOM 5678 O O . SER C 1 136 ? 68.390 -6.331 -42.248 1.00 85.70 135 SER C O 1
ATOM 5681 N N . ASP C 1 137 ? 67.796 -6.962 -40.134 1.00 85.48 136 ASP C N 1
ATOM 5682 C CA . ASP C 1 137 ? 66.377 -7.276 -40.434 1.00 81.55 136 ASP C CA 1
ATOM 5683 C C . ASP C 1 137 ? 65.695 -5.991 -40.881 1.00 78.88 136 ASP C C 1
ATOM 5684 O O . ASP C 1 137 ? 65.597 -5.052 -40.097 1.00 74.94 136 ASP C O 1
ATOM 5689 N N . PRO C 1 138 ? 65.196 -5.916 -42.133 1.00 80.00 137 PRO C N 1
ATOM 5690 C CA . PRO C 1 138 ? 64.437 -4.749 -42.588 1.00 80.08 137 PRO C CA 1
ATOM 5691 C C . PRO C 1 138 ? 63.230 -4.368 -41.714 1.00 79.02 137 PRO C C 1
ATOM 5692 O O . PRO C 1 138 ? 62.867 -3.208 -41.730 1.00 81.00 137 PRO C O 1
ATOM 5696 N N . VAL C 1 139 ? 62.632 -5.327 -40.999 1.00 76.69 138 VAL C N 1
ATOM 5697 C CA . VAL C 1 139 ? 61.420 -5.084 -40.166 1.00 75.18 138 VAL C CA 1
ATOM 5698 C C . VAL C 1 139 ? 61.829 -4.282 -38.922 1.00 75.36 138 VAL C C 1
ATOM 5699 O O . VAL C 1 139 ? 62.736 -4.751 -38.202 1.00 76.90 138 VAL C O 1
ATOM 5703 N N . LEU C 1 140 ? 61.180 -3.128 -38.691 1.00 71.54 139 LEU C N 1
ATOM 5704 C CA . LEU C 1 140 ? 61.497 -2.190 -37.581 1.00 68.47 139 LEU C CA 1
ATOM 5705 C C . LEU C 1 140 ? 60.419 -2.241 -36.495 1.00 66.29 139 LEU C C 1
ATOM 5706 O O . LEU C 1 140 ? 60.781 -2.199 -35.325 1.00 63.46 139 LEU C O 1
ATOM 5711 N N . LYS C 1 141 ? 59.136 -2.256 -36.844 1.00 66.70 140 LYS C N 1
ATOM 5712 C CA . LYS C 1 141 ? 58.052 -2.180 -35.827 1.00 66.16 140 LYS C CA 1
ATOM 5713 C C . LYS C 1 141 ? 56.741 -2.789 -36.345 1.00 63.50 140 LYS C C 1
ATOM 5714 O O . LYS C 1 141 ? 56.514 -2.800 -37.592 1.00 60.58 140 LYS C O 1
ATOM 5720 N N . VAL C 1 142 ? 55.926 -3.249 -35.393 1.00 56.69 141 VAL C N 1
ATOM 5721 C CA . VAL C 1 142 ? 54.472 -3.500 -35.528 1.00 55.78 141 VAL C CA 1
ATOM 5722 C C . VAL C 1 142 ? 53.771 -2.409 -34.725 1.00 57.58 141 VAL C C 1
ATOM 5723 O O . VAL C 1 142 ? 54.202 -2.125 -33.591 1.00 52.53 141 VAL C O 1
ATOM 5727 N N . THR C 1 143 ? 52.723 -1.823 -35.296 1.00 62.47 142 THR C N 1
ATOM 5728 C CA . THR C 1 143 ? 51.904 -0.770 -34.650 1.00 64.59 142 THR C CA 1
ATOM 5729 C C . THR C 1 143 ? 50.537 -1.375 -34.358 1.00 60.07 142 THR C C 1
ATOM 5730 O O . THR C 1 143 ? 49.963 -1.957 -35.310 1.00 59.70 142 THR C O 1
ATOM 5734 N N . LEU C 1 144 ? 50.081 -1.258 -33.113 1.00 59.22 143 LEU C N 1
ATOM 5735 C CA . LEU C 1 144 ? 48.714 -1.652 -32.672 1.00 63.46 143 LEU C CA 1
ATOM 5736 C C . LEU C 1 144 ? 47.978 -0.428 -32.113 1.00 59.89 143 LEU C C 1
ATOM 5737 O O . LEU C 1 144 ? 48.616 0.368 -31.402 1.00 55.66 143 LEU C O 1
ATOM 5742 N N . ALA C 1 145 ? 46.676 -0.330 -32.400 1.00 61.38 144 ALA C N 1
ATOM 5743 C CA . ALA C 1 145 ? 45.736 0.681 -31.861 1.00 58.56 144 ALA C CA 1
ATOM 5744 C C . ALA C 1 145 ? 45.437 0.381 -30.383 1.00 61.31 144 ALA C C 1
ATOM 5745 O O . ALA C 1 145 ? 45.147 -0.778 -30.070 1.00 55.82 144 ALA C O 1
ATOM 5747 N N . VAL C 1 146 ? 45.418 1.392 -29.517 1.00 61.40 145 VAL C N 1
ATOM 5748 C CA . VAL C 1 146 ? 44.985 1.240 -28.096 1.00 67.44 145 VAL C CA 1
ATOM 5749 C C . VAL C 1 146 ? 43.981 2.347 -27.770 1.00 69.04 145 VAL C C 1
ATOM 5750 O O . VAL C 1 146 ? 44.060 3.424 -28.376 1.00 76.60 145 VAL C O 1
ATOM 5754 N N . SER C 1 147 ? 43.052 2.073 -26.857 1.00 67.78 146 SER C N 1
ATOM 5755 C CA . SER C 1 147 ? 41.956 3.001 -26.473 1.00 69.00 146 SER C CA 1
ATOM 5756 C C . SER C 1 147 ? 42.458 3.990 -25.406 1.00 70.33 146 SER C C 1
ATOM 5757 O O . SER C 1 147 ? 42.050 5.158 -25.448 1.00 74.30 146 SER C O 1
ATOM 5760 N N . ASP C 1 148 ? 43.352 3.525 -24.526 1.00 71.98 147 ASP C N 1
ATOM 5761 C CA . ASP C 1 148 ? 43.901 4.233 -23.342 1.00 72.80 147 ASP C CA 1
ATOM 5762 C C . ASP C 1 148 ? 45.411 3.950 -23.255 1.00 72.16 147 ASP C C 1
ATOM 5763 O O . ASP C 1 148 ? 45.783 2.857 -22.724 1.00 66.93 147 ASP C O 1
ATOM 5768 N N . LEU C 1 149 ? 46.250 4.887 -23.720 1.00 72.13 148 LEU C N 1
ATOM 5769 C CA . LEU C 1 149 ? 47.724 4.686 -23.817 1.00 71.75 148 LEU C CA 1
ATOM 5770 C C . LEU C 1 149 ? 48.321 4.258 -22.467 1.00 73.83 148 LEU C C 1
ATOM 5771 O O . LEU C 1 149 ? 49.063 3.250 -22.445 1.00 68.07 148 LEU C O 1
ATOM 5776 N N . GLN C 1 150 ? 48.043 4.994 -21.382 1.00 78.82 149 GLN C N 1
ATOM 5777 C CA . GLN C 1 150 ? 48.657 4.748 -20.043 1.00 79.88 149 GLN C CA 1
ATOM 5778 C C . GLN C 1 150 ? 48.277 3.338 -19.556 1.00 78.12 149 GLN C C 1
ATOM 5779 O O . GLN C 1 150 ? 49.173 2.620 -19.045 1.00 69.19 149 GLN C O 1
ATOM 5785 N N . LYS C 1 151 ? 47.006 2.949 -19.701 1.00 77.13 150 LYS C N 1
ATOM 5786 C CA . LYS C 1 151 ? 46.538 1.577 -19.377 1.00 78.34 150 LYS C CA 1
ATOM 5787 C C . LYS C 1 151 ? 47.401 0.550 -20.125 1.00 77.39 150 LYS C C 1
ATOM 5788 O O . LYS C 1 151 ? 47.773 -0.475 -19.508 1.00 76.38 150 LYS C O 1
ATOM 5794 N N . SER C 1 152 ? 47.706 0.795 -21.407 1.00 73.07 151 SER C N 1
ATOM 5795 C CA . SER C 1 152 ? 48.440 -0.164 -22.274 1.00 70.92 151 SER C CA 1
ATOM 5796 C C . SER C 1 152 ? 49.923 -0.195 -21.889 1.00 66.46 151 SER C C 1
ATOM 5797 O O . SER C 1 152 ? 50.486 -1.285 -21.872 1.00 66.35 151 SER C O 1
ATOM 5800 N N . LEU C 1 153 ? 50.524 0.945 -21.546 1.00 67.69 152 LEU C N 1
ATOM 5801 C CA . LEU C 1 153 ? 51.933 1.002 -21.066 1.00 67.91 152 LEU C CA 1
ATOM 5802 C C . LEU C 1 153 ? 52.064 0.255 -19.735 1.00 71.51 152 LEU C C 1
ATOM 5803 O O . LEU C 1 153 ? 53.083 -0.433 -19.559 1.00 76.85 152 LEU C O 1
ATOM 5808 N N . ASN C 1 154 ? 51.086 0.388 -18.832 1.00 72.69 153 ASN C N 1
ATOM 5809 C CA . ASN C 1 154 ? 51.098 -0.311 -17.520 1.00 75.14 153 ASN C CA 1
ATOM 5810 C C . ASN C 1 154 ? 51.134 -1.824 -17.793 1.00 75.04 153 ASN C C 1
ATOM 5811 O O . ASN C 1 154 ? 51.883 -2.545 -17.107 1.00 74.50 153 ASN C O 1
ATOM 5816 N N . TYR C 1 155 ? 50.380 -2.291 -18.788 1.00 68.53 154 TYR C N 1
ATOM 5817 C CA . TYR C 1 155 ? 50.318 -3.722 -19.156 1.00 63.60 154 TYR C CA 1
ATOM 5818 C C . TYR C 1 155 ? 51.648 -4.138 -19.784 1.00 63.48 154 TYR C C 1
ATOM 5819 O O . TYR C 1 155 ? 52.338 -5.011 -19.229 1.00 63.07 154 TYR C O 1
ATOM 5828 N N . TRP C 1 156 ? 51.984 -3.517 -20.918 1.00 64.80 155 TRP C N 1
ATOM 5829 C CA . TRP C 1 156 ? 53.106 -3.923 -21.803 1.00 67.62 155 TRP C CA 1
ATOM 5830 C C . TRP C 1 156 ? 54.461 -3.678 -21.125 1.00 71.75 155 TRP C C 1
ATOM 5831 O O . TRP C 1 156 ? 55.381 -4.462 -21.390 1.00 67.62 155 TRP C O 1
ATOM 5842 N N . CYS C 1 157 ? 54.586 -2.632 -20.296 1.00 77.66 156 CYS C N 1
ATOM 5843 C CA . CYS C 1 157 ? 55.852 -2.269 -19.596 1.00 76.85 156 CYS C CA 1
ATOM 5844 C C . CYS C 1 157 ? 55.913 -2.863 -18.186 1.00 79.39 156 CYS C C 1
ATOM 5845 O O . CYS C 1 157 ? 56.830 -3.664 -17.945 1.00 80.08 156 CYS C O 1
ATOM 5848 N N . ASN C 1 158 ? 54.986 -2.510 -17.293 1.00 81.73 157 ASN C N 1
ATOM 5849 C CA . ASN C 1 158 ? 55.056 -2.925 -15.862 1.00 84.85 157 ASN C CA 1
ATOM 5850 C C . ASN C 1 158 ? 54.840 -4.443 -15.742 1.00 85.68 157 ASN C C 1
ATOM 5851 O O . ASN C 1 158 ? 55.510 -5.038 -14.891 1.00 81.45 157 ASN C O 1
ATOM 5856 N N . LEU C 1 159 ? 53.957 -5.054 -16.547 1.00 88.19 158 LEU C N 1
ATOM 5857 C CA . LEU C 1 159 ? 53.646 -6.503 -16.408 1.00 87.67 158 LEU C CA 1
ATOM 5858 C C . LEU C 1 159 ? 54.541 -7.329 -17.349 1.00 88.78 158 LEU C C 1
ATOM 5859 O O . LEU C 1 159 ? 55.133 -8.309 -16.870 1.00 85.12 158 LEU C O 1
ATOM 5864 N N . LEU C 1 160 ? 54.683 -6.952 -18.624 1.00 86.71 159 LEU C N 1
ATOM 5865 C CA . LEU C 1 160 ? 55.409 -7.794 -19.616 1.00 85.93 159 LEU C CA 1
ATOM 5866 C C . LEU C 1 160 ? 56.877 -7.352 -19.734 1.00 88.00 159 LEU C C 1
ATOM 5867 O O . LEU C 1 160 ? 57.638 -8.077 -20.401 1.00 96.19 159 LEU C O 1
ATOM 5872 N N . GLY C 1 161 ? 57.258 -6.222 -19.132 1.00 85.31 160 GLY C N 1
ATOM 5873 C CA . GLY C 1 161 ? 58.673 -5.824 -18.982 1.00 89.23 160 GLY C CA 1
ATOM 5874 C C . GLY C 1 161 ? 59.279 -5.227 -20.248 1.00 88.70 160 GLY C C 1
ATOM 5875 O O . GLY C 1 161 ? 60.528 -5.216 -20.354 1.00 91.44 160 GLY C O 1
ATOM 5876 N N . MET C 1 162 ? 58.464 -4.710 -21.171 1.00 85.71 161 MET C N 1
ATOM 5877 C CA . MET C 1 162 ? 58.992 -4.044 -22.393 1.00 84.59 161 MET C CA 1
ATOM 5878 C C . MET C 1 162 ? 59.509 -2.651 -22.015 1.00 83.40 161 MET C C 1
ATOM 5879 O O . MET C 1 162 ? 58.857 -1.956 -21.234 1.00 86.45 161 MET C O 1
ATOM 5884 N N . LYS C 1 163 ? 60.670 -2.276 -22.540 1.00 85.81 162 LYS C N 1
ATOM 5885 C CA . LYS C 1 163 ? 61.320 -0.954 -22.305 1.00 85.28 162 LYS C CA 1
ATOM 5886 C C . LYS C 1 163 ? 60.691 0.096 -23.219 1.00 82.18 162 LYS C C 1
ATOM 5887 O O . LYS C 1 163 ? 60.236 -0.281 -24.299 1.00 80.20 162 LYS C O 1
ATOM 5893 N N . ILE C 1 164 ? 60.698 1.357 -22.786 1.00 86.67 163 ILE C N 1
ATOM 5894 C CA . ILE C 1 164 ? 60.207 2.529 -23.567 1.00 88.40 163 ILE C CA 1
ATOM 5895 C C . ILE C 1 164 ? 61.406 3.155 -24.286 1.00 88.02 163 ILE C C 1
ATOM 5896 O O . ILE C 1 164 ? 62.278 3.697 -23.585 1.00 80.28 163 ILE C O 1
ATOM 5901 N N . TYR C 1 165 ? 61.436 3.056 -25.623 1.00 85.56 164 TYR C N 1
ATOM 5902 C CA . TYR C 1 165 ? 62.440 3.709 -26.501 1.00 86.78 164 TYR C CA 1
ATOM 5903 C C . TYR C 1 165 ? 61.959 5.115 -26.872 1.00 83.22 164 TYR C C 1
ATOM 5904 O O . TYR C 1 165 ? 62.808 5.990 -27.109 1.00 81.35 164 TYR C O 1
ATOM 5913 N N . GLU C 1 166 ? 60.645 5.321 -26.958 1.00 80.83 165 GLU C N 1
ATOM 5914 C CA . GLU C 1 166 ? 60.062 6.634 -27.332 1.00 79.29 165 GLU C CA 1
ATOM 5915 C C . GLU C 1 166 ? 58.685 6.777 -26.693 1.00 78.79 165 GLU C C 1
ATOM 5916 O O . GLU C 1 166 ? 57.944 5.783 -26.629 1.00 84.00 165 GLU C O 1
ATOM 5922 N N . LYS C 1 167 ? 58.345 7.997 -26.299 1.00 78.50 166 LYS C N 1
ATOM 5923 C CA . LYS C 1 167 ? 56.969 8.346 -25.896 1.00 79.25 166 LYS C CA 1
ATOM 5924 C C . LYS C 1 167 ? 56.652 9.743 -26.428 1.00 83.96 166 LYS C C 1
ATOM 5925 O O . LYS C 1 167 ? 57.492 10.631 -26.267 1.00 85.45 166 LYS C O 1
ATOM 5931 N N . ASP C 1 168 ? 55.476 9.902 -27.049 1.00 85.83 167 ASP C N 1
ATOM 5932 C CA . ASP C 1 168 ? 54.891 11.191 -27.506 1.00 84.59 167 ASP C CA 1
ATOM 5933 C C . ASP C 1 168 ? 53.491 11.329 -26.883 1.00 84.14 167 ASP C C 1
ATOM 5934 O O . ASP C 1 168 ? 52.530 10.738 -27.428 1.00 75.91 167 ASP C O 1
ATOM 5939 N N . GLU C 1 169 ? 53.420 12.059 -25.757 1.00 86.67 168 GLU C N 1
ATOM 5940 C CA . GLU C 1 169 ? 52.177 12.370 -25.003 1.00 88.20 168 GLU C CA 1
ATOM 5941 C C . GLU C 1 169 ? 51.152 12.980 -25.962 1.00 88.13 168 GLU C C 1
ATOM 5942 O O . GLU C 1 169 ? 49.985 12.514 -25.960 1.00 91.11 168 GLU C O 1
ATOM 5948 N N . GLU C 1 170 ? 51.583 13.948 -26.773 1.00 88.05 169 GLU C N 1
ATOM 5949 C CA . GLU C 1 170 ? 50.688 14.745 -27.645 1.00 89.63 169 GLU C CA 1
ATOM 5950 C C . GLU C 1 170 ? 50.084 13.839 -28.724 1.00 88.74 169 GLU C C 1
ATOM 5951 O O . GLU C 1 170 ? 48.869 13.989 -28.983 1.00 86.20 169 GLU C O 1
ATOM 5957 N N . LYS C 1 171 ? 50.866 12.916 -29.299 1.00 87.52 170 LYS C N 1
ATOM 5958 C CA . LYS C 1 171 ? 50.361 11.972 -30.333 1.00 89.11 170 LYS C CA 1
ATOM 5959 C C . LYS C 1 171 ? 49.733 10.731 -29.677 1.00 85.29 170 LYS C C 1
ATOM 5960 O O . LYS C 1 171 ? 49.053 9.997 -30.399 1.00 81.76 170 LYS C O 1
ATOM 5966 N N . GLN C 1 172 ? 49.909 10.530 -28.366 1.00 82.51 171 GLN C N 1
ATOM 5967 C CA . GLN C 1 172 ? 49.443 9.302 -27.655 1.00 79.97 171 GLN C CA 1
ATOM 5968 C C . GLN C 1 172 ? 50.074 8.067 -28.326 1.00 79.80 171 GLN C C 1
ATOM 5969 O O . GLN C 1 172 ? 49.358 7.134 -28.777 1.00 79.49 171 GLN C O 1
ATOM 5975 N N . ARG C 1 173 ? 51.402 8.072 -28.382 1.00 78.29 172 ARG C N 1
ATOM 5976 C CA . ARG C 1 173 ? 52.217 7.001 -29.020 1.00 75.27 172 ARG C CA 1
ATOM 5977 C C . ARG C 1 173 ? 53.422 6.675 -28.121 1.00 70.77 172 ARG C C 1
ATOM 5978 O O . ARG C 1 173 ? 53.968 7.619 -27.457 1.00 74.00 172 ARG C O 1
ATOM 5986 N N . ALA C 1 174 ? 53.776 5.390 -28.053 1.00 63.23 173 ALA C N 1
ATOM 5987 C CA . ALA C 1 174 ? 54.991 4.862 -27.393 1.00 60.36 173 ALA C CA 1
ATOM 5988 C C . ALA C 1 174 ? 55.633 3.802 -28.303 1.00 57.40 173 ALA C C 1
ATOM 5989 O O . ALA C 1 174 ? 54.894 3.082 -29.031 1.00 52.86 173 ALA C O 1
ATOM 5991 N N . LEU C 1 175 ? 56.958 3.752 -28.299 1.00 56.24 174 LEU C N 1
ATOM 5992 C CA . LEU C 1 175 ? 57.731 2.688 -28.986 1.00 60.94 174 LEU C CA 1
ATOM 5993 C C . LEU C 1 175 ? 58.351 1.848 -27.877 1.00 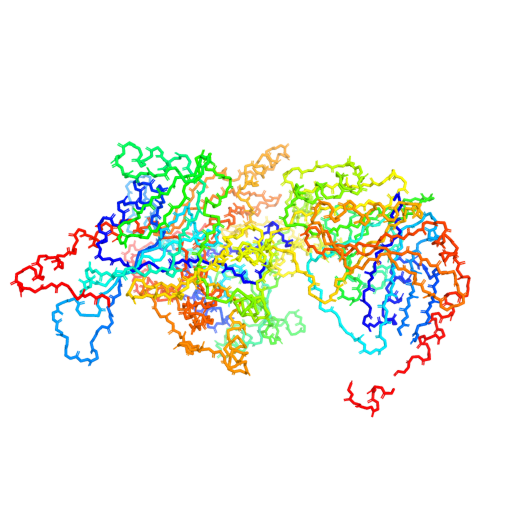62.92 174 LEU C C 1
ATOM 5994 O O . LEU C 1 175 ? 59.144 2.432 -27.069 1.00 60.78 174 LEU C O 1
ATOM 5999 N N . LEU C 1 176 ? 57.943 0.567 -27.820 1.00 60.40 175 LEU C N 1
ATOM 6000 C CA . LEU C 1 176 ? 58.413 -0.427 -26.822 1.00 61.04 175 LEU C CA 1
ATOM 6001 C C . LEU C 1 176 ? 59.318 -1.452 -27.509 1.00 65.23 175 LEU C C 1
ATOM 6002 O O . LEU C 1 176 ? 59.153 -1.710 -28.723 1.00 68.38 175 LEU C O 1
ATOM 6007 N N . GLY C 1 177 ? 60.228 -2.043 -26.740 1.00 64.69 176 GLY C N 1
ATOM 6008 C CA . GLY C 1 177 ? 61.064 -3.152 -27.223 1.00 67.91 176 GLY C CA 1
ATOM 6009 C C . GLY C 1 177 ? 61.708 -3.886 -26.079 1.00 65.55 176 GLY C C 1
ATOM 6010 O O . GLY C 1 177 ? 61.766 -3.322 -24.976 1.00 59.02 176 GLY C O 1
ATOM 6011 N N . TYR C 1 178 ? 62.128 -5.115 -26.340 1.00 59.01 177 TYR C N 1
ATOM 6012 C CA . TYR C 1 178 ? 62.863 -5.961 -25.376 1.00 63.30 177 TYR C CA 1
ATOM 6013 C C . TYR C 1 178 ? 64.380 -5.795 -25.574 1.00 62.67 177 TYR C C 1
ATOM 6014 O O . TYR C 1 178 ? 65.133 -6.187 -24.663 1.00 65.03 177 TYR C O 1
ATOM 6023 N N . ALA C 1 179 ? 64.806 -5.219 -26.702 1.00 60.98 178 ALA C N 1
ATOM 6024 C CA . ALA C 1 179 ? 66.226 -4.971 -27.043 1.00 64.92 178 ALA C CA 1
ATOM 6025 C C . ALA C 1 179 ? 66.345 -4.096 -28.306 1.00 64.93 178 ALA C C 1
ATOM 6026 O O . ALA C 1 179 ? 65.415 -4.064 -29.132 1.00 64.27 178 ALA C O 1
ATOM 6028 N N . ASP C 1 180 ? 67.492 -3.438 -28.468 1.00 65.91 179 ASP C N 1
ATOM 6029 C CA . ASP C 1 180 ? 67.781 -2.495 -29.580 1.00 65.55 179 ASP C CA 1
ATOM 6030 C C . ASP C 1 180 ? 67.675 -3.247 -30.919 1.00 65.72 179 ASP C C 1
ATOM 6031 O O . ASP C 1 180 ? 67.129 -2.681 -31.888 1.00 65.81 179 ASP C O 1
ATOM 6036 N N . ASN C 1 181 ? 68.137 -4.494 -30.961 1.00 67.37 180 ASN C N 1
ATOM 6037 C CA . ASN C 1 181 ? 68.323 -5.291 -32.206 1.00 71.80 180 ASN C CA 1
ATOM 6038 C C . ASN C 1 181 ? 67.061 -6.103 -32.529 1.00 70.80 180 ASN C C 1
ATOM 6039 O O . ASN C 1 181 ? 67.149 -7.001 -33.397 1.00 71.50 180 ASN C O 1
ATOM 6044 N N . GLN C 1 182 ? 65.931 -5.818 -31.876 1.00 69.95 181 GLN C N 1
ATOM 6045 C CA . GLN C 1 182 ? 64.639 -6.517 -32.131 1.00 67.62 181 GLN C CA 1
ATOM 6046 C C . GLN C 1 182 ? 63.626 -5.574 -32.781 1.00 65.54 181 GLN C C 1
ATOM 6047 O O . GLN C 1 182 ? 63.714 -4.325 -32.596 1.00 63.07 181 GLN C O 1
ATOM 6053 N N . CYS C 1 183 ? 62.652 -6.168 -33.470 1.00 65.21 182 CYS C N 1
ATOM 6054 C CA . CYS C 1 183 ? 61.428 -5.464 -33.914 1.00 68.86 182 CYS C CA 1
ATOM 6055 C C . CYS C 1 183 ? 60.805 -4.796 -32.684 1.00 67.79 182 CYS C C 1
ATOM 6056 O O . CYS C 1 183 ? 60.850 -5.407 -31.615 1.00 76.17 182 CYS C O 1
ATOM 6059 N N . LYS C 1 184 ? 60.322 -3.562 -32.818 1.00 65.85 183 LYS C N 1
ATOM 6060 C CA . LYS C 1 184 ? 59.685 -2.789 -31.718 1.00 64.30 183 LYS C CA 1
ATOM 6061 C C . LYS C 1 184 ? 58.159 -2.943 -31.823 1.00 60.25 183 LYS C C 1
ATOM 6062 O O . LYS C 1 184 ? 57.675 -3.248 -32.923 1.00 54.92 183 LYS C O 1
ATOM 6068 N N . LEU C 1 185 ? 57.444 -2.763 -30.710 1.00 58.31 184 LEU C N 1
ATOM 6069 C CA . LEU C 1 185 ? 55.962 -2.683 -30.659 1.00 59.45 184 LEU C CA 1
ATOM 6070 C C . LEU C 1 185 ? 55.586 -1.214 -30.477 1.00 60.64 184 LEU C C 1
ATOM 6071 O O . LEU C 1 185 ? 56.034 -0.591 -29.481 1.00 60.26 184 LEU C O 1
ATOM 6076 N N . GLU C 1 186 ? 54.858 -0.655 -31.445 1.00 63.79 185 GLU C N 1
ATOM 6077 C CA . GLU C 1 186 ? 54.371 0.739 -31.379 1.00 61.81 185 GLU C CA 1
ATOM 6078 C C . GLU C 1 186 ? 52.908 0.731 -30.973 1.00 61.30 185 GLU C C 1
ATOM 6079 O O . GLU C 1 186 ? 52.108 0.101 -31.670 1.00 64.48 185 GLU C O 1
ATOM 6085 N N . LEU C 1 187 ? 52.595 1.385 -29.860 1.00 64.71 186 LEU C N 1
ATOM 6086 C CA . LEU C 1 187 ? 51.201 1.572 -29.382 1.00 66.15 186 LEU C CA 1
ATOM 6087 C C . LEU C 1 187 ? 50.735 2.946 -29.854 1.00 67.18 186 LEU C C 1
ATOM 6088 O O . LEU C 1 187 ? 51.496 3.927 -29.629 1.00 68.40 186 LEU C O 1
ATOM 6093 N N . GLN C 1 188 ? 49.569 3.003 -30.502 1.00 65.81 187 GLN C N 1
ATOM 6094 C CA . GLN C 1 188 ? 48.978 4.264 -31.021 1.00 68.59 187 GLN C CA 1
ATOM 6095 C C . GLN C 1 188 ? 47.556 4.419 -30.469 1.00 65.89 187 GLN C C 1
ATOM 6096 O O . GLN C 1 188 ? 46.676 3.628 -30.851 1.00 58.98 187 GLN C O 1
ATOM 6102 N N . GLY C 1 189 ? 47.359 5.381 -29.562 1.00 70.97 188 GLY C N 1
ATOM 6103 C CA . GLY C 1 189 ? 46.022 5.892 -29.188 1.00 72.89 188 GLY C CA 1
ATOM 6104 C C . GLY C 1 189 ? 45.189 6.203 -30.430 1.00 72.57 188 GLY C C 1
ATOM 6105 O O . GLY C 1 189 ? 45.663 6.993 -31.286 1.00 72.35 188 GLY C O 1
ATOM 6106 N N . VAL C 1 190 ? 44.030 5.552 -30.567 1.00 73.11 189 VAL C N 1
ATOM 6107 C CA . VAL C 1 190 ? 43.014 5.817 -31.629 1.00 78.62 189 VAL C CA 1
ATOM 6108 C C . VAL C 1 190 ? 41.723 6.295 -30.941 1.00 82.61 189 VAL C C 1
ATOM 6109 O O . VAL C 1 190 ? 41.442 5.874 -29.787 1.00 81.79 189 VAL C O 1
ATOM 6113 N N . LYS C 1 191 ? 40.943 7.130 -31.630 1.00 88.65 190 LYS C N 1
ATOM 6114 C CA . LYS C 1 191 ? 39.624 7.623 -31.165 1.00 91.89 190 LYS C CA 1
ATOM 6115 C C . LYS C 1 191 ? 38.544 6.584 -31.509 1.00 93.51 190 LYS C C 1
ATOM 6116 O O . LYS C 1 191 ? 38.597 6.005 -32.615 1.00 95.20 190 LYS C O 1
ATOM 6122 N N . GLY C 1 192 ? 37.604 6.353 -30.593 1.00 93.12 191 GLY C N 1
ATOM 6123 C CA . GLY C 1 192 ? 36.326 5.663 -30.882 1.00 92.61 191 GLY C CA 1
ATOM 6124 C C . GLY C 1 192 ? 36.434 4.143 -30.842 1.00 89.79 191 GLY C C 1
ATOM 6125 O O . GLY C 1 192 ? 35.671 3.488 -31.572 1.00 85.59 191 GLY C O 1
ATOM 6126 N N . GLY C 1 193 ? 37.342 3.597 -30.024 1.00 88.82 192 GLY C N 1
ATOM 6127 C CA . GLY C 1 193 ? 37.364 2.166 -29.655 1.00 85.63 192 GLY C CA 1
ATOM 6128 C C . GLY C 1 193 ? 38.206 1.329 -30.600 1.00 84.18 192 GLY C C 1
ATOM 6129 O O . GLY C 1 193 ? 38.398 1.736 -31.754 1.00 80.38 192 GLY C O 1
ATOM 6130 N N . VAL C 1 194 ? 38.749 0.216 -30.096 1.00 86.01 193 VAL C N 1
ATOM 6131 C CA . VAL C 1 194 ? 39.490 -0.802 -30.897 1.00 87.79 193 VAL C CA 1
ATOM 6132 C C . VAL C 1 194 ? 38.494 -1.892 -31.310 1.00 92.80 193 VAL C C 1
ATOM 6133 O O . VAL C 1 194 ? 37.802 -2.429 -30.422 1.00 87.60 193 VAL C O 1
ATOM 6137 N N . ASP C 1 195 ? 38.427 -2.186 -32.613 1.00 98.22 194 ASP C N 1
ATOM 6138 C CA . ASP C 1 195 ? 37.525 -3.205 -33.215 1.00 101.80 194 ASP C CA 1
ATOM 6139 C C . ASP C 1 195 ? 38.396 -4.298 -33.849 1.00 105.03 194 ASP C C 1
ATOM 6140 O O . ASP C 1 195 ? 39.177 -3.989 -34.782 1.00 102.04 194 ASP C O 1
ATOM 6145 N N . HIS C 1 196 ? 38.266 -5.529 -33.338 1.00 112.85 195 HIS C N 1
ATOM 6146 C CA . HIS C 1 196 ? 39.020 -6.723 -33.794 1.00 116.95 195 HIS C CA 1
ATOM 6147 C C . HIS C 1 196 ? 38.354 -7.305 -35.051 1.00 114.56 195 HIS C C 1
ATOM 6148 O O . HIS C 1 196 ? 39.080 -7.927 -35.836 1.00 119.57 195 HIS C O 1
ATOM 6155 N N . ALA C 1 197 ? 37.045 -7.093 -35.238 1.00 106.60 196 ALA C N 1
ATOM 6156 C CA . ALA C 1 197 ? 36.252 -7.664 -36.352 1.00 103.80 196 ALA C CA 1
ATOM 6157 C C . ALA C 1 197 ? 36.609 -9.153 -36.522 1.00 101.60 196 ALA C C 1
ATOM 6158 O O . ALA C 1 197 ? 36.540 -9.882 -35.514 1.00 98.74 196 ALA C O 1
ATOM 6160 N N . ALA C 1 198 ? 37.012 -9.589 -37.726 1.00 99.20 197 ALA C N 1
ATOM 6161 C CA . ALA C 1 198 ? 37.358 -10.996 -38.047 1.00 96.28 197 ALA C CA 1
ATOM 6162 C C . ALA C 1 198 ? 38.855 -11.169 -38.385 1.00 90.95 197 ALA C C 1
ATOM 6163 O O . ALA C 1 198 ? 39.341 -12.311 -38.236 1.00 90.15 197 ALA C O 1
ATOM 6165 N N . ALA C 1 199 ? 39.581 -10.120 -38.815 1.00 85.09 198 ALA C N 1
ATOM 6166 C CA . ALA C 1 199 ? 40.986 -10.225 -39.294 1.00 80.34 198 ALA C CA 1
ATOM 6167 C C . ALA C 1 199 ? 41.998 -10.202 -38.136 1.00 75.07 198 ALA C C 1
ATOM 6168 O O . ALA C 1 199 ? 43.192 -10.278 -38.436 1.00 75.49 198 ALA C O 1
ATOM 6170 N N . PHE C 1 200 ? 41.543 -10.121 -36.881 1.00 73.76 199 PHE C N 1
ATOM 6171 C CA . PHE C 1 200 ? 42.393 -9.925 -35.681 1.00 73.18 199 PHE C CA 1
ATOM 6172 C C . PHE C 1 200 ? 43.471 -11.007 -35.687 1.00 74.66 199 PHE C C 1
ATOM 6173 O O . PHE C 1 200 ? 43.165 -12.187 -35.914 1.00 79.78 199 PHE C O 1
ATOM 6181 N N . GLY C 1 201 ? 44.718 -10.584 -35.483 1.00 71.38 200 GLY C N 1
ATOM 6182 C CA . GLY C 1 201 ? 45.897 -11.463 -35.450 1.00 71.95 200 GLY C CA 1
ATOM 6183 C C . GLY C 1 201 ? 46.405 -11.649 -34.033 1.00 68.54 200 GLY C C 1
ATOM 6184 O O . GLY C 1 201 ? 45.593 -11.615 -33.100 1.00 68.72 200 GLY C O 1
ATOM 6185 N N . ARG C 1 202 ? 47.717 -11.797 -33.892 1.00 63.90 201 ARG C N 1
ATOM 6186 C CA . ARG C 1 202 ? 48.384 -12.098 -32.609 1.00 63.92 201 ARG C CA 1
ATOM 6187 C C . ARG C 1 202 ? 49.861 -11.763 -32.788 1.00 63.88 201 ARG C C 1
ATOM 6188 O O . ARG C 1 202 ? 50.402 -11.993 -33.903 1.00 64.83 201 ARG C O 1
ATOM 6196 N N . ILE C 1 203 ? 50.484 -11.211 -31.749 1.00 64.33 202 ILE C N 1
ATOM 6197 C CA . ILE C 1 203 ? 51.951 -10.948 -31.745 1.00 67.35 202 ILE C CA 1
ATOM 6198 C C . ILE C 1 203 ? 52.588 -11.986 -30.815 1.00 66.11 202 ILE C C 1
ATOM 6199 O O . ILE C 1 203 ? 52.054 -12.202 -29.693 1.00 69.74 202 ILE C O 1
ATOM 6204 N N . ALA C 1 204 ? 53.624 -12.662 -31.308 1.00 63.20 203 ALA C N 1
ATOM 6205 C CA . ALA C 1 204 ? 54.295 -13.780 -30.620 1.00 64.54 203 ALA C CA 1
ATOM 6206 C C . ALA C 1 204 ? 55.615 -13.289 -30.051 1.00 60.11 203 ALA C C 1
ATOM 6207 O O . ALA C 1 204 ? 56.373 -12.649 -30.812 1.00 62.06 203 ALA C O 1
ATOM 6209 N N . PHE C 1 205 ? 55.876 -13.605 -28.787 1.00 58.94 204 PHE C N 1
ATOM 6210 C CA . PHE C 1 205 ? 57.200 -13.425 -28.142 1.00 62.04 204 PHE C CA 1
ATOM 6211 C C . PHE C 1 205 ? 57.677 -14.775 -27.602 1.00 61.95 204 PHE C C 1
ATOM 6212 O O . PHE C 1 205 ? 56.807 -15.587 -27.208 1.00 60.95 204 PHE C O 1
ATOM 6220 N N . SER C 1 206 ? 59.000 -14.978 -27.573 1.00 62.21 205 SER C N 1
ATOM 6221 C CA . SER C 1 206 ? 59.668 -16.053 -26.800 1.00 65.39 205 SER C CA 1
ATOM 6222 C C . SER C 1 206 ? 60.122 -15.523 -25.428 1.00 65.56 205 SER C C 1
ATOM 6223 O O . SER C 1 206 ? 60.573 -14.355 -25.357 1.00 55.18 205 SER C O 1
ATOM 6226 N N . CYS C 1 207 ? 59.994 -16.367 -24.397 1.00 68.35 206 CYS C N 1
ATOM 6227 C CA . CYS C 1 207 ? 60.721 -16.292 -23.100 1.00 71.57 206 CYS C CA 1
ATOM 6228 C C . CYS C 1 207 ? 61.323 -17.659 -22.783 1.00 71.44 206 CYS C C 1
ATOM 6229 O O . CYS C 1 207 ? 60.909 -18.655 -23.372 1.00 69.97 206 CYS C O 1
ATOM 6232 N N . PRO C 1 208 ? 62.290 -17.756 -21.840 1.00 75.75 207 PRO C N 1
ATOM 6233 C CA . PRO C 1 208 ? 62.704 -19.060 -21.319 1.00 84.37 207 PRO C CA 1
ATOM 6234 C C . PRO C 1 208 ? 61.466 -19.783 -20.759 1.00 87.49 207 PRO C C 1
ATOM 6235 O O . PRO C 1 208 ? 60.625 -19.128 -20.149 1.00 87.17 207 PRO C O 1
ATOM 6239 N N . GLN C 1 209 ? 61.370 -21.091 -21.018 1.00 89.31 208 GLN C N 1
ATOM 6240 C CA . GLN C 1 209 ? 60.289 -22.018 -20.576 1.00 93.44 208 GLN C CA 1
ATOM 6241 C C . GLN C 1 209 ? 59.879 -21.733 -19.119 1.00 91.01 208 GLN C C 1
ATOM 6242 O O . GLN C 1 209 ? 58.659 -21.786 -18.821 1.00 84.85 208 GLN C O 1
ATOM 6248 N N . LYS C 1 210 ? 60.865 -21.496 -18.247 1.00 92.20 209 LYS C N 1
ATOM 6249 C CA . LYS C 1 210 ? 60.672 -21.326 -16.779 1.00 93.02 209 LYS C CA 1
ATOM 6250 C C . LYS C 1 210 ? 59.707 -20.157 -16.513 1.00 89.83 209 LYS C C 1
ATOM 6251 O O . LYS C 1 210 ? 59.064 -20.140 -15.452 1.00 90.55 209 LYS C O 1
ATOM 6257 N N . GLU C 1 211 ? 59.645 -19.165 -17.411 1.00 85.56 210 GLU C N 1
ATOM 6258 C CA . GLU C 1 211 ? 58.897 -17.902 -17.179 1.00 81.05 210 GLU C CA 1
ATOM 6259 C C . GLU C 1 211 ? 57.409 -18.092 -17.512 1.00 78.80 210 GLU C C 1
ATOM 6260 O O . GLU C 1 211 ? 56.586 -17.261 -17.082 1.00 70.40 210 GLU C O 1
ATOM 6266 N N . LEU C 1 212 ? 57.056 -19.146 -18.248 1.00 78.40 211 LEU C N 1
ATOM 6267 C CA . LEU C 1 212 ? 55.667 -19.325 -18.765 1.00 76.36 211 LEU C CA 1
ATOM 6268 C C . LEU C 1 212 ? 54.668 -19.455 -17.605 1.00 74.57 211 LEU C C 1
ATOM 6269 O O . LEU C 1 212 ? 53.660 -18.745 -17.586 1.00 66.17 211 LEU C O 1
ATOM 6274 N N . PRO C 1 213 ? 54.887 -20.360 -16.616 1.00 77.44 212 PRO C N 1
ATOM 6275 C CA . PRO C 1 213 ? 53.985 -20.504 -15.470 1.00 77.16 212 PRO C CA 1
ATOM 6276 C C . PRO C 1 213 ? 53.856 -19.233 -14.618 1.00 76.66 212 PRO C C 1
ATOM 6277 O O . PRO C 1 213 ? 52.782 -19.001 -14.078 1.00 73.40 212 PRO C O 1
ATOM 6281 N N . ASP C 1 214 ? 54.939 -18.457 -14.488 1.00 75.70 213 ASP C N 1
ATOM 6282 C CA . ASP C 1 214 ? 54.951 -17.198 -13.689 1.00 77.25 213 ASP C CA 1
ATOM 6283 C C . ASP C 1 214 ? 54.213 -16.104 -14.481 1.00 73.04 213 ASP C C 1
ATOM 6284 O O . ASP C 1 214 ? 53.542 -15.273 -13.843 1.00 71.72 213 ASP C O 1
ATOM 6289 N N . LEU C 1 215 ? 54.303 -16.107 -15.815 1.00 69.88 214 LEU C N 1
ATOM 6290 C CA . LEU C 1 215 ? 53.534 -15.133 -16.641 1.00 71.47 214 LEU C CA 1
ATOM 6291 C C . LEU C 1 215 ? 52.036 -15.422 -16.479 1.00 71.23 214 LEU C C 1
ATOM 6292 O O . LEU C 1 215 ? 51.254 -14.466 -16.227 1.00 63.12 214 LEU C O 1
ATOM 6297 N N . GLU C 1 216 ? 51.654 -16.691 -16.541 1.00 72.05 215 GLU C N 1
ATOM 6298 C CA . GLU C 1 216 ? 50.258 -17.102 -16.248 1.00 79.40 215 GLU C CA 1
ATOM 6299 C C . GLU C 1 216 ? 49.815 -16.580 -14.869 1.00 82.65 215 GLU C C 1
ATOM 6300 O O . GLU C 1 216 ? 48.707 -16.006 -14.786 1.00 88.82 215 GLU C O 1
ATOM 6306 N N . ASP C 1 217 ? 50.632 -16.791 -13.829 1.00 83.22 216 ASP C N 1
ATOM 6307 C CA . ASP C 1 217 ? 50.275 -16.442 -12.424 1.00 79.33 216 ASP C CA 1
ATOM 6308 C C . ASP C 1 217 ? 50.129 -14.917 -12.306 1.00 71.95 216 ASP C C 1
ATOM 6309 O O . ASP C 1 217 ? 49.145 -14.457 -11.675 1.00 72.52 216 ASP C O 1
ATOM 6314 N N . LEU C 1 218 ? 51.074 -14.160 -12.874 1.00 63.49 217 LEU C N 1
ATOM 6315 C CA . LEU C 1 218 ? 51.109 -12.681 -12.745 1.00 66.06 217 LEU C CA 1
ATOM 6316 C C . LEU C 1 218 ? 49.782 -12.119 -13.276 1.00 66.00 217 LEU C C 1
ATOM 6317 O O . LEU C 1 218 ? 49.140 -11.311 -12.578 1.00 61.88 217 LEU C O 1
ATOM 6322 N N . MET C 1 219 ? 49.340 -12.620 -14.424 1.00 65.93 218 MET C N 1
ATOM 6323 C CA . MET C 1 219 ? 48.125 -12.115 -15.106 1.00 67.49 218 MET C CA 1
ATOM 6324 C C . MET C 1 219 ? 46.862 -12.492 -14.312 1.00 69.48 218 MET C C 1
ATOM 6325 O O . MET C 1 219 ? 45.915 -11.673 -14.292 1.00 70.52 218 MET C O 1
ATOM 6330 N N . LYS C 1 220 ? 46.849 -13.642 -13.632 1.00 69.53 219 LYS C N 1
ATOM 6331 C CA . LYS C 1 220 ? 45.752 -14.033 -12.707 1.00 66.04 219 LYS C CA 1
ATOM 6332 C C . LYS C 1 220 ? 45.707 -13.017 -11.559 1.00 65.47 219 LYS C C 1
ATOM 6333 O O . LYS C 1 220 ? 44.625 -12.407 -11.337 1.00 56.39 219 LYS C O 1
ATOM 6339 N N . ARG C 1 221 ? 46.859 -12.767 -10.924 1.00 67.87 220 ARG C N 1
ATOM 6340 C CA . ARG C 1 221 ? 46.923 -11.922 -9.699 1.00 73.97 220 ARG C CA 1
ATOM 6341 C C . ARG C 1 221 ? 46.524 -10.476 -10.048 1.00 78.92 220 ARG C C 1
ATOM 6342 O O . ARG C 1 221 ? 46.003 -9.801 -9.128 1.00 74.13 220 ARG C O 1
ATOM 6350 N N . GLU C 1 222 ? 46.757 -10.036 -11.298 1.00 81.58 221 GLU C N 1
ATOM 6351 C CA . GLU C 1 222 ? 46.526 -8.650 -11.801 1.00 84.75 221 GLU C CA 1
ATOM 6352 C C . GLU C 1 222 ? 45.149 -8.546 -12.458 1.00 84.07 221 GLU C C 1
ATOM 6353 O O . GLU C 1 222 ? 44.825 -7.449 -12.945 1.00 82.03 221 GLU C O 1
ATOM 6359 N N . ASN C 1 223 ? 44.383 -9.640 -12.504 1.00 87.21 222 ASN C N 1
ATOM 6360 C CA . ASN C 1 223 ? 43.009 -9.641 -13.085 1.00 91.48 222 ASN C CA 1
ATOM 6361 C C . ASN C 1 223 ? 43.048 -9.395 -14.612 1.00 92.86 222 ASN C C 1
ATOM 6362 O O . ASN C 1 223 ? 42.097 -8.795 -15.125 1.00 95.45 222 ASN C O 1
ATOM 6367 N N . GLN C 1 224 ? 44.092 -9.817 -15.331 1.00 90.67 223 GLN C N 1
ATOM 6368 C CA . GLN C 1 224 ? 44.181 -9.661 -16.810 1.00 94.97 223 GLN C CA 1
ATOM 6369 C C . GLN C 1 224 ? 43.635 -10.916 -17.517 1.00 94.38 223 GLN C C 1
ATOM 6370 O O . GLN C 1 224 ? 43.479 -11.949 -16.852 1.00 92.88 223 GLN C O 1
ATOM 6376 N N . LYS C 1 225 ? 43.352 -10.823 -18.820 1.00 94.88 224 LYS C N 1
ATOM 6377 C CA . LYS C 1 225 ? 42.714 -11.926 -19.593 1.00 95.49 224 LYS C CA 1
ATOM 6378 C C . LYS C 1 225 ? 43.772 -12.988 -19.910 1.00 92.91 224 LYS C C 1
ATOM 6379 O O . LYS C 1 225 ? 44.838 -12.650 -20.467 1.00 93.55 224 LYS C O 1
ATOM 6385 N N . ILE C 1 226 ? 43.460 -14.238 -19.608 1.00 92.52 225 ILE C N 1
ATOM 6386 C CA . ILE C 1 226 ? 44.188 -15.412 -20.157 1.00 97.41 225 ILE C CA 1
ATOM 6387 C C . ILE C 1 226 ? 43.271 -16.083 -21.185 1.00 97.56 225 ILE C C 1
ATOM 6388 O O . ILE C 1 226 ? 42.197 -16.567 -20.797 1.00 101.97 225 ILE C O 1
ATOM 6393 N N . LEU C 1 227 ? 43.656 -16.061 -22.459 1.00 96.32 226 LEU C N 1
ATOM 6394 C CA . LEU C 1 227 ? 42.869 -16.695 -23.546 1.00 99.04 226 LEU C CA 1
ATOM 6395 C C . LEU C 1 227 ? 43.118 -18.205 -23.541 1.00 97.91 226 LEU C C 1
ATOM 6396 O O . LEU C 1 227 ? 42.149 -18.954 -23.630 1.00 105.59 226 LEU C O 1
ATOM 6401 N N . THR C 1 228 ? 44.372 -18.636 -23.445 1.00 94.96 227 THR C N 1
ATOM 6402 C CA . THR C 1 228 ? 44.753 -20.073 -23.405 1.00 89.79 227 THR C CA 1
ATOM 6403 C C . THR C 1 228 ? 45.797 -20.290 -22.319 1.00 83.23 227 THR C C 1
ATOM 6404 O O . THR C 1 228 ? 46.921 -19.800 -22.421 1.00 80.91 227 THR C O 1
ATOM 6408 N N . PRO C 1 229 ? 45.450 -21.008 -21.232 1.00 80.93 228 PRO C N 1
ATOM 6409 C CA . PRO C 1 229 ? 46.441 -21.450 -20.249 1.00 78.19 228 PRO C CA 1
ATOM 6410 C C . PRO C 1 229 ? 47.530 -22.350 -20.869 1.00 72.24 228 PRO C C 1
ATOM 6411 O O . PRO C 1 229 ? 47.307 -22.919 -21.920 1.00 68.24 228 PRO C O 1
ATOM 6415 N N . LEU C 1 230 ? 48.695 -22.428 -20.212 1.00 71.19 229 LEU C N 1
ATOM 6416 C CA . LEU C 1 230 ? 49.932 -23.096 -20.704 1.00 74.46 229 LEU C CA 1
ATOM 6417 C C . LEU C 1 230 ? 49.567 -24.461 -21.299 1.00 73.93 229 LEU C C 1
ATOM 6418 O O . LEU C 1 230 ? 48.915 -25.265 -20.597 1.00 72.57 229 LEU C O 1
ATOM 6423 N N . VAL C 1 231 ? 49.986 -24.715 -22.541 1.00 71.70 230 VAL C N 1
ATOM 6424 C CA . VAL C 1 231 ? 49.612 -25.939 -23.302 1.00 70.84 230 VAL C CA 1
ATOM 6425 C C . VAL C 1 231 ? 50.729 -26.260 -24.301 1.00 70.94 230 VAL C C 1
ATOM 6426 O O . VAL C 1 231 ? 51.401 -25.321 -24.793 1.00 69.01 230 VAL C O 1
ATOM 6430 N N . SER C 1 232 ? 50.911 -27.549 -24.582 1.00 71.34 231 SER C N 1
ATOM 6431 C CA . SER C 1 232 ? 51.841 -28.072 -25.613 1.00 70.78 231 SER C CA 1
ATOM 6432 C C . SER C 1 232 ? 51.137 -28.096 -26.968 1.00 69.83 231 SER C C 1
ATOM 6433 O O . SER C 1 232 ? 50.026 -28.650 -27.047 1.00 70.67 231 SER C O 1
ATOM 6436 N N . LEU C 1 233 ? 51.761 -27.507 -27.982 1.00 69.75 232 LEU C N 1
ATOM 6437 C CA . LEU C 1 233 ? 51.210 -27.484 -29.363 1.00 74.45 232 LEU C CA 1
ATOM 6438 C C . LEU C 1 233 ? 52.162 -28.256 -30.279 1.00 75.91 232 LEU C C 1
ATOM 6439 O O . LEU C 1 233 ? 53.369 -27.964 -30.270 1.00 75.93 232 LEU C O 1
ATOM 6444 N N . ASP C 1 234 ? 51.618 -29.221 -31.014 1.00 78.58 233 ASP C N 1
ATOM 6445 C CA . ASP C 1 234 ? 52.380 -30.119 -31.912 1.00 80.11 233 ASP C CA 1
ATOM 6446 C C . ASP C 1 234 ? 52.289 -29.567 -33.338 1.00 79.96 233 ASP C C 1
ATOM 6447 O O . ASP C 1 234 ? 51.238 -28.952 -33.676 1.00 78.18 233 ASP C O 1
ATOM 6452 N N . THR C 1 235 ? 53.366 -29.737 -34.110 1.00 76.83 234 THR C N 1
ATOM 6453 C CA . THR C 1 235 ? 53.423 -29.445 -35.560 1.00 78.95 234 THR C CA 1
ATOM 6454 C C . THR C 1 235 ? 53.933 -30.709 -36.243 1.00 77.95 234 THR C C 1
ATOM 6455 O O . THR C 1 235 ? 54.986 -31.204 -35.860 1.00 72.63 234 THR C O 1
ATOM 6459 N N . PRO C 1 236 ? 53.207 -31.277 -37.241 1.00 82.03 235 PRO C N 1
ATOM 6460 C CA . PRO C 1 236 ? 53.651 -32.493 -37.929 1.00 81.81 235 PRO C CA 1
ATOM 6461 C C . PRO C 1 236 ? 55.125 -32.447 -38.371 1.00 80.10 235 PRO C C 1
ATOM 6462 O O . PRO C 1 236 ? 55.518 -31.527 -39.083 1.00 80.36 235 PRO C O 1
ATOM 6466 N N . GLY C 1 237 ? 55.913 -33.417 -37.906 1.00 75.93 236 GLY C N 1
ATOM 6467 C CA . GLY C 1 237 ? 57.309 -33.632 -38.331 1.00 75.97 236 GLY C CA 1
ATOM 6468 C C . GLY C 1 237 ? 58.277 -32.613 -37.746 1.00 76.54 236 GLY C C 1
ATOM 6469 O O . GLY C 1 237 ? 59.393 -32.508 -38.309 1.00 74.17 236 GLY C O 1
ATOM 6470 N N . LYS C 1 238 ? 57.906 -31.943 -36.645 1.00 77.67 237 LYS C N 1
ATOM 6471 C CA . LYS C 1 238 ? 58.731 -30.881 -36.001 1.00 80.00 237 LYS C CA 1
ATOM 6472 C C . LYS C 1 238 ? 58.539 -30.861 -34.474 1.00 78.87 237 LYS C C 1
ATOM 6473 O O . LYS C 1 238 ? 57.629 -31.528 -33.966 1.00 80.60 237 LYS C O 1
ATOM 6479 N N . ALA C 1 239 ? 59.361 -30.060 -33.790 1.00 78.56 238 ALA C N 1
ATOM 6480 C CA . ALA C 1 239 ? 59.399 -29.877 -32.318 1.00 76.49 238 ALA C CA 1
ATOM 6481 C C . ALA C 1 239 ? 58.051 -29.372 -31.770 1.00 73.34 238 ALA C C 1
ATOM 6482 O O . ALA C 1 239 ? 57.373 -28.552 -32.435 1.00 73.92 238 ALA C O 1
ATOM 6484 N N . THR C 1 240 ? 57.701 -29.836 -30.572 1.00 70.17 239 THR C N 1
ATOM 6485 C CA . THR C 1 240 ? 56.551 -29.350 -29.770 1.00 69.15 239 THR C CA 1
ATOM 6486 C C . THR C 1 240 ? 57.014 -28.128 -28.973 1.00 71.78 239 THR C C 1
ATOM 6487 O O . THR C 1 240 ? 58.142 -28.158 -28.449 1.00 73.75 239 THR C O 1
ATOM 6491 N N . VAL C 1 241 ? 56.186 -27.096 -28.908 1.00 69.85 240 VAL C N 1
ATOM 6492 C CA . VAL C 1 241 ? 56.475 -25.858 -28.126 1.00 72.57 240 VAL C CA 1
ATOM 6493 C C . VAL C 1 241 ? 55.388 -25.700 -27.076 1.00 73.28 240 VAL C C 1
ATOM 6494 O O . VAL C 1 241 ? 54.346 -26.375 -27.211 1.00 79.20 240 VAL C O 1
ATOM 6498 N N . GLN C 1 242 ? 55.657 -24.880 -26.065 1.00 74.39 241 GLN C N 1
ATOM 6499 C CA . GLN C 1 242 ? 54.675 -24.523 -25.007 1.00 75.97 241 GLN C CA 1
ATOM 6500 C C . GLN C 1 242 ? 54.291 -23.058 -25.169 1.00 73.72 241 GLN C C 1
ATOM 6501 O O . GLN C 1 242 ? 55.222 -22.234 -25.310 1.00 68.98 241 GLN C O 1
ATOM 6507 N N . VAL C 1 243 ? 52.983 -22.772 -25.149 1.00 73.10 242 VAL C N 1
ATOM 6508 C CA . VAL C 1 243 ? 52.430 -21.398 -25.314 1.00 70.33 242 VAL C CA 1
ATOM 6509 C C . VAL C 1 243 ? 51.446 -21.078 -24.186 1.00 66.55 242 VAL C C 1
ATOM 6510 O O . VAL C 1 243 ? 50.689 -21.978 -23.714 1.00 65.69 242 VAL C O 1
ATOM 6514 N N . VAL C 1 244 ? 51.457 -19.801 -23.818 1.00 58.04 243 VAL C N 1
ATOM 6515 C CA . VAL C 1 244 ? 50.368 -19.094 -23.105 1.00 56.17 243 VAL C CA 1
ATOM 6516 C C . VAL C 1 244 ? 49.863 -18.022 -24.073 1.00 58.00 243 VAL C C 1
ATOM 6517 O O . VAL C 1 244 ? 50.717 -17.285 -24.622 1.00 57.18 243 VAL C O 1
ATOM 6521 N N . ILE C 1 245 ? 48.544 -17.974 -24.321 1.00 57.93 244 ILE C N 1
ATOM 6522 C CA . ILE C 1 245 ? 47.897 -16.919 -25.154 1.00 56.24 244 ILE C CA 1
ATOM 6523 C C . ILE C 1 245 ? 47.172 -15.977 -24.189 1.00 56.55 244 ILE C C 1
ATOM 6524 O O . ILE C 1 245 ? 46.340 -16.464 -23.402 1.00 51.27 244 ILE C O 1
ATOM 6529 N N . LEU C 1 246 ? 47.512 -14.685 -24.253 1.00 59.29 245 LEU C N 1
ATOM 6530 C CA . LEU C 1 246 ? 46.981 -13.591 -23.395 1.00 63.92 245 LEU C CA 1
ATOM 6531 C C . LEU C 1 246 ? 46.187 -12.593 -24.252 1.00 66.76 245 LEU C C 1
ATOM 6532 O O . LEU C 1 246 ? 46.307 -12.629 -25.498 1.00 68.43 245 LEU C O 1
ATOM 6537 N N . ALA C 1 247 ? 45.448 -11.694 -23.594 1.00 66.55 246 ALA C N 1
ATOM 6538 C CA . ALA C 1 247 ? 44.715 -10.575 -24.223 1.00 63.59 246 ALA C CA 1
ATOM 6539 C C . ALA C 1 247 ? 45.122 -9.284 -23.517 1.00 63.14 246 ALA C C 1
ATOM 6540 O O . ALA C 1 247 ? 44.957 -9.214 -22.288 1.00 73.92 246 ALA C O 1
ATOM 6542 N N . ASP C 1 248 ? 45.652 -8.307 -24.253 1.00 63.24 247 ASP C N 1
ATOM 6543 C CA . ASP C 1 248 ? 46.061 -7.001 -23.665 1.00 66.34 247 ASP C CA 1
ATOM 6544 C C . ASP C 1 248 ? 44.779 -6.279 -23.269 1.00 70.47 247 ASP C C 1
ATOM 6545 O O . ASP C 1 248 ? 43.692 -6.827 -23.441 1.00 71.72 247 ASP C O 1
ATOM 6550 N N . PRO C 1 249 ? 44.862 -5.086 -22.648 1.00 72.70 248 PRO C N 1
ATOM 6551 C CA . PRO C 1 249 ? 43.665 -4.376 -22.190 1.00 72.93 248 PRO C CA 1
ATOM 6552 C C . PRO C 1 249 ? 42.605 -4.043 -23.262 1.00 78.11 248 PRO C C 1
ATOM 6553 O O . PRO C 1 249 ? 41.445 -3.883 -22.882 1.00 80.34 248 PRO C O 1
ATOM 6557 N N . ASP C 1 250 ? 42.988 -3.956 -24.549 1.00 75.75 249 ASP C N 1
ATOM 6558 C CA . ASP C 1 250 ? 42.045 -3.731 -25.683 1.00 77.73 249 ASP C CA 1
ATOM 6559 C C . ASP C 1 250 ? 41.733 -5.060 -26.398 1.00 77.56 249 ASP C C 1
ATOM 6560 O O . ASP C 1 250 ? 41.004 -5.024 -27.417 1.00 76.49 249 ASP C O 1
ATOM 6565 N N . GLY C 1 251 ? 42.231 -6.193 -25.891 1.00 74.90 250 GLY C N 1
ATOM 6566 C CA . GLY C 1 251 ? 41.898 -7.536 -26.417 1.00 74.61 250 GLY C CA 1
ATOM 6567 C C . GLY C 1 251 ? 42.782 -7.973 -27.585 1.00 72.85 250 GLY C C 1
ATOM 6568 O O . GLY C 1 251 ? 42.419 -8.968 -28.240 1.00 72.51 250 GLY C O 1
ATOM 6569 N N . HIS C 1 252 ? 43.902 -7.282 -27.845 1.00 67.21 251 HIS C N 1
ATOM 6570 C CA . HIS C 1 252 ? 44.950 -7.745 -28.794 1.00 62.17 251 HIS C CA 1
ATOM 6571 C C . HIS C 1 252 ? 45.507 -9.069 -28.279 1.00 59.43 251 HIS C C 1
ATOM 6572 O O . HIS C 1 252 ? 45.866 -9.118 -27.081 1.00 65.28 251 HIS C O 1
ATOM 6579 N N . GLU C 1 253 ? 45.587 -10.084 -29.128 1.00 59.82 252 GLU C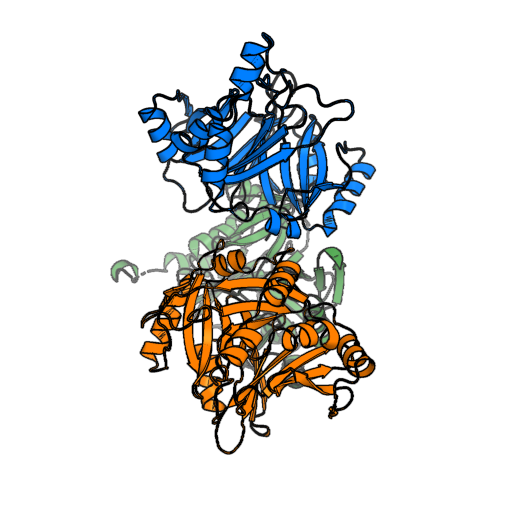 N 1
ATOM 6580 C CA . GLU C 1 253 ? 46.085 -11.427 -28.720 1.00 63.86 252 GLU C CA 1
ATOM 6581 C C . GLU C 1 253 ? 47.622 -11.425 -28.667 1.00 60.79 252 GLU C C 1
ATOM 6582 O O . GLU C 1 253 ? 48.296 -10.908 -29.599 1.00 55.07 252 GLU C O 1
ATOM 6588 N N . ILE C 1 254 ? 48.166 -12.021 -27.612 1.00 61.44 253 ILE C N 1
ATOM 6589 C CA . ILE C 1 254 ? 49.635 -12.153 -27.390 1.00 67.68 253 ILE C CA 1
ATOM 6590 C C . ILE C 1 254 ? 49.941 -13.639 -27.185 1.00 66.68 253 ILE C C 1
ATOM 6591 O O . ILE C 1 254 ? 49.266 -14.275 -26.348 1.00 64.64 253 ILE C O 1
ATOM 6596 N N . CYS C 1 255 ? 50.922 -14.161 -27.923 1.00 68.05 254 CYS C N 1
ATOM 6597 C CA . CYS C 1 255 ? 51.488 -15.509 -27.690 1.00 69.93 254 CYS C CA 1
ATOM 6598 C C . CYS C 1 255 ? 52.839 -15.354 -26.987 1.00 67.81 254 CYS C C 1
ATOM 6599 O O . CYS C 1 255 ? 53.702 -14.584 -27.494 1.00 67.94 254 CYS C O 1
ATOM 6602 N N . PHE C 1 256 ? 52.998 -16.049 -25.859 1.00 66.22 255 PHE C N 1
ATOM 6603 C CA . PHE C 1 256 ? 54.306 -16.324 -25.218 1.00 69.59 255 PHE C CA 1
ATOM 6604 C C . PHE C 1 256 ? 54.601 -17.811 -25.403 1.00 70.24 255 PHE C C 1
ATOM 6605 O O . PHE C 1 256 ? 53.722 -18.652 -25.133 1.00 70.97 255 PHE C O 1
ATOM 6613 N N . VAL C 1 257 ? 55.784 -18.102 -25.928 1.00 70.87 256 VAL C N 1
ATOM 6614 C CA . VAL C 1 257 ? 56.226 -19.473 -26.312 1.00 73.03 256 VAL C CA 1
ATOM 6615 C C . VAL C 1 257 ? 57.626 -19.682 -25.730 1.00 69.41 256 VAL C C 1
ATOM 6616 O O . VAL C 1 257 ? 58.427 -18.700 -25.719 1.00 58.94 256 VAL C O 1
ATOM 6620 N N . GLY C 1 258 ? 57.907 -20.902 -25.259 1.00 68.56 257 GLY C N 1
ATOM 6621 C CA . GLY C 1 258 ? 59.232 -21.267 -24.728 1.00 72.06 257 GLY C CA 1
ATOM 6622 C C . GLY C 1 258 ? 60.280 -21.199 -25.823 1.00 72.04 257 GLY C C 1
ATOM 6623 O O . GLY C 1 258 ? 60.153 -21.964 -26.809 1.00 73.02 257 GLY C O 1
ATOM 6624 N N . ASP C 1 259 ? 61.287 -20.335 -25.641 1.00 73.11 258 ASP C N 1
ATOM 6625 C CA . ASP C 1 259 ? 62.350 -20.012 -26.632 1.00 73.21 258 ASP C CA 1
ATOM 6626 C C . ASP C 1 259 ? 63.192 -21.248 -26.979 1.00 73.18 258 ASP C C 1
ATOM 6627 O O . ASP C 1 259 ? 63.587 -21.368 -28.165 1.00 74.40 258 ASP C O 1
ATOM 6632 N N . GLU C 1 260 ? 63.495 -22.112 -26.005 1.00 72.71 259 GLU C N 1
ATOM 6633 C CA . GLU C 1 260 ? 64.457 -23.231 -26.210 1.00 73.33 259 GLU C CA 1
ATOM 6634 C C . GLU C 1 260 ? 63.878 -24.210 -27.248 1.00 71.93 259 GLU C C 1
ATOM 6635 O O . GLU C 1 260 ? 64.611 -24.586 -28.185 1.00 74.29 259 GLU C O 1
ATOM 6641 N N . ALA C 1 261 ? 62.592 -24.562 -27.124 1.00 71.47 260 ALA C N 1
ATOM 6642 C CA . ALA C 1 261 ? 61.860 -25.485 -28.026 1.00 70.29 260 ALA C CA 1
ATOM 6643 C C . ALA C 1 261 ? 61.468 -24.751 -29.310 1.00 70.40 260 ALA C C 1
ATOM 6644 O O . ALA C 1 261 ? 61.520 -25.366 -30.400 1.00 73.34 260 ALA C O 1
ATOM 6646 N N . PHE C 1 262 ? 61.055 -23.489 -29.182 1.00 65.57 261 PHE C N 1
ATOM 6647 C CA . PHE C 1 262 ? 60.677 -22.660 -30.351 1.00 62.68 261 PHE C CA 1
ATOM 6648 C C . PHE C 1 262 ? 61.865 -22.564 -31.342 1.00 60.25 261 PHE C C 1
ATOM 6649 O O . PHE C 1 262 ? 61.615 -22.613 -32.550 1.00 56.43 261 PHE C O 1
ATOM 6657 N N . ARG C 1 263 ? 63.096 -22.384 -30.858 1.00 59.70 262 ARG C N 1
ATOM 6658 C CA . ARG C 1 263 ? 64.319 -22.328 -31.699 1.00 63.79 262 ARG C CA 1
ATOM 6659 C C . ARG C 1 263 ? 64.472 -23.656 -32.471 1.00 69.40 262 ARG C C 1
ATOM 6660 O O . ARG C 1 263 ? 64.954 -23.617 -33.600 1.00 70.98 262 ARG C O 1
ATOM 6668 N N . GLU C 1 264 ? 64.050 -24.798 -31.919 1.00 71.54 263 GLU C N 1
ATOM 6669 C CA . GLU C 1 264 ? 64.046 -26.078 -32.681 1.00 68.90 263 GLU C CA 1
ATOM 6670 C C . GLU C 1 264 ? 62.927 -26.076 -33.734 1.00 63.90 263 GLU C C 1
ATOM 6671 O O . GLU C 1 264 ? 63.168 -26.579 -34.830 1.00 63.77 263 GLU C O 1
ATOM 6677 N N . LEU C 1 265 ? 61.737 -25.565 -33.408 1.00 58.23 264 LEU C N 1
ATOM 6678 C CA . LEU C 1 265 ? 60.577 -25.493 -34.343 1.00 56.69 264 LEU C CA 1
ATOM 6679 C C . LEU C 1 265 ? 60.926 -24.590 -35.533 1.00 53.60 264 LEU C C 1
ATOM 6680 O O . LEU C 1 265 ? 60.658 -24.998 -36.690 1.00 53.04 264 LEU C O 1
ATOM 6685 N N . SER C 1 266 ? 61.524 -23.426 -35.255 1.00 81.90 265 SER C N 1
ATOM 6686 C CA . SER C 1 266 ? 61.662 -22.292 -36.207 1.00 79.54 265 SER C CA 1
ATOM 6687 C C . SER C 1 266 ? 62.977 -22.363 -36.997 1.00 79.66 265 SER C C 1
ATOM 6688 O O . SER C 1 266 ? 63.402 -21.335 -37.525 1.00 76.83 265 SER C O 1
ATOM 6691 N N . LYS C 1 267 ? 63.617 -23.528 -37.074 1.00 82.94 266 LYS C N 1
ATOM 6692 C CA . LYS C 1 267 ? 64.764 -23.738 -37.986 1.00 84.13 266 LYS C CA 1
ATOM 6693 C C . LYS C 1 267 ? 64.250 -23.470 -39.395 1.00 83.09 266 LYS C C 1
ATOM 6694 O O . LYS C 1 267 ? 63.195 -24.020 -39.751 1.00 78.68 266 LYS C O 1
ATOM 6700 N N . MET C 1 268 ? 64.942 -22.612 -40.140 1.00 88.40 267 MET C N 1
ATOM 6701 C CA . MET C 1 268 ? 64.634 -22.342 -41.571 1.00 91.23 267 MET C CA 1
ATOM 6702 C C . MET C 1 268 ? 64.664 -23.677 -42.339 1.00 91.75 267 MET C C 1
ATOM 6703 O O . MET C 1 268 ? 65.698 -24.375 -42.281 1.00 93.75 267 MET C O 1
ATOM 6708 N N . ASP C 1 269 ? 63.546 -24.030 -42.977 1.00 89.18 268 ASP C N 1
ATOM 6709 C CA . ASP C 1 269 ? 63.358 -25.282 -43.750 1.00 90.08 268 ASP C CA 1
ATOM 6710 C C . ASP C 1 269 ? 63.638 -25.011 -45.228 1.00 88.92 268 ASP C C 1
ATOM 6711 O O . ASP C 1 269 ? 62.849 -24.337 -45.891 1.00 85.97 268 ASP C O 1
ATOM 6716 N N . PRO C 1 270 ? 64.735 -25.556 -45.814 1.00 89.73 269 PRO C N 1
ATOM 6717 C CA . PRO C 1 270 ? 65.079 -25.268 -47.207 1.00 89.86 269 PRO C CA 1
ATOM 6718 C C . PRO C 1 270 ? 64.009 -25.715 -48.215 1.00 89.15 269 PRO C C 1
ATOM 6719 O O . PRO C 1 270 ? 63.960 -25.143 -49.297 1.00 87.54 269 PRO C O 1
ATOM 6723 N N . GLU C 1 271 ? 63.204 -26.720 -47.838 1.00 87.24 270 GLU C N 1
ATOM 6724 C CA . GLU C 1 271 ? 62.125 -27.304 -48.670 1.00 86.81 270 GLU C CA 1
ATOM 6725 C C . GLU C 1 271 ? 60.845 -26.468 -48.572 1.00 83.48 270 GLU C C 1
ATOM 6726 O O . GLU C 1 271 ? 59.930 -26.764 -49.352 1.00 83.49 270 GLU C O 1
ATOM 6732 N N . GLY C 1 272 ? 60.762 -25.506 -47.642 1.00 79.87 271 GLY C N 1
ATOM 6733 C CA . GLY C 1 272 ? 59.539 -24.746 -47.316 1.00 76.94 271 GLY C CA 1
ATOM 6734 C C . GLY C 1 272 ? 58.958 -24.067 -48.539 1.00 75.86 271 GLY C C 1
ATOM 6735 O O . GLY C 1 272 ? 57.738 -24.163 -48.737 1.00 75.40 271 GLY C O 1
ATOM 6736 N N . SER C 1 273 ? 59.796 -23.414 -49.343 1.00 75.69 272 SER C N 1
ATOM 6737 C CA . SER C 1 273 ? 59.385 -22.687 -50.565 1.00 75.13 272 SER C CA 1
ATOM 6738 C C . SER C 1 273 ? 58.636 -23.643 -51.502 1.00 75.60 272 SER C C 1
ATOM 6739 O O . SER C 1 273 ? 57.498 -23.303 -51.946 1.00 72.49 272 SER C O 1
ATOM 6742 N N . LYS C 1 274 ? 59.223 -24.816 -51.762 1.00 78.88 273 LYS C N 1
ATOM 6743 C CA . LYS C 1 274 ? 58.605 -25.776 -52.717 1.00 80.94 273 LYS C CA 1
ATOM 6744 C C . LYS C 1 274 ? 57.441 -26.513 -52.057 1.00 79.22 273 LYS C C 1
ATOM 6745 O O . LYS C 1 274 ? 56.536 -26.879 -52.796 1.00 77.68 273 LYS C O 1
ATOM 6751 N N . LEU C 1 275 ? 57.440 -26.716 -50.738 1.00 79.97 274 LEU C N 1
ATOM 6752 C CA . LEU C 1 275 ? 56.266 -27.272 -50.000 1.00 80.75 274 LEU C CA 1
ATOM 6753 C C . LEU C 1 275 ? 55.070 -26.321 -50.164 1.00 78.94 274 LEU C C 1
ATOM 6754 O O . LEU C 1 275 ? 53.950 -26.833 -50.382 1.00 76.43 274 LEU C O 1
ATOM 6759 N N . LEU C 1 276 ? 55.300 -24.999 -50.104 1.00 78.01 275 LEU C N 1
ATOM 6760 C CA . LEU C 1 276 ? 54.228 -23.995 -50.328 1.00 78.41 275 LEU C CA 1
ATOM 6761 C C . LEU C 1 276 ? 53.723 -24.134 -51.765 1.00 81.65 275 LEU C C 1
ATOM 6762 O O . LEU C 1 276 ? 52.490 -24.247 -51.934 1.00 83.56 275 LEU C O 1
ATOM 6767 N N . ASP C 1 277 ? 54.638 -24.098 -52.742 1.00 83.67 276 ASP C N 1
ATOM 6768 C CA . ASP C 1 277 ? 54.299 -24.100 -54.190 1.00 84.86 276 ASP C CA 1
ATOM 6769 C C . ASP C 1 277 ? 53.520 -25.383 -54.515 1.00 85.69 276 ASP C C 1
ATOM 6770 O O . ASP C 1 277 ? 52.511 -25.270 -55.212 1.00 81.87 276 ASP C O 1
ATOM 6775 N N . ASP C 1 278 ? 53.946 -26.532 -53.975 1.00 88.02 277 ASP C N 1
ATOM 6776 C CA . ASP C 1 278 ? 53.311 -27.859 -54.198 1.00 90.82 277 ASP C CA 1
ATOM 6777 C C . ASP C 1 278 ? 51.909 -27.855 -53.588 1.00 88.55 277 ASP C C 1
ATOM 6778 O O . ASP C 1 278 ? 50.994 -28.392 -54.222 1.00 87.77 277 ASP C O 1
ATOM 6783 N N . ALA C 1 279 ? 51.751 -27.300 -52.388 1.00 86.52 278 ALA C N 1
ATOM 6784 C CA . ALA C 1 279 ? 50.446 -27.264 -51.693 1.00 86.37 278 ALA C CA 1
ATOM 6785 C C . ALA C 1 279 ? 49.494 -26.349 -52.477 1.00 86.17 278 ALA C C 1
ATOM 6786 O O . ALA C 1 279 ? 48.323 -26.747 -52.658 1.00 84.78 278 ALA C O 1
ATOM 6788 N N . MET C 1 280 ? 49.984 -25.209 -52.983 1.00 86.68 279 MET C N 1
ATOM 6789 C CA . MET C 1 280 ? 49.162 -24.260 -53.786 1.00 87.76 279 MET C CA 1
ATOM 6790 C C . MET C 1 280 ? 48.751 -24.950 -55.102 1.00 90.61 279 MET C C 1
ATOM 6791 O O . MET C 1 280 ? 47.537 -24.958 -55.420 1.00 87.31 279 MET C O 1
ATOM 6796 N N . ALA C 1 281 ? 49.698 -25.583 -55.805 1.00 94.05 280 ALA C N 1
ATOM 6797 C CA . ALA C 1 281 ? 49.426 -26.350 -57.045 1.00 95.35 280 ALA C CA 1
ATOM 6798 C C . ALA C 1 281 ? 48.329 -27.395 -56.783 1.00 97.94 280 ALA C C 1
ATOM 6799 O O . ALA C 1 281 ? 47.514 -27.620 -57.689 1.00 99.84 280 ALA C O 1
ATOM 6801 N N . ALA C 1 282 ? 48.282 -27.987 -55.583 1.00 100.81 281 ALA C N 1
ATOM 6802 C CA . ALA C 1 282 ? 47.394 -29.122 -55.232 1.00 101.94 281 ALA C CA 1
ATOM 6803 C C . ALA C 1 282 ? 46.094 -28.661 -54.558 1.00 102.08 281 ALA C C 1
ATOM 6804 O O . ALA C 1 282 ? 45.235 -29.534 -54.332 1.00 100.15 281 ALA C O 1
ATOM 6806 N N . ASP C 1 283 ? 45.952 -27.373 -54.232 1.00 106.27 282 ASP C N 1
ATOM 6807 C CA . ASP C 1 283 ? 44.787 -26.843 -53.467 1.00 108.04 282 ASP C CA 1
ATOM 6808 C C . ASP C 1 283 ? 43.560 -26.738 -54.386 1.00 105.06 282 ASP C C 1
ATOM 6809 O O . ASP C 1 283 ? 43.499 -25.804 -55.201 1.00 101.51 282 ASP C O 1
ATOM 6814 N N . LYS C 1 284 ? 42.612 -27.660 -54.224 1.00 104.83 283 LYS C N 1
ATOM 6815 C CA . LYS C 1 284 ? 41.250 -27.569 -54.801 1.00 106.61 283 LYS C CA 1
ATOM 6816 C C . LYS C 1 284 ? 40.305 -26.893 -53.796 1.00 102.95 283 LYS C C 1
ATOM 6817 O O . LYS C 1 284 ? 39.111 -26.829 -54.128 1.00 99.24 283 LYS C O 1
ATOM 6823 N N . TRP C 1 288 ? 36.906 -28.651 -55.244 1.00 131.39 287 TRP C N 1
ATOM 6824 C CA . TRP C 1 288 ? 35.821 -29.397 -54.552 1.00 132.32 287 TRP C CA 1
ATOM 6825 C C . TRP C 1 288 ? 34.704 -28.442 -54.111 1.00 132.47 287 TRP C C 1
ATOM 6826 O O . TRP C 1 288 ? 33.557 -28.703 -54.470 1.00 131.36 287 TRP C O 1
ATOM 6837 N N . PHE C 1 289 ? 35.029 -27.371 -53.393 1.00 133.70 288 PHE C N 1
ATOM 6838 C CA . PHE C 1 289 ? 34.106 -26.246 -53.062 1.00 137.49 288 PHE C CA 1
ATOM 6839 C C . PHE C 1 289 ? 33.371 -25.746 -54.326 1.00 135.92 288 PHE C C 1
ATOM 6840 O O . PHE C 1 289 ? 32.119 -25.531 -54.300 1.00 136.23 288 PHE C O 1
ATOM 6848 N N . ALA C 1 290 ? 34.124 -25.544 -55.414 1.00 134.37 289 ALA C N 1
ATOM 6849 C CA . ALA C 1 290 ? 33.614 -25.041 -56.714 1.00 131.86 289 ALA C CA 1
ATOM 6850 C C . ALA C 1 290 ? 32.491 -25.962 -57.218 1.00 129.34 289 ALA C C 1
ATOM 6851 O O . ALA C 1 290 ? 31.392 -25.455 -57.502 1.00 124.03 289 ALA C O 1
ATOM 6853 N N . LYS C 1 291 ? 32.745 -27.272 -57.290 1.00 126.94 290 LYS C N 1
ATOM 6854 C CA . LYS C 1 291 ? 31.783 -28.296 -57.790 1.00 124.89 290 LYS C CA 1
ATOM 6855 C C . LYS C 1 291 ? 30.608 -28.449 -56.815 1.00 122.52 290 LYS C C 1
ATOM 6856 O O . LYS C 1 291 ? 29.569 -28.972 -57.236 1.00 120.69 290 LYS C O 1
ATOM 6862 N N . HIS C 1 292 ? 30.747 -28.012 -55.562 1.00 121.99 291 HIS C N 1
ATOM 6863 C CA . HIS C 1 292 ? 29.643 -28.010 -54.562 1.00 119.89 291 HIS C CA 1
ATOM 6864 C C . HIS C 1 292 ? 28.971 -26.623 -54.506 1.00 120.07 291 HIS C C 1
ATOM 6865 O O . HIS C 1 292 ? 28.116 -26.421 -53.615 1.00 117.04 291 HIS C O 1
ATOM 6872 N N . ASN C 1 293 ? 29.313 -25.734 -55.449 1.00 120.54 292 ASN C N 1
ATOM 6873 C CA . ASN C 1 293 ? 28.742 -24.378 -55.680 1.00 120.03 292 ASN C CA 1
ATOM 6874 C C . ASN C 1 293 ? 28.544 -23.608 -54.374 1.00 120.85 292 ASN C C 1
ATOM 6875 O O . ASN C 1 293 ? 27.519 -22.910 -54.247 1.00 121.43 292 ASN C O 1
ATOM 6880 N N . LYS C 1 294 ? 29.511 -23.671 -53.463 1.00 120.62 293 LYS C N 1
ATOM 6881 C CA . LYS C 1 294 ? 29.425 -22.906 -52.187 1.00 123.31 293 LYS C CA 1
ATOM 6882 C C . LYS C 1 294 ? 30.807 -22.346 -51.848 1.00 122.90 293 LYS C C 1
ATOM 6883 O O . LYS C 1 294 ? 31.339 -21.616 -52.678 1.00 121.96 293 LYS C O 1
#

InterPro domains:
  IPR029068 Glyoxalase/Bleomycin resistance protein/Dihydroxybiphenyl dioxygenase [G3DSA:3.10.180.10] (1-148)
  IPR029068 Glyoxalase/Bleomycin resistance protein/Dihydroxybiphenyl dioxygenase [G3DSA:3.10.180.10] (149-293)
  IPR029068 Glyoxalase/Bleomycin resistance protein/Dihydroxybiphenyl dioxygenase [SSF54593] (4-145)
  IPR029068 Glyoxalase/Bleomycin resistance protein/Dihydroxybiphenyl dioxygenase [SSF54593] (156-276)
  IPR037523 Vicinal oxygen chelate (VOC), core domain [PS51819] (5-145)
  IPR037523 Vicinal oxygen chelate (VOC), core domain [PS51819] (152-273)
  IPR043193 Glyoxalase domain-containing protein 4 [PTHR46466] (1-312)
  IPR043194 Glyoxalase domain-containing protein 4, C-terminal [PF21701] (162-279)
  IPR043194 Glyoxalase domain-containing protein 4, C-terminal [cd16357] (155-270)
  IPR059155 Glyoxalase domain-containing protein 4 domain [PF21207] (103-144)

Organism: Homo sapiens (NCBI:txid9606)

Secondary structure (DSSP, 8-state):
--S-EEEEEEEEES-HHHHHHIIIIIS--EEEEEEEEE---SSS--STTTTEEEEEEEESS-GGG--EEEEEEETTEEE--B-SSEEEEEEE-HHHHHHHHHTT---EEEETTEEEEE-TTS-EEEEE-S---SS-SEEEEEEEES-HHHHHIIIIIIT--EEEEEETTTTEEEEES-TTS-EEEEEE-SS----BTT--EEEEEE-GGGHHHHHHHHHHTT-EEEEEEEEEEETTEEEEEEEEEE-TT--EEEEEEHHHHHHHT---TTHHHHHHHHHHH--HHHHHHHTT-PPEE-/---EEEEEEEEES-HHHHHHIIIIIS--EEEEEEEEE---SS---STTTTEEEEEEEESS-GGG--EEEEEEETTEEE--B-SSEEEEEEE-HHHHHHHHHTT---EEEETTEEEEE-TTS-EEEEE-S---SS-SEEEEEEEES-HHHHHIIIIIIT--EEEEEETTTTEEEEESSTTSPEEEEEE-TT----BTT--EEEEEE-GGGHHHHHHHHHHTT-EEEEEEEEEEETTEEEEEEEEEE-TT--EEEEEEHHHHHHHT---TTHHHHHHHHHHH--HHHHHHHTT-PPEE-/-EEEEEEEEES-HHHHHHIIIIIS--EEEEEEE---EEEEEESS-GGG--EEEEEE-TT-------SSEEEEEEE-HHHHHHHHHTT---EEEETTEEEEE-TTS-EEEEESS--TTS-SEEEEEEEES-HHHHHIIIIIIT--EEEEEETTTTEEEEES-TTSPEEEEEE-SS----TTT--EEEEEE-GGGHHHHHHHHHHTT-EEEEEEEEEEETTEEEEEEEEEE-TT--EEEEEEHHHHHHHT---TTHHHHHHHHHHH---TTTTT-